Protein AF-A0A7M7NXS5-F1 (afdb_monomer_lite)

Foldseek 3Di:
DPAFQLFKKFFDDQAPPPCLLPDGQFIWTFQDAQPPDPDPLRRQKTWIQTLQARIDIDGQCRVHDFGIFGLWCLLSVAWQAPQAAPPPRRHTAGFKKKAWLVDPRHIHHSQCVFLCHDAQQTWIFIHGHQQAFTAIDHRNPPFDWDWHKHLAAQFKKDFHDQAPPPCQLVDPPWIWGWHHQDADPNRGSQWTWIATPVGDIDIDGRRNSNDDGMHTPGIDTDRIGRNVPTHGRNPDPGQDQFFKKAQQDAPVVQQSQCCPFQHDDPCVNVRHGFIFGFHDADSVNWTFTQALVRDTGIGRNNRMDTADDADAQFKKFFAQDPVVQQVQCVVWVHDDPVCNVRHRFIWGFHDQDSSGWTWTQTPNDTDTGRRVRIDGDGHGPPDDDDDDDPDPDDVCVVLVVLQCVLPPPPPDVVVVVVVVVVVDPDDDPPVPVVVVLLVVLLVCLLVLPLPSVLVSCVVPVVLLQDADQQDHSLLNNLLNLSQSSNVVSVVSPRDQCRAGPQRDTSLLSNLLNLSLVSNLVSLVSPRQQARATDVKRDGSLLSCLLVVSLSSNVSSLVSPRDQCRAIPQGDGSLLNNLLVLNLNSVVVSLPRSDRDQCRAGNVQDGSLLSNLLNLRLNSNLSCCVSPLVQQCDAGPQQDGSLLNNLLNLSQSSNLCCVPVSVYPQQRQGNQRDGSLLSNLLNQSVVSNVVSLVSPHDQCRATPQRQGSLLSLLVCVVVVHAHDADVQLVVQCVVCVVLPSPGSSLSVSLVSLLSPHDQCRATPVRDGSVNSHDDVSSVVSSVVSNVVVVCVVVVVVPPDDDDDDDDYDDDDDDDDDDDDDDDDDDDDDDDDDDDDDDDPVLQPPAAEDPDCPPQKAFDAWPDQDPQATWTFIAGNNATWIKGKGQPDPDCPVLVSFLSVLLVQLPDPQAWHWHHWYADVPPGIIITITHDAQFDQQCCCLAVVVLPDDPLLLLVQLLLVLVSLLSCVVQQKDQQAQASRQWTQHPPPRHIYGHDSSQMDHDDPVPPPFFDFAALDYDLLLFALQCSPDSVNTGRDDQLRSLSSSLQRSLCSQQSDHLDPPPDDSVNLNVCSVDDHNHRPSLVVGDPLSSVLSVQSSDSDSVSRDGSVVSSVSSVVVD

Structure (mmCIF, N/CA/C/O backbone):
data_AF-A0A7M7NXS5-F1
#
_entry.id   AF-A0A7M7NXS5-F1
#
loop_
_atom_site.group_PDB
_atom_site.id
_atom_site.type_symbol
_atom_site.label_atom_id
_atom_site.label_alt_id
_atom_site.label_comp_id
_atom_site.label_asym_id
_atom_site.label_entity_id
_atom_site.label_seq_id
_atom_site.pdbx_PDB_ins_code
_atom_site.Cartn_x
_atom_site.Cartn_y
_atom_site.Cartn_z
_atom_site.occupancy
_atom_site.B_iso_or_equiv
_atom_site.auth_seq_id
_atom_site.auth_comp_id
_atom_site.auth_asym_id
_atom_site.auth_atom_id
_atom_site.pdbx_PDB_model_num
ATOM 1 N N . MET A 1 1 ? -18.984 6.234 -14.187 1.00 30.48 1 MET A N 1
ATOM 2 C CA . MET A 1 1 ? -18.765 5.656 -15.537 1.00 30.48 1 MET A CA 1
ATOM 3 C C . MET A 1 1 ? -19.534 4.350 -15.805 1.00 30.48 1 MET A C 1
ATOM 5 O O . MET A 1 1 ? -19.430 3.853 -16.912 1.00 30.48 1 MET A O 1
ATOM 9 N N . ALA A 1 2 ? -20.313 3.780 -14.871 1.00 39.62 2 ALA A N 1
ATOM 10 C CA . ALA A 1 2 ? -20.881 2.433 -15.060 1.00 39.62 2 ALA A CA 1
ATOM 11 C C . ALA A 1 2 ? -22.093 2.322 -16.017 1.00 39.62 2 ALA A C 1
ATOM 13 O O . ALA A 1 2 ? -22.377 1.224 -16.483 1.00 39.62 2 ALA A O 1
ATOM 14 N N . MET A 1 3 ? -22.792 3.420 -16.338 1.00 53.69 3 MET A N 1
ATOM 15 C CA . MET A 1 3 ? -23.881 3.401 -17.325 1.00 53.69 3 MET A CA 1
ATOM 16 C C . MET A 1 3 ? -23.410 3.987 -18.658 1.00 53.69 3 MET A C 1
ATOM 18 O O . MET A 1 3 ? -23.292 5.202 -18.810 1.00 53.69 3 MET A O 1
ATOM 22 N N . GLY A 1 4 ? -23.103 3.100 -19.604 1.00 69.19 4 GLY A N 1
ATOM 23 C CA . GLY A 1 4 ? -22.563 3.454 -20.911 1.00 69.19 4 GLY A CA 1
ATOM 24 C C . GLY A 1 4 ? -23.650 3.824 -21.918 1.00 69.19 4 GLY A C 1
ATOM 25 O O . GLY A 1 4 ? -24.346 2.946 -22.438 1.00 69.19 4 GLY A O 1
ATOM 26 N N . VAL A 1 5 ? -23.752 5.114 -22.241 1.00 83.62 5 VAL A N 1
ATOM 27 C CA . VAL A 1 5 ? -24.379 5.572 -23.490 1.00 83.62 5 VAL A CA 1
ATOM 28 C C . VAL A 1 5 ? -23.697 4.839 -24.656 1.00 83.62 5 VAL A C 1
ATOM 30 O O . VAL A 1 5 ? -22.480 4.683 -24.660 1.00 83.62 5 VAL A O 1
ATOM 33 N N . GLY A 1 6 ? -24.487 4.315 -25.593 1.00 87.81 6 GLY A N 1
ATOM 34 C CA . GLY A 1 6 ? -24.021 3.435 -26.667 1.00 87.81 6 GLY A CA 1
ATOM 35 C C . GLY A 1 6 ? -24.232 1.937 -26.452 1.00 87.81 6 GLY A C 1
ATOM 36 O O . GLY A 1 6 ? -24.057 1.159 -27.389 1.00 87.81 6 GLY A O 1
ATOM 37 N N . THR A 1 7 ? -24.649 1.510 -25.256 1.00 93.56 7 THR A N 1
ATOM 38 C CA . THR A 1 7 ? -24.942 0.092 -24.977 1.00 93.56 7 THR A CA 1
ATOM 39 C C . THR A 1 7 ? -26.066 -0.428 -25.879 1.00 93.56 7 THR A C 1
ATOM 41 O O . THR A 1 7 ? -27.084 0.244 -26.064 1.00 93.56 7 THR A O 1
ATOM 44 N N . ARG A 1 8 ? -25.893 -1.644 -26.411 1.00 95.25 8 ARG A N 1
ATOM 45 C CA . ARG A 1 8 ? -26.870 -2.353 -27.244 1.00 95.25 8 ARG A CA 1
ATOM 46 C C . ARG A 1 8 ? -27.795 -3.182 -26.349 1.00 95.25 8 ARG A C 1
ATOM 48 O O . ARG A 1 8 ? -27.319 -3.934 -25.495 1.00 95.25 8 ARG A O 1
ATOM 55 N N . VAL A 1 9 ? -29.105 -3.035 -26.524 1.00 96.25 9 VAL A N 1
ATOM 56 C CA . VAL A 1 9 ? -30.145 -3.563 -25.621 1.00 96.25 9 VAL A CA 1
ATOM 57 C C . VAL A 1 9 ? -31.273 -4.284 -26.363 1.00 96.25 9 VAL A C 1
ATOM 59 O O . VAL A 1 9 ? -31.468 -4.067 -27.556 1.00 96.25 9 VAL A O 1
ATOM 62 N N . VAL A 1 10 ? -32.019 -5.117 -25.631 1.00 97.44 10 VAL A N 1
ATOM 63 C CA . VAL A 1 10 ? -33.283 -5.774 -26.034 1.00 97.44 10 VAL A CA 1
ATOM 64 C C . VAL A 1 10 ? -34.348 -5.565 -24.950 1.00 97.44 10 VAL A C 1
ATOM 66 O O . VAL A 1 10 ? -33.998 -5.197 -23.823 1.00 97.44 10 VAL A O 1
ATOM 69 N N . ARG A 1 11 ? -35.633 -5.830 -25.241 1.00 96.88 11 ARG A N 1
ATOM 70 C CA . ARG A 1 11 ? -36.703 -5.798 -24.223 1.00 96.88 11 ARG A CA 1
ATOM 71 C C . ARG A 1 11 ? -36.394 -6.682 -23.006 1.00 96.88 11 ARG A C 1
ATOM 73 O O . ARG A 1 11 ? -35.915 -7.812 -23.136 1.00 96.88 11 ARG A O 1
ATOM 80 N N . GLY A 1 12 ? -36.673 -6.148 -21.822 1.00 94.69 12 GLY A N 1
ATOM 81 C CA . GLY A 1 12 ? -36.413 -6.764 -20.524 1.00 94.69 12 GLY A CA 1
ATOM 82 C C . GLY A 1 12 ? -37.609 -7.482 -19.897 1.00 94.69 12 GLY A C 1
ATOM 83 O O . GLY A 1 12 ? -38.629 -7.675 -20.560 1.00 94.69 12 GLY A O 1
ATOM 84 N N . PRO A 1 13 ? -37.472 -7.934 -18.636 1.00 91.81 13 PRO A N 1
ATOM 85 C CA . PRO A 1 13 ? -38.505 -8.709 -17.948 1.00 91.81 13 PRO A CA 1
ATOM 86 C C . PRO A 1 13 ? -39.778 -7.903 -17.667 1.00 91.81 13 PRO A C 1
ATOM 88 O O . PRO A 1 13 ? -40.868 -8.438 -17.837 1.00 91.81 13 PRO A O 1
ATOM 91 N N . ASP A 1 14 ? -39.655 -6.621 -17.312 1.00 93.25 14 ASP A N 1
ATOM 92 C CA . ASP A 1 14 ? -40.793 -5.792 -16.878 1.00 93.25 14 ASP A CA 1
ATOM 93 C C . ASP A 1 14 ? -41.454 -5.026 -18.043 1.00 93.25 14 ASP A C 1
ATOM 95 O O . ASP A 1 14 ? -42.244 -4.097 -17.838 1.00 93.25 14 ASP A O 1
ATOM 99 N N . TRP A 1 15 ? -41.115 -5.412 -19.279 1.00 94.50 15 TRP A N 1
ATOM 100 C CA . TRP A 1 15 ? -41.547 -4.770 -20.516 1.00 94.50 15 TRP A CA 1
ATOM 101 C C . TRP A 1 15 ? -43.065 -4.836 -20.701 1.00 94.50 15 TRP A C 1
ATOM 103 O O . TRP A 1 15 ? -43.648 -5.904 -20.886 1.00 94.50 15 TRP A O 1
ATOM 113 N N . LYS A 1 16 ? -43.697 -3.660 -20.746 1.00 93.62 16 LYS A N 1
ATOM 114 C CA . LYS A 1 16 ? -45.151 -3.491 -20.920 1.00 93.62 16 LYS A CA 1
ATOM 115 C C . LYS A 1 16 ? -45.541 -2.678 -22.160 1.00 93.62 16 LYS A C 1
ATOM 117 O O . LYS A 1 16 ? -46.673 -2.220 -22.271 1.00 93.62 16 LYS A O 1
ATOM 122 N N . TRP A 1 17 ? -44.599 -2.460 -23.076 1.00 92.94 17 TRP A N 1
ATOM 123 C CA . TRP A 1 17 ? -44.695 -1.441 -24.130 1.00 92.94 17 TRP A CA 1
ATOM 124 C C . TRP A 1 17 ? -45.105 -1.998 -25.504 1.00 92.94 17 TRP A C 1
ATOM 126 O O . TRP A 1 17 ? -44.791 -1.404 -26.534 1.00 92.94 17 TRP A O 1
ATOM 136 N N . SER A 1 18 ? -45.809 -3.136 -25.535 1.00 93.44 18 SER A N 1
ATOM 137 C CA . SER A 1 18 ? -46.192 -3.848 -26.771 1.00 93.44 18 SER A CA 1
ATOM 138 C C . SER A 1 18 ? -44.976 -4.062 -27.695 1.00 93.44 18 SER A C 1
ATOM 140 O O . SER A 1 18 ? -43.892 -4.346 -27.193 1.00 93.44 18 SER A O 1
ATOM 142 N N . ASP A 1 19 ? -45.100 -3.910 -29.016 1.00 93.75 19 ASP A N 1
ATOM 143 C CA . ASP A 1 19 ? -43.971 -4.013 -29.958 1.00 93.75 19 ASP A CA 1
ATOM 144 C C . ASP A 1 19 ? -43.385 -2.629 -30.326 1.00 93.75 19 ASP A C 1
ATOM 146 O O . ASP A 1 19 ? -43.169 -2.283 -31.495 1.00 93.75 19 ASP A O 1
ATOM 150 N N . GLN A 1 20 ? -43.121 -1.790 -29.314 1.00 93.00 20 GLN A N 1
ATOM 151 C CA . GLN A 1 20 ? -42.381 -0.527 -29.493 1.00 93.00 20 GLN A CA 1
ATOM 152 C C . GLN A 1 20 ? -40.912 -0.723 -29.908 1.00 93.00 20 GLN A C 1
ATOM 154 O O . GLN A 1 20 ? -40.323 0.195 -30.471 1.00 93.00 20 GLN A O 1
ATOM 159 N N . ASP A 1 21 ? -40.352 -1.909 -29.682 1.00 94.31 21 ASP A N 1
ATOM 160 C CA . ASP A 1 21 ? -39.061 -2.393 -30.189 1.00 94.31 21 ASP A CA 1
ATOM 161 C C . ASP A 1 21 ? -39.188 -3.197 -31.502 1.00 94.31 21 ASP A C 1
ATOM 163 O O . ASP A 1 21 ? -38.188 -3.696 -31.997 1.00 94.31 21 ASP A O 1
ATOM 167 N N . ASP A 1 22 ? -40.398 -3.325 -32.067 1.00 94.25 22 ASP A N 1
ATOM 168 C CA . ASP A 1 22 ? -40.736 -4.149 -33.245 1.00 94.25 22 ASP A CA 1
ATOM 169 C C . ASP A 1 22 ? -40.712 -5.679 -33.027 1.00 94.25 22 ASP A C 1
ATOM 171 O O . ASP A 1 22 ? -40.786 -6.455 -33.981 1.00 94.25 22 ASP A O 1
ATOM 175 N N . GLY A 1 23 ? -40.705 -6.132 -31.769 1.00 92.56 23 GLY A N 1
ATOM 176 C CA . GLY A 1 23 ? -40.886 -7.540 -31.400 1.00 92.56 23 GLY A CA 1
ATOM 177 C C . GLY A 1 23 ? -39.686 -8.121 -30.656 1.00 92.56 23 GLY A C 1
ATOM 178 O O . GLY A 1 23 ? -38.559 -7.649 -30.801 1.00 92.56 23 GLY A O 1
ATOM 179 N N . GLU A 1 24 ? -39.906 -9.186 -29.883 1.00 94.19 24 GLU A N 1
ATOM 180 C CA . GLU A 1 24 ? -38.844 -9.798 -29.080 1.00 94.19 24 GLU A CA 1
ATOM 181 C C . GLU A 1 24 ? -37.621 -10.208 -29.925 1.00 94.19 24 GLU A C 1
ATOM 183 O O . GLU A 1 24 ? -37.743 -10.847 -30.972 1.00 94.19 24 GLU A O 1
ATOM 188 N N . GLY A 1 25 ? -36.433 -9.838 -29.437 1.00 93.38 25 GLY A N 1
ATOM 189 C CA . GLY A 1 25 ? -35.152 -10.072 -30.103 1.00 93.38 25 GLY A CA 1
ATOM 190 C C . GLY A 1 25 ? -34.601 -8.866 -30.866 1.00 93.38 25 GLY A C 1
ATOM 191 O O . GLY A 1 25 ? -33.411 -8.861 -31.185 1.00 93.38 25 GLY A O 1
ATOM 192 N N . HIS A 1 26 ? -35.404 -7.833 -31.136 1.00 97.44 26 HIS A N 1
ATOM 193 C CA . HIS A 1 26 ? -34.912 -6.636 -31.819 1.00 97.44 26 HIS A CA 1
ATOM 194 C C . HIS A 1 26 ? -33.961 -5.804 -30.949 1.00 97.44 26 HIS A C 1
ATOM 196 O O . HIS A 1 26 ? -34.187 -5.605 -29.754 1.00 97.44 26 HIS A O 1
ATOM 202 N N . LEU A 1 27 ? -32.880 -5.324 -31.568 1.00 97.25 27 LEU A N 1
ATOM 203 C CA . LEU A 1 27 ? -31.856 -4.510 -30.921 1.00 97.25 27 LEU A CA 1
ATOM 204 C C . LEU A 1 27 ? -32.183 -3.015 -30.940 1.00 97.25 27 LEU A C 1
ATOM 206 O O . LEU A 1 27 ? -32.737 -2.479 -31.903 1.00 97.25 27 LEU A O 1
ATOM 210 N N . GLY A 1 28 ? -31.739 -2.325 -29.893 1.00 96.56 28 GLY A N 1
ATOM 211 C CA . GLY A 1 28 ? -31.676 -0.869 -29.826 1.00 96.56 28 GLY A CA 1
ATOM 212 C C . GLY A 1 28 ? -30.396 -0.368 -29.168 1.00 96.56 28 GLY A C 1
ATOM 213 O O . GLY A 1 28 ? -29.630 -1.133 -28.585 1.00 96.56 28 GLY A O 1
ATOM 214 N N . THR A 1 29 ? -30.165 0.938 -29.260 1.00 96.06 29 THR A N 1
ATOM 215 C CA . THR A 1 29 ? -29.025 1.648 -28.667 1.00 96.06 29 THR A CA 1
ATOM 216 C C . THR A 1 29 ? -29.509 2.576 -27.563 1.00 96.06 29 THR A C 1
ATOM 218 O O . THR A 1 29 ? -30.419 3.373 -27.790 1.00 96.06 29 THR A O 1
ATOM 221 N N . VAL A 1 30 ? -28.874 2.547 -26.392 1.00 93.38 30 VAL A N 1
ATOM 222 C CA . VAL A 1 30 ? -29.086 3.564 -25.348 1.00 93.38 30 VAL A CA 1
ATOM 223 C C . VAL A 1 30 ? -28.431 4.873 -25.790 1.00 93.38 30 VAL A C 1
ATOM 225 O O . VAL A 1 30 ? -27.207 4.960 -25.862 1.00 93.38 30 VAL A O 1
ATOM 228 N N . VAL A 1 31 ? -29.235 5.894 -26.090 1.00 89.44 31 VAL A N 1
ATOM 229 C CA . VAL A 1 31 ? -28.762 7.163 -26.681 1.00 89.44 31 VAL A CA 1
ATOM 230 C C . VAL A 1 31 ? -28.615 8.291 -25.660 1.00 89.44 31 VAL A C 1
ATOM 232 O O . VAL A 1 31 ? -27.889 9.253 -25.895 1.00 89.44 31 VAL A O 1
ATOM 235 N N . THR A 1 32 ? -29.330 8.234 -24.533 1.00 81.25 32 THR A N 1
ATOM 236 C CA . THR A 1 32 ? -29.285 9.261 -23.476 1.00 81.25 32 THR A CA 1
ATOM 237 C C . THR A 1 32 ? -29.758 8.669 -22.148 1.00 81.25 32 THR A C 1
ATOM 239 O O . THR A 1 32 ? -30.588 7.764 -22.128 1.00 81.25 32 THR A O 1
ATOM 242 N N . ILE A 1 33 ? -29.251 9.195 -21.035 1.00 76.31 33 ILE A N 1
ATOM 243 C CA . ILE A 1 33 ? -29.597 8.795 -19.665 1.00 76.31 33 ILE A CA 1
ATOM 244 C C . ILE A 1 33 ? -29.964 10.071 -18.896 1.00 76.31 33 ILE A C 1
ATOM 246 O O . ILE A 1 33 ? -29.220 11.044 -18.987 1.00 76.31 33 ILE A O 1
ATOM 250 N N . GLY A 1 34 ? -31.078 10.086 -18.154 1.00 63.97 34 GLY A N 1
ATOM 251 C CA . GLY A 1 34 ? -31.406 11.178 -17.221 1.00 63.97 34 GLY A CA 1
ATOM 252 C C . GLY A 1 34 ? -31.537 12.572 -17.846 1.00 63.97 34 GLY A C 1
ATOM 253 O O . GLY A 1 34 ? -30.735 13.465 -17.589 1.00 63.97 34 GLY A O 1
ATOM 254 N N . LYS A 1 35 ? -32.572 12.784 -18.662 1.00 44.81 35 LYS A N 1
ATOM 255 C CA . LYS A 1 35 ? -32.832 14.054 -19.363 1.00 44.81 35 LYS A CA 1
ATOM 256 C C . LYS A 1 35 ? -33.150 15.199 -18.372 1.00 44.81 35 LYS A C 1
ATOM 258 O O . LYS A 1 35 ? -34.147 15.121 -17.664 1.00 44.81 35 LYS A O 1
ATOM 263 N N . GLY A 1 36 ? -32.347 16.274 -18.370 1.00 46.94 36 GLY A N 1
ATOM 264 C CA . GLY A 1 36 ? -32.627 17.531 -17.642 1.00 46.94 36 GLY A CA 1
ATOM 265 C C . GLY A 1 36 ? -32.380 17.484 -16.125 1.00 46.94 36 GLY A C 1
ATOM 266 O O . GLY A 1 36 ? -33.316 17.571 -15.337 1.00 46.94 36 GLY A O 1
ATOM 267 N N . VAL A 1 37 ? -31.123 17.319 -15.699 1.00 39.34 37 VAL A N 1
ATOM 268 C CA . VAL A 1 37 ? -30.799 16.912 -14.319 1.00 39.34 37 VAL A CA 1
ATOM 269 C C . VAL A 1 37 ? -30.870 18.046 -13.286 1.00 39.34 37 VAL A C 1
ATOM 271 O O . VAL A 1 37 ? -29.942 18.838 -13.148 1.00 39.34 37 VAL A O 1
ATOM 274 N N . SER A 1 38 ? -31.912 18.004 -12.455 1.00 37.38 38 SER A N 1
ATOM 275 C CA . SER A 1 38 ? -31.888 18.477 -11.058 1.00 37.38 38 SER A CA 1
ATOM 276 C C . SER A 1 38 ? -32.449 17.454 -10.051 1.00 37.38 38 SER A C 1
ATOM 278 O O . SER A 1 38 ? -32.286 17.636 -8.849 1.00 37.38 38 SER A O 1
ATOM 280 N N . ASN A 1 39 ? -33.063 16.356 -10.517 1.00 45.19 39 ASN A N 1
ATOM 281 C CA . ASN A 1 39 ? -33.709 15.334 -9.682 1.00 45.19 39 ASN A CA 1
ATOM 282 C C . ASN A 1 39 ? -33.078 13.932 -9.898 1.00 45.19 39 ASN A C 1
ATOM 284 O O . ASN A 1 39 ? -33.096 13.439 -11.032 1.00 45.19 39 ASN A O 1
ATOM 288 N N . PRO A 1 40 ? -32.574 13.250 -8.844 1.00 46.81 40 PRO A N 1
ATOM 289 C CA . PRO A 1 40 ? -32.006 11.899 -8.934 1.00 46.81 40 PRO A CA 1
ATOM 290 C C . PRO A 1 40 ? -32.939 10.833 -9.528 1.00 46.81 40 PRO A C 1
ATOM 292 O O . PRO A 1 40 ? -32.463 9.931 -10.218 1.00 46.81 40 PRO A O 1
ATOM 295 N N . ALA A 1 41 ? -34.259 10.942 -9.330 1.00 47.66 41 ALA A N 1
ATOM 296 C CA . ALA A 1 41 ? -35.226 9.954 -9.822 1.00 47.66 41 ALA A CA 1
ATOM 297 C C . ALA A 1 41 ? -35.192 9.788 -11.354 1.00 47.66 41 ALA A C 1
ATOM 299 O O . ALA A 1 41 ? -35.434 8.698 -11.873 1.00 47.66 41 ALA A O 1
ATOM 300 N N . HIS A 1 42 ? -34.816 10.842 -12.086 1.00 50.88 42 HIS A N 1
ATOM 301 C CA . HIS A 1 42 ? -34.774 10.834 -13.549 1.00 50.88 42 HIS A CA 1
ATOM 302 C C . HIS A 1 42 ? -33.584 10.041 -14.115 1.00 50.88 42 HIS A C 1
ATOM 304 O O . HIS A 1 42 ? -33.634 9.630 -15.271 1.00 50.88 42 HIS A O 1
ATOM 310 N N . GLN A 1 43 ? -32.538 9.754 -13.326 1.00 52.38 43 GLN A N 1
ATOM 311 C CA . GLN A 1 43 ? -31.408 8.921 -13.779 1.00 52.38 43 GLN A CA 1
ATOM 312 C C . GLN A 1 43 ? -31.799 7.450 -14.007 1.00 52.38 43 GLN A C 1
ATOM 314 O O . GLN A 1 43 ? -31.084 6.727 -14.697 1.00 52.38 43 GLN A O 1
ATOM 319 N N . LYS A 1 44 ? -32.951 7.025 -13.473 1.00 68.94 44 LYS A N 1
ATOM 320 C CA . LYS A 1 44 ? -33.544 5.690 -13.649 1.00 68.94 44 LYS A CA 1
ATOM 321 C C . LYS A 1 44 ? -34.410 5.561 -14.914 1.00 68.94 44 LYS A C 1
ATOM 323 O O . LYS A 1 44 ? -35.076 4.543 -15.100 1.00 68.94 44 LYS A O 1
ATOM 328 N N . ILE A 1 45 ? -34.414 6.581 -15.777 1.00 77.12 45 ILE A N 1
ATOM 329 C CA . ILE A 1 45 ? -35.089 6.584 -17.079 1.00 77.12 45 ILE A CA 1
ATOM 330 C C . ILE A 1 45 ? -34.042 6.813 -18.176 1.00 77.12 45 ILE A C 1
ATOM 332 O O . ILE A 1 45 ? -33.189 7.705 -18.082 1.00 77.12 45 ILE A O 1
ATOM 336 N N . VAL A 1 46 ? -34.105 5.991 -19.223 1.00 85.81 46 VAL A N 1
ATOM 337 C CA . VAL A 1 46 ? -33.144 5.984 -20.333 1.00 85.81 46 VAL A CA 1
ATOM 338 C C . VAL A 1 46 ? -33.849 6.096 -21.673 1.00 85.81 46 VAL A C 1
ATOM 340 O O . VAL A 1 46 ? -34.915 5.522 -21.873 1.00 85.81 46 VAL A O 1
ATOM 343 N N . VAL A 1 47 ? -33.233 6.810 -22.608 1.00 87.56 47 VAL A N 1
ATOM 344 C CA . VAL A 1 47 ? -33.726 6.931 -23.980 1.00 87.56 47 VAL A CA 1
ATOM 345 C C . VAL A 1 47 ? -33.072 5.835 -24.816 1.00 87.56 47 VAL A C 1
ATOM 347 O O . VAL A 1 47 ? -31.840 5.751 -24.867 1.00 87.56 47 VAL A O 1
ATOM 350 N N . VAL A 1 48 ? -33.876 5.024 -25.501 1.00 94.25 48 VAL A N 1
ATOM 351 C CA . VAL A 1 48 ? -33.406 4.012 -26.460 1.00 94.25 48 VAL A CA 1
ATOM 352 C C . VAL A 1 48 ? -33.870 4.387 -27.858 1.00 94.25 48 VAL A C 1
ATOM 354 O O . VAL A 1 48 ? -35.029 4.748 -28.054 1.00 94.25 48 VAL A O 1
ATOM 357 N N . CYS A 1 49 ? -32.966 4.279 -28.829 1.00 95.94 49 CYS A N 1
ATOM 358 C CA . CYS A 1 49 ? -33.276 4.298 -30.254 1.00 95.94 49 CYS A CA 1
ATOM 359 C C . CYS A 1 49 ? -33.139 2.867 -30.788 1.00 95.94 49 CYS A C 1
ATOM 361 O O . CYS A 1 49 ? -32.031 2.331 -30.846 1.00 95.94 49 CYS A O 1
ATOM 363 N N . TRP A 1 50 ? -34.265 2.235 -31.113 1.00 97.19 50 TRP A N 1
ATOM 364 C CA . TRP A 1 50 ? -34.322 0.899 -31.707 1.00 97.19 50 TRP A CA 1
ATOM 365 C C . TRP A 1 50 ? -33.771 0.919 -33.133 1.00 97.19 50 TRP A C 1
ATOM 367 O O . TRP A 1 50 ? -33.914 1.923 -33.831 1.00 97.19 50 TRP A O 1
ATOM 377 N N . ASP A 1 51 ? -33.189 -0.189 -33.598 1.00 96.19 51 ASP A N 1
ATOM 378 C CA . ASP A 1 51 ? -32.597 -0.278 -34.943 1.00 96.19 51 ASP A CA 1
ATOM 379 C C . ASP A 1 51 ? -33.622 0.044 -36.040 1.00 96.19 51 ASP A C 1
ATOM 381 O O . ASP A 1 51 ? -33.285 0.676 -37.037 1.00 96.19 51 ASP A O 1
ATOM 385 N N . MET A 1 52 ? -34.894 -0.308 -35.832 1.00 95.12 52 MET A N 1
ATOM 386 C CA . MET A 1 52 ? -36.020 0.020 -36.723 1.00 95.12 52 MET A CA 1
ATOM 387 C C . MET A 1 52 ? -36.414 1.517 -36.706 1.00 95.12 52 MET A C 1
ATOM 389 O O . MET A 1 52 ? -37.324 1.942 -37.418 1.00 95.12 52 MET A O 1
ATOM 393 N N . GLY A 1 53 ? -35.722 2.350 -35.922 1.00 90.31 53 GLY A N 1
ATOM 394 C CA . GLY A 1 53 ? -35.785 3.816 -35.923 1.00 90.31 53 GLY A CA 1
ATOM 395 C C . GLY A 1 53 ? -36.711 4.455 -34.884 1.00 90.31 53 GLY A C 1
ATOM 396 O O . GLY A 1 53 ? -36.670 5.676 -34.715 1.00 90.31 53 GLY A O 1
ATOM 397 N N . LYS A 1 54 ? -37.533 3.678 -34.168 1.00 92.94 54 LYS A N 1
ATOM 398 C CA . LYS A 1 54 ? -38.348 4.192 -33.052 1.00 92.94 54 LYS A CA 1
ATOM 399 C C . LYS A 1 54 ? -37.439 4.645 -31.906 1.00 92.94 54 LYS A C 1
ATOM 401 O O . LYS A 1 54 ? -36.483 3.957 -31.566 1.00 92.94 54 LYS A O 1
ATOM 406 N N . SER A 1 55 ? -37.738 5.793 -31.300 1.00 92.88 55 SER A N 1
ATOM 407 C CA . SER A 1 55 ? -37.034 6.285 -30.106 1.00 92.88 55 SER A CA 1
ATOM 408 C C . SER A 1 55 ? -38.030 6.574 -28.991 1.00 92.88 55 SER A C 1
ATOM 410 O O . SER A 1 55 ? -39.020 7.258 -29.244 1.00 92.88 55 SER A O 1
ATOM 412 N N . ALA A 1 56 ? -37.777 6.067 -27.786 1.00 90.81 56 ALA A N 1
ATOM 413 C CA . ALA A 1 56 ? -38.643 6.267 -26.623 1.00 90.81 56 ALA A CA 1
ATOM 414 C C . ALA A 1 56 ? -37.867 6.145 -25.299 1.00 90.81 56 ALA A C 1
ATOM 416 O O . ALA A 1 56 ? -36.707 5.720 -25.281 1.00 90.81 56 ALA A O 1
ATOM 417 N N . ASP A 1 57 ? -38.535 6.524 -24.212 1.00 88.94 57 ASP A N 1
ATOM 418 C CA . ASP A 1 57 ? -38.000 6.541 -22.853 1.00 88.94 57 ASP A CA 1
ATOM 419 C C . ASP A 1 57 ? -38.461 5.277 -22.098 1.00 88.94 57 ASP A C 1
ATOM 421 O O . ASP A 1 57 ? -39.640 4.928 -22.124 1.00 88.94 57 ASP A O 1
ATOM 425 N N . TYR A 1 58 ? -37.537 4.595 -21.415 1.00 89.38 58 TYR A N 1
ATOM 426 C CA . TYR A 1 58 ? -37.745 3.292 -20.770 1.00 89.38 58 TYR A CA 1
ATOM 427 C C . TYR A 1 58 ? -37.225 3.278 -19.328 1.00 89.38 58 TYR A C 1
ATOM 429 O O . TYR A 1 58 ? -36.285 4.003 -18.983 1.00 89.38 58 TYR A O 1
ATOM 437 N N . ARG A 1 59 ? -37.813 2.431 -18.475 1.00 88.25 59 ARG A N 1
ATOM 438 C CA . ARG A 1 59 ? -37.444 2.299 -17.057 1.00 88.25 59 ARG A CA 1
ATOM 439 C C . ARG A 1 59 ? -36.208 1.414 -16.906 1.00 88.25 59 ARG A C 1
ATOM 441 O O . ARG A 1 59 ? -36.167 0.286 -17.395 1.00 88.25 59 ARG A O 1
ATOM 448 N N . ALA A 1 60 ? -35.222 1.928 -16.183 1.00 80.81 60 ALA A N 1
ATOM 449 C CA . ALA A 1 60 ? -33.968 1.269 -15.835 1.00 80.81 60 ALA A CA 1
ATOM 450 C C . ALA A 1 60 ? -33.786 1.296 -14.304 1.00 80.81 60 ALA A C 1
ATOM 452 O O . ALA A 1 60 ? -32.849 1.899 -13.781 1.00 80.81 60 ALA A O 1
ATOM 453 N N . GLY A 1 61 ? -34.744 0.707 -13.578 1.00 75.06 61 GLY A N 1
ATOM 454 C CA . GLY A 1 61 ? -34.819 0.710 -12.111 1.00 75.06 61 GLY A CA 1
ATOM 455 C C . GLY A 1 61 ? -35.748 1.775 -11.509 1.00 75.06 61 GLY A C 1
ATOM 456 O O . GLY A 1 61 ? -35.722 1.987 -10.291 1.00 75.06 61 GLY A O 1
ATOM 457 N N . PHE A 1 62 ? -36.553 2.462 -12.330 1.00 73.00 62 PHE A N 1
ATOM 458 C CA . PHE A 1 62 ? -37.620 3.360 -11.867 1.00 73.00 62 PHE A CA 1
ATOM 459 C C . PHE A 1 62 ? -38.790 2.516 -11.350 1.00 73.00 62 PHE A C 1
ATOM 461 O O . PHE A 1 62 ? -39.220 1.593 -12.041 1.00 73.00 62 PHE A O 1
ATOM 468 N N . ASP A 1 63 ? -39.250 2.789 -10.126 1.00 74.12 63 ASP A N 1
ATOM 469 C CA . ASP A 1 63 ? -40.167 1.930 -9.357 1.00 74.12 63 ASP A CA 1
ATOM 470 C C . ASP A 1 63 ? -39.764 0.443 -9.383 1.00 74.12 63 ASP A C 1
ATOM 472 O O . ASP A 1 63 ? -40.597 -0.434 -9.571 1.00 74.12 63 ASP A O 1
ATOM 476 N N . GLU A 1 64 ? -38.458 0.162 -9.299 1.00 75.19 64 GLU A N 1
ATOM 477 C CA . GLU A 1 64 ? -37.865 -1.188 -9.376 1.00 75.19 64 GLU A CA 1
ATOM 478 C C . GLU A 1 64 ? -38.147 -1.973 -10.675 1.00 75.19 64 GLU A C 1
ATOM 480 O O . GLU A 1 64 ? -37.813 -3.151 -10.771 1.00 75.19 64 GLU A O 1
ATOM 485 N N . ASN A 1 65 ? -38.692 -1.322 -11.708 1.00 80.75 65 ASN A N 1
ATOM 486 C CA . ASN A 1 65 ? -38.962 -1.935 -13.006 1.00 80.75 65 ASN A CA 1
ATOM 487 C C . ASN A 1 65 ? -37.785 -1.750 -13.980 1.00 80.75 65 ASN A C 1
ATOM 489 O O . ASN A 1 65 ? -37.208 -0.662 -14.101 1.00 80.75 65 ASN A O 1
ATOM 493 N N . TYR A 1 66 ? -37.496 -2.796 -14.749 1.00 89.31 66 TYR A N 1
ATOM 494 C CA . TYR A 1 66 ? -36.417 -2.878 -15.726 1.00 89.31 66 TYR A CA 1
ATOM 495 C C . TYR A 1 66 ? -36.951 -3.329 -17.090 1.00 89.31 66 TYR A C 1
ATOM 497 O O . TYR A 1 66 ? -37.108 -4.515 -17.388 1.00 89.31 66 TYR A O 1
ATOM 505 N N . ASP A 1 67 ? -37.181 -2.354 -17.961 1.00 94.38 67 ASP A N 1
ATOM 506 C CA . ASP A 1 67 ? -37.725 -2.574 -19.301 1.00 94.38 67 ASP A CA 1
ATOM 507 C C . ASP A 1 67 ? -36.689 -3.118 -20.298 1.00 94.38 67 ASP A C 1
ATOM 509 O O . ASP A 1 67 ? -37.041 -3.435 -21.429 1.00 94.38 67 ASP A O 1
ATOM 513 N N . LEU A 1 68 ? -35.408 -3.218 -19.932 1.00 95.00 68 LEU A N 1
ATOM 514 C CA . LEU A 1 68 ? -34.312 -3.469 -20.874 1.00 95.00 68 LEU A CA 1
ATOM 515 C C . LEU A 1 68 ? -33.299 -4.487 -20.337 1.00 95.00 68 LEU A C 1
ATOM 517 O O . LEU A 1 68 ? -32.982 -4.496 -19.147 1.00 95.00 68 LEU A O 1
ATOM 521 N N . LEU A 1 69 ? -32.727 -5.288 -21.237 1.00 95.12 69 LEU A N 1
ATOM 522 C CA . LEU A 1 69 ? -31.574 -6.162 -20.992 1.00 95.12 69 LEU A CA 1
ATOM 523 C C . LEU A 1 69 ? -30.377 -5.716 -21.847 1.00 95.12 69 LEU A C 1
ATOM 525 O O . LEU A 1 69 ? -30.545 -5.323 -23.001 1.00 95.12 69 LEU A O 1
ATOM 529 N N . ILE A 1 70 ? -29.162 -5.813 -21.304 1.00 94.12 70 ILE A N 1
ATOM 530 C CA . ILE A 1 70 ? -27.902 -5.551 -22.015 1.00 94.12 70 ILE A CA 1
ATOM 531 C C . ILE A 1 70 ? -27.595 -6.735 -22.933 1.00 94.12 70 ILE A C 1
ATOM 533 O O . ILE A 1 70 ? -27.304 -7.828 -22.454 1.00 94.12 70 ILE A O 1
ATOM 537 N N . TYR A 1 71 ? -27.613 -6.506 -24.245 1.00 95.25 71 TYR A N 1
ATOM 538 C CA . TYR A 1 71 ? -27.188 -7.485 -25.247 1.00 95.25 71 TYR A CA 1
ATOM 539 C C . TYR A 1 71 ? -25.665 -7.447 -25.444 1.00 95.25 71 TYR A C 1
ATOM 541 O O . TYR A 1 71 ? -25.005 -8.482 -25.368 1.00 95.25 71 TYR A O 1
ATOM 549 N N . ASP A 1 72 ? -25.094 -6.251 -25.633 1.00 93.25 72 ASP A N 1
ATOM 550 C CA . ASP A 1 72 ? -23.643 -6.015 -25.677 1.00 93.25 72 ASP A CA 1
ATOM 551 C C . ASP A 1 72 ? -23.320 -4.570 -25.258 1.00 93.25 72 ASP A C 1
ATOM 553 O O . ASP A 1 72 ? -24.003 -3.623 -25.647 1.00 93.25 72 ASP A O 1
ATOM 557 N N . ASN A 1 73 ? -22.262 -4.387 -24.473 1.00 92.38 73 ASN A N 1
ATOM 558 C CA . ASN A 1 73 ? -21.773 -3.095 -23.986 1.00 92.38 73 ASN A CA 1
ATOM 559 C C . ASN A 1 73 ? -20.384 -2.711 -24.539 1.00 92.38 73 ASN A C 1
ATOM 561 O O . ASN A 1 73 ? -19.865 -1.655 -24.178 1.00 92.38 73 ASN A O 1
ATOM 565 N N . ALA A 1 74 ? -19.803 -3.492 -25.461 1.00 92.31 74 ALA A N 1
ATOM 566 C CA . ALA A 1 74 ? -18.557 -3.130 -26.152 1.00 92.31 74 ALA A CA 1
ATOM 567 C C . ALA A 1 74 ? -18.652 -1.788 -26.897 1.00 92.31 74 ALA A C 1
ATOM 569 O O . ALA A 1 74 ? -17.733 -0.974 -26.829 1.00 92.31 74 ALA A O 1
ATOM 570 N N . ALA A 1 75 ? -19.804 -1.514 -27.522 1.00 89.69 75 ALA A N 1
ATOM 571 C CA . ALA A 1 75 ? -20.067 -0.264 -28.234 1.00 89.69 75 ALA A CA 1
ATOM 572 C C . ALA A 1 75 ? -20.023 0.991 -27.335 1.00 89.69 75 ALA A C 1
ATOM 574 O O . ALA A 1 75 ? -19.800 2.091 -27.836 1.00 89.69 75 ALA A O 1
ATOM 575 N N . ALA A 1 76 ? -20.181 0.816 -26.017 1.00 86.50 76 ALA A N 1
ATOM 576 C CA . ALA A 1 76 ? -20.040 1.859 -25.000 1.00 86.50 76 ALA A CA 1
ATOM 577 C C . ALA A 1 76 ? -18.615 1.949 -24.404 1.00 86.50 76 ALA A C 1
ATOM 579 O O . ALA A 1 76 ? -18.415 2.584 -23.370 1.00 86.50 76 ALA A O 1
ATOM 580 N N . GLY A 1 77 ? -17.623 1.287 -25.014 1.00 84.25 77 GLY A N 1
ATOM 581 C CA . GLY A 1 77 ? -16.215 1.343 -24.606 1.00 84.25 77 GLY A CA 1
ATOM 582 C C . GLY A 1 77 ? -15.810 0.395 -23.473 1.00 84.25 77 GLY A C 1
ATOM 583 O O . GLY A 1 77 ? -14.699 0.511 -22.957 1.00 84.25 77 GLY A O 1
ATOM 584 N N . VAL A 1 78 ? -16.667 -0.550 -23.068 1.00 86.81 78 VAL A N 1
ATOM 585 C CA . VAL A 1 78 ? -16.318 -1.535 -22.029 1.00 86.81 78 VAL A CA 1
ATOM 586 C C . VAL A 1 78 ? -15.303 -2.546 -22.571 1.00 86.81 78 VAL A C 1
ATOM 588 O O . VAL A 1 78 ? -15.526 -3.149 -23.621 1.00 86.81 78 VAL A O 1
ATOM 591 N N . LYS A 1 79 ? -14.194 -2.742 -21.847 1.00 85.81 79 LYS A N 1
ATOM 592 C CA . LYS A 1 79 ? -13.065 -3.589 -22.258 1.00 85.81 79 LYS A CA 1
ATOM 593 C C . LYS A 1 79 ? -12.327 -4.173 -21.044 1.00 85.81 79 LYS A C 1
ATOM 595 O O . LYS A 1 79 ? -12.039 -3.444 -20.096 1.00 85.81 79 LYS A O 1
ATOM 600 N N . HIS A 1 80 ? -12.009 -5.467 -21.076 1.00 86.00 80 HIS A N 1
ATOM 601 C CA . HIS A 1 80 ? -11.284 -6.199 -20.031 1.00 86.00 80 HIS A CA 1
ATOM 602 C C . HIS A 1 80 ? -9.813 -6.398 -20.424 1.00 86.00 80 HIS A C 1
ATOM 604 O O . HIS A 1 80 ? -9.449 -7.422 -20.994 1.00 86.00 80 HIS A O 1
ATOM 610 N N . ASN A 1 81 ? -8.971 -5.408 -20.122 1.00 81.00 81 ASN A N 1
ATOM 611 C CA . ASN A 1 81 ? -7.542 -5.444 -20.457 1.00 81.00 81 ASN A CA 1
ATOM 612 C C . ASN A 1 81 ? -6.812 -6.612 -19.764 1.00 81.00 81 ASN A C 1
ATOM 614 O O . ASN A 1 81 ? -7.065 -6.884 -18.589 1.00 81.00 81 ASN A O 1
ATOM 618 N N . GLY A 1 82 ? -5.886 -7.258 -20.473 1.00 81.50 82 GLY A N 1
ATOM 619 C CA . GLY A 1 82 ? -5.095 -8.389 -19.980 1.00 81.50 82 GLY A CA 1
ATOM 620 C C . GLY A 1 82 ? -5.840 -9.727 -19.936 1.00 81.50 82 GLY A C 1
ATOM 621 O O . GLY A 1 82 ? -5.296 -10.692 -19.411 1.00 81.50 82 GLY A O 1
ATOM 622 N N . VAL A 1 83 ? -7.066 -9.804 -20.469 1.00 85.31 83 VAL A N 1
ATOM 623 C CA . VAL A 1 83 ? -7.862 -11.042 -20.533 1.00 85.31 83 VAL A CA 1
ATOM 624 C C . VAL A 1 83 ? -8.127 -11.409 -21.989 1.00 85.31 83 VAL A C 1
ATOM 626 O O . VAL A 1 83 ? -8.702 -10.614 -22.734 1.00 85.31 83 VAL A O 1
ATOM 629 N N . THR A 1 84 ? -7.757 -12.624 -22.385 1.00 91.00 84 THR A N 1
ATOM 630 C CA . THR A 1 84 ? -7.957 -13.149 -23.744 1.00 91.00 84 THR A CA 1
ATOM 631 C C . THR A 1 84 ? -9.117 -14.141 -23.769 1.00 91.00 84 THR A C 1
ATOM 633 O O . THR A 1 84 ? -9.281 -14.929 -22.845 1.00 91.00 84 THR A O 1
ATOM 636 N N . CYS A 1 85 ? -9.931 -14.126 -24.827 1.00 95.00 85 CYS A N 1
ATOM 637 C CA . CYS A 1 85 ? -10.944 -15.161 -25.032 1.00 95.00 85 CYS A CA 1
ATOM 638 C C . CYS A 1 85 ? -10.311 -16.462 -25.541 1.00 95.00 85 CYS A C 1
ATOM 640 O O . CYS A 1 85 ? -9.701 -16.481 -26.611 1.00 95.00 85 CYS A O 1
ATOM 642 N N . ASP A 1 86 ? -10.536 -17.573 -24.844 1.00 95.44 86 ASP A N 1
ATOM 643 C CA . ASP A 1 86 ? -9.926 -18.863 -25.176 1.00 95.44 86 ASP A CA 1
ATOM 644 C C . ASP A 1 86 ? -10.382 -19.469 -26.507 1.00 95.44 86 ASP A C 1
ATOM 646 O O . ASP A 1 86 ? -9.617 -20.203 -27.132 1.00 95.44 86 ASP A O 1
ATOM 650 N N . GLU A 1 87 ? -11.584 -19.137 -26.974 1.00 95.06 87 GLU A N 1
ATOM 651 C CA . GLU A 1 87 ? -12.172 -19.696 -28.199 1.00 95.06 87 GLU A CA 1
ATOM 652 C C . GLU A 1 87 ? -11.800 -18.903 -29.458 1.00 95.06 87 GLU A C 1
ATOM 654 O O . GLU A 1 87 ? -11.328 -19.480 -30.434 1.00 95.06 87 GLU A O 1
ATOM 659 N N . CYS A 1 88 ? -11.998 -17.578 -29.465 1.00 91.31 88 CYS A N 1
ATOM 660 C CA . CYS A 1 88 ? -11.721 -16.739 -30.642 1.00 91.31 88 CYS A CA 1
ATOM 661 C C . CYS A 1 88 ? -10.367 -16.016 -30.606 1.00 91.31 88 CYS A C 1
ATOM 663 O O . CYS A 1 88 ? -10.033 -15.334 -31.572 1.00 91.31 88 CYS A O 1
ATOM 665 N N . LYS A 1 89 ? -9.606 -16.137 -29.508 1.00 92.19 89 LYS A N 1
ATOM 666 C CA . LYS A 1 89 ? -8.332 -15.431 -29.268 1.00 92.19 89 LYS A CA 1
ATOM 667 C C . LYS A 1 89 ? -8.438 -13.899 -29.369 1.00 92.19 89 LYS A C 1
ATOM 669 O O . LYS A 1 89 ? -7.468 -13.213 -29.676 1.00 92.19 89 LYS A O 1
ATOM 674 N N . GLU A 1 90 ? -9.620 -13.354 -29.064 1.00 88.50 90 GLU A N 1
ATOM 675 C CA . GLU A 1 90 ? -9.840 -11.919 -28.841 1.00 88.50 90 GLU A CA 1
ATOM 676 C C . GLU A 1 90 ? -9.047 -11.485 -27.601 1.00 88.50 90 GLU A C 1
ATOM 678 O O . GLU A 1 90 ? -9.436 -11.792 -26.473 1.00 88.50 90 GLU A O 1
ATOM 683 N N . ASN A 1 91 ? -7.917 -10.810 -27.821 1.00 83.12 91 ASN A N 1
ATOM 684 C CA . ASN A 1 91 ? -7.131 -10.178 -26.765 1.00 83.12 91 ASN A CA 1
ATOM 685 C C . ASN A 1 91 ? -7.866 -8.948 -26.226 1.00 83.12 91 ASN A C 1
ATOM 687 O O . ASN A 1 91 ? -8.422 -8.165 -26.997 1.00 83.12 91 ASN A O 1
ATOM 691 N N . ASP A 1 92 ? -7.810 -8.777 -24.907 1.00 88.25 92 ASP A N 1
ATOM 692 C CA . ASP A 1 92 ? -8.561 -7.785 -24.146 1.00 88.25 92 ASP A CA 1
ATOM 693 C C . ASP A 1 92 ? -10.078 -7.786 -24.447 1.00 88.25 92 ASP A C 1
ATOM 695 O O . ASP A 1 92 ? -10.596 -6.859 -25.082 1.00 88.25 92 ASP A O 1
ATOM 699 N N . ILE A 1 93 ? -10.792 -8.815 -23.978 1.00 94.25 93 ILE A N 1
ATOM 700 C CA . ILE A 1 93 ? -12.234 -9.034 -24.225 1.00 94.25 93 ILE A CA 1
ATOM 701 C C . ILE A 1 93 ? -13.044 -7.725 -24.159 1.00 94.25 93 ILE A C 1
ATOM 703 O O . ILE A 1 93 ? -13.135 -7.084 -23.105 1.00 94.25 93 ILE A O 1
ATOM 707 N N . ALA A 1 94 ? -13.675 -7.345 -25.273 1.00 90.50 94 ALA A N 1
ATOM 708 C CA . ALA A 1 94 ? -14.551 -6.180 -25.329 1.00 90.50 94 ALA A CA 1
ATOM 709 C C . ALA A 1 94 ? -15.997 -6.552 -24.976 1.00 90.50 94 ALA A C 1
ATOM 711 O O . ALA A 1 94 ? -16.526 -7.588 -25.395 1.00 90.50 94 ALA A O 1
ATOM 712 N N . GLY A 1 95 ? -16.668 -5.663 -24.250 1.00 90.81 95 GLY A N 1
ATOM 713 C CA . GLY A 1 95 ? -17.987 -5.907 -23.676 1.00 90.81 95 GLY A CA 1
ATOM 714 C C . GLY A 1 95 ? -17.933 -6.876 -22.492 1.00 90.81 95 GLY A C 1
ATOM 715 O O . GLY A 1 95 ? -16.951 -6.907 -21.755 1.00 90.81 95 GLY A O 1
ATOM 716 N N . MET A 1 96 ? -18.994 -7.662 -22.295 1.00 91.56 96 MET A N 1
ATOM 717 C CA . MET A 1 96 ? -19.109 -8.582 -21.155 1.00 91.56 96 MET A CA 1
ATOM 718 C C . MET A 1 96 ? -18.124 -9.763 -21.243 1.00 91.56 96 MET A C 1
ATOM 720 O O . MET A 1 96 ? -18.064 -10.460 -22.263 1.00 91.56 96 MET A O 1
ATOM 724 N N . ARG A 1 97 ? -17.417 -10.023 -20.135 1.00 93.88 97 ARG A N 1
ATOM 725 C CA . ARG A 1 97 ? -16.538 -11.184 -19.910 1.00 93.88 97 ARG A CA 1
ATOM 726 C C . ARG A 1 97 ? -17.326 -12.330 -19.271 1.00 93.88 97 ARG A C 1
ATOM 728 O O . ARG A 1 97 ? -18.110 -12.115 -18.345 1.00 93.88 97 ARG A O 1
ATOM 735 N N . TRP A 1 98 ? -17.080 -13.555 -19.727 1.00 95.12 98 TRP A N 1
ATOM 736 C CA . TRP A 1 98 ? -17.743 -14.764 -19.240 1.00 95.12 98 TRP A CA 1
ATOM 737 C C . TRP A 1 98 ? -16.701 -15.790 -18.797 1.00 95.12 98 TRP A C 1
ATOM 739 O O . TRP A 1 98 ? -16.177 -16.540 -19.620 1.00 95.12 98 TRP A O 1
ATOM 749 N N . LYS A 1 99 ? -16.422 -15.850 -17.492 1.00 91.44 99 LYS A N 1
ATOM 750 C CA . LYS A 1 99 ? -15.441 -16.788 -16.928 1.00 91.44 99 LYS A CA 1
ATOM 751 C C . LYS A 1 99 ? -16.096 -18.128 -16.618 1.00 91.44 99 LYS A C 1
ATOM 753 O O . LYS A 1 99 ? -17.143 -18.156 -15.971 1.00 91.44 99 LYS A O 1
ATOM 758 N N . CYS A 1 100 ? -15.517 -19.239 -17.061 1.00 87.31 100 CYS A N 1
ATOM 759 C CA . CYS A 1 100 ? -16.032 -20.562 -16.711 1.00 87.31 100 CYS A CA 1
ATOM 760 C C . CYS A 1 100 ? -15.795 -20.831 -15.217 1.00 87.31 100 CYS A C 1
ATOM 762 O O . CYS A 1 100 ? -14.679 -20.660 -14.739 1.00 87.31 100 CYS A O 1
ATOM 764 N N . SER A 1 101 ? -16.816 -21.273 -14.474 1.00 78.81 101 SER A N 1
ATOM 765 C CA . SER A 1 101 ? -16.645 -21.630 -13.052 1.00 78.81 101 SER A CA 1
ATOM 766 C C . SER A 1 101 ? -16.134 -23.061 -12.842 1.00 78.81 101 SER A C 1
ATOM 768 O O . SER A 1 101 ? -15.809 -23.437 -11.722 1.00 78.81 101 SER A O 1
ATOM 770 N N . SER A 1 102 ? -16.115 -23.875 -13.902 1.00 78.50 102 SER A N 1
ATOM 771 C CA . SER A 1 102 ? -15.762 -25.304 -13.864 1.00 78.50 102 SER A CA 1
ATOM 772 C C . SER A 1 102 ? -14.350 -25.607 -14.381 1.00 78.50 102 SER A C 1
ATOM 774 O O . SER A 1 102 ? -13.890 -26.737 -14.251 1.00 78.50 102 SER A O 1
ATOM 776 N N . CYS A 1 103 ? -13.661 -24.629 -14.975 1.00 71.25 103 CYS A N 1
ATOM 777 C CA . CYS A 1 103 ? -12.329 -24.797 -15.559 1.00 71.25 103 CYS A CA 1
ATOM 778 C C . CYS A 1 103 ? -11.357 -23.765 -14.981 1.00 71.25 103 CYS A C 1
ATOM 780 O O . CYS A 1 103 ? -11.734 -22.612 -14.773 1.00 71.25 103 CYS A O 1
ATOM 782 N N . TYR A 1 104 ? -10.104 -24.168 -14.754 1.00 69.94 104 TYR A N 1
ATOM 783 C CA . TYR A 1 104 ? -9.064 -23.240 -14.315 1.00 69.94 104 TYR A CA 1
ATOM 784 C C . TYR A 1 104 ? -8.770 -22.212 -15.413 1.00 69.94 104 TYR A C 1
ATOM 786 O O . TYR A 1 104 ? -8.533 -22.574 -16.561 1.00 69.94 104 TYR A O 1
ATOM 794 N N . ASP A 1 105 ? -8.833 -20.944 -15.021 1.00 77.38 105 ASP A N 1
ATOM 795 C CA . ASP A 1 105 ? -8.532 -19.744 -15.803 1.00 77.38 105 ASP A CA 1
ATOM 796 C C . ASP A 1 105 ? -9.066 -19.668 -17.251 1.00 77.38 105 ASP A C 1
ATOM 798 O O . ASP A 1 105 ? -8.406 -19.131 -18.129 1.00 77.38 105 ASP A O 1
ATOM 802 N N . TYR A 1 106 ? -10.288 -20.159 -17.493 1.00 88.50 106 TYR A N 1
ATOM 803 C CA . TYR A 1 106 ? -10.896 -20.182 -18.834 1.00 88.50 106 TYR A CA 1
ATOM 804 C C . TYR A 1 106 ? -11.945 -19.072 -19.033 1.00 88.50 106 TYR A C 1
ATOM 806 O O . TYR A 1 106 ? -12.883 -18.948 -18.233 1.00 88.50 106 TYR A O 1
ATOM 814 N N . ASP A 1 107 ? -11.837 -18.293 -20.112 1.00 93.8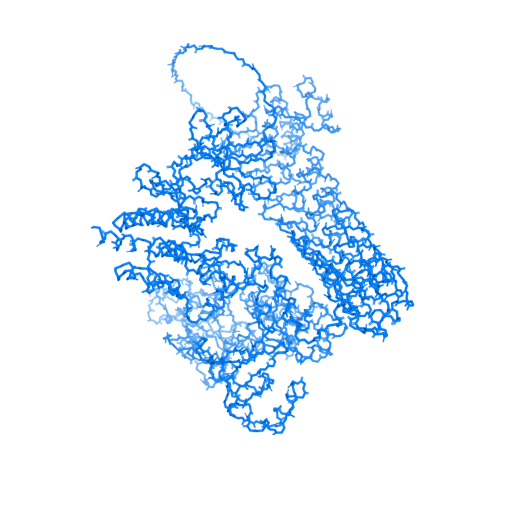8 107 ASP A N 1
ATOM 815 C CA . ASP A 1 107 ? -12.608 -17.065 -20.349 1.00 93.88 107 ASP A CA 1
ATOM 816 C C . ASP A 1 107 ? -13.174 -16.934 -21.778 1.00 93.88 107 ASP A C 1
ATOM 818 O O . ASP A 1 107 ? -12.509 -17.164 -22.789 1.00 93.88 107 ASP A O 1
ATOM 822 N N . LEU A 1 108 ? -14.434 -16.494 -21.879 1.00 96.56 108 LEU A N 1
ATOM 823 C CA . LEU A 1 108 ? -15.134 -16.245 -23.143 1.00 96.56 108 LEU A CA 1
ATOM 824 C C . LEU A 1 108 ? -15.549 -14.778 -23.304 1.00 96.56 108 LEU A C 1
ATOM 826 O O . LEU A 1 108 ? -16.058 -14.150 -22.372 1.00 96.56 108 LEU A O 1
ATOM 830 N N . CYS A 1 109 ? -15.425 -14.251 -24.525 1.00 96.69 109 CYS A N 1
ATOM 831 C CA . CYS A 1 109 ? -16.096 -13.013 -24.910 1.00 96.69 109 CYS A CA 1
ATOM 832 C C . CYS A 1 109 ? -17.600 -13.247 -25.123 1.00 96.69 109 CYS A C 1
ATOM 834 O O . CYS A 1 109 ? -18.055 -14.375 -25.354 1.00 96.69 109 CYS A O 1
ATOM 836 N N . ASN A 1 110 ? -18.383 -12.166 -25.092 1.00 95.19 110 ASN A N 1
ATOM 837 C CA . ASN A 1 110 ? -19.840 -12.217 -25.221 1.00 95.19 110 ASN A CA 1
ATOM 838 C C . ASN A 1 110 ? -20.322 -13.005 -26.455 1.00 95.19 110 ASN A C 1
ATOM 840 O O . ASN A 1 110 ? -21.217 -13.845 -26.351 1.00 95.19 110 ASN A O 1
ATOM 844 N N . LYS A 1 111 ? -19.676 -12.813 -27.614 1.00 94.31 111 LYS A N 1
ATOM 845 C CA . LYS A 1 111 ? -20.036 -13.504 -28.862 1.00 94.31 111 LYS A CA 1
ATOM 846 C C . LYS A 1 111 ? -19.801 -15.016 -28.772 1.00 94.31 111 LYS A C 1
ATOM 848 O O . LYS A 1 111 ? -20.684 -15.782 -29.152 1.00 94.31 111 LYS A O 1
ATOM 853 N N . CYS A 1 112 ? -18.668 -15.466 -28.229 1.00 96.75 112 CYS A N 1
ATOM 854 C CA . CYS A 1 112 ? -18.376 -16.893 -28.035 1.00 96.75 112 CYS A CA 1
ATOM 855 C C . CYS A 1 112 ? -19.321 -17.544 -27.016 1.00 96.75 112 CYS A C 1
ATOM 857 O O . CYS A 1 112 ? -19.846 -18.631 -27.265 1.00 96.75 112 CYS A O 1
ATOM 859 N N . TYR A 1 113 ? -19.612 -16.856 -25.909 1.00 97.19 113 TYR A N 1
ATOM 860 C CA . TYR A 1 113 ? -20.549 -17.357 -24.907 1.00 97.19 113 TYR A CA 1
ATOM 861 C C . TYR A 1 113 ? -21.957 -17.568 -25.490 1.00 97.19 113 TYR A C 1
ATOM 863 O O . TYR A 1 113 ? -22.531 -18.655 -25.351 1.00 97.19 113 TYR A O 1
ATOM 871 N N . MET A 1 114 ? -22.486 -16.564 -26.200 1.00 96.00 114 MET A N 1
ATOM 872 C CA . MET A 1 114 ? -23.815 -16.615 -26.820 1.00 96.00 114 MET A CA 1
ATOM 873 C C . MET A 1 114 ? -23.879 -17.577 -28.009 1.00 96.00 114 MET A C 1
ATOM 875 O O . MET A 1 114 ? -24.887 -18.251 -28.187 1.00 96.00 114 MET A O 1
ATOM 879 N N . THR A 1 115 ? -22.803 -17.730 -28.788 1.00 94.06 115 THR A N 1
ATOM 880 C CA . THR A 1 115 ? -22.710 -18.734 -29.872 1.00 94.06 115 THR A CA 1
ATOM 881 C C . THR A 1 115 ? -22.422 -20.156 -29.382 1.00 94.06 115 THR A C 1
ATOM 883 O O . THR A 1 115 ? -22.174 -21.039 -30.198 1.00 94.06 115 THR A O 1
ATOM 886 N N . SER A 1 116 ? -22.559 -20.409 -28.075 1.00 94.88 116 SER A N 1
ATOM 887 C CA . SER A 1 116 ? -22.573 -21.762 -27.503 1.00 94.88 116 SER A CA 1
ATOM 888 C C . SER A 1 116 ? -21.221 -22.490 -27.627 1.00 94.88 116 SER A C 1
ATOM 890 O O . SER A 1 116 ? -21.177 -23.704 -27.794 1.00 94.88 116 SER A O 1
ATOM 892 N N . LYS A 1 117 ? -20.119 -21.731 -27.536 1.00 95.50 117 LYS A N 1
ATOM 893 C CA . LYS A 1 117 ? -18.738 -22.232 -27.406 1.00 95.50 117 LYS A CA 1
ATOM 894 C C . LYS A 1 117 ? -18.420 -22.680 -25.974 1.00 95.50 117 LYS A C 1
ATOM 896 O O . LYS A 1 117 ? -19.095 -22.214 -25.053 1.00 95.50 117 LYS A O 1
ATOM 901 N N . HIS A 1 118 ? -17.401 -23.522 -25.770 1.00 95.06 118 HIS A N 1
ATOM 902 C CA . HIS A 1 118 ? -17.160 -24.316 -24.545 1.00 95.06 118 HIS A CA 1
ATOM 903 C C . HIS A 1 118 ? -18.326 -25.243 -24.149 1.00 95.06 118 HIS A C 1
ATOM 905 O O . HIS A 1 118 ? -19.428 -25.136 -24.688 1.00 95.06 118 HIS A O 1
ATOM 911 N N . ASP A 1 119 ? -18.118 -26.130 -23.168 1.00 91.38 119 ASP A N 1
ATOM 912 C CA . ASP A 1 119 ? -19.181 -27.011 -22.660 1.00 91.38 119 ASP A CA 1
ATOM 913 C C . ASP A 1 119 ? -20.405 -26.199 -22.175 1.00 91.38 119 ASP A C 1
ATOM 915 O O . ASP A 1 119 ? -20.304 -25.171 -21.491 1.00 91.38 119 ASP A O 1
ATOM 919 N N . LEU A 1 120 ? -21.593 -26.663 -22.562 1.00 93.06 120 LEU A N 1
ATOM 920 C CA . LEU A 1 120 ? -22.881 -26.072 -22.210 1.00 93.06 120 LEU A CA 1
ATOM 921 C C . LEU A 1 120 ? -23.368 -26.519 -20.825 1.00 93.06 120 LEU A C 1
ATOM 923 O O . LEU A 1 120 ? -24.223 -25.851 -20.245 1.00 93.06 120 LEU A O 1
ATOM 927 N N . LYS A 1 121 ? -22.832 -27.618 -20.284 1.00 88.38 121 LYS A N 1
ATOM 928 C CA . LYS A 1 121 ? -23.088 -28.098 -18.916 1.00 88.38 121 LYS A CA 1
ATOM 929 C C . LYS A 1 121 ? -22.319 -27.304 -17.860 1.00 88.38 121 LYS A C 1
ATOM 931 O O . LYS A 1 121 ? -22.688 -27.349 -16.691 1.00 88.38 121 LYS A O 1
ATOM 936 N N . HIS A 1 122 ? -21.279 -26.573 -18.254 1.00 86.44 122 HIS A N 1
ATOM 937 C CA . HIS A 1 122 ? -20.539 -25.707 -17.347 1.00 86.44 122 HIS A CA 1
ATOM 938 C C . HIS A 1 122 ? -21.297 -24.406 -17.060 1.00 86.44 122 HIS A C 1
ATOM 940 O O . HIS A 1 122 ? -21.842 -23.761 -17.963 1.00 86.44 122 HIS A O 1
ATOM 946 N N . SER A 1 123 ? -21.289 -24.013 -15.787 1.00 86.19 123 SER A N 1
ATOM 947 C CA . SER A 1 123 ? -21.748 -22.702 -15.328 1.00 86.19 123 SER A CA 1
ATOM 948 C C . SER A 1 123 ? -20.682 -21.633 -15.595 1.00 86.19 123 SER A C 1
ATOM 950 O O . SER A 1 123 ? -19.494 -21.924 -15.776 1.00 86.19 123 SER A O 1
ATOM 952 N N . PHE A 1 124 ? -21.114 -20.374 -15.655 1.00 90.19 124 PHE A N 1
ATOM 953 C CA . PHE A 1 124 ? -20.251 -19.240 -15.988 1.00 90.19 124 PHE A CA 1
ATOM 954 C C . PHE A 1 124 ? -20.542 -18.031 -15.104 1.00 90.19 124 PHE A C 1
ATOM 956 O O . PHE A 1 124 ? -21.700 -17.711 -14.839 1.00 90.19 124 PHE A O 1
ATOM 963 N N . LEU A 1 125 ? -19.485 -17.328 -14.705 1.00 83.75 125 LEU A N 1
ATOM 964 C CA . LEU A 1 125 ? -19.537 -16.012 -14.083 1.00 83.75 125 LEU A CA 1
ATOM 965 C C . LEU A 1 125 ? -19.650 -14.946 -15.178 1.00 83.75 125 LEU A C 1
ATOM 967 O O . LEU A 1 125 ? -18.722 -14.743 -15.962 1.00 83.75 125 LEU A O 1
ATOM 971 N N . ARG A 1 126 ? -20.782 -14.244 -15.213 1.00 91.19 126 ARG A N 1
ATOM 972 C CA . ARG A 1 126 ? -21.008 -13.079 -16.073 1.00 91.19 126 ARG A CA 1
ATOM 973 C C . ARG A 1 126 ? -20.459 -11.826 -15.403 1.00 91.19 126 ARG A C 1
ATOM 975 O O . ARG A 1 126 ? -21.022 -11.371 -14.406 1.00 91.19 126 ARG A O 1
ATOM 982 N N . ILE A 1 127 ? -19.410 -11.248 -15.972 1.00 86.00 127 ILE A N 1
ATOM 983 C CA . ILE A 1 127 ? -18.746 -10.031 -15.496 1.00 86.00 127 ILE A CA 1
ATOM 984 C C . ILE A 1 127 ? -19.059 -8.915 -16.503 1.00 86.00 127 ILE A C 1
ATOM 986 O O . ILE A 1 127 ? -18.715 -9.010 -17.679 1.00 86.00 127 ILE A O 1
ATOM 990 N N . ILE A 1 128 ? -19.768 -7.873 -16.060 1.00 81.44 128 ILE A N 1
ATOM 991 C CA . ILE A 1 128 ? -20.362 -6.872 -16.965 1.00 81.44 128 ILE A CA 1
ATOM 992 C C . ILE A 1 128 ? -19.374 -5.744 -17.282 1.00 81.44 128 ILE A C 1
ATOM 994 O O . ILE A 1 128 ? -19.375 -5.229 -18.397 1.00 81.44 128 ILE A O 1
ATOM 998 N N . ILE A 1 129 ? -18.548 -5.359 -16.305 1.00 77.25 129 ILE A N 1
ATOM 999 C CA . ILE A 1 129 ? -17.476 -4.361 -16.427 1.00 77.25 129 ILE A CA 1
ATOM 1000 C C . ILE A 1 129 ? -16.241 -4.826 -15.628 1.00 77.25 129 ILE A C 1
ATOM 1002 O O . ILE A 1 129 ? -16.395 -5.605 -14.687 1.00 77.25 129 ILE A O 1
ATOM 1006 N N . PRO A 1 130 ? -15.016 -4.331 -15.898 1.00 69.50 130 PRO A N 1
ATOM 1007 C CA . PRO A 1 130 ? -13.790 -4.811 -15.236 1.00 69.50 130 PRO A CA 1
ATOM 1008 C C . PRO A 1 130 ? -13.751 -4.731 -13.703 1.00 69.50 130 PRO A C 1
ATOM 1010 O O . PRO A 1 130 ? -12.923 -5.391 -13.087 1.00 69.50 130 PRO A O 1
ATOM 1013 N N . LYS A 1 131 ? -14.626 -3.923 -13.089 1.00 60.19 131 LYS A N 1
ATOM 1014 C CA . LYS A 1 131 ? -14.737 -3.749 -11.631 1.00 60.19 131 LYS A CA 1
ATOM 1015 C C . LYS A 1 131 ? -16.020 -4.339 -11.027 1.00 60.19 131 LYS A C 1
ATOM 1017 O O . LYS A 1 131 ? -16.273 -4.117 -9.851 1.00 60.19 131 LYS A O 1
ATOM 1022 N N . SER A 1 132 ? -16.860 -5.033 -11.801 1.00 61.00 132 SER A N 1
ATOM 1023 C CA . SER A 1 132 ? -18.075 -5.665 -11.264 1.00 61.00 132 SER A CA 1
ATOM 1024 C C . SER A 1 132 ? -17.786 -7.062 -10.734 1.00 61.00 132 SER A C 1
ATOM 1026 O O . SER A 1 132 ? -17.111 -7.839 -11.404 1.00 61.00 132 SER A O 1
ATOM 1028 N N . ALA A 1 133 ? -18.412 -7.410 -9.615 1.00 58.81 133 ALA A N 1
ATOM 1029 C CA . ALA A 1 133 ? -18.605 -8.794 -9.208 1.00 58.81 133 ALA A CA 1
ATOM 1030 C C . ALA A 1 133 ? -19.255 -9.620 -10.334 1.00 58.81 133 ALA A C 1
ATOM 1032 O O . ALA A 1 133 ? -20.266 -9.209 -10.910 1.00 58.81 133 ALA A O 1
ATOM 1033 N N . GLY A 1 134 ? -18.688 -10.787 -10.641 1.00 71.44 134 GLY A N 1
ATOM 1034 C CA . GLY A 1 134 ? -19.307 -11.758 -11.537 1.00 71.44 134 GLY A CA 1
ATOM 1035 C C . GLY A 1 134 ? -20.588 -12.348 -10.943 1.00 71.44 134 GLY A C 1
ATOM 1036 O O . GLY A 1 134 ? -20.623 -12.699 -9.767 1.00 71.44 134 GLY A O 1
ATOM 1037 N N . LYS A 1 135 ? -21.637 -12.496 -11.761 1.00 78.81 135 LYS A N 1
ATOM 1038 C CA . LYS A 1 135 ? -22.878 -13.203 -11.396 1.00 78.81 135 LYS A CA 1
ATOM 1039 C C . LYS A 1 135 ? -22.874 -14.597 -12.025 1.00 78.81 135 LYS A C 1
ATOM 1041 O O . LYS A 1 135 ? -22.771 -14.696 -13.246 1.00 78.81 135 LYS A O 1
ATOM 1046 N N . LEU A 1 136 ? -22.999 -15.663 -11.231 1.00 82.81 136 LEU A N 1
ATOM 1047 C CA . LEU A 1 136 ? -23.075 -17.028 -11.756 1.00 82.81 136 LEU A CA 1
ATOM 1048 C C . LEU A 1 136 ? -24.393 -17.222 -12.489 1.00 82.81 136 LEU A C 1
ATOM 1050 O O . LEU A 1 136 ? -25.461 -16.892 -11.975 1.00 82.81 136 LEU A O 1
ATOM 1054 N N . MET A 1 137 ? -24.290 -17.786 -13.680 1.00 86.81 137 MET A N 1
ATOM 1055 C CA . MET A 1 137 ? -25.409 -18.194 -14.509 1.00 86.81 137 MET A CA 1
ATOM 1056 C C . MET A 1 137 ? -25.553 -19.710 -14.465 1.00 86.81 137 MET A C 1
ATOM 1058 O O . MET A 1 137 ? -24.567 -20.437 -14.313 1.00 86.81 137 MET A O 1
ATOM 1062 N N . SER A 1 138 ? -26.783 -20.174 -14.656 1.00 84.94 138 SER A N 1
ATOM 1063 C CA . SER A 1 138 ? -27.093 -21.578 -14.906 1.00 84.94 138 SER A CA 1
ATOM 1064 C C . SER A 1 138 ? -26.296 -22.148 -16.093 1.00 84.94 138 SER A C 1
ATOM 1066 O O . SER A 1 138 ? -25.916 -21.405 -17.006 1.00 84.94 138 SER A O 1
ATOM 1068 N N . PRO A 1 139 ? -26.074 -23.473 -16.137 1.00 90.25 139 PRO A N 1
ATOM 1069 C CA . PRO A 1 139 ? -25.577 -24.150 -17.327 1.00 90.25 139 PRO A CA 1
ATOM 1070 C C . PRO A 1 139 ? -26.441 -23.862 -18.557 1.00 90.25 139 PRO A C 1
ATOM 1072 O O . PRO A 1 139 ? -27.659 -24.039 -18.537 1.00 90.25 139 PRO A O 1
ATOM 1075 N N . ARG A 1 140 ? -25.799 -23.485 -19.666 1.00 95.12 140 ARG A N 1
ATOM 1076 C CA . ARG A 1 140 ? -26.459 -23.160 -20.944 1.00 95.12 140 ARG A CA 1
ATOM 1077 C C . ARG A 1 140 ? -27.219 -24.334 -21.573 1.00 95.12 140 ARG A C 1
ATOM 1079 O O . ARG A 1 140 ? -28.064 -24.097 -22.430 1.00 95.12 140 ARG A O 1
ATOM 1086 N N . ALA A 1 141 ? -26.929 -25.575 -21.178 1.00 88.56 141 ALA A N 1
ATOM 1087 C CA . ALA A 1 141 ? -27.505 -26.793 -21.755 1.00 88.56 141 ALA A CA 1
ATOM 1088 C C . ALA A 1 141 ? -29.040 -26.885 -21.643 1.00 88.56 141 ALA A C 1
ATOM 1090 O O . ALA A 1 141 ? -29.664 -27.502 -22.501 1.00 88.56 141 ALA A O 1
ATOM 1091 N N . ALA A 1 142 ? -29.643 -26.271 -20.619 1.00 80.81 142 ALA A N 1
ATOM 1092 C CA . ALA A 1 142 ? -31.098 -26.232 -20.429 1.00 80.81 142 ALA A CA 1
ATOM 1093 C C . ALA A 1 142 ? -31.739 -24.897 -20.868 1.00 80.81 142 ALA A C 1
ATOM 1095 O O . ALA A 1 142 ? -32.961 -24.751 -20.837 1.00 80.81 142 ALA A O 1
ATOM 1096 N N . CYS A 1 143 ? -30.931 -23.911 -21.263 1.00 89.19 143 CYS A N 1
ATOM 1097 C CA . CYS A 1 143 ? -31.389 -22.553 -21.535 1.00 89.19 143 CYS A CA 1
ATOM 1098 C C . CYS A 1 143 ? -31.883 -22.400 -22.975 1.00 89.19 143 CYS A C 1
ATOM 1100 O O . CYS A 1 143 ? -31.244 -22.853 -23.928 1.00 89.19 143 CYS A O 1
ATOM 1102 N N . ARG A 1 144 ? -32.999 -21.687 -23.150 1.00 89.81 144 ARG A N 1
ATOM 1103 C CA . ARG A 1 144 ? -33.501 -21.319 -24.479 1.00 89.81 144 ARG A CA 1
ATOM 1104 C C . ARG A 1 144 ? -32.709 -20.137 -25.037 1.00 89.81 144 ARG A C 1
ATOM 1106 O O . ARG A 1 144 ? -32.199 -19.303 -24.288 1.00 89.81 144 ARG A O 1
ATOM 1113 N N . LYS A 1 145 ? -32.617 -20.070 -26.365 1.00 93.50 145 LYS A N 1
ATOM 1114 C CA . LYS A 1 145 ? -31.989 -18.957 -27.080 1.00 93.50 145 LYS A CA 1
ATOM 1115 C C . LYS A 1 145 ? -33.044 -18.147 -27.819 1.00 93.50 145 LYS A C 1
ATOM 1117 O O . LYS A 1 145 ? -33.904 -18.726 -28.479 1.00 93.50 145 LYS A O 1
ATOM 1122 N N . THR A 1 146 ? -32.926 -16.830 -27.746 1.00 94.94 146 THR A N 1
ATOM 1123 C CA . THR A 1 146 ? -33.715 -15.875 -28.527 1.00 94.94 146 THR A CA 1
ATOM 1124 C C . THR A 1 146 ? -32.874 -15.395 -29.706 1.00 94.94 146 THR A C 1
ATOM 1126 O O . THR A 1 146 ? -31.669 -15.183 -29.577 1.00 94.94 146 THR A O 1
ATOM 1129 N N . GLU A 1 147 ? -33.486 -15.255 -30.875 1.00 95.88 147 GLU A N 1
ATOM 1130 C CA . GLU A 1 147 ? -32.830 -14.735 -32.075 1.00 95.88 147 GLU A CA 1
ATOM 1131 C C . GLU A 1 147 ? -32.692 -13.207 -31.984 1.00 95.88 147 GLU A C 1
ATOM 1133 O O . GLU A 1 147 ? -33.694 -12.513 -31.833 1.00 95.88 147 GLU A O 1
ATOM 1138 N N . ALA A 1 148 ? -31.469 -12.672 -32.079 1.00 96.12 148 ALA A N 1
ATOM 1139 C CA . ALA A 1 148 ? -31.265 -11.227 -32.180 1.00 96.12 148 ALA A CA 1
ATOM 1140 C C . ALA A 1 148 ? -31.641 -10.732 -33.582 1.00 96.12 148 ALA A C 1
ATOM 1142 O O . ALA A 1 148 ? -31.283 -11.375 -34.567 1.00 96.12 148 ALA A O 1
ATOM 1143 N N . LYS A 1 149 ? -32.304 -9.580 -33.690 1.00 96.56 149 LYS A N 1
ATOM 1144 C CA . LYS A 1 149 ? -32.728 -8.964 -34.960 1.00 96.56 149 LYS A CA 1
ATOM 1145 C C . LYS A 1 149 ? -32.337 -7.492 -34.984 1.00 96.56 149 LYS A C 1
ATOM 1147 O O . LYS A 1 149 ? -32.422 -6.813 -33.967 1.00 96.56 149 LYS A O 1
ATOM 1152 N N . GLY A 1 150 ? -31.894 -6.984 -36.127 1.00 95.44 150 GLY A N 1
ATOM 1153 C CA . GLY A 1 150 ? -31.490 -5.581 -36.235 1.00 95.44 150 GLY A CA 1
ATOM 1154 C C . GLY A 1 150 ? -30.639 -5.294 -37.462 1.00 95.44 150 GLY A C 1
ATOM 1155 O O . GLY A 1 150 ? -30.766 -5.965 -38.490 1.00 95.44 150 GLY A O 1
ATOM 1156 N N . SER A 1 151 ? -29.747 -4.310 -37.346 1.00 93.81 151 SER A N 1
ATOM 1157 C CA . SER A 1 151 ? -28.817 -3.884 -38.400 1.00 93.81 151 SER A CA 1
ATOM 1158 C C . SER A 1 151 ? -27.603 -4.821 -38.553 1.00 93.81 151 SER A C 1
ATOM 1160 O O . SER A 1 151 ? -26.454 -4.377 -38.560 1.00 93.81 151 SER A O 1
ATOM 1162 N N . PHE A 1 152 ? -27.852 -6.127 -38.641 1.00 95.06 152 PHE A N 1
ATOM 1163 C CA . PHE A 1 152 ? -26.844 -7.162 -38.888 1.00 95.06 152 PHE A CA 1
ATOM 1164 C C . PHE A 1 152 ? -26.524 -7.292 -40.391 1.00 95.06 152 PHE A C 1
ATOM 1166 O O . PHE A 1 152 ? -27.248 -6.736 -41.219 1.00 95.06 152 PHE A O 1
ATOM 1173 N N . PRO A 1 153 ? -25.459 -8.016 -40.792 1.00 95.75 153 PRO A N 1
ATOM 1174 C CA . PRO A 1 153 ? -25.158 -8.264 -42.203 1.00 95.75 153 PRO A CA 1
ATOM 1175 C C . PRO A 1 153 ? -26.375 -8.759 -43.001 1.00 95.75 153 PRO A C 1
ATOM 1177 O O . PRO A 1 153 ? -27.157 -9.589 -42.533 1.00 95.75 153 PRO A O 1
ATOM 1180 N N . GLY A 1 154 ? -26.561 -8.213 -44.202 1.00 94.25 154 GLY A N 1
ATOM 1181 C CA . GLY A 1 154 ? -27.724 -8.453 -45.059 1.00 94.25 154 GLY A CA 1
ATOM 1182 C C . GLY A 1 154 ? -28.967 -7.607 -44.746 1.00 94.25 154 GLY A C 1
ATOM 1183 O O . GLY A 1 154 ? -29.893 -7.603 -45.560 1.00 94.25 154 GLY A O 1
ATOM 1184 N N . ALA A 1 155 ? -29.015 -6.873 -43.627 1.00 96.25 155 ALA A N 1
ATOM 1185 C CA . ALA A 1 155 ? -30.143 -5.996 -43.310 1.00 96.25 155 ALA A CA 1
ATOM 1186 C C . ALA A 1 155 ? -30.269 -4.861 -44.335 1.00 96.25 155 ALA A C 1
ATOM 1188 O O . ALA A 1 155 ? -29.267 -4.245 -44.710 1.00 96.25 155 ALA A O 1
ATOM 1189 N N . LYS A 1 156 ? -31.505 -4.553 -44.757 1.00 96.38 156 LYS A N 1
ATOM 1190 C CA . LYS A 1 156 ? -31.786 -3.361 -45.572 1.00 96.38 156 LYS A CA 1
ATOM 1191 C C . LYS A 1 156 ? -31.955 -2.153 -44.665 1.00 96.38 156 LYS A C 1
ATOM 1193 O O . LYS A 1 156 ? -32.707 -2.217 -43.691 1.00 96.38 156 LYS A O 1
ATOM 1198 N N . VAL A 1 157 ? -31.282 -1.060 -44.998 1.00 96.00 157 VAL A N 1
ATOM 1199 C CA . VAL A 1 157 ? -31.146 0.126 -44.145 1.00 96.00 157 VAL A CA 1
ATOM 1200 C C . VAL A 1 157 ? -31.287 1.428 -44.935 1.00 96.00 157 VAL A C 1
ATOM 1202 O O . VAL A 1 157 ? -31.103 1.442 -46.147 1.00 96.00 157 VAL A O 1
ATOM 1205 N N . CYS A 1 158 ? -31.572 2.525 -44.242 1.00 94.62 158 CYS A N 1
ATOM 1206 C CA . CYS A 1 158 ? -31.508 3.899 -44.743 1.00 94.62 158 CYS A CA 1
ATOM 1207 C C . CYS A 1 158 ? -30.791 4.804 -43.724 1.00 94.62 158 CYS A C 1
ATOM 1209 O O . CYS A 1 158 ? -30.451 4.365 -42.618 1.00 94.62 158 CYS A O 1
ATOM 1211 N N . ARG A 1 159 ? -30.604 6.088 -44.060 1.00 93.50 159 ARG A N 1
ATOM 1212 C CA . ARG A 1 159 ? -30.188 7.118 -43.091 1.00 93.50 159 ARG A CA 1
ATOM 1213 C C . ARG A 1 159 ? -31.053 7.086 -41.819 1.00 93.50 159 ARG A C 1
ATOM 1215 O O . ARG A 1 159 ? -32.277 6.952 -41.887 1.00 93.50 159 ARG A O 1
ATOM 1222 N N . GLY A 1 160 ? -30.395 7.163 -40.668 1.00 93.00 160 GLY A N 1
ATOM 1223 C CA . GLY A 1 160 ? -30.980 7.100 -39.329 1.00 93.00 160 GLY A CA 1
ATOM 1224 C C . GLY A 1 160 ? -31.091 8.459 -38.640 1.00 93.00 160 GLY A C 1
ATOM 1225 O O . GLY A 1 160 ? -31.002 9.511 -39.271 1.00 93.00 160 GLY A O 1
ATOM 1226 N N . ARG A 1 161 ? -31.307 8.426 -37.321 1.00 90.25 161 ARG A N 1
ATOM 1227 C CA . ARG A 1 161 ? -31.621 9.602 -36.494 1.00 90.25 161 ARG A CA 1
ATOM 1228 C C . ARG A 1 161 ? -30.467 10.599 -36.390 1.00 90.25 161 ARG A C 1
ATOM 1230 O O . ARG A 1 161 ? -30.712 11.799 -36.418 1.00 90.25 161 ARG A O 1
ATOM 1237 N N . ASP A 1 162 ? -29.238 10.110 -36.247 1.00 94.38 162 ASP A N 1
ATOM 1238 C CA . ASP A 1 162 ? -28.040 10.936 -36.036 1.00 94.38 162 ASP A CA 1
ATOM 1239 C C . ASP A 1 162 ? -27.235 11.182 -37.333 1.00 94.38 162 ASP A C 1
ATOM 1241 O O . ASP A 1 162 ? -26.073 11.590 -37.282 1.00 94.38 162 ASP A O 1
ATOM 1245 N N . TRP A 1 163 ? -27.842 10.944 -38.507 1.00 93.44 163 TRP A N 1
ATOM 1246 C CA . TRP A 1 163 ? -27.172 11.064 -39.806 1.00 93.44 163 TRP A CA 1
ATOM 1247 C C . TRP A 1 163 ? -26.593 12.465 -40.049 1.00 93.44 163 TRP A C 1
ATOM 1249 O O . TRP A 1 163 ? -27.317 13.450 -40.185 1.00 93.44 163 TRP A O 1
ATOM 1259 N N . GLN A 1 164 ? -25.271 12.520 -40.200 1.00 93.50 164 GLN A N 1
ATOM 1260 C CA . GLN A 1 164 ? -24.498 13.740 -40.469 1.00 93.50 164 GLN A CA 1
ATOM 1261 C C . GLN A 1 164 ? -23.662 13.641 -41.763 1.00 93.50 164 GLN A C 1
ATOM 1263 O O . GLN A 1 164 ? -22.844 14.508 -42.059 1.00 93.50 164 GLN A O 1
ATOM 1268 N N . TRP A 1 165 ? -23.863 12.582 -42.552 1.00 91.94 165 TRP A N 1
ATOM 1269 C CA . TRP A 1 165 ? -22.956 12.144 -43.623 1.00 91.94 165 TRP A CA 1
ATOM 1270 C C . TRP A 1 165 ? -23.370 12.632 -45.021 1.00 91.94 165 TRP A C 1
ATOM 1272 O O . TRP A 1 165 ? -23.188 11.948 -46.028 1.00 91.94 165 TRP A O 1
ATOM 1282 N N . GLN A 1 166 ? -23.942 13.839 -45.077 1.00 90.56 166 GLN A N 1
ATOM 1283 C CA . GLN A 1 166 ? -24.390 14.511 -46.302 1.00 90.56 166 GLN A CA 1
ATOM 1284 C C . GLN A 1 166 ? -25.275 13.598 -47.184 1.00 90.56 166 GLN A C 1
ATOM 1286 O O . GLN A 1 166 ? -26.363 13.199 -46.755 1.00 90.56 166 GLN A O 1
ATOM 1291 N N . GLN A 1 167 ? -24.825 13.283 -48.404 1.00 90.38 167 GLN A N 1
ATOM 1292 C CA . GLN A 1 167 ? -25.496 12.411 -49.375 1.00 90.38 167 GLN A CA 1
ATOM 1293 C C . GLN A 1 167 ? -24.643 11.177 -49.734 1.00 90.38 167 GLN A C 1
ATOM 1295 O O . GLN A 1 167 ? -24.704 10.693 -50.859 1.00 90.38 167 GLN A O 1
ATOM 1300 N N . GLN A 1 168 ? -23.833 10.653 -48.803 1.00 89.38 168 GLN A N 1
ATOM 1301 C CA . GLN A 1 168 ? -23.067 9.410 -49.033 1.00 89.38 168 GLN A CA 1
ATOM 1302 C C . GLN A 1 168 ? -23.943 8.178 -49.328 1.00 89.38 168 GLN A C 1
ATOM 1304 O O . GLN A 1 168 ? -23.445 7.190 -49.856 1.00 89.38 168 GLN A O 1
ATOM 1309 N N . ASP A 1 169 ? -25.229 8.241 -48.986 1.00 86.94 169 ASP A N 1
ATOM 1310 C CA . ASP A 1 169 ? -26.266 7.259 -49.311 1.00 86.94 169 ASP A CA 1
ATOM 1311 C C . ASP A 1 169 ? -26.932 7.483 -50.682 1.00 86.94 169 ASP A C 1
ATOM 1313 O O . ASP A 1 169 ? -27.772 6.686 -51.090 1.00 86.94 169 ASP A O 1
ATOM 1317 N N . GLY A 1 170 ? -26.579 8.559 -51.393 1.00 83.19 170 GLY A N 1
ATOM 1318 C CA . GLY A 1 170 ? -27.227 9.007 -52.630 1.00 83.19 170 GLY A CA 1
ATOM 1319 C C . GLY A 1 170 ? -28.388 9.985 -52.424 1.00 83.19 170 GLY A C 1
ATOM 1320 O O . GLY A 1 170 ? -28.922 10.498 -53.401 1.00 83.19 170 GLY A O 1
ATOM 1321 N N . GLY A 1 171 ? -28.780 10.280 -51.179 1.00 77.44 171 GLY A N 1
ATOM 1322 C CA . GLY A 1 171 ? -29.898 11.175 -50.866 1.00 77.44 171 GLY A CA 1
ATOM 1323 C C . GLY A 1 171 ? -31.036 10.510 -50.084 1.00 77.44 171 GLY A C 1
ATOM 1324 O O . GLY A 1 171 ? -31.060 9.304 -49.844 1.00 77.44 171 GLY A O 1
ATOM 1325 N N . SER A 1 172 ? -32.001 11.323 -49.646 1.00 71.69 172 SER A N 1
ATOM 1326 C CA . SER A 1 172 ? -33.089 10.858 -48.779 1.00 71.69 172 SER A CA 1
ATOM 1327 C C . SER A 1 172 ? -34.039 9.912 -49.516 1.00 71.69 172 SER A C 1
ATOM 1329 O O . SER A 1 172 ? -34.767 10.343 -50.404 1.00 71.69 172 SER A O 1
ATOM 1331 N N . GLY A 1 173 ? -34.077 8.647 -49.092 1.00 69.50 173 GLY A N 1
ATOM 1332 C CA . GLY A 1 173 ? -34.947 7.606 -49.656 1.00 69.50 173 GLY A CA 1
ATOM 1333 C C . GLY A 1 173 ? -34.200 6.464 -50.350 1.00 69.50 173 GLY A C 1
ATOM 1334 O O . GLY A 1 173 ? -34.822 5.456 -50.671 1.00 69.50 173 GLY A O 1
ATOM 1335 N N . HIS A 1 174 ? -32.882 6.580 -50.537 1.00 85.44 174 HIS A N 1
ATOM 1336 C CA . HIS A 1 174 ? -32.056 5.471 -51.008 1.00 85.44 174 HIS A CA 1
ATOM 1337 C C . HIS A 1 174 ? -31.784 4.453 -49.897 1.00 85.44 174 HIS A C 1
ATOM 1339 O O . HIS A 1 174 ? -31.620 4.810 -48.724 1.00 85.44 174 HIS A O 1
ATOM 1345 N N . ASN A 1 175 ? -31.730 3.174 -50.276 1.00 93.00 175 ASN A N 1
ATOM 1346 C CA . ASN A 1 175 ? -31.447 2.090 -49.347 1.00 93.00 175 ASN A CA 1
ATOM 1347 C C . ASN A 1 175 ? -30.001 1.618 -49.479 1.00 93.00 175 ASN A C 1
ATOM 1349 O O . ASN A 1 175 ? -29.342 1.771 -50.509 1.00 93.00 175 ASN A O 1
ATOM 1353 N N . GLY A 1 176 ? -29.521 0.989 -48.418 1.00 94.88 176 GLY A N 1
ATOM 1354 C CA . GLY A 1 176 ? -28.273 0.253 -48.392 1.00 94.88 176 GLY A CA 1
ATOM 1355 C C . GLY A 1 176 ? -28.465 -1.135 -47.803 1.00 94.88 176 GLY A C 1
ATOM 1356 O O . GLY A 1 176 ? -29.518 -1.470 -47.254 1.00 94.88 176 GLY A O 1
ATOM 1357 N N . VAL A 1 177 ? -27.418 -1.943 -47.910 1.00 96.50 177 VAL A N 1
ATOM 1358 C CA . VAL A 1 177 ? -27.323 -3.269 -47.303 1.00 96.50 177 VAL A CA 1
ATOM 1359 C C . VAL A 1 177 ? -26.112 -3.297 -46.382 1.00 96.50 177 VAL A C 1
ATOM 1361 O O . VAL A 1 177 ? -25.006 -2.920 -46.781 1.00 96.50 177 VAL A O 1
ATOM 1364 N N . VAL A 1 178 ? -26.311 -3.746 -45.145 1.00 96.50 178 VAL A N 1
ATOM 1365 C CA . VAL A 1 178 ? -25.218 -3.930 -44.182 1.00 96.50 178 VAL A CA 1
ATOM 1366 C C . VAL A 1 178 ? -24.298 -5.055 -44.662 1.00 96.50 178 VAL A C 1
ATOM 1368 O O . VAL A 1 178 ? -24.753 -6.163 -44.939 1.00 96.50 178 VAL A O 1
ATOM 1371 N N . ILE A 1 179 ? -22.999 -4.781 -44.751 1.00 95.44 179 ILE A N 1
ATOM 1372 C CA . ILE A 1 179 ? -21.973 -5.731 -45.200 1.00 95.44 179 ILE A CA 1
ATOM 1373 C C . ILE A 1 179 ? -21.393 -6.499 -44.008 1.00 95.44 179 ILE A C 1
ATOM 1375 O O . ILE A 1 179 ? -21.303 -7.724 -44.039 1.00 95.44 179 ILE A O 1
ATOM 1379 N N . ARG A 1 180 ? -20.964 -5.774 -42.967 1.00 94.00 180 ARG A N 1
ATOM 1380 C CA . ARG A 1 180 ? -20.300 -6.323 -41.776 1.00 94.00 180 ARG A CA 1
ATOM 1381 C C . ARG A 1 180 ? -20.426 -5.394 -40.570 1.00 94.00 180 ARG A C 1
ATOM 1383 O O . ARG A 1 180 ? -20.643 -4.193 -40.723 1.00 94.00 180 ARG A O 1
ATOM 1390 N N . GLU A 1 181 ? -20.210 -5.959 -39.386 1.00 92.56 181 GLU A N 1
ATOM 1391 C CA . GLU A 1 181 ? -19.905 -5.206 -38.165 1.00 92.56 181 GLU A CA 1
ATOM 1392 C C . GLU A 1 181 ? -18.578 -4.422 -38.349 1.00 92.56 181 GLU A C 1
ATOM 1394 O O . GLU A 1 181 ? -17.705 -4.814 -39.137 1.00 92.56 181 GLU A O 1
ATOM 1399 N N . ALA A 1 182 ? -18.437 -3.286 -37.663 1.00 92.44 182 ALA A N 1
ATOM 1400 C CA . ALA A 1 182 ? -17.288 -2.384 -37.755 1.00 92.44 182 ALA A CA 1
ATOM 1401 C C . ALA A 1 182 ? -16.963 -1.719 -36.400 1.00 92.44 182 ALA A C 1
ATOM 1403 O O . ALA A 1 182 ? -17.716 -1.824 -35.428 1.00 92.44 182 ALA A O 1
ATOM 1404 N N . ASN A 1 183 ? -15.829 -1.017 -36.344 1.00 92.56 183 ASN A N 1
ATOM 1405 C CA . ASN A 1 183 ? -15.318 -0.370 -35.136 1.00 92.56 183 ASN A CA 1
ATOM 1406 C C . ASN A 1 183 ? -15.131 1.128 -35.397 1.00 92.56 183 ASN A C 1
ATOM 1408 O O . ASN A 1 183 ? -14.326 1.502 -36.244 1.00 92.56 183 ASN A O 1
ATOM 1412 N N . TRP A 1 184 ? -15.816 1.989 -34.647 1.00 91.12 184 TRP A N 1
ATOM 1413 C CA . TRP A 1 184 ? -15.612 3.434 -34.722 1.00 91.12 184 TRP A CA 1
ATOM 1414 C C . TRP A 1 184 ? -14.568 3.891 -33.701 1.00 91.12 184 TRP A C 1
ATOM 1416 O O . TRP A 1 184 ? -14.671 3.544 -32.526 1.00 91.12 184 TRP A O 1
ATOM 1426 N N . ALA A 1 185 ? -13.575 4.677 -34.131 1.00 86.56 185 ALA A N 1
ATOM 1427 C CA . ALA A 1 185 ? -12.541 5.256 -33.259 1.00 86.56 185 ALA A CA 1
ATOM 1428 C C . ALA A 1 185 ? -11.903 4.241 -32.274 1.00 86.56 185 ALA A C 1
ATOM 1430 O O . ALA A 1 185 ? -11.755 4.514 -31.086 1.00 86.56 185 ALA A O 1
ATOM 1431 N N . ASN A 1 186 ? -11.555 3.045 -32.770 1.00 83.25 186 ASN A N 1
ATOM 1432 C CA . ASN A 1 186 ? -11.029 1.901 -32.002 1.00 83.25 186 ASN A CA 1
ATOM 1433 C C . ASN A 1 186 ? -11.970 1.301 -30.930 1.00 83.25 186 ASN A C 1
ATOM 1435 O O . ASN A 1 186 ? -11.582 0.351 -30.248 1.00 83.25 186 ASN A O 1
ATOM 1439 N N . ILE A 1 187 ? -13.218 1.766 -30.813 1.00 86.25 187 ILE A N 1
ATOM 1440 C CA . ILE A 1 187 ? -14.243 1.141 -29.969 1.00 86.25 187 ILE A CA 1
ATOM 1441 C C . ILE A 1 187 ? -14.869 -0.029 -30.728 1.00 86.25 187 ILE A C 1
ATOM 1443 O O . ILE A 1 187 ? -15.464 0.151 -31.796 1.00 86.25 187 ILE A O 1
ATOM 1447 N N . GLN A 1 188 ? -14.745 -1.239 -30.184 1.00 88.81 188 GLN A N 1
ATOM 1448 C CA . GLN A 1 188 ? -15.217 -2.444 -30.860 1.00 88.81 188 GLN A CA 1
ATOM 1449 C C . GLN A 1 188 ? -16.746 -2.487 -31.005 1.00 88.81 188 GLN A C 1
ATOM 1451 O O . GLN A 1 188 ? -17.475 -2.124 -30.082 1.00 88.81 188 GLN A O 1
ATOM 1456 N N . ARG A 1 189 ? -17.226 -2.996 -32.150 1.00 91.50 189 ARG A N 1
ATOM 1457 C CA . ARG A 1 189 ? -18.652 -3.290 -32.424 1.00 91.50 189 ARG A CA 1
ATOM 1458 C C . ARG A 1 189 ? -19.583 -2.076 -32.256 1.00 91.50 189 ARG A C 1
ATOM 1460 O O . ARG A 1 189 ? -20.749 -2.223 -31.907 1.00 91.50 189 ARG A O 1
ATOM 1467 N N . SER A 1 190 ? -19.053 -0.876 -32.500 1.00 93.19 190 SER A N 1
ATOM 1468 C CA . SER A 1 190 ? -19.729 0.421 -32.322 1.00 93.19 190 SER A CA 1
ATOM 1469 C C . SER A 1 190 ? -20.213 1.064 -33.633 1.00 93.19 190 SER A C 1
ATOM 1471 O O . SER A 1 190 ? -20.828 2.138 -33.621 1.00 93.19 190 SER A O 1
ATOM 1473 N N . ALA A 1 191 ? -19.938 0.409 -34.765 1.00 96.00 191 ALA A N 1
ATOM 1474 C CA . ALA A 1 191 ? -20.318 0.822 -36.109 1.00 96.00 191 ALA A CA 1
ATOM 1475 C C . ALA A 1 191 ? -20.688 -0.380 -36.992 1.00 96.00 191 ALA A C 1
ATOM 1477 O O . ALA A 1 191 ? -20.443 -1.539 -36.648 1.00 96.00 191 ALA A O 1
ATOM 1478 N N . ILE A 1 192 ? -21.244 -0.092 -38.167 1.00 96.00 192 ILE A N 1
ATOM 1479 C CA . ILE A 1 192 ? -21.503 -1.066 -39.233 1.00 96.00 192 ILE A CA 1
ATOM 1480 C C . ILE A 1 192 ? -21.046 -0.514 -40.584 1.00 96.00 192 ILE A C 1
ATOM 1482 O O . ILE A 1 192 ? -21.128 0.689 -40.824 1.00 96.00 192 ILE A O 1
ATOM 1486 N N . ALA A 1 193 ? -20.594 -1.393 -41.478 1.00 96.50 193 ALA A N 1
ATOM 1487 C CA . ALA A 1 193 ? -20.299 -1.049 -42.867 1.00 96.50 193 ALA A CA 1
ATOM 1488 C C . ALA A 1 193 ? -21.549 -1.259 -43.737 1.00 96.50 193 ALA A C 1
ATOM 1490 O O . ALA A 1 193 ? -22.113 -2.354 -43.736 1.00 96.50 193 ALA A O 1
ATOM 1491 N N . VAL A 1 194 ? -21.963 -0.249 -44.502 1.00 96.44 194 VAL A N 1
ATOM 1492 C CA . VAL A 1 194 ? -23.144 -0.277 -45.384 1.00 96.44 194 VAL A CA 1
ATOM 1493 C C . VAL A 1 194 ? -22.718 -0.022 -46.826 1.00 96.44 194 VAL A C 1
ATOM 1495 O O . VAL A 1 194 ? -21.930 0.885 -47.085 1.00 96.44 194 VAL A O 1
ATOM 1498 N N . ARG A 1 195 ? -23.251 -0.808 -47.769 1.00 95.81 195 ARG A N 1
ATOM 1499 C CA . ARG A 1 195 ? -23.163 -0.558 -49.217 1.00 95.81 195 ARG A CA 1
ATOM 1500 C C . ARG A 1 195 ? -24.474 0.040 -49.706 1.00 95.81 195 ARG A C 1
ATOM 1502 O O . ARG A 1 195 ? -25.515 -0.578 -49.497 1.00 95.81 195 ARG A O 1
ATOM 1509 N N . TRP A 1 196 ? -24.426 1.193 -50.360 1.00 94.50 196 TRP A N 1
ATOM 1510 C CA . TRP A 1 196 ? -25.622 1.895 -50.836 1.00 94.50 196 TRP A CA 1
ATOM 1511 C C . TRP A 1 196 ? -26.015 1.472 -52.254 1.00 94.50 196 TRP A C 1
ATOM 1513 O O . TRP A 1 196 ? -25.154 1.158 -53.076 1.00 94.50 196 TRP A O 1
ATOM 1523 N N . GLU A 1 197 ? -27.318 1.487 -52.554 1.00 90.12 197 GLU A N 1
ATOM 1524 C CA . GLU A 1 197 ? -27.855 1.233 -53.903 1.00 90.12 197 GLU A CA 1
ATOM 1525 C C . GLU A 1 197 ? -27.361 2.283 -54.918 1.00 90.12 197 GLU A C 1
ATOM 1527 O O . GLU A 1 197 ? -27.137 1.952 -56.079 1.00 90.12 197 GLU A O 1
ATOM 1532 N N . ALA A 1 198 ? -27.103 3.517 -54.468 1.00 81.12 198 ALA A N 1
ATOM 1533 C CA . ALA A 1 198 ? -26.500 4.592 -55.264 1.00 81.12 198 ALA A CA 1
ATOM 1534 C C . ALA A 1 198 ? -24.983 4.420 -55.525 1.00 81.12 198 ALA A C 1
ATOM 1536 O O . ALA A 1 198 ? -24.388 5.214 -56.253 1.00 81.12 198 ALA A O 1
ATOM 1537 N N . GLY A 1 199 ? -24.352 3.391 -54.947 1.00 79.56 199 GLY A N 1
ATOM 1538 C CA . GLY A 1 199 ? -22.911 3.152 -55.009 1.00 79.56 199 GLY A CA 1
ATOM 1539 C C . GLY A 1 199 ? -22.157 3.618 -53.759 1.00 79.56 199 GLY A C 1
ATOM 1540 O O . GLY A 1 199 ? -22.654 4.388 -52.943 1.00 79.56 199 GLY A O 1
ATOM 1541 N N . GLY A 1 200 ? -20.928 3.120 -53.601 1.00 83.50 200 GLY A N 1
ATOM 1542 C CA . GLY A 1 200 ? -20.100 3.367 -52.418 1.00 83.50 200 GLY A CA 1
ATOM 1543 C C . GLY A 1 200 ? -20.370 2.405 -51.253 1.00 83.50 200 GLY A C 1
ATOM 1544 O O . GLY A 1 200 ? -21.408 1.743 -51.166 1.00 83.50 200 GLY A O 1
ATOM 1545 N N . ALA A 1 201 ? -19.384 2.291 -50.364 1.00 92.06 201 ALA A N 1
ATOM 1546 C CA . ALA A 1 201 ? -19.489 1.534 -49.124 1.00 92.06 201 ALA A CA 1
ATOM 1547 C C . ALA A 1 201 ? -18.719 2.258 -48.017 1.00 92.06 201 ALA A C 1
ATOM 1549 O O . ALA A 1 201 ? -17.536 2.552 -48.180 1.00 92.06 201 ALA A O 1
ATOM 1550 N N . TYR A 1 202 ? -19.395 2.535 -46.906 1.00 94.56 202 TYR A N 1
ATOM 1551 C CA . TYR A 1 202 ? -18.887 3.376 -45.821 1.00 94.56 202 TYR A CA 1
ATOM 1552 C C . TYR A 1 202 ? -19.275 2.792 -44.462 1.00 94.56 202 TYR A C 1
ATOM 1554 O O . TYR A 1 202 ? -20.198 1.981 -44.363 1.00 94.56 202 TYR A O 1
ATOM 1562 N N . GLU A 1 203 ? -18.562 3.197 -43.415 1.00 95.88 203 GLU A N 1
ATOM 1563 C CA . GLU A 1 203 ? -18.873 2.818 -42.037 1.00 95.88 203 GLU A CA 1
ATOM 1564 C C . GLU A 1 203 ? -19.689 3.918 -41.350 1.00 95.88 203 GLU A C 1
ATOM 1566 O O . GLU A 1 203 ? -19.487 5.103 -41.613 1.00 95.88 203 GLU A O 1
ATOM 1571 N N . TYR A 1 204 ? -20.614 3.523 -40.475 1.00 96.25 204 TYR A N 1
ATOM 1572 C CA . TYR A 1 204 ? -21.564 4.415 -39.806 1.00 96.25 204 TYR A CA 1
ATOM 1573 C C . TYR A 1 204 ? -21.782 4.003 -38.349 1.00 96.25 204 TYR A C 1
ATOM 1575 O O . TYR A 1 204 ? -21.782 2.809 -38.037 1.00 96.25 204 TYR A O 1
ATOM 1583 N N . ARG A 1 205 ? -21.989 4.973 -37.449 1.00 96.38 205 ARG A N 1
ATOM 1584 C CA . ARG A 1 205 ? -22.107 4.722 -36.004 1.00 96.38 205 ARG A CA 1
ATOM 1585 C C . ARG A 1 205 ? -23.446 4.071 -35.671 1.00 96.38 205 ARG A C 1
ATOM 1587 O O . ARG A 1 205 ? -24.506 4.581 -36.036 1.00 96.38 205 ARG A O 1
ATOM 1594 N N . VAL A 1 206 ? -23.381 2.971 -34.928 1.00 93.50 206 VAL A N 1
ATOM 1595 C CA . VAL A 1 206 ? -24.534 2.287 -34.328 1.00 93.50 206 VAL A CA 1
ATOM 1596 C C . VAL A 1 206 ? -24.107 1.860 -32.925 1.00 93.50 206 VAL A C 1
ATOM 1598 O O . VAL A 1 206 ? -23.759 0.708 -32.674 1.00 93.50 206 VAL A O 1
ATOM 1601 N N . GLY A 1 207 ? -24.041 2.840 -32.024 1.00 87.88 207 GLY A N 1
ATOM 1602 C CA . GLY A 1 207 ? -23.574 2.654 -30.650 1.00 87.88 207 GLY A CA 1
ATOM 1603 C C . GLY A 1 207 ? -22.537 3.679 -30.200 1.00 87.88 207 GLY A C 1
ATOM 1604 O O . GLY A 1 207 ? -22.664 4.196 -29.098 1.00 87.88 207 GLY A O 1
ATOM 1605 N N . HIS A 1 208 ? -21.551 4.036 -31.028 1.00 90.06 208 HIS A N 1
ATOM 1606 C CA . HIS A 1 208 ? -20.510 4.996 -30.622 1.00 90.06 208 HIS A CA 1
ATOM 1607 C C . HIS A 1 208 ? -21.111 6.335 -30.144 1.00 90.06 208 HIS A C 1
ATOM 1609 O O . HIS A 1 208 ? -21.906 6.938 -30.865 1.00 90.06 208 HIS A O 1
ATOM 1615 N N . ASP A 1 209 ? -20.772 6.775 -28.927 1.00 85.75 209 ASP A N 1
ATOM 1616 C CA . ASP A 1 209 ? -21.362 7.937 -28.231 1.00 85.75 209 ASP A CA 1
ATOM 1617 C C . ASP A 1 209 ? -22.907 7.972 -28.219 1.00 85.75 209 ASP A C 1
ATOM 1619 O O . ASP A 1 209 ? -23.533 9.034 -28.192 1.00 85.75 209 ASP A O 1
ATOM 1623 N N . GLY A 1 210 ? -23.555 6.802 -28.260 1.00 87.38 210 GLY A N 1
ATOM 1624 C CA . GLY A 1 210 ? -25.016 6.688 -28.324 1.00 87.38 210 GLY A CA 1
ATOM 1625 C C . GLY A 1 210 ? -25.614 7.122 -29.659 1.00 87.38 210 GLY A C 1
ATOM 1626 O O . GLY A 1 210 ? -26.818 7.359 -29.730 1.00 87.38 210 GLY A O 1
ATOM 1627 N N . LYS A 1 211 ? -24.799 7.250 -30.712 1.00 93.88 211 LYS A N 1
ATOM 1628 C CA . LYS A 1 211 ? -25.236 7.683 -32.040 1.00 93.88 211 LYS A CA 1
ATOM 1629 C C . LYS A 1 211 ? -25.771 6.523 -32.865 1.00 93.88 211 LYS A C 1
ATOM 1631 O O . LYS A 1 211 ? -25.183 5.438 -32.897 1.00 93.88 211 LYS A O 1
ATOM 1636 N N . VAL A 1 212 ? -26.894 6.779 -33.536 1.00 95.56 212 VAL A N 1
ATOM 1637 C CA . VAL A 1 212 ? -27.567 5.841 -34.440 1.00 95.56 212 VAL A CA 1
ATOM 1638 C C . VAL A 1 212 ? -27.730 6.513 -35.800 1.00 95.56 212 VAL A C 1
ATOM 1640 O O . VAL A 1 212 ? -28.753 7.123 -36.124 1.00 95.56 212 VAL A O 1
ATOM 1643 N N . ASP A 1 213 ? -26.671 6.417 -36.601 1.00 96.19 213 ASP A N 1
ATOM 1644 C CA . ASP A 1 213 ? -26.592 7.013 -37.936 1.00 96.19 213 ASP A CA 1
ATOM 1645 C C . ASP A 1 213 ? -27.438 6.250 -38.962 1.00 96.19 213 ASP A C 1
ATOM 1647 O O . ASP A 1 213 ? -27.751 6.795 -40.015 1.00 96.19 213 ASP A O 1
ATOM 1651 N N . ILE A 1 214 ? -27.811 5.000 -38.673 1.00 95.56 214 ILE A N 1
ATOM 1652 C CA . ILE A 1 214 ? -28.481 4.076 -39.595 1.00 95.56 214 ILE A CA 1
ATOM 1653 C C . ILE A 1 214 ? -29.808 3.597 -39.004 1.00 95.56 214 ILE A C 1
ATOM 1655 O O . ILE A 1 214 ? -29.869 3.203 -37.843 1.00 95.56 214 ILE A O 1
ATOM 1659 N N . LYS A 1 215 ? -30.865 3.604 -39.823 1.00 95.44 215 LYS A N 1
ATOM 1660 C CA . LYS A 1 215 ? -32.171 3.007 -39.520 1.00 95.44 215 LYS A CA 1
ATOM 1661 C C . LYS A 1 215 ? -32.373 1.753 -40.366 1.00 95.44 215 LYS A C 1
ATOM 1663 O O . LYS A 1 215 ? -32.135 1.757 -41.570 1.00 95.44 215 LYS A O 1
ATOM 1668 N N . CYS A 1 216 ? -32.867 0.692 -39.750 1.00 94.38 216 CYS A N 1
ATOM 1669 C CA . CYS A 1 216 ? -33.227 -0.548 -40.410 1.00 94.38 216 CYS A CA 1
ATOM 1670 C C . CYS A 1 216 ? -34.646 -0.488 -41.001 1.00 94.38 216 CYS A C 1
ATOM 1672 O O . CYS A 1 216 ? -35.583 0.009 -40.379 1.00 94.38 216 CYS A O 1
ATOM 1674 N N . LEU A 1 217 ? -34.782 -0.992 -42.228 1.00 93.62 217 LEU A N 1
ATOM 1675 C CA . LEU A 1 217 ? -36.045 -1.147 -42.958 1.00 93.62 217 LEU A CA 1
ATOM 1676 C C . LEU A 1 217 ? -36.469 -2.616 -43.030 1.00 93.62 217 LEU A C 1
ATOM 1678 O O . LEU A 1 217 ? -37.653 -2.930 -42.957 1.00 93.62 217 LEU A O 1
ATOM 1682 N N . LYS A 1 218 ? -35.493 -3.522 -43.159 1.00 94.50 218 LYS A N 1
ATOM 1683 C CA . LYS A 1 218 ? -35.687 -4.967 -43.034 1.00 94.50 218 LYS A CA 1
ATOM 1684 C C . LYS A 1 218 ? -34.529 -5.545 -42.233 1.00 94.50 218 LYS A C 1
ATOM 1686 O O . LYS A 1 218 ? -33.427 -5.679 -42.770 1.00 94.50 218 LYS A O 1
ATOM 1691 N N . ALA A 1 219 ? -34.805 -5.882 -40.978 1.00 94.00 219 ALA A N 1
ATOM 1692 C CA . ALA A 1 219 ? -33.854 -6.534 -40.091 1.00 94.00 219 ALA A CA 1
ATOM 1693 C C . ALA A 1 219 ? -33.422 -7.901 -40.638 1.00 94.00 219 ALA A C 1
ATOM 1695 O O . ALA A 1 219 ? -34.214 -8.624 -41.253 1.00 94.00 219 ALA A O 1
ATOM 1696 N N . THR A 1 220 ? -32.169 -8.262 -40.377 1.00 96.38 220 THR A N 1
ATOM 1697 C CA . THR A 1 220 ? -31.687 -9.645 -40.457 1.00 96.38 220 THR A CA 1
ATOM 1698 C C . THR A 1 220 ? -31.347 -10.162 -39.069 1.00 96.38 220 THR A C 1
ATOM 1700 O O . THR A 1 220 ? -31.254 -9.400 -38.101 1.00 96.38 220 THR A O 1
ATOM 1703 N N . SER A 1 221 ? -31.201 -11.480 -38.974 1.00 93.19 221 SER A N 1
ATOM 1704 C CA . SER A 1 221 ? -30.842 -12.167 -37.742 1.00 93.19 221 SER A CA 1
ATOM 1705 C C . SER A 1 221 ? -29.348 -12.031 -37.444 1.00 93.19 221 SER A C 1
ATOM 1707 O O . SER A 1 221 ? -28.502 -12.258 -38.310 1.00 93.19 221 SER A O 1
ATOM 1709 N N . GLY A 1 222 ? -29.028 -11.685 -36.202 1.00 89.94 222 GLY A N 1
ATOM 1710 C CA . GLY A 1 222 ? -27.691 -11.782 -35.630 1.00 89.94 222 GLY A CA 1
ATOM 1711 C C . GLY A 1 222 ? -27.443 -13.147 -34.993 1.00 89.94 222 GLY A C 1
ATOM 1712 O O . GLY A 1 222 ? -28.144 -14.125 -35.257 1.00 89.94 222 GLY A O 1
ATOM 1713 N N . TYR A 1 223 ? -26.456 -13.222 -34.098 1.00 91.44 223 TYR A N 1
ATOM 1714 C CA . TYR A 1 223 ? -26.282 -14.424 -33.285 1.00 91.44 223 TYR A CA 1
ATOM 1715 C C . TYR A 1 223 ? -27.388 -14.522 -32.223 1.00 91.44 223 TYR A C 1
ATOM 1717 O O . TYR A 1 223 ? -27.728 -13.548 -31.555 1.00 91.44 223 TYR A O 1
ATOM 1725 N N . ALA A 1 224 ? -27.952 -15.717 -32.046 1.00 93.44 224 ALA A N 1
ATOM 1726 C CA . ALA A 1 224 ? -28.936 -15.963 -30.997 1.00 93.44 224 ALA A CA 1
ATOM 1727 C C . ALA A 1 224 ? -28.284 -15.940 -29.600 1.00 93.44 224 ALA A C 1
ATOM 1729 O O . ALA A 1 224 ? -27.170 -16.443 -29.426 1.00 93.44 224 ALA A O 1
ATOM 1730 N N . TYR A 1 225 ? -28.997 -15.410 -28.607 1.00 95.62 225 TYR A N 1
ATOM 1731 C CA . TYR A 1 225 ? -28.510 -15.128 -27.253 1.00 95.62 225 TYR A CA 1
ATOM 1732 C C . TYR A 1 225 ? -29.346 -15.825 -26.172 1.00 95.62 225 TYR A C 1
ATOM 1734 O O . TYR A 1 225 ? -30.514 -16.148 -26.378 1.00 95.62 225 TYR A O 1
ATOM 1742 N N . TYR A 1 226 ? -28.755 -16.044 -24.998 1.00 96.31 226 TYR A N 1
ATOM 1743 C CA . TYR A 1 226 ? -29.436 -16.614 -23.833 1.00 96.31 226 TYR A CA 1
ATOM 1744 C C . TYR A 1 226 ? -30.107 -15.492 -23.028 1.00 96.31 226 TYR A C 1
ATOM 1746 O O . TYR A 1 226 ? -29.441 -14.828 -22.233 1.00 96.31 226 TYR A O 1
ATOM 1754 N N . LYS A 1 227 ? -31.408 -15.250 -23.252 1.00 93.06 227 LYS A N 1
ATOM 1755 C CA . LYS A 1 227 ? -32.145 -14.105 -22.676 1.00 93.06 227 LYS A CA 1
ATOM 1756 C C . LYS A 1 227 ? -32.017 -14.020 -21.155 1.00 93.06 227 LYS A C 1
ATOM 1758 O O . LYS A 1 227 ? -31.642 -12.971 -20.639 1.00 93.06 227 LYS A O 1
ATOM 1763 N N . ASP A 1 228 ? -32.247 -15.132 -20.462 1.00 90.06 228 ASP A N 1
ATOM 1764 C CA . ASP A 1 228 ? -32.236 -15.200 -18.993 1.00 90.06 228 ASP A CA 1
ATOM 1765 C C . ASP A 1 228 ? -30.837 -14.968 -18.393 1.00 90.06 228 ASP A C 1
ATOM 1767 O O . ASP A 1 228 ? -30.694 -14.679 -17.205 1.00 90.06 228 ASP A O 1
ATOM 1771 N N . HIS A 1 229 ? -29.789 -15.067 -19.218 1.00 94.06 229 HIS A N 1
ATOM 1772 C CA . HIS A 1 229 ? -28.411 -14.791 -18.824 1.00 94.06 229 HIS A CA 1
ATOM 1773 C C . HIS A 1 229 ? -27.985 -13.344 -19.115 1.00 94.06 229 HIS A C 1
ATOM 1775 O O . HIS A 1 229 ? -26.886 -12.955 -18.718 1.00 94.06 229 HIS A O 1
ATOM 1781 N N . LEU A 1 230 ? -28.812 -12.507 -19.753 1.00 93.06 230 LEU A N 1
ATOM 1782 C CA . LEU A 1 230 ? -28.489 -11.089 -19.945 1.00 93.06 230 LEU A CA 1
ATOM 1783 C C . LEU A 1 230 ? -28.663 -10.279 -18.637 1.00 93.06 230 LEU A C 1
ATOM 1785 O O . LEU A 1 230 ? -29.469 -10.640 -17.775 1.00 93.06 230 LEU A O 1
ATOM 1789 N N . PRO A 1 231 ? -27.889 -9.201 -18.409 1.00 90.75 231 PRO A N 1
ATOM 1790 C CA . PRO A 1 231 ? -28.126 -8.278 -17.298 1.00 90.75 231 PRO A CA 1
ATOM 1791 C C . PRO A 1 231 ? -29.291 -7.336 -17.589 1.00 90.75 231 PRO A C 1
ATOM 1793 O O . PRO A 1 231 ? -29.399 -6.846 -18.710 1.00 90.75 231 PRO A O 1
ATOM 1796 N N . LYS A 1 232 ? -30.096 -6.988 -16.579 1.00 89.94 232 LYS A N 1
ATOM 1797 C CA . LYS A 1 232 ? -31.052 -5.878 -16.695 1.00 89.94 232 LYS A CA 1
ATOM 1798 C C . LYS A 1 232 ? -30.295 -4.548 -16.771 1.00 89.94 232 LYS A C 1
ATOM 1800 O O . LYS A 1 232 ? -29.339 -4.328 -16.025 1.00 89.94 232 LYS A O 1
ATOM 1805 N N . PHE A 1 233 ? -30.708 -3.649 -17.660 1.00 83.38 233 PHE A N 1
ATOM 1806 C CA . PHE A 1 233 ? -30.096 -2.326 -17.776 1.00 83.38 233 PHE A CA 1
ATOM 1807 C C . PHE A 1 233 ? -30.496 -1.462 -16.570 1.00 83.38 233 PHE A C 1
ATOM 1809 O O . PHE A 1 233 ? -31.682 -1.277 -16.310 1.00 83.38 233 PHE A O 1
ATOM 1816 N N . GLY A 1 234 ? -29.515 -0.936 -15.833 1.00 70.31 234 GLY A N 1
ATOM 1817 C CA . GLY A 1 234 ? -29.739 -0.160 -14.604 1.00 70.31 234 GLY A CA 1
ATOM 1818 C C . GLY A 1 234 ? -29.747 -0.989 -13.312 1.00 70.31 234 GLY A C 1
ATOM 1819 O O . GLY A 1 234 ? -29.593 -0.417 -12.237 1.00 70.31 234 GLY A O 1
ATOM 1820 N N . GLU A 1 235 ? -29.832 -2.325 -13.383 1.00 70.75 235 GLU A N 1
ATOM 1821 C CA . GLU A 1 235 ? -29.705 -3.225 -12.220 1.00 70.75 235 GLU A CA 1
ATOM 1822 C C . GLU A 1 235 ? -28.223 -3.409 -11.847 1.00 70.75 235 GLU A C 1
ATOM 1824 O O . GLU A 1 235 ? -27.632 -4.481 -11.991 1.00 70.75 235 GLU A O 1
ATOM 1829 N N . PHE A 1 236 ? -27.591 -2.329 -11.393 1.00 54.25 236 PHE A N 1
ATOM 1830 C CA . PHE A 1 236 ? -26.192 -2.333 -10.983 1.00 54.25 236 PHE A CA 1
ATOM 1831 C C . PHE A 1 236 ? -26.064 -2.370 -9.461 1.00 54.25 236 PHE A C 1
ATOM 1833 O O . PHE A 1 236 ? -25.680 -1.386 -8.831 1.00 54.25 236 PHE A O 1
ATOM 1840 N N . ASN A 1 237 ? -26.257 -3.560 -8.884 1.00 48.12 237 ASN A N 1
ATOM 1841 C CA . ASN A 1 237 ? -25.605 -3.918 -7.620 1.00 48.12 237 ASN A CA 1
ATOM 1842 C C . ASN A 1 237 ? -24.098 -4.111 -7.870 1.00 48.12 237 ASN A C 1
ATOM 1844 O O . ASN A 1 237 ? -23.557 -5.212 -7.768 1.00 48.12 237 ASN A O 1
ATOM 1848 N N . ALA A 1 238 ? -23.421 -3.024 -8.246 1.00 49.62 238 ALA A N 1
ATOM 1849 C CA . ALA A 1 238 ? -21.977 -2.950 -8.151 1.00 49.62 238 ALA A CA 1
ATOM 1850 C C . ALA A 1 238 ? -21.626 -3.013 -6.661 1.00 49.62 238 ALA A C 1
ATOM 1852 O O . ALA A 1 238 ? -22.065 -2.171 -5.877 1.00 49.62 238 ALA A O 1
ATOM 1853 N N . LEU A 1 239 ? -20.885 -4.055 -6.288 1.00 52.62 239 LEU A N 1
ATOM 1854 C CA . LEU A 1 239 ? -20.297 -4.181 -4.965 1.00 52.62 239 LEU A CA 1
ATOM 1855 C C . LEU A 1 239 ? -19.125 -3.194 -4.875 1.00 52.62 239 LEU A C 1
ATOM 1857 O O . LEU A 1 239 ? -18.089 -3.384 -5.514 1.00 52.62 239 LEU A O 1
ATOM 1861 N N . GLU A 1 240 ? -19.324 -2.119 -4.120 1.00 51.62 240 GLU A N 1
ATOM 1862 C CA . GLU A 1 240 ? -18.353 -1.056 -3.868 1.00 51.62 240 GLU A CA 1
ATOM 1863 C C . GLU A 1 240 ? -17.676 -1.260 -2.510 1.00 51.62 240 GLU A C 1
ATOM 1865 O O . GLU A 1 240 ? -18.289 -1.716 -1.543 1.00 51.62 240 GLU A O 1
ATOM 1870 N N . ILE A 1 241 ? -16.378 -0.952 -2.430 1.00 55.06 241 ILE A N 1
ATOM 1871 C CA . ILE A 1 241 ? -15.598 -1.135 -1.200 1.00 55.06 241 ILE A CA 1
ATOM 1872 C C . ILE A 1 241 ? -16.216 -0.273 -0.090 1.00 55.06 241 ILE A C 1
ATOM 1874 O O . ILE A 1 241 ? -16.297 0.944 -0.219 1.00 55.06 241 ILE A O 1
ATOM 1878 N N . GLY A 1 242 ? -16.645 -0.924 0.993 1.00 52.75 242 GLY A N 1
ATOM 1879 C CA . GLY A 1 242 ? -17.426 -0.340 2.086 1.00 52.75 242 GLY A CA 1
ATOM 1880 C C . GLY A 1 242 ? -18.852 -0.892 2.216 1.00 52.75 242 GLY A C 1
ATOM 1881 O O . GLY A 1 242 ? -19.410 -0.826 3.313 1.00 52.75 242 GLY A O 1
ATOM 1882 N N . ASP A 1 243 ? -19.419 -1.482 1.156 1.00 62.88 243 ASP A N 1
ATOM 1883 C CA . ASP A 1 243 ? -20.803 -1.978 1.121 1.00 62.88 243 ASP A CA 1
ATOM 1884 C C . ASP A 1 243 ? -21.124 -2.980 2.235 1.00 62.88 243 ASP A C 1
ATOM 1886 O O . ASP A 1 243 ? -20.356 -3.908 2.491 1.00 62.88 243 ASP A O 1
ATOM 1890 N N . ARG A 1 244 ? -22.310 -2.859 2.849 1.00 70.38 244 ARG A N 1
ATOM 1891 C CA . ARG A 1 244 ? -22.853 -3.913 3.722 1.00 70.38 244 ARG A CA 1
ATOM 1892 C C . ARG A 1 244 ? -23.369 -5.068 2.873 1.00 70.38 244 ARG A C 1
ATOM 1894 O O . ARG A 1 244 ? -24.088 -4.854 1.900 1.00 70.38 244 ARG A O 1
ATOM 1901 N N . VAL A 1 245 ? -23.013 -6.290 3.249 1.00 74.25 245 VAL A N 1
ATOM 1902 C CA . VAL A 1 245 ? -23.292 -7.503 2.479 1.00 74.25 245 VAL A CA 1
ATOM 1903 C C . VAL A 1 245 ? -23.597 -8.704 3.379 1.00 74.25 245 VAL A C 1
ATOM 1905 O O . VAL A 1 245 ? -23.152 -8.759 4.524 1.00 74.25 245 VAL A O 1
ATOM 1908 N N . VAL A 1 246 ? -24.331 -9.683 2.852 1.00 75.81 246 VAL A N 1
ATOM 1909 C CA . VAL A 1 246 ? -24.713 -10.930 3.536 1.00 75.81 246 VAL A CA 1
ATOM 1910 C C . VAL A 1 246 ? -24.661 -12.115 2.572 1.00 75.81 246 VAL A C 1
ATOM 1912 O O . VAL A 1 246 ? -24.953 -11.973 1.384 1.00 75.81 246 VAL A O 1
ATOM 1915 N N . VAL A 1 247 ? -24.316 -13.298 3.080 1.00 76.44 247 VAL A N 1
ATOM 1916 C CA . VAL A 1 247 ? -24.349 -14.554 2.317 1.00 76.44 247 VAL A CA 1
ATOM 1917 C C . VAL A 1 247 ? -25.622 -15.319 2.659 1.00 76.44 247 VAL A C 1
ATOM 1919 O O . VAL A 1 247 ? -25.751 -15.801 3.779 1.00 76.44 247 VAL A O 1
ATOM 1922 N N . LYS A 1 248 ? -26.570 -15.426 1.718 1.00 65.75 248 LYS A N 1
ATOM 1923 C CA . LYS A 1 248 ? -27.873 -16.103 1.928 1.00 65.75 248 LYS A CA 1
ATOM 1924 C C . LYS A 1 248 ? -27.966 -17.504 1.292 1.00 65.75 248 LYS A C 1
ATOM 1926 O O . LYS A 1 248 ? -29.045 -18.080 1.269 1.00 65.75 248 LYS A O 1
ATOM 1931 N N . LEU A 1 249 ? -26.867 -18.047 0.755 1.00 62.62 249 LEU A N 1
ATOM 1932 C CA . LEU A 1 249 ? -26.841 -19.394 0.167 1.00 62.62 249 LEU A CA 1
ATOM 1933 C C . LEU A 1 249 ? -26.594 -20.471 1.229 1.00 62.62 249 LEU A C 1
ATOM 1935 O O . LEU A 1 249 ? -25.669 -20.341 2.031 1.00 62.62 249 LEU A O 1
ATOM 1939 N N . ASP A 1 250 ? -27.365 -21.558 1.170 1.00 69.19 250 ASP A N 1
ATOM 1940 C CA . ASP A 1 250 ? -27.198 -22.725 2.038 1.00 69.19 250 ASP A CA 1
ATOM 1941 C C . ASP A 1 250 ? -25.833 -23.403 1.880 1.00 69.19 250 ASP A C 1
ATOM 1943 O O . ASP A 1 250 ? -25.228 -23.412 0.804 1.00 69.19 250 ASP A O 1
ATOM 1947 N N . LYS A 1 251 ? -25.377 -24.040 2.965 1.00 73.50 251 LYS A N 1
ATOM 1948 C CA . LYS A 1 251 ? -24.066 -24.700 3.087 1.00 73.50 251 LYS A CA 1
ATOM 1949 C C . LYS A 1 251 ? -23.737 -25.628 1.914 1.00 73.50 251 LYS A C 1
ATOM 1951 O O . LYS A 1 251 ? -22.621 -25.577 1.400 1.00 73.50 251 LYS A O 1
ATOM 1956 N N . ASP A 1 252 ? -24.694 -26.444 1.486 1.00 68.19 252 ASP A N 1
ATOM 1957 C CA . ASP A 1 252 ? -24.473 -27.472 0.462 1.00 68.19 252 ASP A CA 1
ATOM 1958 C C . ASP A 1 252 ? -24.388 -26.895 -0.962 1.00 68.19 252 ASP A C 1
ATOM 1960 O O . ASP A 1 252 ? -23.788 -27.509 -1.843 1.00 68.19 252 ASP A O 1
ATOM 1964 N N . VAL A 1 253 ? -24.904 -25.678 -1.174 1.00 63.41 253 VAL A N 1
ATOM 1965 C CA . VAL A 1 253 ? -24.748 -24.906 -2.420 1.00 63.41 253 VAL A CA 1
ATOM 1966 C C . VAL A 1 253 ? -23.487 -24.040 -2.361 1.00 63.41 253 VAL A C 1
ATOM 1968 O O . VAL A 1 253 ? -22.737 -23.946 -3.331 1.00 63.41 253 VAL A O 1
ATOM 1971 N N . LEU A 1 254 ? -23.221 -23.425 -1.209 1.00 68.56 254 LEU A N 1
ATOM 1972 C CA . LEU A 1 254 ? -22.101 -22.515 -0.997 1.00 68.56 254 LEU A CA 1
ATOM 1973 C C . LEU A 1 254 ? -20.744 -23.232 -0.984 1.00 68.56 254 LEU A C 1
ATOM 1975 O O . LEU A 1 254 ? -19.756 -22.682 -1.462 1.00 68.56 254 LEU A O 1
ATOM 1979 N N . LYS A 1 255 ? -20.675 -24.462 -0.465 1.00 74.06 255 LYS A N 1
ATOM 1980 C CA . LYS A 1 255 ? -19.417 -25.210 -0.349 1.00 74.06 255 LYS A CA 1
ATOM 1981 C C . LYS A 1 255 ? -18.773 -25.549 -1.706 1.00 74.06 255 LYS A C 1
ATOM 1983 O O . LYS A 1 255 ? -17.595 -25.224 -1.849 1.00 74.06 255 LYS A O 1
ATOM 1988 N N . PRO A 1 256 ? -19.486 -26.094 -2.713 1.00 60.94 256 PRO A N 1
ATOM 1989 C CA . PRO A 1 256 ? -18.937 -26.260 -4.064 1.00 60.94 256 PRO A CA 1
ATOM 1990 C C . PRO A 1 256 ? -18.555 -24.929 -4.732 1.00 60.94 256 PRO A C 1
ATOM 1992 O O . PRO A 1 256 ? -17.524 -24.840 -5.393 1.00 60.94 256 PRO A O 1
ATOM 1995 N N . LEU A 1 257 ? -19.338 -23.860 -4.519 1.00 57.56 257 LEU A N 1
ATOM 1996 C CA . LEU A 1 257 ? -19.055 -22.524 -5.075 1.00 57.56 257 LEU A CA 1
ATOM 1997 C C . LEU A 1 257 ? -17.745 -21.902 -4.565 1.00 57.56 257 LEU A C 1
ATOM 1999 O O . LEU A 1 257 ? -17.213 -20.988 -5.200 1.00 57.56 257 LEU A O 1
ATOM 2003 N N . GLN A 1 258 ? -17.241 -22.392 -3.431 1.00 71.81 258 GLN A N 1
ATOM 2004 C CA . GLN A 1 258 ? -16.044 -21.896 -2.763 1.00 71.81 258 GLN A CA 1
ATOM 2005 C C . GLN A 1 258 ? -14.745 -22.607 -3.163 1.00 71.81 258 GLN A C 1
ATOM 2007 O O . GLN A 1 258 ? -13.681 -22.060 -2.879 1.00 71.81 258 GLN A O 1
ATOM 2012 N N . GLU A 1 259 ? -14.776 -23.780 -3.810 1.00 60.06 259 GLU A N 1
ATOM 2013 C CA . GLU A 1 259 ? -13.575 -24.628 -3.981 1.00 60.06 259 GLU A CA 1
ATOM 2014 C C . GLU A 1 259 ? -12.412 -23.942 -4.720 1.00 60.06 259 GLU A C 1
ATOM 2016 O O . GLU A 1 259 ? -11.258 -24.236 -4.421 1.00 60.06 259 GLU A O 1
ATOM 2021 N N . ASN A 1 260 ? -12.698 -22.958 -5.584 1.00 51.59 260 ASN A N 1
ATOM 2022 C CA . ASN A 1 260 ? -11.696 -22.135 -6.281 1.00 51.59 260 ASN A CA 1
ATOM 2023 C C . ASN A 1 260 ? -11.762 -20.628 -5.935 1.00 51.59 260 ASN A C 1
ATOM 2025 O O . ASN A 1 260 ? -11.097 -19.823 -6.579 1.00 51.59 260 ASN A O 1
ATOM 2029 N N . HIS A 1 261 ? -12.548 -20.242 -4.923 1.00 57.62 261 HIS A N 1
ATOM 2030 C CA . HIS A 1 261 ? -12.881 -18.847 -4.583 1.00 57.62 261 HIS A CA 1
ATOM 2031 C C . HIS A 1 261 ? -12.606 -18.539 -3.099 1.00 57.62 261 HIS A C 1
ATOM 2033 O O . HIS A 1 261 ? -13.486 -18.151 -2.331 1.00 57.62 261 HIS A O 1
ATOM 2039 N N . GLY A 1 262 ? -11.368 -18.792 -2.663 1.00 62.56 262 GLY A N 1
ATOM 2040 C CA . GLY A 1 262 ? -10.940 -18.683 -1.259 1.00 62.56 262 GLY A CA 1
ATOM 2041 C C . GLY A 1 262 ? -11.101 -19.963 -0.425 1.00 62.56 262 GLY A C 1
ATOM 2042 O O . GLY A 1 262 ? -10.599 -20.020 0.697 1.00 62.56 262 GLY A O 1
ATOM 2043 N N . GLY A 1 263 ? -11.730 -21.006 -0.976 1.00 68.56 263 GLY A N 1
ATOM 2044 C CA . GLY A 1 263 ? -11.906 -22.309 -0.335 1.00 68.56 263 GLY A CA 1
ATOM 2045 C C . GLY A 1 263 ? -13.061 -22.357 0.671 1.00 68.56 263 GLY A C 1
ATOM 2046 O O . GLY A 1 263 ? -13.599 -21.332 1.096 1.00 68.56 263 GLY A O 1
ATOM 2047 N N . TRP A 1 264 ? -13.449 -23.573 1.067 1.00 78.19 264 TRP A N 1
ATOM 2048 C CA . TRP A 1 264 ? -14.369 -23.790 2.186 1.00 78.19 264 TRP A CA 1
ATOM 2049 C C . TRP A 1 264 ? -13.592 -24.049 3.480 1.00 78.19 264 TRP A C 1
ATOM 2051 O O . TRP A 1 264 ? -12.919 -25.072 3.626 1.00 78.19 264 TRP A O 1
ATOM 2061 N N . VAL A 1 265 ? -13.725 -23.150 4.452 1.00 72.81 265 VAL A N 1
ATOM 2062 C CA . VAL A 1 265 ? -13.129 -23.277 5.787 1.00 72.81 265 VAL A CA 1
ATOM 2063 C C . VAL A 1 265 ? -14.186 -23.775 6.775 1.00 72.81 265 VAL A C 1
ATOM 2065 O O . VAL A 1 265 ? -15.313 -23.289 6.798 1.00 72.81 265 VAL A O 1
ATOM 2068 N N . SER A 1 266 ? -13.826 -24.749 7.617 1.00 68.81 266 SER A N 1
ATOM 2069 C CA . SER A 1 266 ? -14.719 -25.265 8.664 1.00 68.81 266 SER A CA 1
ATOM 2070 C C . SER A 1 266 ? -15.159 -24.140 9.607 1.00 68.81 266 SER A C 1
ATOM 2072 O O . SER A 1 266 ? -14.314 -23.476 10.210 1.00 68.81 266 SER A O 1
ATOM 2074 N N . GLY A 1 267 ? -16.468 -23.911 9.723 1.00 72.12 267 GLY A N 1
ATOM 2075 C CA . GLY A 1 267 ? -17.048 -22.786 10.452 1.00 72.12 267 GLY A CA 1
ATOM 2076 C C . GLY A 1 267 ? -17.556 -21.643 9.567 1.00 72.12 267 GLY A C 1
ATOM 2077 O O . GLY A 1 267 ? -18.228 -20.767 10.105 1.00 72.12 267 GLY A O 1
ATOM 2078 N N . MET A 1 268 ? -17.318 -21.647 8.246 1.00 77.88 268 MET A N 1
ATOM 2079 C CA . MET A 1 268 ? -17.938 -20.679 7.319 1.00 77.88 268 MET A CA 1
ATOM 2080 C C . MET A 1 268 ? -19.468 -20.748 7.335 1.00 77.88 268 MET A C 1
ATOM 2082 O O . MET A 1 268 ? -20.122 -19.725 7.155 1.00 77.88 268 MET A O 1
ATOM 2086 N N . GLU A 1 269 ? -20.049 -21.909 7.651 1.00 81.00 269 GLU A N 1
ATOM 2087 C CA . GLU A 1 269 ? -21.494 -22.058 7.847 1.00 81.00 269 GLU A CA 1
ATOM 2088 C C . GLU A 1 269 ? -22.071 -21.129 8.930 1.00 81.00 269 GLU A C 1
ATOM 2090 O O . GLU A 1 269 ? -23.245 -20.787 8.866 1.00 81.00 269 GLU A O 1
ATOM 2095 N N . LYS A 1 270 ? -21.254 -20.664 9.886 1.00 78.62 270 LYS A N 1
ATOM 2096 C CA . LYS A 1 270 ? -21.668 -19.736 10.955 1.00 78.62 270 LYS A CA 1
ATOM 2097 C C . LYS A 1 270 ? -21.827 -18.287 10.475 1.00 78.62 270 LYS A C 1
ATOM 2099 O O . LYS A 1 270 ? -22.318 -17.451 11.228 1.00 78.62 270 LYS A O 1
ATOM 2104 N N . PHE A 1 271 ? -21.378 -17.993 9.254 1.00 74.56 271 PHE A N 1
ATOM 2105 C CA . PHE A 1 271 ? -21.424 -16.670 8.624 1.00 74.56 271 PHE A CA 1
ATOM 2106 C C . PHE A 1 271 ? -22.476 -16.581 7.510 1.00 74.56 271 PHE A C 1
ATOM 2108 O O . PHE A 1 271 ? -22.728 -15.491 6.992 1.00 74.56 271 PHE A O 1
ATOM 2115 N N . ILE A 1 272 ? -23.132 -17.699 7.180 1.00 77.31 272 ILE A N 1
ATOM 2116 C CA . ILE A 1 272 ? -24.366 -17.700 6.388 1.00 77.31 272 ILE A CA 1
ATOM 2117 C C . ILE A 1 272 ? -25.430 -16.936 7.192 1.00 77.31 272 ILE A C 1
ATOM 2119 O O . ILE A 1 272 ? -25.553 -17.107 8.403 1.00 77.31 272 ILE A O 1
ATOM 2123 N N . GLY A 1 273 ? -26.138 -16.020 6.536 1.00 57.84 273 GLY A N 1
ATOM 2124 C CA . GLY A 1 273 ? -27.101 -15.105 7.151 1.00 57.84 273 GLY A CA 1
ATOM 2125 C C . GLY A 1 273 ? -26.492 -13.937 7.937 1.00 57.84 273 GLY A C 1
ATOM 2126 O O . GLY A 1 273 ? -27.223 -13.014 8.284 1.00 57.84 273 GLY A O 1
ATOM 2127 N N . LYS A 1 274 ? -25.175 -13.908 8.196 1.00 73.81 274 LYS A N 1
ATOM 2128 C CA . LYS A 1 274 ? -24.535 -12.818 8.955 1.00 73.81 274 LYS A CA 1
ATOM 2129 C C . LYS A 1 274 ? -24.086 -11.668 8.055 1.00 73.81 274 LYS A C 1
ATOM 2131 O O . LYS A 1 274 ? -23.632 -11.874 6.928 1.00 73.81 274 LYS A O 1
ATOM 2136 N N . VAL A 1 275 ? -24.188 -10.450 8.584 1.00 71.56 275 VAL A N 1
ATOM 2137 C CA . VAL A 1 275 ? -23.801 -9.213 7.896 1.00 71.56 275 VAL A CA 1
ATOM 2138 C C . VAL A 1 275 ? -22.303 -8.960 8.053 1.00 71.56 275 VAL A C 1
ATOM 2140 O O . VAL A 1 275 ? -21.753 -9.068 9.148 1.00 71.56 275 VAL A O 1
ATOM 2143 N N . GLY A 1 276 ? -21.646 -8.571 6.965 1.00 74.31 276 GLY A N 1
ATOM 2144 C CA . GLY A 1 276 ? -20.292 -8.026 6.971 1.00 74.31 276 GLY A CA 1
ATOM 2145 C C . GLY A 1 276 ? -20.158 -6.847 6.008 1.00 74.31 276 GLY A C 1
ATOM 2146 O O . GLY A 1 276 ? -21.122 -6.441 5.359 1.00 74.31 276 GLY A O 1
ATOM 2147 N N . ARG A 1 277 ? -18.959 -6.268 5.920 1.00 77.56 277 ARG A N 1
ATOM 2148 C CA . ARG A 1 277 ? -18.631 -5.176 4.994 1.00 77.56 277 ARG A CA 1
ATOM 2149 C C . ARG A 1 277 ? -17.655 -5.629 3.920 1.00 77.56 277 ARG A C 1
ATOM 2151 O O . ARG A 1 277 ? -16.681 -6.322 4.205 1.00 77.56 277 ARG A O 1
ATOM 2158 N N . LEU A 1 278 ? -17.883 -5.193 2.691 1.00 72.81 278 LEU A N 1
ATOM 2159 C CA . LEU A 1 278 ? -17.018 -5.463 1.558 1.00 72.81 278 LEU A CA 1
ATOM 2160 C C . LEU A 1 278 ? -15.686 -4.709 1.695 1.00 72.81 278 LEU A C 1
ATOM 2162 O O . LEU A 1 278 ? -15.642 -3.487 1.601 1.00 72.81 278 LEU A O 1
ATOM 2166 N N . ALA A 1 279 ? -14.590 -5.435 1.892 1.00 70.44 279 ALA A N 1
ATOM 2167 C CA . ALA A 1 279 ? -13.254 -4.872 2.079 1.00 70.44 279 ALA A CA 1
ATOM 2168 C C . ALA A 1 279 ? -12.447 -4.760 0.771 1.00 70.44 279 ALA A C 1
ATOM 2170 O O . ALA A 1 279 ? -11.604 -3.878 0.649 1.00 70.44 279 ALA A O 1
ATOM 2171 N N . SER A 1 280 ? -12.660 -5.655 -0.201 1.00 60.31 280 SER A N 1
ATOM 2172 C CA . SER A 1 280 ? -12.053 -5.573 -1.545 1.00 60.31 280 SER A CA 1
ATOM 2173 C C . SER A 1 280 ? -12.752 -6.494 -2.551 1.00 60.31 280 SER A C 1
ATOM 2175 O O . SER A 1 280 ? -13.320 -7.517 -2.159 1.00 60.31 280 SER A O 1
ATOM 2177 N N . LEU A 1 281 ? -12.652 -6.145 -3.840 1.00 57.31 281 LEU A N 1
ATOM 2178 C CA . LEU A 1 281 ? -12.876 -7.047 -4.979 1.00 57.31 281 LEU A CA 1
ATOM 2179 C C . LEU A 1 281 ? -11.532 -7.490 -5.565 1.00 57.31 281 LEU A C 1
ATOM 2181 O O . LEU A 1 281 ? -10.619 -6.672 -5.688 1.00 57.31 281 LEU A O 1
ATOM 2185 N N . THR A 1 282 ? -11.435 -8.749 -5.990 1.00 52.50 282 THR A N 1
ATOM 2186 C CA . THR A 1 282 ? -10.334 -9.244 -6.835 1.00 52.50 282 THR A CA 1
ATOM 2187 C C . THR A 1 282 ? -10.721 -9.206 -8.318 1.00 52.50 282 THR A C 1
ATOM 2189 O O . THR A 1 282 ? -11.902 -9.221 -8.672 1.00 52.50 282 THR A O 1
ATOM 2192 N N . ALA A 1 283 ? -9.728 -9.223 -9.214 1.00 40.03 283 ALA A N 1
ATOM 2193 C CA . ALA A 1 283 ? -9.950 -9.334 -10.664 1.00 40.03 283 ALA A CA 1
ATOM 2194 C C . ALA A 1 283 ? -10.623 -10.663 -11.093 1.00 40.03 283 ALA A C 1
ATOM 2196 O O . ALA A 1 283 ? -11.107 -10.781 -12.223 1.00 40.03 283 ALA A O 1
ATOM 2197 N N . ASN A 1 284 ? -10.692 -11.638 -10.177 1.00 46.88 284 ASN A N 1
ATOM 2198 C CA . ASN A 1 284 ? -11.272 -12.966 -10.375 1.00 46.88 284 ASN A CA 1
ATOM 2199 C C . ASN A 1 284 ? -12.718 -13.081 -9.857 1.00 46.88 284 ASN A C 1
ATOM 2201 O O . ASN A 1 284 ? -13.290 -14.166 -9.887 1.00 46.88 284 ASN A O 1
ATOM 2205 N N . SER A 1 285 ? -13.340 -11.964 -9.450 1.00 50.97 285 SER A N 1
ATOM 2206 C CA . SER A 1 285 ? -14.677 -11.920 -8.827 1.00 50.97 285 SER A CA 1
ATOM 2207 C C . SER A 1 285 ? -14.772 -12.590 -7.450 1.00 50.97 285 SER A C 1
ATOM 2209 O O . SER A 1 285 ? -15.847 -13.049 -7.061 1.00 50.97 285 SER A O 1
ATOM 2211 N N . ASP A 1 286 ? -13.686 -12.586 -6.678 1.00 67.19 286 ASP A N 1
ATOM 2212 C CA . ASP A 1 286 ? -13.768 -12.844 -5.240 1.00 67.19 286 ASP A CA 1
ATOM 2213 C C . ASP A 1 286 ? -14.043 -11.546 -4.492 1.00 67.19 286 ASP A C 1
ATOM 2215 O O . ASP A 1 286 ? -13.555 -10.469 -4.857 1.00 67.19 286 ASP A O 1
ATOM 2219 N N . VAL A 1 287 ? -14.779 -11.663 -3.395 1.00 70.00 287 VAL A N 1
ATOM 2220 C CA . VAL A 1 287 ? -15.058 -10.562 -2.481 1.00 70.00 287 VAL A CA 1
ATOM 2221 C C . VAL A 1 287 ? -14.578 -10.904 -1.084 1.00 70.00 287 VAL A C 1
ATOM 2223 O O . VAL A 1 287 ? -14.935 -11.930 -0.504 1.00 70.00 287 VAL A O 1
ATOM 2226 N N . ARG A 1 288 ? -13.764 -10.014 -0.516 1.00 80.50 288 ARG A N 1
ATOM 2227 C CA . ARG A 1 288 ? -13.401 -10.081 0.900 1.00 80.50 288 ARG A CA 1
ATOM 2228 C C . ARG A 1 288 ? -14.495 -9.406 1.711 1.00 80.50 288 ARG A C 1
ATOM 2230 O O . ARG A 1 288 ? -14.655 -8.192 1.616 1.00 80.50 288 ARG A O 1
ATOM 2237 N N . ILE A 1 289 ? -15.216 -10.177 2.516 1.00 82.38 289 ILE A N 1
ATOM 2238 C CA . ILE A 1 289 ? -16.194 -9.675 3.481 1.00 82.38 289 ILE A CA 1
ATOM 2239 C C . ILE A 1 289 ? -15.536 -9.650 4.860 1.00 82.38 289 ILE A C 1
ATOM 2241 O O . ILE A 1 289 ? -15.180 -10.697 5.401 1.00 82.38 289 ILE A O 1
ATOM 2245 N N . LYS A 1 290 ? -15.382 -8.458 5.436 1.00 80.19 290 LYS A N 1
ATOM 2246 C CA . LYS A 1 290 ? -14.943 -8.245 6.817 1.00 80.19 290 LYS A CA 1
ATOM 2247 C C . LYS A 1 290 ? -16.161 -8.214 7.736 1.00 80.19 290 LYS A C 1
ATOM 2249 O O . LYS A 1 290 ? -17.002 -7.325 7.620 1.00 80.19 290 LYS A O 1
ATOM 2254 N N . TYR A 1 291 ? -16.250 -9.170 8.647 1.00 78.69 291 TYR A N 1
ATOM 2255 C CA . TYR A 1 291 ? -17.330 -9.269 9.623 1.00 78.69 291 TYR A CA 1
ATOM 2256 C C . TYR A 1 291 ? -17.037 -8.434 10.884 1.00 78.69 291 TYR A C 1
ATOM 2258 O O . TYR A 1 291 ? -15.877 -8.090 11.140 1.00 78.69 291 TYR A O 1
ATOM 2266 N N . PRO A 1 292 ? -18.067 -8.102 11.689 1.00 59.00 292 PRO A N 1
ATOM 2267 C CA . PRO A 1 292 ? -17.930 -7.289 12.904 1.00 59.00 292 PRO A CA 1
ATOM 2268 C C . PRO A 1 292 ? -16.950 -7.856 13.937 1.00 59.00 292 PRO A C 1
ATOM 2270 O O . PRO A 1 292 ? -16.264 -7.104 14.620 1.00 59.00 292 PRO A O 1
ATOM 2273 N N . ASN A 1 293 ? -16.810 -9.183 13.993 1.00 64.69 293 ASN A N 1
ATOM 2274 C CA . ASN A 1 293 ? -15.835 -9.893 14.828 1.00 64.69 293 ASN A CA 1
ATOM 2275 C C . ASN A 1 293 ? -14.376 -9.789 14.317 1.00 64.69 293 ASN A C 1
ATOM 2277 O O . ASN A 1 293 ? -13.522 -10.567 14.733 1.00 64.69 293 ASN A O 1
ATOM 2281 N N . GLY A 1 294 ? -14.095 -8.900 13.359 1.00 59.44 294 GLY A N 1
ATOM 2282 C CA . GLY A 1 294 ? -12.785 -8.709 12.731 1.00 59.44 294 GLY A CA 1
ATOM 2283 C C . GLY A 1 294 ? -12.418 -9.757 11.675 1.00 59.44 294 GLY A C 1
ATOM 2284 O O . GLY A 1 294 ? -11.542 -9.500 10.844 1.00 59.44 294 GLY A O 1
ATOM 2285 N N . GLN A 1 295 ? -13.097 -10.908 11.647 1.00 72.75 295 GLN A N 1
ATOM 2286 C CA . GLN A 1 295 ? -12.796 -11.988 10.716 1.00 72.75 295 GLN A CA 1
ATOM 2287 C C . GLN A 1 295 ? -13.122 -11.561 9.284 1.00 72.75 295 GLN A C 1
ATOM 2289 O O . GLN A 1 295 ? -14.236 -11.143 8.978 1.00 72.75 295 GLN A O 1
ATOM 2294 N N . THR A 1 296 ? -12.145 -11.677 8.386 1.00 81.19 296 THR A N 1
ATOM 2295 C CA . THR A 1 296 ? -12.359 -11.443 6.954 1.00 81.19 296 THR A CA 1
ATOM 2296 C C . THR A 1 296 ? -12.406 -12.782 6.239 1.00 81.19 296 THR A C 1
ATOM 2298 O O . THR A 1 296 ? -11.428 -13.527 6.257 1.00 81.19 296 THR A O 1
ATOM 2301 N N . LEU A 1 297 ? -13.543 -13.089 5.622 1.00 82.75 297 LEU A N 1
ATOM 2302 C CA . LEU A 1 297 ? -13.732 -14.276 4.796 1.00 82.75 297 LEU A CA 1
ATOM 2303 C C . LEU A 1 297 ? -13.747 -13.872 3.324 1.00 82.75 297 LEU A C 1
ATOM 2305 O O . LEU A 1 297 ? -14.262 -12.814 2.960 1.00 82.75 297 LEU A O 1
ATOM 2309 N N . ILE A 1 298 ? -13.168 -14.721 2.483 1.00 80.94 298 ILE A N 1
ATOM 2310 C CA . ILE A 1 298 ? -13.294 -14.609 1.034 1.00 80.94 298 ILE A CA 1
ATOM 2311 C C . ILE A 1 298 ? -14.513 -15.430 0.638 1.00 80.94 298 ILE A C 1
ATOM 2313 O O . ILE A 1 298 ? -14.598 -16.607 0.985 1.00 80.94 298 ILE A O 1
ATOM 2317 N N . PHE A 1 299 ? -15.429 -14.807 -0.090 1.00 74.31 299 PHE A N 1
ATOM 2318 C CA . PHE A 1 299 ? -16.508 -15.500 -0.772 1.00 74.31 299 PHE A CA 1
ATOM 2319 C C . PHE A 1 299 ? -16.402 -15.255 -2.273 1.00 74.31 299 PHE A C 1
ATOM 2321 O O . PHE A 1 299 ? -15.969 -14.191 -2.719 1.00 74.31 299 PHE A O 1
ATOM 2328 N N . ASN A 1 300 ? -16.875 -16.217 -3.053 1.00 66.12 300 ASN A N 1
ATOM 2329 C CA . ASN A 1 300 ? -17.289 -15.988 -4.425 1.00 66.12 300 ASN A CA 1
ATOM 2330 C C . ASN A 1 300 ? -18.342 -14.863 -4.435 1.00 66.12 300 ASN A C 1
ATOM 2332 O O . ASN A 1 300 ? -19.332 -14.960 -3.707 1.00 66.12 300 ASN A O 1
ATOM 2336 N N . ALA A 1 301 ? -18.170 -13.809 -5.242 1.00 61.44 301 ALA A N 1
ATOM 2337 C CA . ALA A 1 301 ? -19.069 -12.646 -5.223 1.00 61.44 301 ALA A CA 1
ATOM 2338 C C . ALA A 1 301 ? -20.543 -12.975 -5.513 1.00 61.44 301 ALA A C 1
ATOM 2340 O O . ALA A 1 301 ? -21.443 -12.233 -5.133 1.00 61.44 301 ALA A O 1
ATOM 2341 N N . VAL A 1 302 ? -20.789 -14.124 -6.133 1.00 51.31 302 VAL A N 1
ATOM 2342 C CA . VAL A 1 302 ? -22.110 -14.694 -6.414 1.00 51.31 302 VAL A CA 1
ATOM 2343 C C . VAL A 1 302 ? -22.883 -15.045 -5.149 1.00 51.31 302 VAL A C 1
ATOM 2345 O O . VAL A 1 302 ? -24.106 -14.935 -5.126 1.00 51.31 302 VAL A O 1
ATOM 2348 N N . ALA A 1 303 ? -22.186 -15.468 -4.095 1.00 61.62 303 ALA A N 1
ATOM 2349 C CA . ALA A 1 303 ? -22.803 -15.835 -2.827 1.00 61.62 303 ALA A CA 1
ATOM 2350 C C . ALA A 1 303 ? -23.324 -14.623 -2.037 1.00 61.62 303 ALA A C 1
ATOM 2352 O O . ALA A 1 303 ? -23.961 -14.795 -0.999 1.00 61.62 303 ALA A O 1
ATOM 2353 N N . VAL A 1 304 ? -23.026 -13.406 -2.499 1.00 64.75 304 VAL A N 1
ATOM 2354 C CA . VAL A 1 304 ? -22.994 -12.197 -1.680 1.00 64.75 304 VAL A CA 1
ATOM 2355 C C . VAL A 1 304 ? -24.061 -11.208 -2.133 1.00 64.75 304 VAL A C 1
ATOM 2357 O O . VAL A 1 304 ? -24.054 -10.702 -3.251 1.00 64.75 304 VAL A O 1
ATOM 2360 N N . THR A 1 305 ? -24.991 -10.919 -1.229 1.00 60.16 305 THR A N 1
ATOM 2361 C CA . THR A 1 305 ? -26.109 -9.993 -1.434 1.00 60.16 305 THR A CA 1
ATOM 2362 C C . THR A 1 305 ? -25.796 -8.664 -0.754 1.00 60.16 305 THR A C 1
ATOM 2364 O O . THR A 1 305 ? -25.486 -8.652 0.435 1.00 60.16 305 THR A O 1
ATOM 2367 N N . LYS A 1 306 ? -25.886 -7.544 -1.481 1.00 65.31 306 LYS A N 1
ATOM 2368 C CA . LYS A 1 306 ? -25.771 -6.188 -0.916 1.00 65.31 306 LYS A CA 1
ATOM 2369 C C . LYS A 1 306 ? -27.002 -5.861 -0.063 1.00 65.31 306 LYS A C 1
ATOM 2371 O O . LYS A 1 306 ? -28.123 -6.123 -0.489 1.00 65.31 306 LYS A O 1
ATOM 2376 N N . LEU A 1 307 ? -26.785 -5.291 1.120 1.00 58.38 307 LEU A N 1
ATOM 2377 C CA . LEU A 1 307 ? -27.833 -4.828 2.035 1.00 58.38 307 LEU A CA 1
ATOM 2378 C C . LEU A 1 307 ? -27.990 -3.301 1.981 1.00 58.38 307 LEU A C 1
ATOM 2380 O O . LEU A 1 307 ? -27.019 -2.604 1.673 1.00 58.38 307 LEU A O 1
ATOM 2384 N N . PRO A 1 308 ? -29.170 -2.758 2.340 1.00 54.88 308 PRO A N 1
ATOM 2385 C CA . PRO A 1 308 ? -29.365 -1.318 2.475 1.00 54.88 308 PRO A CA 1
ATOM 2386 C C . PRO A 1 308 ? -28.366 -0.689 3.458 1.00 54.88 308 PRO A C 1
ATOM 2388 O O . PRO A 1 308 ? -28.121 -1.203 4.556 1.00 54.88 308 PRO A O 1
ATOM 2391 N N . SER A 1 309 ? -27.789 0.447 3.077 1.00 59.41 309 SER A N 1
ATOM 2392 C CA . SER A 1 309 ? -26.944 1.283 3.932 1.00 59.41 309 SER A CA 1
ATOM 2393 C C . SER A 1 309 ? -27.744 2.480 4.438 1.00 59.41 309 SER A C 1
ATOM 2395 O O . SER A 1 309 ? -28.286 3.226 3.625 1.00 59.41 309 SER A O 1
ATOM 2397 N N . PHE A 1 310 ? -27.761 2.674 5.754 1.00 69.69 310 PHE A N 1
ATOM 2398 C CA . PHE A 1 310 ? -28.277 3.880 6.403 1.00 69.69 310 PHE A CA 1
ATOM 2399 C C . PHE A 1 310 ? -27.106 4.690 6.984 1.00 69.69 310 PHE A C 1
ATOM 2401 O O . PHE A 1 310 ? -26.016 4.145 7.176 1.00 69.69 310 PHE A O 1
ATOM 2408 N N . ASN A 1 311 ? -27.349 5.955 7.307 1.00 66.62 311 ASN A N 1
ATOM 2409 C CA . ASN A 1 311 ? -26.447 6.874 8.001 1.00 66.62 311 ASN A CA 1
ATOM 2410 C C . ASN A 1 311 ? -27.120 7.449 9.257 1.00 66.62 311 ASN A C 1
ATOM 2412 O O . ASN A 1 311 ? -28.345 7.506 9.353 1.00 66.62 311 ASN A O 1
ATOM 2416 N N . THR A 1 312 ? -26.336 7.947 10.214 1.00 64.31 312 THR A N 1
ATOM 2417 C CA . THR A 1 312 ? -26.884 8.748 11.321 1.00 64.31 312 THR A CA 1
ATOM 2418 C C . THR A 1 312 ? -27.542 10.023 10.783 1.00 64.31 312 THR A C 1
ATOM 2420 O O . THR A 1 312 ? -26.943 10.758 10.003 1.00 64.31 312 THR A O 1
ATOM 2423 N N . GLY A 1 313 ? -28.776 10.288 11.216 1.00 57.41 313 GLY A N 1
ATOM 2424 C CA . GLY A 1 313 ? -29.624 11.387 10.744 1.00 57.41 313 GLY A CA 1
ATOM 2425 C C . GLY A 1 313 ? -30.663 10.984 9.691 1.00 57.41 313 GLY A C 1
ATOM 2426 O O . GLY A 1 313 ? -31.603 11.750 9.468 1.00 57.41 313 GLY A O 1
ATOM 2427 N N . ASP A 1 314 ? -30.545 9.796 9.090 1.00 74.62 314 ASP A N 1
ATOM 2428 C CA . ASP A 1 314 ? -31.496 9.279 8.098 1.00 74.62 314 ASP A CA 1
ATOM 2429 C C . ASP A 1 314 ? -32.915 9.145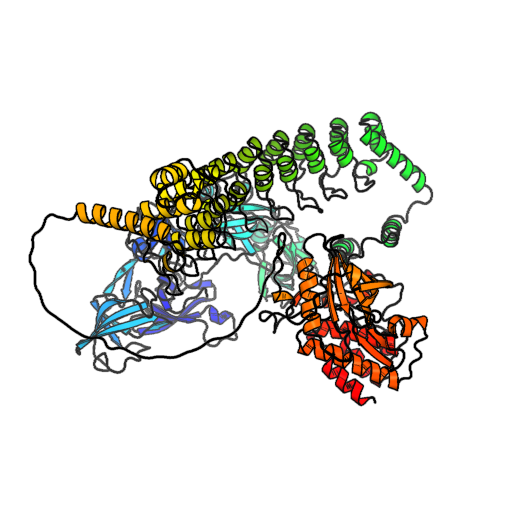 8.664 1.00 74.62 314 ASP A C 1
ATOM 2431 O O . ASP A 1 314 ? -33.112 8.698 9.799 1.00 74.62 314 ASP A O 1
ATOM 2435 N N . LYS A 1 315 ? -33.920 9.484 7.851 1.00 77.19 315 LYS A N 1
ATOM 2436 C CA . LYS A 1 315 ? -35.332 9.252 8.162 1.00 77.19 315 LYS A CA 1
ATOM 2437 C C . LYS A 1 315 ? -35.756 7.902 7.594 1.00 77.19 315 LYS A C 1
ATOM 2439 O O . LYS A 1 315 ? -35.700 7.674 6.383 1.00 77.19 315 LYS A O 1
ATOM 2444 N N . VAL A 1 316 ? -36.195 7.007 8.466 1.00 83.62 316 VAL A N 1
ATOM 2445 C CA . VAL A 1 316 ? -36.569 5.627 8.133 1.00 83.62 316 VAL A CA 1
ATOM 2446 C C . VAL A 1 316 ? -37.988 5.330 8.596 1.00 83.62 316 VAL A C 1
ATOM 2448 O O . VAL A 1 316 ? -38.452 5.890 9.586 1.00 83.62 316 VAL A O 1
ATOM 2451 N N . ARG A 1 317 ? -38.677 4.429 7.898 1.00 85.44 317 ARG A N 1
ATOM 2452 C CA . ARG A 1 317 ? -39.993 3.915 8.287 1.00 85.44 317 ARG A CA 1
ATOM 2453 C C . ARG A 1 317 ? -39.877 2.456 8.686 1.00 85.44 317 ARG A C 1
ATOM 2455 O O . ARG A 1 317 ? -39.332 1.647 7.931 1.00 85.44 317 ARG A O 1
ATOM 2462 N N . VAL A 1 318 ? -40.402 2.131 9.861 1.00 87.31 318 VAL A N 1
ATOM 2463 C CA . VAL A 1 318 ? -40.447 0.763 10.380 1.00 87.31 318 VAL A CA 1
ATOM 2464 C C . VAL A 1 318 ? -41.511 -0.026 9.622 1.00 87.31 318 VAL A C 1
ATOM 2466 O O . VAL A 1 318 ? -42.608 0.471 9.367 1.00 87.31 318 VAL A O 1
ATOM 2469 N N . MET A 1 319 ? -41.206 -1.270 9.273 1.00 83.81 319 MET A N 1
ATOM 2470 C CA . MET A 1 319 ? -42.149 -2.195 8.648 1.00 83.81 319 MET A CA 1
ATOM 2471 C C . MET A 1 319 ? -43.411 -2.373 9.516 1.00 83.81 319 MET A C 1
ATOM 2473 O O . MET A 1 319 ? -43.338 -2.452 10.742 1.00 83.81 319 MET A O 1
ATOM 2477 N N . SER A 1 320 ? -44.585 -2.411 8.884 1.00 81.38 320 SER A N 1
ATOM 2478 C CA . SER A 1 320 ? -45.884 -2.515 9.567 1.00 81.38 320 SER A CA 1
ATOM 2479 C C . SER A 1 320 ? -46.284 -3.951 9.933 1.00 81.38 320 SER A C 1
ATOM 2481 O O . SER A 1 320 ? -47.093 -4.149 10.839 1.00 81.38 320 SER A O 1
ATOM 2483 N N . ASP A 1 321 ? -45.715 -4.960 9.266 1.00 82.44 321 ASP A N 1
ATOM 2484 C CA . ASP A 1 321 ? -45.969 -6.370 9.568 1.00 82.44 321 ASP A CA 1
ATOM 2485 C C . ASP A 1 321 ? -45.250 -6.802 10.858 1.00 82.44 321 ASP A C 1
ATOM 2487 O O . ASP A 1 321 ? -44.048 -7.077 10.891 1.00 82.44 321 ASP A O 1
ATOM 2491 N N . GLN A 1 322 ? -46.024 -6.908 11.939 1.00 83.44 322 GLN A N 1
ATOM 2492 C CA . GLN A 1 322 ? -45.532 -7.361 13.236 1.00 83.44 322 GLN A CA 1
ATOM 2493 C C . GLN A 1 322 ? -44.938 -8.780 13.204 1.00 83.44 322 GLN A C 1
ATOM 2495 O O . GLN A 1 322 ? -44.046 -9.064 14.003 1.00 83.44 322 GLN A O 1
ATOM 2500 N N . ALA A 1 323 ? -45.444 -9.693 12.370 1.00 76.50 323 ALA A N 1
ATOM 2501 C CA . ALA A 1 323 ? -44.940 -11.064 12.312 1.00 76.50 323 ALA A CA 1
ATOM 2502 C C . ALA A 1 323 ? -43.551 -11.096 11.663 1.00 76.50 323 ALA A C 1
ATOM 2504 O O . ALA A 1 323 ? -42.631 -11.683 12.233 1.00 76.50 323 ALA A O 1
ATOM 2505 N N . ALA A 1 324 ? -43.378 -10.379 10.550 1.00 69.56 324 ALA A N 1
ATOM 2506 C CA . ALA A 1 324 ? -42.086 -10.225 9.888 1.00 69.56 324 ALA A CA 1
ATOM 2507 C C . ALA A 1 324 ? -41.049 -9.537 10.796 1.00 69.56 324 ALA A C 1
ATOM 2509 O O . ALA A 1 324 ? -39.952 -10.064 10.985 1.00 69.56 324 ALA A O 1
ATOM 2510 N N . VAL A 1 325 ? -41.401 -8.416 11.444 1.00 75.06 325 VAL A N 1
ATOM 2511 C CA . VAL A 1 325 ? -40.475 -7.720 12.362 1.00 75.06 325 VAL A CA 1
ATOM 2512 C C . VAL A 1 325 ? -40.134 -8.582 13.582 1.00 75.06 325 VAL A C 1
ATOM 2514 O O . VAL A 1 325 ? -38.979 -8.615 13.996 1.00 75.06 325 VAL A O 1
ATOM 2517 N N . LYS A 1 326 ? -41.088 -9.340 14.142 1.00 78.69 326 LYS A N 1
ATOM 2518 C CA . LYS A 1 326 ? -40.804 -10.294 15.232 1.00 78.69 326 LYS A CA 1
ATOM 2519 C C . LYS A 1 326 ? -39.782 -11.352 14.838 1.00 78.69 326 LYS A C 1
ATOM 2521 O O . LYS A 1 326 ? -38.954 -11.703 15.674 1.00 78.69 326 LYS A O 1
ATOM 2526 N N . GLU A 1 327 ? -39.848 -11.858 13.610 1.00 74.75 327 GLU A N 1
ATOM 2527 C CA . GLU A 1 327 ? -38.902 -12.854 13.104 1.00 74.75 327 GLU A CA 1
ATOM 2528 C C . GLU A 1 327 ? -37.507 -12.240 12.918 1.00 74.75 327 GLU A C 1
ATOM 2530 O O . GLU A 1 327 ? -36.532 -12.752 13.469 1.00 74.75 327 GLU A O 1
ATOM 2535 N N . LEU A 1 328 ? -37.428 -11.080 12.253 1.00 75.19 328 LEU A N 1
ATOM 2536 C CA . LEU A 1 328 ? -36.182 -10.337 12.011 1.00 75.19 328 LEU A CA 1
ATOM 2537 C C . LEU A 1 328 ? -35.459 -9.910 13.303 1.00 75.19 328 LEU A C 1
ATOM 2539 O O . LEU A 1 328 ? -34.231 -9.817 13.315 1.00 75.19 328 LEU A O 1
ATOM 2543 N N . GLN A 1 329 ? -36.199 -9.681 14.392 1.00 80.88 329 GLN A N 1
ATOM 2544 C CA . GLN A 1 329 ? -35.650 -9.288 15.695 1.00 80.88 329 GLN A CA 1
ATOM 2545 C C . GLN A 1 329 ? -35.105 -10.451 16.545 1.00 80.88 329 GLN A C 1
ATOM 2547 O O . GLN A 1 329 ? -34.459 -10.184 17.559 1.00 80.88 329 GLN A O 1
ATOM 2552 N N . LYS A 1 330 ? -35.336 -11.730 16.200 1.00 71.25 330 LYS A N 1
ATOM 2553 C CA . LYS A 1 330 ? -34.967 -12.866 17.082 1.00 71.25 330 LYS A CA 1
ATOM 2554 C C . LYS A 1 330 ? -33.474 -12.955 17.406 1.00 71.25 330 LYS A C 1
ATOM 2556 O O . LYS A 1 330 ? -33.133 -13.349 18.517 1.00 71.25 330 LYS A O 1
ATOM 2561 N N . GLU A 1 331 ? -32.607 -12.579 16.467 1.00 58.44 331 GLU A N 1
ATOM 2562 C CA . GLU A 1 331 ? -31.145 -12.564 16.655 1.00 58.44 331 GLU A CA 1
ATOM 2563 C C . GLU A 1 331 ? -30.559 -11.145 16.815 1.00 58.44 331 GLU A C 1
ATOM 2565 O O . GLU A 1 331 ? -29.345 -10.994 16.912 1.00 58.44 331 GLU A O 1
ATOM 2570 N N . HIS A 1 332 ? -31.415 -10.117 16.855 1.00 58.09 332 HIS A N 1
ATOM 2571 C CA . HIS A 1 332 ? -31.062 -8.701 16.694 1.00 58.09 332 HIS A CA 1
ATOM 2572 C C . HIS A 1 332 ? -31.734 -7.856 17.788 1.00 58.09 332 HIS A C 1
ATOM 2574 O O . HIS A 1 332 ? -32.807 -7.287 17.600 1.00 58.09 332 HIS A O 1
ATOM 2580 N N . GLY A 1 333 ? -31.185 -7.891 19.007 1.00 55.69 333 GLY A N 1
ATOM 2581 C CA . GLY A 1 333 ? -31.723 -7.186 20.185 1.00 55.69 333 GLY A CA 1
ATOM 2582 C C . GLY A 1 333 ? -33.026 -7.747 20.789 1.00 55.69 333 GLY A C 1
ATOM 2583 O O . GLY A 1 333 ? -33.366 -7.403 21.922 1.00 55.69 333 GLY A O 1
ATOM 2584 N N . GLY A 1 334 ? -33.728 -8.646 20.092 1.00 70.06 334 GLY A N 1
ATOM 2585 C CA . GLY A 1 334 ? -34.971 -9.272 20.546 1.00 70.06 334 GLY A CA 1
ATOM 2586 C C . GLY A 1 334 ? -36.226 -8.433 20.275 1.00 70.06 334 GLY A C 1
ATOM 2587 O O . GLY A 1 334 ? -36.172 -7.230 20.017 1.00 70.06 334 GLY A O 1
ATOM 2588 N N . TRP A 1 335 ? -37.397 -9.076 20.337 1.00 77.44 335 TRP A N 1
ATOM 2589 C CA . TRP A 1 335 ? -38.689 -8.388 20.253 1.00 77.44 335 TRP A CA 1
ATOM 2590 C C . TRP A 1 335 ? -39.246 -8.059 21.643 1.00 77.44 335 TRP A C 1
ATOM 2592 O O . TRP A 1 335 ? -39.481 -8.951 22.460 1.00 77.44 335 TRP A O 1
ATOM 2602 N N . ASN A 1 336 ? -39.572 -6.788 21.875 1.00 79.12 336 ASN A N 1
ATOM 2603 C CA . ASN A 1 336 ? -40.316 -6.328 23.048 1.00 79.12 336 ASN A CA 1
ATOM 2604 C C . ASN A 1 336 ? -41.763 -5.988 22.654 1.00 79.12 336 ASN A C 1
ATOM 2606 O O . ASN A 1 336 ? -41.996 -5.306 21.661 1.00 79.12 336 ASN A O 1
ATOM 2610 N N . SER A 1 337 ? -42.752 -6.390 23.461 1.00 75.38 337 SER A N 1
ATOM 2611 C CA . SER A 1 337 ? -44.174 -6.071 23.239 1.00 75.38 337 SER A CA 1
ATOM 2612 C C . SER A 1 337 ? -44.449 -4.577 23.017 1.00 75.38 337 SER A C 1
ATOM 2614 O O . SER A 1 337 ? -45.350 -4.235 22.250 1.00 75.38 337 SER A O 1
ATOM 2616 N N . LYS A 1 338 ? -43.648 -3.684 23.615 1.00 77.12 338 LYS A N 1
ATOM 2617 C CA . LYS A 1 338 ? -43.760 -2.227 23.439 1.00 77.12 338 LYS A CA 1
ATOM 2618 C C . LYS A 1 338 ? -43.346 -1.728 22.042 1.00 77.12 338 LYS A C 1
ATOM 2620 O O . LYS A 1 338 ? -43.815 -0.663 21.652 1.00 77.12 338 LYS A O 1
ATOM 2625 N N . MET A 1 339 ? -42.562 -2.497 21.275 1.00 80.12 339 MET A N 1
ATOM 2626 C CA . MET A 1 339 ? -42.151 -2.160 19.896 1.00 80.12 339 MET A CA 1
ATOM 2627 C C . MET A 1 339 ? -43.318 -2.172 18.902 1.00 80.12 339 MET A C 1
ATOM 2629 O O . MET A 1 339 ? -43.225 -1.550 17.851 1.00 80.12 339 MET A O 1
ATOM 2633 N N . SER A 1 340 ? -44.443 -2.809 19.249 1.00 82.94 340 SER A N 1
ATOM 2634 C CA . SER A 1 340 ? -45.688 -2.749 18.466 1.00 82.94 340 SER A CA 1
ATOM 2635 C C . SER A 1 340 ? -46.148 -1.314 18.175 1.00 82.94 340 SER A C 1
ATOM 2637 O O . SER A 1 340 ? -46.729 -1.066 17.125 1.00 82.94 340 SER A O 1
ATOM 2639 N N . LYS A 1 341 ? -45.830 -0.362 19.064 1.00 78.56 341 LYS A N 1
ATOM 2640 C CA . LYS A 1 341 ? -46.132 1.071 18.910 1.00 78.56 341 LYS A CA 1
ATOM 2641 C C . LYS A 1 341 ? -45.260 1.806 17.887 1.00 78.56 341 LYS A C 1
ATOM 2643 O O . LYS A 1 341 ? -45.539 2.962 17.606 1.00 78.56 341 LYS A O 1
ATOM 2648 N N . ALA A 1 342 ? -44.193 1.176 17.403 1.00 81.25 342 ALA A N 1
ATOM 2649 C CA . ALA A 1 342 ? -43.271 1.757 16.434 1.00 81.25 342 ALA A CA 1
ATOM 2650 C C . ALA A 1 342 ? -43.441 1.164 15.024 1.00 81.25 342 ALA A C 1
ATOM 2652 O O . ALA A 1 342 ? -42.794 1.638 14.101 1.00 81.25 342 ALA A O 1
ATOM 2653 N N . LEU A 1 343 ? -44.283 0.140 14.840 1.00 84.75 343 LEU A N 1
ATOM 2654 C CA . LEU A 1 343 ? -44.518 -0.493 13.537 1.00 84.75 343 LEU A CA 1
ATOM 2655 C C . LEU A 1 343 ? -45.282 0.445 12.597 1.00 84.75 343 LEU A C 1
ATOM 2657 O O . LEU A 1 343 ? -46.295 1.018 12.985 1.00 84.75 343 LEU A O 1
ATOM 2661 N N . GLY A 1 344 ? -44.826 0.573 11.351 1.00 78.62 344 GLY A N 1
ATOM 2662 C CA . GLY A 1 344 ? -45.411 1.475 10.352 1.00 78.62 344 GLY A CA 1
ATOM 2663 C C . GLY A 1 344 ? -45.037 2.954 10.518 1.00 78.62 344 GLY A C 1
ATOM 2664 O O . GLY A 1 344 ? -45.186 3.716 9.560 1.00 78.62 344 GLY A O 1
ATOM 2665 N N . GLU A 1 345 ? -44.527 3.353 11.685 1.00 84.94 345 GLU A N 1
ATOM 2666 C CA . GLU A 1 345 ? -44.161 4.732 12.017 1.00 84.94 345 GLU A CA 1
ATOM 2667 C C . GLU A 1 345 ? -42.820 5.161 11.405 1.00 84.94 345 GLU A C 1
ATOM 2669 O O . GLU A 1 345 ? -41.957 4.342 11.067 1.00 84.94 345 GLU A O 1
ATOM 2674 N N . GLU A 1 346 ? -42.639 6.476 11.272 1.00 85.25 346 GLU A N 1
ATOM 2675 C CA . GLU A 1 346 ? -41.367 7.077 10.866 1.00 85.25 346 GLU A CA 1
ATOM 2676 C C . GLU A 1 346 ? -40.507 7.435 12.082 1.00 85.25 346 GLU A C 1
ATOM 2678 O O . GLU A 1 346 ? -40.993 7.907 13.111 1.00 85.25 346 GLU A O 1
ATOM 2683 N N . GLY A 1 347 ? -39.199 7.256 11.942 1.00 74.94 347 GLY A N 1
ATOM 2684 C CA . GLY A 1 347 ? -38.211 7.605 12.950 1.00 74.94 347 GLY A CA 1
ATOM 2685 C C . GLY A 1 347 ? -36.895 8.062 12.337 1.00 74.94 347 GLY A C 1
ATOM 2686 O O . GLY A 1 347 ? -36.718 8.064 11.117 1.00 74.94 347 GLY A O 1
ATOM 2687 N N . ARG A 1 348 ? -35.957 8.466 13.197 1.00 77.12 348 ARG A N 1
ATOM 2688 C CA . ARG A 1 348 ? -34.639 8.962 12.781 1.00 77.12 348 ARG A CA 1
ATOM 2689 C C . ARG A 1 348 ? -33.520 8.066 13.292 1.00 77.12 348 ARG A C 1
ATOM 2691 O O . ARG A 1 348 ? -33.480 7.754 14.482 1.00 77.12 348 ARG A O 1
ATOM 2698 N N . VAL A 1 349 ? -32.618 7.661 12.403 1.00 75.31 349 VAL A N 1
ATOM 2699 C CA . VAL A 1 349 ? -31.437 6.857 12.739 1.00 75.31 349 VAL A CA 1
ATOM 2700 C C . VAL A 1 349 ? -30.488 7.691 13.599 1.00 75.31 349 VAL A C 1
ATOM 2702 O O . VAL A 1 349 ? -30.079 8.781 13.207 1.00 75.31 349 VAL A O 1
ATOM 2705 N N . LEU A 1 350 ? -30.137 7.178 14.774 1.00 62.19 350 LEU A N 1
ATOM 2706 C CA . LEU A 1 350 ? -29.218 7.812 15.723 1.00 62.19 350 LEU A CA 1
ATOM 2707 C C . LEU A 1 350 ? -27.815 7.218 15.639 1.00 62.19 350 LEU A C 1
ATOM 2709 O O . LEU A 1 350 ? -26.821 7.937 15.634 1.00 62.19 350 LEU A O 1
ATOM 2713 N N . ASN A 1 351 ? -27.745 5.891 15.587 1.00 65.38 351 ASN A N 1
ATOM 2714 C CA . ASN A 1 351 ? -26.504 5.143 15.492 1.00 65.38 351 ASN A CA 1
ATOM 2715 C C . ASN A 1 351 ? -26.747 3.838 14.740 1.00 65.38 351 ASN A C 1
ATOM 2717 O O . ASN A 1 351 ? -27.871 3.330 14.701 1.00 65.38 351 ASN A O 1
ATOM 2721 N N . ILE A 1 352 ? -25.672 3.282 14.195 1.00 65.75 352 ILE A N 1
ATOM 2722 C CA . ILE A 1 352 ? -25.655 1.944 13.617 1.00 65.75 352 ILE A CA 1
ATOM 2723 C C . ILE A 1 352 ? -24.592 1.165 14.378 1.00 65.75 352 ILE A C 1
ATOM 2725 O O . ILE A 1 352 ? -23.421 1.547 14.392 1.00 65.75 352 ILE A O 1
ATOM 2729 N N . ASP A 1 353 ? -25.021 0.114 15.061 1.00 56.91 353 ASP A N 1
ATOM 2730 C CA . ASP A 1 353 ? -24.163 -0.701 15.907 1.00 56.91 353 ASP A CA 1
ATOM 2731 C C . ASP A 1 353 ? -23.254 -1.608 15.051 1.00 56.91 353 ASP A C 1
ATOM 2733 O O . ASP A 1 353 ? -23.417 -1.744 13.833 1.00 56.91 353 ASP A O 1
ATOM 2737 N N . ALA A 1 354 ? -22.218 -2.182 15.670 1.00 47.19 354 ALA A N 1
ATOM 2738 C CA . ALA A 1 354 ? -21.142 -2.861 14.943 1.00 47.19 354 ALA A CA 1
ATOM 2739 C C . ALA A 1 354 ? -21.604 -4.128 14.196 1.00 47.19 354 ALA A C 1
ATOM 2741 O O . ALA A 1 354 ? -21.052 -4.448 13.145 1.00 47.19 354 ALA A O 1
ATOM 2742 N N . ASP A 1 355 ? -22.619 -4.815 14.720 1.00 53.31 355 ASP A N 1
ATOM 2743 C CA . ASP A 1 355 ? -23.329 -5.950 14.111 1.00 53.31 355 ASP A CA 1
ATOM 2744 C C . ASP A 1 355 ? -24.230 -5.554 12.925 1.00 53.31 355 ASP A C 1
ATOM 2746 O O . ASP A 1 355 ? -24.604 -6.404 12.115 1.00 53.31 355 ASP A O 1
ATOM 2750 N N . GLY A 1 356 ? -24.500 -4.257 12.769 1.00 58.00 356 GLY A N 1
ATOM 2751 C CA . GLY A 1 356 ? -25.294 -3.671 11.700 1.00 58.00 356 GLY A CA 1
ATOM 2752 C C . GLY A 1 356 ? -26.669 -3.176 12.141 1.00 58.00 356 GLY A C 1
ATOM 2753 O O . GLY A 1 356 ? -27.326 -2.526 11.321 1.00 58.00 356 GLY A O 1
ATOM 2754 N N . ASP A 1 357 ? -27.080 -3.432 13.386 1.00 77.25 357 ASP A N 1
ATOM 2755 C CA . ASP A 1 357 ? -28.379 -3.013 13.911 1.00 77.25 357 ASP A CA 1
ATOM 2756 C C . ASP A 1 357 ? -28.515 -1.492 13.970 1.00 77.25 357 ASP A C 1
ATOM 2758 O O . ASP A 1 357 ? -27.557 -0.749 14.185 1.00 77.25 357 ASP A O 1
ATOM 2762 N N . VAL A 1 358 ? -29.734 -1.009 13.746 1.00 74.75 358 VAL A N 1
ATOM 2763 C CA . VAL A 1 358 ? -30.019 0.414 13.565 1.00 74.75 358 VAL A CA 1
ATOM 2764 C C . VAL A 1 358 ? -30.795 0.919 14.771 1.00 74.75 358 VAL A C 1
ATOM 2766 O O . VAL A 1 358 ? -31.936 0.518 15.006 1.00 74.75 358 VAL A O 1
ATOM 2769 N N . LYS A 1 359 ? -30.195 1.834 15.535 1.00 80.00 359 LYS A N 1
ATOM 2770 C CA . LYS A 1 359 ? -30.881 2.542 16.618 1.00 80.00 359 LYS A CA 1
ATOM 2771 C C . LYS A 1 359 ? -31.679 3.695 16.032 1.00 80.00 359 LYS A C 1
ATOM 2773 O O . LYS A 1 359 ? -31.104 4.655 15.520 1.00 80.00 359 LYS A O 1
ATOM 2778 N N . VAL A 1 360 ? -32.999 3.606 16.129 1.00 82.06 360 VAL A N 1
ATOM 2779 C CA . VAL A 1 360 ? -33.955 4.580 15.599 1.00 82.06 360 VAL A CA 1
ATOM 2780 C C . VAL A 1 360 ? -34.707 5.236 16.755 1.00 82.06 360 VAL A C 1
ATOM 2782 O O . VAL A 1 360 ? -35.230 4.558 17.639 1.00 82.06 360 VAL A O 1
ATOM 2785 N N . ASN A 1 361 ? -34.790 6.565 16.739 1.00 76.81 361 ASN A N 1
ATOM 2786 C CA . ASN A 1 361 ? -35.743 7.307 17.558 1.00 76.81 361 ASN A CA 1
ATOM 2787 C C . ASN A 1 361 ? -37.103 7.317 16.851 1.00 76.81 361 ASN A C 1
ATOM 2789 O O . ASN A 1 361 ? -37.224 7.922 15.785 1.00 76.81 361 ASN A O 1
ATOM 2793 N N . VAL A 1 362 ? -38.109 6.671 17.443 1.00 75.50 362 VAL A N 1
ATOM 2794 C CA . VAL A 1 362 ? -39.504 6.695 16.980 1.00 75.50 362 VAL A CA 1
ATOM 2795 C C . VAL A 1 362 ? -40.350 7.313 18.091 1.00 75.50 362 VAL A C 1
ATOM 2797 O O . VAL A 1 362 ? -40.466 6.748 19.180 1.00 75.50 362 VAL A O 1
ATOM 2800 N N . GLY A 1 363 ? -40.914 8.497 17.839 1.00 58.41 363 GLY A N 1
ATOM 2801 C CA . GLY A 1 363 ? -41.800 9.188 18.786 1.00 58.41 363 GLY A CA 1
ATOM 2802 C C . GLY A 1 363 ? -41.162 9.584 20.128 1.00 58.41 363 GLY A C 1
ATOM 2803 O O . GLY A 1 363 ? -41.869 9.664 21.128 1.00 58.41 363 GLY A O 1
ATOM 2804 N N . GLY A 1 364 ? -39.841 9.793 20.183 1.00 50.81 364 GLY A N 1
ATOM 2805 C CA . GLY A 1 364 ? -39.107 10.099 21.419 1.00 50.81 364 GLY A CA 1
ATOM 2806 C C . GLY A 1 364 ? -38.639 8.867 22.202 1.00 50.81 364 GLY A C 1
ATOM 2807 O O . GLY A 1 364 ? -37.997 9.017 23.239 1.00 50.81 364 GLY A O 1
ATOM 2808 N N . ALA A 1 365 ? -38.934 7.656 21.719 1.00 56.78 365 ALA A N 1
ATOM 2809 C CA . ALA A 1 365 ? -38.451 6.403 22.285 1.00 56.78 365 ALA A CA 1
ATOM 2810 C C . ALA A 1 365 ? -37.383 5.765 21.384 1.00 56.78 365 ALA A C 1
ATOM 2812 O O . ALA A 1 365 ? -37.484 5.780 20.156 1.00 56.78 365 ALA A O 1
ATOM 2813 N N . PHE A 1 366 ? -36.359 5.188 22.012 1.00 73.88 366 PHE A N 1
ATOM 2814 C CA . PHE A 1 366 ? -35.222 4.580 21.327 1.00 73.88 366 PHE A CA 1
ATOM 2815 C C . PHE A 1 366 ? -35.443 3.082 21.126 1.00 73.88 366 PHE A C 1
ATOM 2817 O O . PHE A 1 366 ? -35.675 2.350 22.089 1.00 73.88 366 PHE A O 1
ATOM 2824 N N . TRP A 1 367 ? -35.329 2.628 19.880 1.00 79.75 367 TRP A N 1
ATOM 2825 C CA . TRP A 1 367 ? -35.520 1.233 19.498 1.00 79.75 367 TRP A CA 1
ATOM 2826 C C . TRP A 1 367 ? -34.364 0.762 18.622 1.00 79.75 367 TRP A C 1
ATOM 2828 O O . TRP A 1 367 ? -33.940 1.476 17.716 1.00 79.75 367 TRP A O 1
ATOM 2838 N N . THR A 1 368 ? -33.874 -0.446 18.878 1.00 85.00 368 THR A N 1
ATOM 2839 C CA . THR A 1 368 ? -32.925 -1.129 17.995 1.00 85.00 368 THR A CA 1
ATOM 2840 C C . THR A 1 368 ? -33.715 -1.995 17.021 1.00 85.00 368 THR A C 1
ATOM 2842 O O . THR A 1 368 ? -34.533 -2.805 17.459 1.00 85.00 368 THR A O 1
ATOM 2845 N N . PHE A 1 369 ? -33.479 -1.826 15.721 1.00 81.81 369 PHE A N 1
ATOM 2846 C CA . PHE A 1 369 ? -34.103 -2.614 14.661 1.00 81.81 369 PHE A CA 1
ATOM 2847 C C . PHE A 1 369 ? -33.056 -3.266 13.757 1.00 81.81 369 PHE A C 1
ATOM 2849 O O . PHE A 1 369 ? -32.074 -2.632 13.363 1.00 81.81 369 PHE A O 1
ATOM 2856 N N . ASN A 1 370 ? -33.340 -4.496 13.339 1.00 80.94 370 ASN A N 1
ATOM 2857 C CA . ASN A 1 370 ? -32.710 -5.135 12.192 1.00 80.94 370 ASN A CA 1
ATOM 2858 C C . ASN A 1 370 ? -32.855 -4.223 10.946 1.00 80.94 370 ASN A C 1
ATOM 2860 O O . ASN A 1 370 ? -33.962 -3.742 10.682 1.00 80.94 370 ASN A O 1
ATOM 2864 N N . PRO A 1 371 ? -31.794 -3.998 10.144 1.00 77.56 371 PRO A N 1
ATOM 2865 C CA . PRO A 1 371 ? -31.861 -3.196 8.920 1.00 77.56 371 PRO A CA 1
ATOM 2866 C C . PRO A 1 371 ? -32.976 -3.576 7.938 1.00 77.56 371 PRO A C 1
ATOM 2868 O O . PRO A 1 371 ? -33.513 -2.688 7.286 1.00 77.56 371 PRO A O 1
ATOM 2871 N N . GLU A 1 372 ? -33.332 -4.861 7.819 1.00 73.88 372 GLU A N 1
ATOM 2872 C CA . GLU A 1 372 ? -34.398 -5.325 6.911 1.00 73.88 372 GLU A CA 1
ATOM 2873 C C . GLU A 1 372 ? -35.811 -4.985 7.432 1.00 73.88 372 GLU A C 1
ATOM 2875 O O . GLU A 1 372 ? -36.764 -4.988 6.658 1.00 73.88 372 GLU A O 1
ATOM 2880 N N . ALA A 1 373 ? -35.958 -4.621 8.713 1.00 79.06 373 ALA A N 1
ATOM 2881 C CA . ALA A 1 373 ? -37.209 -4.112 9.285 1.00 79.06 373 ALA A CA 1
ATOM 2882 C C . ALA A 1 373 ? -37.430 -2.606 9.022 1.00 79.06 373 ALA A C 1
ATOM 2884 O O . ALA A 1 373 ? -38.449 -2.053 9.445 1.00 79.06 373 ALA A O 1
ATOM 2885 N N . LEU A 1 374 ? -36.491 -1.935 8.343 1.00 79.56 374 LEU A N 1
ATOM 2886 C CA . LEU A 1 374 ? -36.509 -0.501 8.067 1.00 79.56 374 LEU A CA 1
ATOM 2887 C C . LEU A 1 374 ? -36.491 -0.217 6.564 1.00 79.56 374 LEU A C 1
ATOM 2889 O O . LEU A 1 374 ? -35.749 -0.823 5.795 1.00 79.56 374 LEU A O 1
ATOM 2893 N N . SER A 1 375 ? -37.265 0.783 6.156 1.00 75.44 375 SER A N 1
ATOM 2894 C CA . SER A 1 375 ? -37.276 1.324 4.796 1.00 75.44 375 SER A CA 1
ATOM 2895 C C . SER A 1 375 ? -36.782 2.771 4.794 1.00 75.44 375 SER A C 1
ATOM 2897 O O . SER A 1 375 ? -37.083 3.546 5.702 1.00 75.44 375 SER A O 1
ATOM 2899 N N . MET A 1 376 ? -35.985 3.133 3.789 1.00 77.62 376 MET A N 1
ATOM 2900 C CA . MET A 1 376 ? -35.453 4.487 3.619 1.00 77.62 376 MET A CA 1
ATOM 2901 C C . MET A 1 376 ? -36.580 5.434 3.182 1.00 77.62 376 MET A C 1
ATOM 2903 O O . MET A 1 376 ? -37.188 5.201 2.140 1.00 77.62 376 MET A O 1
ATOM 2907 N N . VAL A 1 377 ? -36.845 6.498 3.948 1.00 76.12 377 VAL A N 1
ATOM 2908 C CA . VAL A 1 377 ? -37.814 7.548 3.574 1.00 76.12 377 VAL A CA 1
ATOM 2909 C C . VAL A 1 377 ? -37.087 8.761 3.005 1.00 76.12 377 VAL A C 1
ATOM 2911 O O . VAL A 1 377 ? -37.411 9.226 1.918 1.00 76.12 377 VAL A O 1
ATOM 2914 N N . GLU A 1 378 ? -36.084 9.259 3.727 1.00 65.12 378 GLU A N 1
ATOM 2915 C CA . GLU A 1 378 ? -35.340 10.467 3.369 1.00 65.12 378 GLU A CA 1
ATOM 2916 C C . GLU A 1 378 ? -33.901 10.352 3.885 1.00 65.12 378 GLU A C 1
ATOM 2918 O O . GLU A 1 378 ? -33.682 10.013 5.051 1.00 65.12 378 GLU A O 1
ATOM 2923 N N . GLN A 1 379 ? -32.915 10.614 3.024 1.00 49.06 379 GLN A N 1
ATOM 2924 C CA . GLN A 1 379 ? -31.509 10.629 3.436 1.00 49.06 379 GLN A CA 1
ATOM 2925 C C . GLN A 1 379 ? -31.233 11.855 4.306 1.00 49.06 379 GLN A C 1
ATOM 2927 O O . GLN A 1 379 ? -31.605 12.975 3.955 1.00 49.06 379 GLN A O 1
ATOM 2932 N N . GLY A 1 380 ? -30.562 11.649 5.435 1.00 48.28 380 GLY A N 1
ATOM 2933 C CA . GLY A 1 380 ? -30.219 12.716 6.359 1.00 48.28 380 GLY A CA 1
ATOM 2934 C C . GLY A 1 380 ? -29.225 13.681 5.724 1.00 4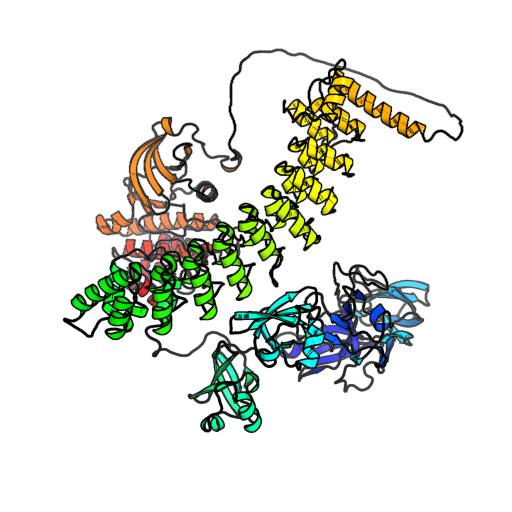8.28 380 GLY A C 1
ATOM 2935 O O . GLY A 1 380 ? -28.074 13.323 5.472 1.00 48.28 380 GLY A O 1
ATOM 2936 N N . THR A 1 381 ? -29.634 14.933 5.515 1.00 37.59 381 THR A N 1
ATOM 2937 C CA . THR A 1 381 ? -28.692 16.024 5.247 1.00 37.59 381 THR A CA 1
ATOM 2938 C C . THR A 1 381 ? -27.841 16.226 6.498 1.00 37.59 381 THR A C 1
ATOM 2940 O O . THR A 1 381 ? -28.307 16.787 7.491 1.00 37.59 381 THR A O 1
ATOM 2943 N N . GLY A 1 382 ? -26.620 15.687 6.476 1.00 41.47 382 GLY A N 1
ATOM 2944 C CA . GLY A 1 382 ? -25.713 15.707 7.619 1.00 41.47 382 GLY A CA 1
ATOM 2945 C C . GLY A 1 382 ? -25.489 17.120 8.162 1.00 41.47 382 GLY A C 1
ATOM 2946 O O . GLY A 1 382 ? -25.331 18.062 7.390 1.00 41.47 382 GLY A O 1
ATOM 2947 N N . ALA A 1 383 ? -25.431 17.214 9.494 1.00 33.75 383 ALA A N 1
ATOM 2948 C CA . ALA A 1 383 ? -25.348 18.440 10.291 1.00 33.75 383 ALA A CA 1
ATOM 2949 C C . ALA A 1 383 ? -26.609 19.331 10.296 1.00 33.75 383 ALA A C 1
ATOM 2951 O O . ALA A 1 383 ? -26.615 20.403 9.706 1.00 33.75 383 ALA A O 1
ATOM 2952 N N . GLU A 1 384 ? -27.613 18.947 11.098 1.00 27.34 384 GLU A N 1
ATOM 2953 C CA . GLU A 1 384 ? -28.344 19.895 11.960 1.00 27.34 384 GLU A CA 1
ATOM 2954 C C . GLU A 1 384 ? -29.116 19.167 13.087 1.00 27.34 384 GLU A C 1
ATOM 2956 O O . GLU A 1 384 ? -29.892 18.246 12.828 1.00 27.34 384 GLU A O 1
ATOM 2961 N N . GLY A 1 385 ? -28.886 19.600 14.337 1.00 30.91 385 GLY A N 1
ATOM 2962 C CA . GLY A 1 385 ? -29.712 19.330 15.527 1.00 30.91 385 GLY A CA 1
ATOM 2963 C C . GLY A 1 385 ? -29.721 17.911 16.130 1.00 30.91 385 GLY A C 1
ATOM 2964 O O . GLY A 1 385 ? -30.403 17.023 15.626 1.00 30.91 385 GLY A O 1
ATOM 2965 N N . ILE A 1 386 ? -29.108 17.743 17.313 1.00 26.58 386 ILE A N 1
ATOM 2966 C CA . ILE A 1 386 ? -29.807 17.615 18.621 1.00 26.58 386 ILE A CA 1
ATOM 2967 C C . ILE A 1 386 ? -28.775 17.560 19.777 1.00 26.58 386 ILE A C 1
ATOM 2969 O O . ILE A 1 386 ? -27.685 17.012 19.635 1.00 26.58 386 ILE A O 1
ATOM 2973 N N . PHE A 1 387 ? -29.139 18.195 20.896 1.00 28.58 387 PHE A N 1
ATOM 2974 C CA . PHE A 1 387 ? -28.344 18.515 22.097 1.00 28.58 387 PHE A CA 1
ATOM 2975 C C . PHE A 1 387 ? -28.053 17.274 22.981 1.00 28.58 387 PHE A C 1
ATOM 2977 O O . PHE A 1 387 ? -28.822 16.319 22.978 1.00 28.58 387 PHE A O 1
ATOM 2984 N N . GLU A 1 388 ? -26.876 17.122 23.603 1.00 31.58 388 GLU A N 1
ATOM 2985 C CA . GLU A 1 388 ? -26.366 17.797 24.823 1.00 31.58 388 GLU A CA 1
ATOM 2986 C C . GLU A 1 388 ? -27.126 17.409 26.117 1.00 31.58 388 GLU A C 1
ATOM 2988 O O . GLU A 1 388 ? -28.139 18.021 26.432 1.00 31.58 388 GLU A O 1
ATOM 2993 N N . GLN A 1 389 ? -26.611 16.411 26.872 1.00 27.69 389 GLN A N 1
ATOM 2994 C CA . GLN A 1 389 ? -26.333 16.508 28.332 1.00 27.69 389 GLN A CA 1
ATOM 2995 C C . GLN A 1 389 ? -25.718 15.239 28.989 1.00 27.69 389 GLN A C 1
ATOM 2997 O O . GLN A 1 389 ? -24.913 15.393 29.906 1.00 27.69 389 GLN A O 1
ATOM 3002 N N . ASP A 1 390 ? -25.976 14.014 28.502 1.00 27.88 390 ASP A N 1
ATOM 3003 C CA . ASP A 1 390 ? -25.783 12.775 29.307 1.00 27.88 390 ASP A CA 1
ATOM 3004 C C . ASP A 1 390 ? -24.576 11.849 28.984 1.00 27.88 390 ASP A C 1
ATOM 3006 O O . ASP A 1 390 ? -24.597 10.662 29.310 1.00 27.88 390 ASP A O 1
ATOM 3010 N N . ILE A 1 391 ? -23.479 12.334 28.379 1.00 34.94 391 ILE A N 1
ATOM 3011 C CA . ILE A 1 391 ? -22.279 11.492 28.119 1.00 34.94 391 ILE A CA 1
ATOM 3012 C C . ILE A 1 391 ? -20.993 12.128 28.673 1.00 34.94 391 ILE A C 1
ATOM 3014 O O . ILE A 1 391 ? -20.128 12.606 27.938 1.00 34.94 391 ILE A O 1
ATOM 3018 N N . ARG A 1 392 ? -20.836 12.110 30.004 1.00 35.12 392 ARG A N 1
ATOM 3019 C CA . ARG A 1 392 ? -19.610 12.542 30.704 1.00 35.12 392 ARG A CA 1
ATOM 3020 C C . ARG A 1 392 ? -18.879 11.363 31.351 1.00 35.12 392 ARG A C 1
ATOM 3022 O O . ARG A 1 392 ? -19.347 10.844 32.354 1.00 35.12 392 ARG A O 1
ATOM 3029 N N . ALA A 1 393 ? -17.734 10.986 30.764 1.00 30.03 393 ALA A N 1
ATOM 3030 C CA . ALA A 1 393 ? -16.521 10.406 31.383 1.00 30.03 393 ALA A CA 1
ATOM 3031 C C . ALA A 1 393 ? -15.753 9.533 30.369 1.00 30.03 393 ALA A C 1
ATOM 3033 O O . ALA A 1 393 ? -14.696 9.928 29.883 1.00 30.03 393 ALA A O 1
ATOM 3034 N N . GLY A 1 394 ? -16.305 8.368 30.005 1.00 32.28 394 GLY A N 1
ATOM 3035 C CA . GLY A 1 394 ? -15.589 7.346 29.223 1.00 32.28 394 GLY A CA 1
ATOM 3036 C C . GLY A 1 394 ? -15.267 7.742 27.777 1.00 32.28 394 GLY A C 1
ATOM 3037 O O . GLY A 1 394 ? -14.160 7.499 27.305 1.00 32.28 394 GLY A O 1
ATOM 3038 N N . VAL A 1 395 ? -16.203 8.406 27.088 1.00 33.31 395 VAL A N 1
ATOM 3039 C CA . VAL A 1 395 ? -16.006 8.868 25.699 1.00 33.31 395 VAL A CA 1
ATOM 3040 C C . VAL A 1 395 ? -14.940 9.966 25.621 1.00 33.31 395 VAL A C 1
ATOM 3042 O O . VAL A 1 395 ? -14.109 9.949 24.717 1.00 33.31 395 VAL A O 1
ATOM 3045 N N . MET A 1 396 ? -14.899 10.860 26.617 1.00 32.41 396 MET A N 1
ATOM 3046 C CA . MET A 1 396 ? -13.859 11.886 26.711 1.00 32.41 396 MET A CA 1
ATOM 3047 C C . MET A 1 396 ? -12.466 11.260 26.808 1.00 32.41 396 MET A C 1
ATOM 3049 O O . MET A 1 396 ? -11.607 11.620 26.016 1.00 32.41 396 MET A O 1
ATOM 3053 N N . ALA A 1 397 ? -12.241 10.285 27.695 1.00 33.97 397 ALA A N 1
ATOM 3054 C CA . ALA A 1 397 ? -10.920 9.669 27.872 1.00 33.97 397 ALA A CA 1
ATOM 3055 C C . ALA A 1 397 ? -10.346 9.028 26.587 1.00 33.97 397 ALA A C 1
ATOM 3057 O O . ALA A 1 397 ? -9.135 9.061 26.371 1.00 33.97 397 ALA A O 1
ATOM 3058 N N . HIS A 1 398 ? -11.202 8.476 25.719 1.00 34.16 398 HIS A N 1
ATOM 3059 C CA . HIS A 1 398 ? -10.774 7.877 24.450 1.00 34.16 398 HIS A CA 1
ATOM 3060 C C . HIS A 1 398 ? -10.389 8.940 23.404 1.00 34.16 398 HIS A C 1
ATOM 3062 O O . HIS A 1 398 ? -9.312 8.860 22.815 1.00 34.16 398 HIS A O 1
ATOM 3068 N N . LEU A 1 399 ? -11.218 9.981 23.251 1.00 32.53 399 LEU A N 1
ATOM 3069 C CA . LEU A 1 399 ? -10.933 11.140 22.392 1.00 32.53 399 LEU A CA 1
ATOM 3070 C C . LEU A 1 399 ? -9.699 11.924 22.870 1.00 32.53 399 LEU A C 1
ATOM 3072 O O . LEU A 1 399 ? -8.860 12.296 22.056 1.00 32.53 399 LEU A O 1
ATOM 3076 N N . LEU A 1 400 ? -9.540 12.111 24.186 1.00 34.91 400 LEU A N 1
ATOM 3077 C CA . LEU A 1 400 ? -8.381 12.759 24.814 1.00 34.91 400 LEU A CA 1
ATOM 3078 C C . LEU A 1 400 ? -7.052 12.154 24.346 1.00 34.91 400 LEU A C 1
ATOM 3080 O O . LEU A 1 400 ? -6.122 12.890 24.024 1.00 34.91 400 LEU A O 1
ATOM 3084 N N . LYS A 1 401 ? -6.963 10.819 24.297 1.00 37.59 401 LYS A N 1
ATOM 3085 C CA . LYS A 1 401 ? -5.724 10.128 23.924 1.00 37.59 401 LYS A CA 1
ATOM 3086 C C . LYS A 1 401 ? -5.414 10.273 22.431 1.00 37.59 401 LYS A C 1
ATOM 3088 O O . LYS A 1 401 ? -4.278 10.562 22.076 1.00 37.59 401 LYS A O 1
ATOM 3093 N N . GLN A 1 402 ? -6.430 10.171 21.571 1.00 36.59 402 GLN A N 1
ATOM 3094 C CA . GLN A 1 402 ? -6.275 10.370 20.123 1.00 36.59 402 GLN A CA 1
ATOM 3095 C C . GLN A 1 402 ? -5.935 11.821 19.739 1.00 36.59 402 GLN A C 1
ATOM 3097 O O . GLN A 1 402 ? -5.304 12.048 18.709 1.00 36.59 402 GLN A O 1
ATOM 3102 N N . LEU A 1 403 ? -6.330 12.800 20.558 1.00 35.41 403 LEU A N 1
ATOM 3103 C CA . LEU A 1 403 ? -6.151 14.224 20.266 1.00 35.41 403 LEU A CA 1
ATOM 3104 C C . LEU A 1 403 ? -4.858 14.836 20.831 1.00 35.41 403 LEU A C 1
ATOM 3106 O O . LEU A 1 403 ? -4.426 15.868 20.323 1.00 35.41 403 LEU A O 1
ATOM 3110 N N . LEU A 1 404 ? -4.236 14.234 21.854 1.00 36.62 404 LEU A N 1
ATOM 3111 C CA . LEU A 1 404 ? -3.016 14.757 22.496 1.00 36.62 404 LEU A CA 1
ATOM 3112 C C . LEU A 1 404 ? -1.709 14.090 22.032 1.00 36.62 404 LEU A C 1
ATOM 3114 O O . LEU A 1 404 ? -0.671 14.756 22.043 1.00 36.62 404 LEU A O 1
ATOM 3118 N N . ASP A 1 405 ? -1.744 12.827 21.592 1.00 38.94 405 ASP A N 1
ATOM 3119 C CA . ASP A 1 405 ? -0.565 12.116 21.058 1.00 38.94 405 ASP A CA 1
ATOM 3120 C C . ASP A 1 405 ? 0.153 12.880 19.919 1.00 38.94 405 ASP A C 1
ATOM 3122 O O . ASP A 1 405 ? 1.383 12.972 19.961 1.00 38.94 405 ASP A O 1
ATOM 3126 N N . PRO A 1 406 ? -0.541 13.517 18.945 1.00 33.25 406 PRO A N 1
ATOM 3127 C CA . PRO A 1 406 ? 0.118 14.265 17.866 1.00 33.25 406 PRO A CA 1
ATOM 3128 C C . PRO A 1 406 ? 0.883 15.521 18.319 1.00 33.25 406 PRO A C 1
ATOM 3130 O O . PRO A 1 406 ? 1.483 16.199 17.490 1.00 33.25 406 PRO A O 1
ATOM 3133 N N . LEU A 1 407 ? 0.823 15.875 19.607 1.00 35.72 407 LEU A N 1
ATOM 3134 C CA . LEU A 1 407 ? 1.261 17.167 20.139 1.00 35.72 407 LEU A CA 1
ATOM 3135 C C . LEU A 1 407 ? 2.393 17.063 21.166 1.00 35.72 407 LEU A C 1
ATOM 3137 O O . LEU A 1 407 ? 2.899 18.094 21.604 1.00 35.72 407 LEU A O 1
ATOM 3141 N N . GLY A 1 408 ? 2.802 15.847 21.545 1.00 37.19 408 GLY A N 1
ATOM 3142 C CA . GLY A 1 408 ? 3.945 15.616 22.440 1.00 37.19 408 GLY A CA 1
ATOM 3143 C C . GLY A 1 408 ? 3.746 16.094 23.884 1.00 37.19 408 GLY A C 1
ATOM 3144 O O . GLY A 1 408 ? 4.721 16.327 24.588 1.00 37.19 408 GLY A O 1
ATOM 3145 N N . LEU A 1 409 ? 2.497 16.264 24.333 1.00 36.09 409 LEU A N 1
ATOM 3146 C CA . LEU A 1 409 ? 2.146 16.833 25.647 1.00 36.09 409 LEU A CA 1
ATOM 3147 C C . LEU A 1 409 ? 1.839 15.768 26.721 1.00 36.09 409 LEU A C 1
ATOM 3149 O O . LEU A 1 409 ? 1.186 16.068 27.719 1.00 36.09 409 LEU A O 1
ATOM 3153 N N . VAL A 1 410 ? 2.276 14.525 26.506 1.00 42.31 410 VAL A N 1
ATOM 3154 C CA . VAL A 1 410 ? 1.975 13.378 27.385 1.00 42.31 410 VAL A CA 1
ATOM 3155 C C . VAL A 1 410 ? 2.923 13.312 28.600 1.00 42.31 410 VAL A C 1
ATOM 3157 O O . VAL A 1 410 ? 2.515 12.855 29.665 1.00 42.31 410 VAL A O 1
ATOM 3160 N N . ASP A 1 411 ? 4.138 13.860 28.486 1.00 37.72 411 ASP A N 1
ATOM 3161 C CA . ASP A 1 411 ? 5.184 13.828 29.524 1.00 37.72 411 ASP A CA 1
ATOM 3162 C C . ASP A 1 411 ? 5.099 15.003 30.526 1.00 37.72 411 ASP A C 1
ATOM 3164 O O . ASP A 1 411 ? 6.033 15.791 30.680 1.00 37.72 411 ASP A O 1
ATOM 3168 N N . SER A 1 412 ? 3.971 15.132 31.236 1.00 37.41 412 SER A N 1
ATOM 3169 C CA . SER A 1 412 ? 3.884 15.964 32.451 1.00 37.41 412 SER A CA 1
ATOM 3170 C C . SER A 1 412 ? 3.383 15.154 33.648 1.00 37.41 412 SER A C 1
ATOM 3172 O O . SER A 1 412 ? 2.250 14.659 33.662 1.00 37.41 412 SER A O 1
ATOM 3174 N N . ASP A 1 413 ? 4.208 15.095 34.699 1.00 36.53 413 ASP A N 1
ATOM 3175 C CA . ASP A 1 413 ? 3.882 14.482 35.996 1.00 36.53 413 ASP A CA 1
ATOM 3176 C C . ASP A 1 413 ? 2.606 15.064 36.639 1.00 36.53 413 ASP A C 1
ATOM 3178 O O . ASP A 1 413 ? 1.936 14.398 37.434 1.00 36.53 413 ASP A O 1
ATOM 3182 N N . GLU A 1 414 ? 2.215 16.284 36.270 1.00 35.97 414 GLU A N 1
ATOM 3183 C CA . GLU A 1 414 ? 1.027 16.966 36.792 1.00 35.97 414 GLU A CA 1
ATOM 3184 C C . GLU A 1 414 ? -0.269 16.316 36.270 1.00 35.97 414 GLU A C 1
ATOM 3186 O O . GLU A 1 414 ? -1.230 16.138 37.023 1.00 35.97 414 GLU A O 1
ATOM 3191 N N . ILE A 1 415 ? -0.288 15.857 35.011 1.00 39.44 415 ILE A N 1
ATOM 3192 C CA . ILE A 1 415 ? -1.440 15.141 34.429 1.00 39.44 415 ILE A CA 1
ATOM 3193 C C . ILE A 1 415 ? -1.573 13.743 35.057 1.00 39.44 415 ILE A C 1
ATOM 3195 O O . ILE A 1 415 ? -2.685 13.280 35.330 1.00 39.44 415 ILE A O 1
ATOM 3199 N N . ARG A 1 416 ? -0.441 13.101 35.378 1.00 40.12 416 ARG A N 1
ATOM 3200 C CA . ARG A 1 416 ? -0.381 11.825 36.109 1.00 40.12 416 ARG A CA 1
ATOM 3201 C C . ARG A 1 416 ? -0.938 11.950 37.536 1.00 40.12 416 ARG A C 1
ATOM 3203 O O . ARG A 1 416 ? -1.693 11.077 37.973 1.00 40.12 416 ARG A O 1
ATOM 3210 N N . GLN A 1 417 ? -0.648 13.046 38.243 1.00 36.72 417 GLN A N 1
ATOM 3211 C CA . GLN A 1 417 ? -1.268 13.331 39.545 1.00 36.72 417 GLN A CA 1
ATOM 3212 C C . GLN A 1 417 ? -2.780 13.592 39.426 1.00 36.72 417 GLN A C 1
ATOM 3214 O O . GLN A 1 417 ? -3.560 13.024 40.193 1.00 36.72 417 GLN A O 1
ATOM 3219 N N . MET A 1 418 ? -3.221 14.377 38.436 1.00 31.22 418 MET A N 1
ATOM 3220 C CA . MET A 1 418 ? -4.644 14.698 38.249 1.00 31.22 418 MET A CA 1
ATOM 3221 C C . MET A 1 418 ? -5.513 13.482 37.890 1.00 31.22 418 MET A C 1
ATOM 3223 O O . MET A 1 418 ? -6.611 13.350 38.431 1.00 31.22 418 MET A O 1
ATOM 3227 N N . MET A 1 419 ? -5.039 12.568 37.032 1.00 31.30 419 MET A N 1
ATOM 3228 C CA . MET A 1 419 ? -5.784 11.334 36.722 1.00 31.30 419 MET A CA 1
ATOM 3229 C C . MET A 1 419 ? -5.912 10.394 37.928 1.00 31.30 419 MET A C 1
ATOM 3231 O O . MET A 1 419 ? -6.881 9.644 38.014 1.00 31.30 419 MET A O 1
ATOM 3235 N N . THR A 1 420 ? -4.976 10.463 38.879 1.00 35.56 420 THR A N 1
ATOM 3236 C CA . THR A 1 420 ? -5.044 9.683 40.122 1.00 35.56 420 THR A CA 1
ATOM 3237 C C . THR A 1 420 ? -6.078 10.275 41.089 1.00 35.56 420 THR A C 1
ATOM 3239 O O . THR A 1 420 ? -6.889 9.539 41.645 1.00 35.56 420 THR A O 1
ATOM 3242 N N . ALA A 1 421 ? -6.110 11.604 41.240 1.00 31.59 421 ALA A N 1
ATOM 3243 C CA . ALA A 1 421 ? -7.011 12.292 42.171 1.00 31.59 421 ALA A CA 1
ATOM 3244 C C . ALA A 1 421 ? -8.506 12.083 41.855 1.00 31.59 421 ALA A C 1
ATOM 3246 O O . ALA A 1 421 ? -9.310 11.904 42.767 1.00 31.59 421 ALA A O 1
ATOM 3247 N N . ALA A 1 422 ? -8.883 12.042 40.572 1.00 29.25 422 ALA A N 1
ATOM 3248 C CA . ALA A 1 422 ? -10.275 11.853 40.151 1.00 29.25 422 ALA A CA 1
ATOM 3249 C C . ALA A 1 422 ? -10.820 10.422 40.363 1.00 29.25 422 ALA A C 1
ATOM 3251 O O . ALA A 1 422 ? -12.022 10.202 40.222 1.00 29.25 422 ALA A O 1
ATOM 3252 N N . ALA A 1 423 ? -9.961 9.448 40.686 1.00 29.95 423 ALA A N 1
ATOM 3253 C CA . ALA A 1 423 ? -10.356 8.056 40.909 1.00 29.95 423 ALA A CA 1
ATOM 3254 C C . ALA A 1 423 ? -10.585 7.710 42.395 1.00 29.95 423 ALA A C 1
ATOM 3256 O O . ALA A 1 423 ? -11.053 6.612 42.699 1.00 29.95 423 ALA A O 1
ATOM 3257 N N . THR A 1 424 ? -10.251 8.615 43.325 1.00 32.78 424 THR A N 1
ATOM 3258 C CA . THR A 1 424 ? -10.222 8.333 44.771 1.00 32.78 424 THR A CA 1
ATOM 3259 C C . THR A 1 424 ? -10.856 9.436 45.623 1.00 32.78 424 THR A C 1
ATOM 3261 O O . THR A 1 424 ? -10.181 10.071 46.430 1.00 32.78 424 THR A O 1
ATOM 3264 N N . GLU A 1 425 ? -12.179 9.593 45.534 1.00 30.53 425 GLU A N 1
ATOM 3265 C CA . GLU A 1 425 ? -12.986 10.280 46.562 1.00 30.53 425 GLU A CA 1
ATOM 3266 C C . GLU A 1 425 ? -13.886 9.302 47.341 1.00 30.53 425 GLU A C 1
ATOM 3268 O O . GLU A 1 425 ? -15.086 9.506 47.495 1.00 30.53 425 GLU A O 1
ATOM 3273 N N . ALA A 1 426 ? -13.286 8.224 47.860 1.00 29.33 426 ALA A N 1
ATOM 3274 C CA . ALA A 1 426 ? -13.817 7.442 48.983 1.00 29.33 426 ALA A CA 1
ATOM 3275 C C . ALA A 1 426 ? -12.743 6.494 49.558 1.00 29.33 426 ALA A C 1
ATOM 3277 O O . ALA A 1 426 ? -12.657 5.355 49.112 1.00 29.33 426 ALA A O 1
ATOM 3278 N N . ALA A 1 427 ? -11.928 6.968 50.518 1.00 28.50 427 ALA A N 1
ATOM 3279 C CA . ALA A 1 427 ? -11.273 6.195 51.602 1.00 28.50 427 ALA A CA 1
ATOM 3280 C C . ALA A 1 427 ? -10.034 6.928 52.158 1.00 28.50 427 ALA A C 1
ATOM 3282 O O . ALA A 1 427 ? -8.889 6.641 51.801 1.00 28.50 427 ALA A O 1
ATOM 3283 N N . THR A 1 428 ? -10.232 7.846 53.104 1.00 36.84 428 THR A N 1
ATOM 3284 C CA . THR A 1 428 ? -9.131 8.278 53.973 1.00 36.84 428 THR A CA 1
ATOM 3285 C C . THR A 1 428 ? -8.778 7.148 54.954 1.00 36.84 428 THR A C 1
ATOM 3287 O O . THR A 1 428 ? -9.649 6.672 55.675 1.00 36.84 428 THR A O 1
ATOM 3290 N N . LYS A 1 429 ? -7.484 6.781 55.008 1.00 32.50 429 LYS A N 1
ATOM 3291 C CA . LYS A 1 429 ? -6.798 5.780 55.873 1.00 32.50 429 LYS A CA 1
ATOM 3292 C C . LYS A 1 429 ? -6.494 4.368 55.323 1.00 32.50 429 LYS A C 1
ATOM 3294 O O . LYS A 1 429 ? -5.590 3.753 55.876 1.00 32.50 429 LYS A O 1
ATOM 3299 N N . ASP A 1 430 ? -7.083 3.893 54.222 1.00 33.06 430 ASP A N 1
ATOM 3300 C CA . ASP A 1 430 ? -6.743 2.556 53.658 1.00 33.06 430 ASP A CA 1
ATOM 3301 C C . ASP A 1 430 ? -5.634 2.563 52.572 1.00 33.06 430 ASP A C 1
ATOM 3303 O O . ASP A 1 430 ? -5.097 1.514 52.196 1.00 33.06 430 ASP A O 1
ATOM 3307 N N . GLY A 1 431 ? -5.261 3.740 52.054 1.00 39.66 431 GLY A N 1
ATOM 3308 C CA . GLY A 1 431 ? -4.368 3.879 50.889 1.00 39.66 431 GLY A CA 1
ATOM 3309 C C . GLY A 1 431 ? -2.909 3.429 51.086 1.00 39.66 431 GLY A C 1
ATOM 3310 O O . GLY A 1 431 ? -2.253 3.013 50.134 1.00 39.66 431 GLY A O 1
ATOM 3311 N N . GLU A 1 432 ? -2.383 3.475 52.311 1.00 33.34 432 GLU A N 1
ATOM 3312 C CA . GLU A 1 432 ? -0.965 3.175 52.574 1.00 33.34 432 GLU A CA 1
ATOM 3313 C C . GLU A 1 432 ? -0.715 1.659 52.720 1.00 33.34 432 GLU A C 1
ATOM 3315 O O . GLU A 1 432 ? 0.241 1.106 52.170 1.00 33.34 432 GLU A O 1
ATOM 3320 N N . VAL A 1 433 ? -1.654 0.952 53.362 1.00 38.41 433 VAL A N 1
ATOM 3321 C CA . VAL A 1 433 ? -1.641 -0.514 53.530 1.00 38.41 433 VAL A CA 1
ATOM 3322 C C . VAL A 1 433 ? -1.881 -1.239 52.197 1.00 38.41 433 VAL A C 1
ATOM 3324 O O . VAL A 1 433 ? -1.294 -2.294 51.927 1.00 38.41 433 VAL A O 1
ATOM 3327 N N . THR A 1 434 ? -2.713 -0.667 51.322 1.00 51.53 434 THR A N 1
ATOM 3328 C CA . THR A 1 434 ? -3.012 -1.226 49.992 1.00 51.53 434 THR A CA 1
ATOM 3329 C C . THR A 1 434 ? -1.831 -1.110 49.021 1.00 51.53 434 THR A C 1
ATOM 3331 O O . THR A 1 434 ? -1.568 -2.052 48.272 1.00 51.53 434 THR A O 1
ATOM 3334 N N . ALA A 1 435 ? -1.045 -0.029 49.083 1.00 54.81 435 ALA A N 1
ATOM 3335 C CA . ALA A 1 435 ? 0.159 0.129 48.261 1.00 54.81 435 ALA A CA 1
ATOM 3336 C C . ALA A 1 435 ? 1.280 -0.863 48.635 1.00 54.81 435 ALA A C 1
ATOM 3338 O O . ALA A 1 435 ? 1.934 -1.423 47.752 1.00 54.81 435 ALA A O 1
ATOM 3339 N N . GLN A 1 436 ? 1.496 -1.117 49.931 1.00 60.03 436 GLN A N 1
ATOM 3340 C CA . GLN A 1 436 ? 2.504 -2.081 50.391 1.00 60.03 436 GLN A CA 1
ATOM 3341 C C . GLN A 1 436 ? 2.114 -3.528 50.048 1.00 60.03 436 GLN A C 1
ATOM 3343 O O . GLN A 1 436 ? 2.929 -4.283 49.514 1.00 60.03 436 GLN A O 1
ATOM 3348 N N . SER A 1 437 ? 0.850 -3.903 50.266 1.00 65.25 437 SER A N 1
ATOM 3349 C CA . SER A 1 437 ? 0.356 -5.246 49.929 1.00 65.25 437 SER A CA 1
ATOM 3350 C C . SER A 1 437 ? 0.341 -5.524 48.416 1.00 65.25 437 SER A C 1
ATOM 3352 O O . SER A 1 437 ? 0.632 -6.649 48.008 1.00 65.25 437 SER A O 1
ATOM 3354 N N . ALA A 1 438 ? 0.121 -4.509 47.570 1.00 67.19 438 ALA A N 1
ATOM 3355 C CA . ALA A 1 438 ? 0.293 -4.632 46.119 1.00 67.19 438 ALA A CA 1
ATOM 3356 C C . ALA A 1 438 ? 1.759 -4.900 45.712 1.00 67.19 438 ALA A C 1
ATOM 3358 O O . ALA A 1 438 ? 2.013 -5.745 44.851 1.00 67.19 438 ALA A O 1
ATOM 3359 N N . LYS A 1 439 ? 2.741 -4.245 46.353 1.00 69.31 439 LYS A N 1
ATOM 3360 C CA . LYS A 1 439 ? 4.177 -4.503 46.111 1.00 69.31 439 LYS A CA 1
ATOM 3361 C C . LYS A 1 439 ? 4.585 -5.918 46.524 1.00 69.31 439 LYS A C 1
ATOM 3363 O O . LYS A 1 439 ? 5.300 -6.593 45.786 1.00 69.31 439 LYS A O 1
ATOM 3368 N N . GLU A 1 440 ? 4.120 -6.386 47.680 1.00 73.62 440 GLU A N 1
ATOM 3369 C CA . GLU A 1 440 ? 4.391 -7.747 48.167 1.00 73.62 440 GLU A CA 1
ATOM 3370 C C . GLU A 1 440 ? 3.762 -8.826 47.280 1.00 73.62 440 GLU A C 1
ATOM 3372 O O . GLU A 1 440 ? 4.369 -9.882 47.076 1.00 73.62 440 GLU A O 1
ATOM 3377 N N . PHE A 1 441 ? 2.586 -8.543 46.714 1.00 81.06 441 PHE A N 1
ATOM 3378 C CA . PHE A 1 441 ? 1.946 -9.386 45.712 1.00 81.06 441 PHE A CA 1
ATOM 3379 C C . PHE A 1 441 ? 2.764 -9.471 44.418 1.00 81.06 441 PHE A C 1
ATOM 3381 O O . PHE A 1 441 ? 3.085 -10.575 43.984 1.00 81.06 441 PHE A O 1
ATOM 3388 N N . ILE A 1 442 ? 3.168 -8.335 43.834 1.00 82.44 442 ILE A N 1
ATOM 3389 C CA . ILE A 1 442 ? 4.012 -8.319 42.625 1.00 82.44 442 ILE A CA 1
ATOM 3390 C C . ILE A 1 442 ? 5.339 -9.045 42.860 1.00 82.44 442 ILE A C 1
ATOM 3392 O O . ILE A 1 442 ? 5.756 -9.843 42.022 1.00 82.44 442 ILE A O 1
ATOM 3396 N N . LYS A 1 443 ? 5.961 -8.863 44.030 1.00 77.81 443 LYS A N 1
ATOM 3397 C CA . LYS A 1 443 ? 7.160 -9.618 44.409 1.00 77.81 443 LYS A CA 1
ATOM 3398 C C . LYS A 1 443 ? 6.906 -11.133 44.406 1.00 77.81 443 LYS A C 1
ATOM 3400 O O . LYS A 1 443 ? 7.681 -11.861 43.798 1.00 77.81 443 LYS A O 1
ATOM 3405 N N . ALA A 1 444 ? 5.805 -11.605 45.000 1.00 79.75 444 ALA A N 1
ATOM 3406 C CA . ALA A 1 444 ? 5.445 -13.027 44.980 1.00 79.75 444 ALA A CA 1
ATOM 3407 C C . ALA A 1 444 ? 5.188 -13.567 43.557 1.00 79.75 444 ALA A C 1
ATOM 3409 O O . ALA A 1 444 ? 5.548 -14.705 43.263 1.00 79.75 444 ALA A O 1
ATOM 3410 N N . VAL A 1 445 ? 4.613 -12.752 42.663 1.00 82.50 445 VAL A N 1
ATOM 3411 C CA . VAL A 1 445 ? 4.422 -13.093 41.241 1.00 82.50 445 VAL A CA 1
ATOM 3412 C C . VAL A 1 445 ? 5.766 -13.253 40.521 1.00 82.50 445 VAL A C 1
ATOM 3414 O O . VAL A 1 445 ? 5.953 -14.235 39.808 1.00 82.50 445 VAL A O 1
ATOM 3417 N N . MET A 1 446 ? 6.714 -12.333 40.731 1.00 80.62 446 MET A N 1
ATOM 3418 C CA . MET A 1 446 ? 8.063 -12.406 40.146 1.00 80.62 446 MET A CA 1
ATOM 3419 C C . MET A 1 446 ? 8.896 -13.568 40.710 1.00 80.62 446 MET A C 1
ATOM 3421 O O . MET A 1 446 ? 9.686 -14.166 39.985 1.00 80.62 446 MET A O 1
ATOM 3425 N N . GLU A 1 447 ? 8.705 -13.906 41.988 1.00 83.62 447 GLU A N 1
ATOM 3426 C CA . GLU A 1 447 ? 9.337 -15.049 42.665 1.00 83.62 447 GLU A CA 1
ATOM 3427 C C . GLU A 1 447 ? 8.719 -16.405 42.269 1.00 83.62 447 GLU A C 1
ATOM 3429 O O . GLU A 1 447 ? 9.286 -17.447 42.591 1.00 83.62 447 GLU A O 1
ATOM 3434 N N . GLY A 1 448 ? 7.569 -16.416 41.583 1.00 85.88 448 GLY A N 1
ATOM 3435 C CA . GLY A 1 448 ? 6.855 -17.644 41.222 1.00 85.88 448 GLY A CA 1
ATOM 3436 C C . GLY A 1 448 ? 6.102 -18.306 42.387 1.00 85.88 448 GLY A C 1
ATOM 3437 O O . GLY A 1 448 ? 5.681 -19.457 42.270 1.00 85.88 448 GLY A O 1
ATOM 3438 N N . ASP A 1 449 ? 5.912 -17.615 43.519 1.00 91.06 449 ASP A N 1
ATOM 3439 C CA . ASP A 1 449 ? 5.294 -18.186 44.724 1.00 91.06 449 ASP A CA 1
ATOM 3440 C C . ASP A 1 449 ? 3.767 -18.280 44.587 1.00 91.06 449 ASP A C 1
ATOM 3442 O O . ASP A 1 449 ? 2.997 -17.419 45.025 1.00 91.06 449 ASP A O 1
ATOM 3446 N N . VAL A 1 450 ? 3.324 -19.390 43.997 1.00 91.69 450 VAL A N 1
ATOM 3447 C CA . VAL A 1 450 ? 1.912 -19.732 43.777 1.00 91.69 450 VAL A CA 1
ATOM 3448 C C . VAL A 1 450 ? 1.076 -19.641 45.062 1.00 91.69 450 VAL A C 1
ATOM 3450 O O . VAL A 1 450 ? -0.091 -19.254 44.995 1.00 91.69 450 VAL A O 1
ATOM 3453 N N . LYS A 1 451 ? 1.640 -19.959 46.240 1.00 91.50 451 LYS A N 1
ATOM 3454 C CA . LYS A 1 451 ? 0.897 -19.924 47.512 1.00 91.50 451 LYS A CA 1
ATOM 3455 C C . LYS A 1 451 ? 0.639 -18.487 47.947 1.00 91.50 451 LYS A C 1
ATOM 3457 O O . LYS A 1 451 ? -0.515 -18.127 48.180 1.00 91.50 451 LYS A O 1
ATOM 3462 N N . ARG A 1 452 ? 1.679 -17.648 47.988 1.00 86.69 452 ARG A N 1
ATOM 3463 C CA . ARG A 1 452 ? 1.549 -16.223 48.345 1.00 86.69 452 ARG A CA 1
ATOM 3464 C C . ARG A 1 452 ? 0.679 -15.465 47.343 1.00 86.69 452 ARG A C 1
ATOM 3466 O O . ARG A 1 452 ? -0.148 -14.657 47.763 1.00 86.69 452 ARG A O 1
ATOM 3473 N N . VAL A 1 453 ? 0.781 -15.774 46.047 1.00 83.56 453 VAL A N 1
ATOM 3474 C CA . VAL A 1 453 ? -0.114 -15.229 45.009 1.00 83.56 453 VAL A CA 1
ATOM 3475 C C . VAL A 1 453 ? -1.570 -15.650 45.260 1.00 83.56 453 VAL A C 1
ATOM 3477 O O . VAL A 1 453 ? -2.455 -14.794 45.254 1.00 83.56 453 VAL A O 1
ATOM 3480 N N . ALA A 1 454 ? -1.843 -16.929 45.542 1.00 88.00 454 ALA A N 1
ATOM 3481 C CA . ALA A 1 454 ? -3.204 -17.414 45.805 1.00 88.00 454 ALA A CA 1
ATOM 3482 C C . ALA A 1 454 ? -3.821 -16.798 47.073 1.00 88.00 454 ALA A C 1
ATOM 3484 O O . ALA A 1 454 ? -4.986 -16.395 47.067 1.00 88.00 454 ALA A O 1
ATOM 3485 N N . GLU A 1 455 ? -3.049 -16.686 48.155 1.00 86.88 455 GLU A N 1
ATOM 3486 C CA . GLU A 1 455 ? -3.491 -16.052 49.400 1.00 86.88 455 GLU A CA 1
ATOM 3487 C C . GLU A 1 455 ? -3.779 -14.557 49.222 1.00 86.88 455 GLU A C 1
ATOM 3489 O O . GLU A 1 455 ? -4.787 -14.060 49.730 1.00 86.88 455 GLU A O 1
ATOM 3494 N N . ALA A 1 456 ? -2.934 -13.842 48.477 1.00 79.56 456 ALA A N 1
ATOM 3495 C CA . ALA A 1 456 ? -3.131 -12.430 48.174 1.00 79.56 456 ALA A CA 1
ATOM 3496 C C . ALA A 1 456 ? -4.374 -12.194 47.301 1.00 79.56 456 ALA A C 1
ATOM 3498 O O . ALA A 1 456 ? -5.189 -11.340 47.643 1.00 79.56 456 ALA A O 1
ATOM 3499 N N . LEU A 1 457 ? -4.589 -12.995 46.248 1.00 80.31 457 LEU A N 1
ATOM 3500 C CA . LEU A 1 457 ? -5.797 -12.923 45.409 1.00 80.31 457 LEU A CA 1
ATOM 3501 C C . LEU A 1 457 ? -7.076 -13.278 46.181 1.00 80.31 457 LEU A C 1
ATOM 3503 O O . LEU A 1 457 ? -8.135 -12.705 45.922 1.00 80.31 457 LEU A O 1
ATOM 3507 N N . LYS A 1 458 ? -6.990 -14.189 47.161 1.00 85.88 458 LYS A N 1
ATOM 3508 C CA . LYS A 1 458 ? -8.106 -14.515 48.061 1.00 85.88 458 LYS A CA 1
ATOM 3509 C C . LYS A 1 458 ? -8.449 -13.355 49.004 1.00 85.88 458 LYS A C 1
ATOM 3511 O O . LYS A 1 458 ? -9.623 -13.177 49.316 1.00 85.88 458 LYS A O 1
ATOM 3516 N N . LYS A 1 459 ? -7.452 -12.579 49.448 1.00 80.12 459 LYS A N 1
ATOM 3517 C CA . LYS A 1 459 ? -7.639 -11.369 50.274 1.00 80.12 459 LYS A CA 1
ATOM 3518 C C . LYS A 1 459 ? -8.147 -10.182 49.450 1.00 80.12 459 LYS A C 1
ATOM 3520 O O . LYS A 1 459 ? -9.046 -9.483 49.900 1.00 80.12 459 LYS A O 1
ATOM 3525 N N . ASN A 1 460 ? -7.600 -9.963 48.254 1.00 74.75 460 ASN A N 1
ATOM 3526 C CA . ASN A 1 460 ? -8.006 -8.892 47.348 1.00 74.75 460 ASN A CA 1
ATOM 3527 C C . ASN A 1 460 ? -7.904 -9.335 45.877 1.00 74.75 460 ASN A C 1
ATOM 3529 O O . ASN A 1 460 ? -6.822 -9.368 45.288 1.00 74.75 460 ASN A O 1
ATOM 3533 N N . LYS A 1 461 ? -9.057 -9.600 45.249 1.00 74.44 461 LYS A N 1
ATOM 3534 C CA . LYS A 1 461 ? -9.131 -9.962 43.823 1.00 74.44 461 LYS A CA 1
ATOM 3535 C C . LYS A 1 461 ? -8.683 -8.840 42.879 1.00 74.44 461 LYS A C 1
ATOM 3537 O O . LYS A 1 461 ? -8.275 -9.134 41.760 1.00 74.44 461 LYS A O 1
ATOM 3542 N N . GLY A 1 462 ? -8.721 -7.577 43.315 1.00 71.25 462 GLY A N 1
ATOM 3543 C CA . GLY A 1 462 ? -8.292 -6.427 42.512 1.00 71.25 462 GLY A CA 1
ATOM 3544 C C . GLY A 1 462 ? -6.820 -6.489 42.094 1.00 71.25 462 GLY A C 1
ATOM 3545 O O . GLY A 1 462 ? -6.453 -5.934 41.062 1.00 71.25 462 GLY A O 1
ATOM 3546 N N . PHE A 1 463 ? -5.990 -7.237 42.829 1.00 76.31 463 PHE A N 1
ATOM 3547 C CA . PHE A 1 463 ? -4.583 -7.432 42.489 1.00 76.31 463 PHE A CA 1
ATOM 3548 C C . PHE A 1 463 ? -4.356 -8.187 41.169 1.00 76.31 463 PHE A C 1
ATOM 3550 O O . PHE A 1 463 ? -3.321 -7.984 40.546 1.00 76.31 463 PHE A O 1
ATOM 3557 N N . VAL A 1 464 ? -5.305 -9.004 40.688 1.00 79.62 464 VAL A N 1
ATOM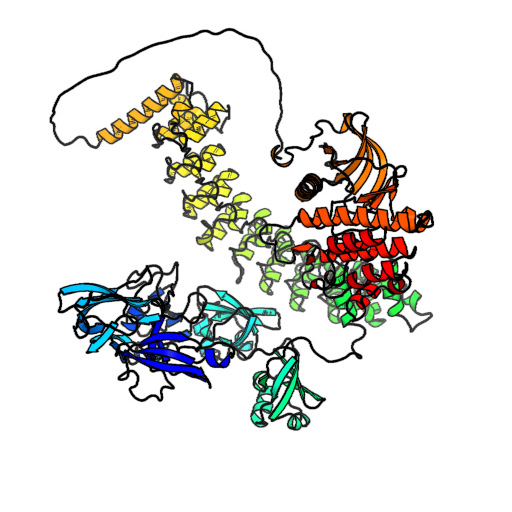 3558 C CA . VAL A 1 464 ? -5.108 -9.848 39.488 1.00 79.62 464 VAL A CA 1
ATOM 3559 C C . VAL A 1 464 ? -4.780 -9.046 38.216 1.00 79.62 464 VAL A C 1
ATOM 3561 O O . VAL A 1 464 ? -4.077 -9.542 37.340 1.00 79.62 464 VAL A O 1
ATOM 3564 N N . ASN A 1 465 ? -5.256 -7.799 38.146 1.00 82.31 465 ASN A N 1
ATOM 3565 C CA . ASN A 1 465 ? -5.057 -6.858 37.041 1.00 82.31 465 ASN A CA 1
ATOM 3566 C C . ASN A 1 465 ? -4.388 -5.550 37.508 1.00 82.31 465 ASN A C 1
ATOM 3568 O O . ASN A 1 465 ? -4.572 -4.513 36.871 1.00 82.31 465 ASN A O 1
ATOM 3572 N N . VAL A 1 466 ? -3.660 -5.564 38.634 1.00 76.94 466 VAL A N 1
ATOM 3573 C CA . VAL A 1 466 ? -2.891 -4.384 39.060 1.00 76.94 466 VAL A CA 1
ATOM 3574 C C . VAL A 1 466 ? -1.822 -4.067 38.014 1.00 76.94 466 VAL A C 1
ATOM 3576 O O . VAL A 1 466 ? -1.261 -4.976 37.409 1.00 76.94 466 VAL A O 1
ATOM 3579 N N . VAL A 1 467 ? -1.546 -2.786 37.794 1.00 74.06 467 VAL A N 1
ATOM 3580 C CA . VAL A 1 467 ? -0.515 -2.326 36.860 1.00 74.06 467 VAL A CA 1
ATOM 3581 C C . VAL A 1 467 ? 0.588 -1.654 37.671 1.00 74.06 467 VAL A C 1
ATOM 3583 O O . VAL A 1 467 ? 0.311 -0.757 38.469 1.00 74.06 467 VAL A O 1
ATOM 3586 N N . VAL A 1 468 ? 1.828 -2.114 37.515 1.00 64.88 468 VAL A N 1
ATOM 3587 C CA . VAL A 1 468 ? 3.009 -1.600 38.222 1.00 64.88 468 VAL A CA 1
ATOM 3588 C C . VAL A 1 468 ? 4.139 -1.450 37.214 1.00 64.88 468 VAL A C 1
ATOM 3590 O O . VAL A 1 468 ? 4.577 -2.447 36.652 1.00 64.88 468 VAL A O 1
ATOM 3593 N N . GLN A 1 469 ? 4.598 -0.208 36.998 1.00 63.31 469 GLN A N 1
ATOM 3594 C CA . GLN A 1 469 ? 5.519 0.133 35.896 1.00 63.31 469 GLN A CA 1
ATOM 3595 C C . GLN A 1 469 ? 4.989 -0.439 34.573 1.00 63.31 469 GLN A C 1
ATOM 3597 O O . GLN A 1 469 ? 5.640 -1.256 33.927 1.00 63.31 469 GLN A O 1
ATOM 3602 N N . ASP A 1 470 ? 3.712 -0.133 34.323 1.00 66.88 470 ASP A N 1
ATOM 3603 C CA . ASP A 1 470 ? 2.916 -0.497 33.147 1.00 66.88 470 ASP A CA 1
ATOM 3604 C C . ASP A 1 470 ? 2.812 -2.006 32.836 1.00 66.88 470 ASP A C 1
ATOM 3606 O O . ASP A 1 470 ? 2.099 -2.436 31.934 1.00 66.88 470 ASP A O 1
ATOM 3610 N N . ASN A 1 471 ? 3.384 -2.840 33.704 1.00 71.31 471 ASN A N 1
ATOM 3611 C CA . ASN A 1 471 ? 3.322 -4.287 33.662 1.00 71.31 471 ASN A CA 1
ATOM 3612 C C . ASN A 1 471 ? 2.224 -4.829 34.585 1.00 71.31 471 ASN A C 1
ATOM 3614 O O . ASN A 1 471 ? 2.049 -4.407 35.732 1.00 71.31 471 ASN A O 1
ATOM 3618 N N . THR A 1 472 ? 1.511 -5.836 34.093 1.00 84.50 472 THR A N 1
ATOM 3619 C CA . THR A 1 472 ? 0.577 -6.652 34.873 1.00 84.50 472 THR A CA 1
ATOM 3620 C C . THR A 1 472 ? 1.298 -7.836 35.527 1.00 84.50 472 THR A C 1
ATOM 3622 O O . THR A 1 472 ? 2.324 -8.302 35.022 1.00 84.50 472 THR A O 1
ATOM 3625 N N . PRO A 1 473 ? 0.720 -8.436 36.585 1.00 81.62 473 PRO A N 1
ATOM 3626 C CA . PRO A 1 473 ? 1.128 -9.744 37.092 1.00 81.62 473 PRO A CA 1
ATOM 3627 C C . PRO A 1 473 ? 1.289 -10.800 35.995 1.00 81.62 473 PRO A C 1
ATOM 3629 O O . PRO A 1 473 ? 2.188 -11.635 36.059 1.00 81.62 473 PRO A O 1
ATOM 3632 N N . LEU A 1 474 ? 0.419 -10.758 34.980 1.00 92.38 474 LEU A N 1
ATOM 3633 C CA . LEU A 1 474 ? 0.431 -11.710 33.881 1.00 92.38 474 LEU A CA 1
ATOM 3634 C C . LEU A 1 474 ? 1.621 -11.483 32.940 1.00 92.38 474 LEU A C 1
ATOM 3636 O O . LEU A 1 474 ? 2.218 -12.464 32.506 1.00 92.38 474 LEU A O 1
ATOM 3640 N N . HIS A 1 475 ? 2.011 -10.229 32.672 1.00 87.38 475 HIS A N 1
ATOM 3641 C CA . HIS A 1 475 ? 3.238 -9.907 31.926 1.00 87.38 475 HIS A CA 1
ATOM 3642 C C . HIS A 1 475 ? 4.471 -10.460 32.640 1.00 87.38 475 HIS A C 1
ATOM 3644 O O . HIS A 1 475 ? 5.241 -11.212 32.045 1.00 87.38 475 HIS A O 1
ATOM 3650 N N . LEU A 1 476 ? 4.604 -10.166 33.937 1.00 85.62 476 LEU A N 1
ATOM 3651 C CA . LEU A 1 476 ? 5.743 -10.590 34.754 1.00 85.62 476 LEU A CA 1
ATOM 3652 C C . LEU A 1 476 ? 5.834 -12.120 34.860 1.00 85.62 476 LEU A C 1
ATOM 3654 O O . LEU A 1 476 ? 6.902 -12.689 34.646 1.00 85.62 476 LEU A O 1
ATOM 3658 N N . ALA A 1 477 ? 4.716 -12.803 35.124 1.00 86.62 477 ALA A N 1
ATOM 3659 C CA . ALA A 1 477 ? 4.683 -14.264 35.195 1.00 86.62 477 ALA A CA 1
ATOM 3660 C C . ALA A 1 477 ? 4.955 -14.932 33.833 1.00 86.62 477 ALA A C 1
ATOM 3662 O O . ALA A 1 477 ? 5.625 -15.962 33.783 1.00 86.62 477 ALA A O 1
ATOM 3663 N N . ALA A 1 478 ? 4.470 -14.350 32.730 1.00 89.81 478 ALA A N 1
ATOM 3664 C CA . ALA A 1 478 ? 4.696 -14.866 31.380 1.00 89.81 478 ALA A CA 1
ATOM 3665 C C . ALA A 1 478 ? 6.146 -14.680 30.902 1.00 89.81 478 ALA A C 1
ATOM 3667 O O . ALA A 1 478 ? 6.683 -15.559 30.226 1.00 89.81 478 ALA A O 1
ATOM 3668 N N . TYR A 1 479 ? 6.785 -13.567 31.276 1.00 88.31 479 TYR A N 1
ATOM 3669 C CA . TYR A 1 479 ? 8.189 -13.275 30.980 1.00 88.31 479 TYR A CA 1
ATOM 3670 C C . TYR A 1 479 ? 9.153 -14.160 31.795 1.00 88.31 479 TYR A C 1
ATOM 3672 O O . TYR A 1 479 ? 10.183 -14.574 31.277 1.00 88.31 479 TYR A O 1
ATOM 3680 N N . GLN A 1 480 ? 8.818 -14.499 33.045 1.00 84.19 480 GLN A N 1
ATOM 3681 C CA . GLN A 1 480 ? 9.671 -15.305 33.943 1.00 84.19 480 GLN A CA 1
ATOM 3682 C C . GLN A 1 480 ? 9.429 -16.836 33.864 1.00 84.19 480 GLN A C 1
ATOM 3684 O O . GLN A 1 480 ? 9.918 -17.575 34.711 1.00 84.19 480 GLN A O 1
ATOM 3689 N N . ASP A 1 481 ? 8.659 -17.317 32.879 1.00 89.69 481 ASP A N 1
ATOM 3690 C CA . ASP A 1 481 ? 8.206 -18.720 32.710 1.00 89.69 481 ASP A CA 1
ATOM 3691 C C . ASP A 1 481 ? 7.442 -19.337 33.911 1.00 89.69 481 ASP A C 1
ATOM 3693 O O . ASP A 1 481 ? 7.367 -20.557 34.089 1.00 89.69 481 ASP A O 1
ATOM 3697 N N . HIS A 1 482 ? 6.783 -18.512 34.732 1.00 90.56 482 HIS A N 1
ATOM 3698 C CA . HIS A 1 482 ? 6.037 -18.970 35.915 1.00 90.56 482 HIS A CA 1
ATOM 3699 C C . HIS A 1 482 ? 4.652 -19.524 35.552 1.00 90.56 482 HIS A C 1
ATOM 3701 O O . HIS A 1 482 ? 3.616 -18.989 35.953 1.00 90.56 482 HIS A O 1
ATOM 3707 N N . PHE A 1 483 ? 4.615 -20.632 34.805 1.00 93.38 483 PHE A N 1
ATOM 3708 C CA . PHE A 1 483 ? 3.393 -21.247 34.262 1.00 93.38 483 PHE A CA 1
ATOM 3709 C C . PHE A 1 483 ? 2.264 -21.432 35.293 1.00 93.38 483 PHE A C 1
ATOM 3711 O O . PHE A 1 483 ? 1.104 -21.153 34.999 1.00 93.38 483 PHE A O 1
ATOM 3718 N N . GLN A 1 484 ? 2.582 -21.879 36.513 1.00 94.12 484 GLN A N 1
ATOM 3719 C CA . GLN A 1 484 ? 1.580 -22.101 37.568 1.00 94.12 484 GLN A CA 1
ATOM 3720 C C . GLN A 1 484 ? 0.967 -20.786 38.081 1.00 94.12 484 GLN A C 1
ATOM 3722 O O . GLN A 1 484 ? -0.215 -20.744 38.421 1.00 94.12 484 GLN A O 1
ATOM 3727 N N . VAL A 1 485 ? 1.747 -19.700 38.093 1.00 90.00 485 VAL A N 1
ATOM 3728 C CA . VAL A 1 485 ? 1.262 -18.354 38.427 1.00 90.00 485 VAL A CA 1
ATOM 3729 C C . VAL A 1 485 ? 0.420 -17.794 37.278 1.00 90.00 485 VAL A C 1
ATOM 3731 O O . VAL A 1 485 ? -0.655 -17.261 37.536 1.00 90.00 485 VAL A O 1
ATOM 3734 N N . VAL A 1 486 ? 0.830 -17.990 36.018 1.00 94.25 486 VAL A N 1
ATOM 3735 C CA . VAL A 1 486 ? 0.020 -17.648 34.830 1.00 94.25 486 VAL A CA 1
ATOM 3736 C C . VAL A 1 486 ? -1.343 -18.348 34.864 1.00 94.25 486 VAL A C 1
ATOM 3738 O O . VAL A 1 486 ? -2.375 -17.692 34.722 1.00 94.25 486 VAL A O 1
ATOM 3741 N N . GLU A 1 487 ? -1.368 -19.660 35.110 1.00 96.50 487 GLU A N 1
ATOM 3742 C CA . GLU A 1 487 ? -2.608 -20.430 35.243 1.00 96.50 487 GLU A CA 1
ATOM 3743 C C . GLU A 1 487 ? -3.509 -19.860 36.355 1.00 96.50 487 GLU A C 1
ATOM 3745 O O . GLU A 1 487 ? -4.706 -19.644 36.143 1.00 96.50 487 GLU A O 1
ATOM 3750 N N . LEU A 1 488 ? -2.939 -19.596 37.534 1.00 92.12 488 LEU A N 1
ATOM 3751 C CA . LEU A 1 488 ? -3.663 -19.067 38.689 1.00 92.12 488 LEU A CA 1
ATOM 3752 C C . LEU A 1 488 ? -4.239 -17.665 38.430 1.00 92.12 488 LEU A C 1
ATOM 3754 O O . LEU A 1 488 ? -5.383 -17.399 38.803 1.00 92.12 488 LEU A O 1
ATOM 3758 N N . LEU A 1 489 ? -3.475 -16.782 37.783 1.00 88.25 489 LEU A N 1
ATOM 3759 C CA . LEU A 1 489 ? -3.903 -15.431 37.415 1.00 88.25 489 LEU A CA 1
ATOM 3760 C C . LEU A 1 489 ? -5.073 -15.475 36.421 1.00 88.25 489 LEU A C 1
ATOM 3762 O O . LEU A 1 489 ? -6.100 -14.836 36.650 1.00 88.25 489 LEU A O 1
ATOM 3766 N N . ILE A 1 490 ? -4.973 -16.291 35.368 1.00 93.69 490 ILE A N 1
ATOM 3767 C CA . ILE A 1 490 ? -6.032 -16.440 34.354 1.00 93.69 490 ILE A CA 1
ATOM 3768 C C . ILE A 1 490 ? -7.311 -17.013 34.980 1.00 93.69 490 ILE A C 1
ATOM 3770 O O . ILE A 1 490 ? -8.390 -16.458 34.777 1.00 93.69 490 ILE A O 1
ATOM 3774 N N . LYS A 1 491 ? -7.202 -18.036 35.842 1.00 93.94 491 LYS A N 1
ATOM 3775 C CA . LYS A 1 491 ? -8.343 -18.587 36.606 1.00 93.94 491 LYS A CA 1
ATOM 3776 C C . LYS A 1 491 ? -9.014 -17.565 37.539 1.00 93.94 491 LYS A C 1
ATOM 3778 O O . LYS A 1 491 ? -10.168 -17.763 37.911 1.00 93.94 491 LYS A O 1
ATOM 3783 N N . ASN A 1 492 ? -8.329 -16.479 37.906 1.00 86.00 492 ASN A N 1
ATOM 3784 C CA . ASN A 1 492 ? -8.868 -15.385 38.724 1.00 86.00 492 ASN A CA 1
ATOM 3785 C C . ASN A 1 492 ? -9.293 -14.143 37.912 1.00 86.00 492 ASN A C 1
ATOM 3787 O O . ASN A 1 492 ? -9.655 -13.132 38.512 1.00 86.00 492 ASN A O 1
ATOM 3791 N N . GLY A 1 493 ? -9.305 -14.211 36.575 1.00 85.62 493 GLY A N 1
ATOM 3792 C CA . GLY A 1 493 ? -9.772 -13.118 35.714 1.00 85.62 493 GLY A CA 1
ATOM 3793 C C . GLY A 1 493 ? -8.692 -12.114 35.303 1.00 85.62 493 GLY A C 1
ATOM 3794 O O . GLY A 1 493 ? -8.997 -10.933 35.112 1.00 85.62 493 GLY A O 1
ATOM 3795 N N . ALA A 1 494 ? -7.437 -12.555 35.168 1.00 86.38 494 ALA A N 1
ATOM 3796 C CA . ALA A 1 494 ? -6.405 -11.760 34.507 1.00 86.38 494 ALA A CA 1
ATOM 3797 C C . ALA A 1 494 ? -6.786 -11.462 33.047 1.00 86.38 494 ALA A C 1
ATOM 3799 O O . ALA A 1 494 ? -7.181 -12.356 32.295 1.00 86.38 494 ALA A O 1
ATOM 3800 N N . LYS A 1 495 ? -6.649 -10.200 32.646 1.00 87.19 495 LYS A N 1
ATOM 3801 C CA . LYS A 1 495 ? -6.875 -9.727 31.280 1.00 87.19 495 LYS A CA 1
ATOM 3802 C C . LYS A 1 495 ? -5.694 -10.103 30.383 1.00 87.19 495 LYS A C 1
ATOM 3804 O O . LYS A 1 495 ? -4.543 -9.875 30.746 1.00 87.19 495 LYS A O 1
ATOM 3809 N N . LEU A 1 496 ? -5.982 -10.665 29.208 1.00 91.19 496 LEU A N 1
ATOM 3810 C CA . LEU A 1 496 ? -4.968 -11.153 28.258 1.00 91.19 496 LEU A CA 1
ATOM 3811 C C . LEU A 1 496 ? -4.517 -10.083 27.244 1.00 91.19 496 LEU A C 1
ATOM 3813 O O . LEU A 1 496 ? -3.495 -10.250 26.582 1.00 91.19 496 LEU A O 1
ATOM 3817 N N . ASP A 1 497 ? -5.298 -9.011 27.112 1.00 90.12 497 ASP A N 1
ATOM 3818 C CA . ASP A 1 497 ? -5.206 -7.947 26.107 1.00 90.12 497 ASP A CA 1
ATOM 3819 C C . ASP A 1 497 ? -4.502 -6.673 26.606 1.00 90.12 497 ASP A C 1
ATOM 3821 O O . ASP A 1 497 ? -4.291 -5.738 25.831 1.00 90.12 497 ASP A O 1
ATOM 3825 N N . VAL A 1 498 ? -4.114 -6.630 27.885 1.00 84.44 498 VAL A N 1
ATOM 3826 C CA . VAL A 1 498 ? -3.354 -5.508 28.452 1.00 84.44 498 VAL A CA 1
ATOM 3827 C C . VAL A 1 498 ? -1.971 -5.449 27.809 1.00 84.44 498 VAL A C 1
ATOM 3829 O O . VAL A 1 498 ? -1.306 -6.475 27.626 1.00 84.44 498 VAL A O 1
ATOM 3832 N N . LYS A 1 499 ? -1.543 -4.228 27.496 1.00 87.62 499 LYS A N 1
ATOM 3833 C CA . LYS A 1 499 ? -0.241 -3.909 26.916 1.00 87.62 499 LYS A CA 1
ATOM 3834 C C . LYS A 1 499 ? 0.669 -3.265 27.957 1.00 87.62 499 LYS A C 1
ATOM 3836 O O . LYS A 1 499 ? 0.163 -2.521 28.793 1.00 87.62 499 LYS A O 1
ATOM 3841 N N . ASP A 1 500 ? 1.958 -3.566 27.886 1.00 80.25 500 ASP A N 1
ATOM 3842 C CA . ASP A 1 500 ? 3.018 -2.912 28.661 1.00 80.25 500 ASP A CA 1
ATOM 3843 C C . ASP A 1 500 ? 3.550 -1.630 27.977 1.00 80.25 500 ASP A C 1
ATOM 3845 O O . ASP A 1 500 ? 3.006 -1.187 26.958 1.00 80.25 500 ASP A O 1
ATOM 3849 N N . ASP A 1 501 ? 4.617 -1.040 28.534 1.00 80.44 501 ASP A N 1
ATOM 3850 C CA . ASP A 1 501 ? 5.324 0.147 28.012 1.00 80.44 501 ASP A CA 1
ATOM 3851 C C . ASP A 1 501 ? 5.814 0.004 26.558 1.00 80.44 501 ASP A C 1
ATOM 3853 O O . ASP A 1 501 ? 5.888 0.986 25.814 1.00 80.44 501 ASP A O 1
ATOM 3857 N N . ASP A 1 502 ? 6.164 -1.211 26.125 1.00 76.50 502 ASP A N 1
ATOM 3858 C CA . ASP A 1 502 ? 6.585 -1.488 24.747 1.00 76.50 502 ASP A CA 1
ATOM 3859 C C . ASP A 1 502 ? 5.378 -1.668 23.807 1.00 76.50 502 ASP A C 1
ATOM 3861 O O . ASP A 1 502 ? 5.502 -1.609 22.574 1.00 76.50 502 ASP A O 1
ATOM 3865 N N . GLY A 1 503 ? 4.180 -1.800 24.383 1.00 82.12 503 GLY A N 1
ATOM 3866 C CA . GLY A 1 503 ? 2.923 -2.121 23.722 1.00 82.12 503 GLY A CA 1
ATOM 3867 C C . GLY A 1 503 ? 2.689 -3.625 23.578 1.00 82.12 503 GLY A C 1
ATOM 3868 O O . GLY A 1 503 ? 1.766 -4.024 22.860 1.00 82.12 503 GLY A O 1
ATOM 3869 N N . ASP A 1 504 ? 3.528 -4.447 24.203 1.00 87.06 504 ASP A N 1
ATOM 3870 C CA . ASP A 1 504 ? 3.515 -5.898 24.113 1.00 87.06 504 ASP A CA 1
ATOM 3871 C C . ASP A 1 504 ? 2.544 -6.512 25.137 1.00 87.06 504 ASP A C 1
ATOM 3873 O O . ASP A 1 504 ? 2.233 -5.952 26.188 1.00 87.06 504 ASP A O 1
ATOM 3877 N N . THR A 1 505 ? 1.971 -7.664 24.788 1.00 93.31 505 THR A N 1
ATOM 3878 C CA . THR A 1 505 ? 1.030 -8.400 25.649 1.00 93.31 505 THR A CA 1
ATOM 3879 C C . THR A 1 505 ? 1.731 -9.546 26.370 1.00 93.31 505 THR A C 1
ATOM 3881 O O . THR A 1 505 ? 2.853 -9.926 26.035 1.00 93.31 505 THR A O 1
ATOM 3884 N N . ALA A 1 506 ? 1.050 -10.191 27.325 1.00 91.88 506 ALA A N 1
ATOM 3885 C CA . ALA A 1 506 ? 1.598 -11.371 28.005 1.00 91.88 506 ALA A CA 1
ATOM 3886 C C . ALA A 1 506 ? 1.970 -12.495 27.019 1.00 91.88 506 ALA A C 1
ATOM 3888 O O . ALA A 1 506 ? 2.932 -13.228 27.244 1.00 91.88 506 ALA A O 1
ATOM 3889 N N . LEU A 1 507 ? 1.251 -12.588 25.894 1.00 97.25 507 LEU A N 1
ATOM 3890 C CA . LEU A 1 507 ? 1.578 -13.502 24.805 1.00 97.25 507 LEU A CA 1
ATOM 3891 C C . LEU A 1 507 ? 2.892 -13.114 24.121 1.00 97.25 507 LEU A C 1
ATOM 3893 O O . LEU A 1 507 ? 3.746 -13.975 23.927 1.00 97.25 507 LEU A O 1
ATOM 3897 N N . ALA A 1 508 ? 3.075 -11.840 23.776 1.00 94.62 508 ALA A N 1
ATOM 3898 C CA . ALA A 1 508 ? 4.302 -11.369 23.144 1.00 94.62 508 ALA A CA 1
ATOM 3899 C C . ALA A 1 508 ? 5.525 -11.533 24.063 1.00 94.62 508 ALA A C 1
ATOM 3901 O O . ALA A 1 508 ? 6.557 -12.025 23.608 1.00 94.62 508 ALA A O 1
ATOM 3902 N N . ASN A 1 509 ? 5.380 -11.257 25.364 1.00 92.19 509 ASN A N 1
ATOM 3903 C CA . ASN A 1 509 ? 6.427 -11.476 26.366 1.00 92.19 509 ASN A CA 1
ATOM 3904 C C . ASN A 1 509 ? 6.778 -12.962 26.555 1.00 92.19 509 ASN A C 1
ATOM 3906 O O . ASN A 1 509 ? 7.959 -13.307 26.605 1.00 92.19 509 ASN A O 1
ATOM 3910 N N . ALA A 1 510 ? 5.792 -13.866 26.548 1.00 94.75 510 ALA A N 1
ATOM 3911 C CA . ALA A 1 510 ? 6.056 -15.308 26.531 1.00 94.75 510 ALA A CA 1
ATOM 3912 C C . ALA A 1 510 ? 6.793 -15.751 25.251 1.00 94.75 510 ALA A C 1
ATOM 3914 O O . ALA A 1 510 ? 7.724 -16.554 25.314 1.00 94.75 510 ALA A O 1
ATOM 3915 N N . VAL A 1 511 ? 6.427 -15.207 24.083 1.00 96.38 511 VAL A N 1
ATOM 3916 C CA . VAL A 1 511 ? 7.119 -15.497 22.812 1.00 96.38 511 VAL A CA 1
ATOM 3917 C C . VAL A 1 511 ? 8.526 -14.901 22.785 1.00 96.38 511 VAL A C 1
ATOM 3919 O O . VAL A 1 511 ? 9.431 -15.529 22.241 1.00 96.38 511 VAL A O 1
ATOM 3922 N N . HIS A 1 512 ? 8.754 -13.737 23.396 1.00 93.50 512 HIS A N 1
ATOM 3923 C CA . HIS A 1 512 ? 10.071 -13.101 23.493 1.00 93.50 512 HIS A CA 1
ATOM 3924 C C . HIS A 1 512 ? 11.103 -13.973 24.226 1.00 93.50 512 HIS A C 1
ATOM 3926 O O . HIS A 1 512 ? 12.295 -13.852 23.924 1.00 93.50 512 HIS A O 1
ATOM 3932 N N . GLN A 1 513 ? 10.645 -14.856 25.120 1.00 91.31 513 GLN A N 1
ATOM 3933 C CA . GLN A 1 513 ? 11.461 -15.767 25.935 1.00 91.31 513 GLN A CA 1
ATOM 3934 C C . GLN A 1 513 ? 11.404 -17.245 25.498 1.00 91.31 513 GLN A C 1
ATOM 3936 O O . GLN A 1 513 ? 11.990 -18.094 26.154 1.00 91.31 513 GLN A O 1
ATOM 3941 N N . ASP A 1 514 ? 10.722 -17.557 24.388 1.00 94.88 514 ASP A N 1
ATOM 3942 C CA . ASP A 1 514 ? 10.459 -18.930 23.903 1.00 94.88 514 ASP A CA 1
ATOM 3943 C C . ASP A 1 514 ? 9.677 -19.828 24.889 1.00 94.88 514 ASP A C 1
ATOM 3945 O O . ASP A 1 514 ? 9.768 -21.058 24.860 1.00 94.88 514 ASP A O 1
ATOM 3949 N N . ASN A 1 515 ? 8.832 -19.227 25.735 1.00 94.06 515 ASN A N 1
ATOM 3950 C CA . ASN A 1 515 ? 8.022 -19.924 26.741 1.00 94.06 515 ASN A CA 1
ATOM 3951 C C . ASN A 1 515 ? 6.815 -20.633 26.092 1.00 94.06 515 ASN A C 1
ATOM 3953 O O . ASN A 1 515 ? 5.651 -20.350 26.390 1.00 94.06 515 ASN A O 1
ATOM 3957 N N . ALA A 1 516 ? 7.070 -21.576 25.179 1.00 95.94 516 ALA A N 1
ATOM 3958 C CA . ALA A 1 516 ? 6.077 -22.212 24.309 1.00 95.94 516 ALA A CA 1
ATOM 3959 C C . ALA A 1 516 ? 4.896 -22.859 25.066 1.00 95.94 516 ALA A C 1
ATOM 3961 O O . ALA A 1 516 ? 3.782 -22.931 24.540 1.00 95.94 516 ALA A O 1
ATOM 3962 N N . ARG A 1 517 ? 5.101 -23.296 26.319 1.00 97.06 517 ARG A N 1
ATOM 3963 C CA . ARG A 1 517 ? 4.027 -23.795 27.200 1.00 97.06 517 ARG A CA 1
ATOM 3964 C C . ARG A 1 517 ? 3.043 -22.690 27.590 1.00 97.06 517 ARG A C 1
ATOM 3966 O O . ARG A 1 517 ? 1.835 -22.897 27.489 1.00 97.06 517 ARG A O 1
ATOM 3973 N N . ILE A 1 518 ? 3.555 -21.528 27.990 1.00 96.38 518 ILE A N 1
ATOM 3974 C CA . ILE A 1 518 ? 2.759 -20.344 28.332 1.00 96.38 518 ILE A CA 1
ATOM 3975 C C . ILE A 1 518 ? 2.100 -19.771 27.075 1.00 96.38 518 ILE A C 1
ATOM 3977 O O . ILE A 1 518 ? 0.904 -19.501 27.099 1.00 96.38 518 ILE A O 1
ATOM 3981 N N . VAL A 1 519 ? 2.826 -19.688 25.954 1.00 97.81 519 VAL A N 1
ATOM 3982 C CA . VAL A 1 519 ? 2.279 -19.281 24.644 1.00 97.81 519 VAL A CA 1
ATOM 3983 C C . VAL A 1 519 ? 1.076 -20.141 24.263 1.00 97.81 519 VAL A C 1
ATOM 3985 O O . VAL A 1 519 ? 0.012 -19.606 23.956 1.00 97.81 519 VAL A O 1
ATOM 3988 N N . LYS A 1 520 ? 1.201 -21.473 24.346 1.00 97.56 520 LYS A N 1
ATOM 3989 C CA . LYS A 1 520 ? 0.077 -22.385 24.101 1.00 97.56 520 LYS A CA 1
ATOM 3990 C C . LYS A 1 520 ? -1.089 -22.112 25.056 1.00 97.56 520 LYS A C 1
ATOM 3992 O O . LYS A 1 520 ? -2.218 -22.000 24.593 1.00 97.56 520 LYS A O 1
ATOM 3997 N N . TYR A 1 521 ? -0.824 -21.996 26.357 1.00 97.12 521 TYR A N 1
ATOM 3998 C CA . TYR A 1 521 ? -1.867 -21.807 27.368 1.00 97.12 521 TYR A CA 1
ATOM 3999 C C . TYR A 1 521 ? -2.631 -20.488 27.183 1.00 97.12 521 TYR A C 1
ATOM 4001 O O . TYR A 1 521 ? -3.858 -20.487 27.237 1.00 97.12 521 TYR A O 1
ATOM 4009 N N . LEU A 1 522 ? -1.930 -19.387 26.895 1.00 96.94 522 LEU A N 1
ATOM 4010 C CA . LEU A 1 522 ? -2.526 -18.081 26.598 1.00 96.94 522 LEU A CA 1
ATOM 4011 C C . LEU A 1 522 ? -3.413 -18.134 25.344 1.00 96.94 522 LEU A C 1
ATOM 4013 O O . LEU A 1 522 ? -4.548 -17.663 25.378 1.00 96.94 522 LEU A O 1
ATOM 4017 N N . LEU A 1 523 ? -2.936 -18.760 24.262 1.00 97.06 523 LEU A N 1
ATOM 4018 C CA . LEU A 1 523 ? -3.711 -18.945 23.027 1.00 97.06 523 LEU A CA 1
ATOM 4019 C C . LEU A 1 523 ? -4.922 -19.876 23.225 1.00 97.06 523 LEU A C 1
ATOM 4021 O O . LEU A 1 523 ? -5.982 -19.641 22.649 1.00 97.06 523 LEU A O 1
ATOM 4025 N N . ASP A 1 524 ? -4.792 -20.924 24.044 1.00 96.75 524 ASP A N 1
ATOM 4026 C CA . ASP A 1 524 ? -5.899 -21.819 24.416 1.00 96.75 524 ASP A CA 1
ATOM 4027 C C . ASP A 1 524 ? -6.976 -21.097 25.258 1.00 96.75 524 ASP A C 1
ATOM 4029 O O . ASP A 1 524 ? -8.135 -21.505 25.223 1.00 96.75 524 ASP A O 1
ATOM 4033 N N . HIS A 1 525 ? -6.625 -20.000 25.945 1.00 94.38 525 HIS A N 1
ATOM 4034 C CA . HIS A 1 525 ? -7.537 -19.157 26.736 1.00 94.38 525 HIS A CA 1
ATOM 4035 C C . HIS A 1 525 ? -7.981 -17.864 26.024 1.00 94.38 525 HIS A C 1
ATOM 4037 O O . HIS A 1 525 ? -8.637 -17.024 26.637 1.00 94.38 525 HIS A O 1
ATOM 4043 N N . GLY A 1 526 ? -7.681 -17.711 24.728 1.00 91.62 526 GLY A N 1
ATOM 4044 C CA . GLY A 1 526 ? -8.209 -16.620 23.902 1.00 91.62 526 GLY A CA 1
ATOM 4045 C C . GLY A 1 526 ? -7.352 -15.352 23.826 1.00 91.62 526 GLY A C 1
ATOM 4046 O O . GLY A 1 526 ? -7.874 -14.311 23.435 1.00 91.62 526 GLY A O 1
ATOM 4047 N N . ALA A 1 527 ? -6.058 -15.409 24.157 1.00 93.50 527 ALA A N 1
ATOM 4048 C CA . ALA A 1 527 ? -5.135 -14.324 23.811 1.00 93.50 527 ALA A CA 1
ATOM 4049 C C . ALA A 1 527 ? -5.053 -14.164 22.279 1.00 93.50 527 ALA A C 1
ATOM 4051 O O . ALA A 1 527 ? -4.883 -15.156 21.568 1.00 93.50 527 ALA A O 1
ATOM 4052 N N . ASP A 1 528 ? -5.151 -12.933 21.767 1.00 94.31 528 ASP A N 1
ATOM 4053 C CA . ASP A 1 528 ? -5.094 -12.674 20.323 1.00 94.31 528 ASP A CA 1
ATOM 4054 C C . ASP A 1 528 ? -3.660 -12.868 19.780 1.00 94.31 528 ASP A C 1
ATOM 4056 O O . ASP A 1 528 ? -2.747 -12.147 20.189 1.00 94.31 528 ASP A O 1
ATOM 4060 N N . PRO A 1 529 ? -3.426 -13.795 18.828 1.00 94.81 529 PRO A N 1
ATOM 4061 C CA . PRO A 1 529 ? -2.112 -13.992 18.214 1.00 94.81 529 PRO A CA 1
ATOM 4062 C C . PRO A 1 529 ? -1.628 -12.819 17.342 1.00 94.81 529 PRO A C 1
ATOM 4064 O O . PRO A 1 529 ? -0.478 -12.834 16.894 1.00 94.81 529 PRO A O 1
ATOM 4067 N N . ASN A 1 530 ? -2.484 -11.830 17.065 1.00 94.44 530 ASN A N 1
ATOM 4068 C CA . ASN A 1 530 ? -2.235 -10.736 16.124 1.00 94.44 530 ASN A CA 1
ATOM 4069 C C . ASN A 1 530 ? -1.934 -9.385 16.787 1.00 94.44 530 ASN A C 1
ATOM 4071 O O . ASN A 1 530 ? -1.783 -8.392 16.074 1.00 94.44 530 ASN A O 1
ATOM 4075 N N . THR A 1 531 ? -1.815 -9.333 18.117 1.00 91.94 531 THR A N 1
ATOM 4076 C CA . THR A 1 531 ? -1.478 -8.102 18.848 1.00 91.94 531 THR A CA 1
ATOM 4077 C C . THR A 1 531 ? -0.180 -7.490 18.326 1.00 91.94 531 THR A C 1
ATOM 4079 O O . THR A 1 531 ? 0.781 -8.220 18.097 1.00 91.94 531 THR A O 1
ATOM 4082 N N . THR A 1 532 ? -0.123 -6.165 18.186 1.00 90.75 532 THR A N 1
ATOM 4083 C CA . THR A 1 532 ? 1.090 -5.438 17.781 1.00 90.75 532 THR A CA 1
ATOM 4084 C C . THR A 1 532 ? 1.566 -4.461 18.852 1.00 90.75 532 THR A C 1
ATOM 4086 O O . THR A 1 532 ? 0.750 -3.796 19.502 1.00 90.75 532 THR A O 1
ATOM 4089 N N . ASN A 1 533 ? 2.884 -4.363 19.016 1.00 82.25 533 ASN A N 1
ATOM 4090 C CA . ASN A 1 533 ? 3.528 -3.447 19.954 1.00 82.25 533 ASN A CA 1
ATOM 4091 C C . ASN A 1 533 ? 3.645 -2.016 19.400 1.00 82.25 533 ASN A C 1
ATOM 4093 O O . ASN A 1 533 ? 3.526 -1.809 18.190 1.00 82.25 533 ASN A O 1
ATOM 4097 N N . VAL A 1 534 ? 3.831 -1.009 20.263 1.00 76.56 534 VAL A N 1
ATOM 4098 C CA . VAL A 1 534 ? 3.775 0.403 19.830 1.00 76.56 534 VAL A CA 1
ATOM 4099 C C . VAL A 1 534 ? 5.097 0.882 19.237 1.00 76.56 534 VAL A C 1
ATOM 4101 O O . VAL A 1 534 ? 5.087 1.579 18.222 1.00 76.56 534 VAL A O 1
ATOM 4104 N N . LYS A 1 535 ? 6.240 0.452 19.790 1.00 73.75 535 LYS A N 1
ATOM 4105 C CA . LYS A 1 535 ? 7.567 0.870 19.298 1.00 73.75 535 LYS A CA 1
ATOM 4106 C C . LYS A 1 535 ? 7.830 0.417 17.862 1.00 73.75 535 LYS A C 1
ATOM 4108 O O . LYS A 1 535 ? 8.363 1.178 17.056 1.00 73.75 535 LYS A O 1
ATOM 4113 N N . GLY A 1 536 ? 7.476 -0.827 17.540 1.00 76.06 536 GLY A N 1
ATOM 4114 C CA . GLY A 1 536 ? 7.824 -1.457 16.268 1.00 76.06 536 GLY A CA 1
ATOM 4115 C C . GLY A 1 536 ? 6.644 -1.855 15.390 1.00 76.06 536 GLY A C 1
ATOM 4116 O O . GLY A 1 536 ? 6.886 -2.234 14.251 1.00 76.06 536 GLY A O 1
ATOM 4117 N N . GLY A 1 537 ? 5.399 -1.832 15.875 1.00 89.50 537 GLY A N 1
ATOM 4118 C CA . GLY A 1 537 ? 4.279 -2.478 15.178 1.00 89.50 537 GLY A CA 1
ATOM 4119 C C . GLY A 1 537 ? 4.436 -4.003 15.113 1.00 89.50 537 GLY A C 1
ATOM 4120 O O . GLY A 1 537 ? 3.779 -4.668 14.313 1.00 89.50 537 GLY A O 1
ATOM 4121 N N . ARG A 1 538 ? 5.341 -4.576 15.917 1.00 91.81 538 ARG A N 1
ATOM 4122 C CA . ARG A 1 538 ? 5.736 -5.983 15.824 1.00 91.81 538 ARG A CA 1
ATOM 4123 C C . ARG A 1 538 ? 4.707 -6.867 16.505 1.00 91.81 538 ARG A C 1
ATOM 4125 O O . ARG A 1 538 ? 4.218 -6.544 17.580 1.00 91.81 538 ARG A O 1
ATOM 4132 N N . SER A 1 539 ? 4.394 -7.988 15.863 1.00 96.00 539 SER A N 1
ATOM 4133 C CA . SER A 1 539 ? 3.496 -9.015 16.402 1.00 96.00 539 SER A CA 1
ATOM 4134 C C . SER A 1 539 ? 4.270 -10.192 17.009 1.00 96.00 539 SER A C 1
ATOM 4136 O O . SER A 1 539 ? 5.448 -10.371 16.680 1.00 96.00 539 SER A O 1
ATOM 4138 N N . PRO A 1 540 ? 3.628 -11.066 17.810 1.00 96.38 540 PRO A N 1
ATOM 4139 C CA . PRO A 1 540 ? 4.226 -12.314 18.284 1.00 96.38 540 PRO A CA 1
ATOM 4140 C C . PRO A 1 540 ? 4.916 -13.139 17.182 1.00 96.38 540 PRO A C 1
ATOM 4142 O O . PRO A 1 540 ? 5.986 -13.700 17.410 1.00 96.38 540 PRO A O 1
ATOM 4145 N N . LEU A 1 541 ? 4.376 -13.155 15.954 1.00 97.38 541 LEU A N 1
ATOM 4146 C CA . LEU A 1 541 ? 5.033 -13.809 14.814 1.00 97.38 541 LEU A CA 1
ATOM 4147 C C . LEU A 1 541 ? 6.338 -13.122 14.387 1.00 97.38 541 LEU A C 1
ATOM 4149 O O . LEU A 1 541 ? 7.289 -13.829 14.073 1.00 97.38 541 LEU A O 1
ATOM 4153 N N . HIS A 1 542 ? 6.423 -11.787 14.411 1.00 97.12 542 HIS A N 1
ATOM 4154 C CA . HIS A 1 542 ? 7.682 -11.071 14.151 1.00 97.12 542 HIS A CA 1
ATOM 4155 C C . HIS A 1 542 ? 8.729 -11.379 15.221 1.00 97.12 542 HIS A C 1
ATOM 4157 O O . HIS A 1 542 ? 9.891 -11.602 14.899 1.00 97.12 542 HIS A O 1
ATOM 4163 N N . ILE A 1 543 ? 8.330 -11.427 16.496 1.00 95.56 543 ILE A N 1
ATOM 4164 C CA . ILE A 1 543 ? 9.243 -11.746 17.601 1.00 95.56 543 ILE A CA 1
ATOM 4165 C C . ILE A 1 543 ? 9.791 -13.167 17.420 1.00 95.56 543 ILE A C 1
ATOM 4167 O O . ILE A 1 543 ? 11.009 -13.356 17.394 1.00 95.56 543 ILE A O 1
ATOM 4171 N N . GLY A 1 544 ? 8.912 -14.150 17.196 1.00 96.44 544 GLY A N 1
ATOM 4172 C CA . GLY A 1 544 ? 9.315 -15.537 16.964 1.00 96.44 544 GLY A CA 1
ATOM 4173 C C . GLY A 1 544 ? 10.193 -15.718 15.719 1.00 96.44 544 GLY A C 1
ATOM 4174 O O . GLY A 1 544 ? 11.217 -16.395 15.792 1.00 96.44 544 GLY A O 1
ATOM 4175 N N . ALA A 1 545 ? 9.850 -15.050 14.612 1.00 96.69 545 ALA A N 1
ATOM 4176 C CA . ALA A 1 545 ? 10.603 -15.066 13.352 1.00 96.69 545 ALA A CA 1
ATOM 4177 C C . ALA A 1 545 ? 11.868 -14.189 13.346 1.00 96.69 545 ALA A C 1
ATOM 4179 O O . ALA A 1 545 ? 12.729 -14.338 12.484 1.00 96.69 545 ALA A O 1
ATOM 4180 N N . SER A 1 546 ? 12.037 -13.287 14.313 1.00 94.88 546 SER A N 1
ATOM 4181 C CA . SER A 1 546 ? 13.286 -12.544 14.505 1.00 94.88 546 SER A CA 1
ATOM 4182 C C . SER A 1 546 ? 14.248 -13.264 15.454 1.00 94.88 546 SER A C 1
ATOM 4184 O O . SER A 1 546 ? 15.444 -12.968 15.403 1.00 94.88 546 SER A O 1
ATOM 4186 N N . LYS A 1 547 ? 13.755 -14.177 16.305 1.00 92.75 547 LYS A N 1
ATOM 4187 C CA . LYS A 1 547 ? 14.538 -14.887 17.334 1.00 92.75 547 LYS A CA 1
ATOM 4188 C C . LYS A 1 547 ? 14.735 -16.395 17.106 1.00 92.75 547 LYS A C 1
ATOM 4190 O O . LYS A 1 547 ? 15.456 -17.020 17.871 1.00 92.75 547 LYS A O 1
ATOM 4195 N N . ASN A 1 548 ? 14.157 -16.970 16.052 1.00 95.38 548 ASN A N 1
ATOM 4196 C CA . ASN A 1 548 ? 14.204 -18.404 15.741 1.00 95.38 548 ASN A CA 1
ATOM 4197 C C . ASN A 1 548 ? 13.434 -19.305 16.732 1.00 95.38 548 ASN A C 1
ATOM 4199 O O . ASN A 1 548 ? 13.818 -20.441 17.000 1.00 95.38 548 ASN A O 1
ATOM 4203 N N . HIS A 1 549 ? 12.317 -18.808 17.270 1.00 96.94 549 HIS A N 1
ATOM 4204 C CA . HIS A 1 549 ? 11.476 -19.529 18.236 1.00 96.94 549 HIS A CA 1
ATOM 4205 C C . HIS A 1 549 ? 10.439 -20.411 17.507 1.00 96.94 549 HIS A C 1
ATOM 4207 O O . HIS A 1 549 ? 9.235 -20.124 17.492 1.00 96.94 549 HIS A O 1
ATOM 4213 N N . THR A 1 550 ? 10.910 -21.473 16.837 1.00 97.25 550 THR A N 1
ATOM 4214 C CA . THR A 1 550 ? 10.122 -22.291 15.887 1.00 97.25 550 THR A CA 1
ATOM 4215 C C . THR A 1 550 ? 8.826 -22.847 16.490 1.00 97.25 550 THR A C 1
ATOM 4217 O O . THR A 1 550 ? 7.793 -22.874 15.814 1.00 97.25 550 THR A O 1
ATOM 4220 N N . GLN A 1 551 ? 8.834 -23.280 17.757 1.00 97.44 551 GLN A N 1
ATOM 4221 C CA . GLN A 1 551 ? 7.633 -23.843 18.392 1.00 97.44 551 GLN A CA 1
ATOM 4222 C C . GLN A 1 551 ? 6.595 -22.771 18.728 1.00 97.44 551 GLN A C 1
ATOM 4224 O O . GLN A 1 551 ? 5.407 -22.986 18.485 1.00 97.44 551 GLN A O 1
ATOM 4229 N N . CYS A 1 552 ? 7.029 -21.595 19.192 1.00 97.44 552 CYS A N 1
ATOM 4230 C CA . CYS A 1 552 ? 6.146 -20.446 19.366 1.00 97.44 552 CYS A CA 1
ATOM 4231 C C . CYS A 1 552 ? 5.482 -20.058 18.035 1.00 97.44 552 CYS A C 1
ATOM 4233 O O . CYS A 1 552 ? 4.257 -19.994 17.966 1.00 97.44 552 CYS A O 1
ATOM 4235 N N . VAL A 1 553 ? 6.253 -19.914 16.947 1.00 98.00 553 VAL A N 1
ATOM 4236 C CA . VAL A 1 553 ? 5.709 -19.621 15.603 1.00 98.00 553 VAL A CA 1
ATOM 4237 C C . VAL A 1 553 ? 4.679 -20.672 15.167 1.00 98.00 553 VAL A C 1
ATOM 4239 O O . VAL A 1 553 ? 3.588 -20.315 14.722 1.00 98.00 553 VAL A O 1
ATOM 4242 N N . ARG A 1 554 ? 4.977 -21.966 15.344 1.00 97.75 554 ARG A N 1
ATOM 4243 C CA . ARG A 1 554 ? 4.061 -23.070 15.004 1.00 97.75 554 ARG A CA 1
ATOM 4244 C C . ARG A 1 554 ? 2.742 -22.999 15.780 1.00 97.75 554 ARG A C 1
ATOM 4246 O O . ARG A 1 554 ? 1.683 -23.200 15.186 1.00 97.75 554 ARG A O 1
ATOM 4253 N N . LEU A 1 555 ? 2.796 -22.712 17.082 1.00 97.62 555 LEU A N 1
ATOM 4254 C CA . LEU A 1 555 ? 1.611 -22.561 17.935 1.00 97.62 555 LEU A CA 1
ATOM 4255 C C . LEU A 1 555 ? 0.758 -21.362 17.510 1.00 97.62 555 LEU A C 1
ATOM 4257 O O . LEU A 1 555 ? -0.454 -21.501 17.367 1.00 97.62 555 LEU A O 1
ATOM 4261 N N . ILE A 1 556 ? 1.392 -20.216 17.257 1.00 97.31 556 ILE A N 1
ATOM 4262 C CA . ILE A 1 556 ? 0.719 -18.971 16.868 1.00 97.31 556 ILE A CA 1
ATOM 4263 C C . ILE A 1 556 ? 0.025 -19.135 15.505 1.00 97.31 556 ILE A C 1
ATOM 4265 O O . ILE A 1 556 ? -1.168 -18.854 15.390 1.00 97.31 556 ILE A O 1
ATOM 4269 N N . LEU A 1 557 ? 0.716 -19.676 14.491 1.00 95.81 557 LEU A N 1
ATOM 4270 C CA . LEU A 1 557 ? 0.115 -19.987 13.183 1.00 95.81 557 LEU A CA 1
ATOM 4271 C C . LEU A 1 557 ? -1.028 -21.009 13.308 1.00 95.81 557 LEU A C 1
ATOM 4273 O O . LEU A 1 557 ? -2.088 -20.837 12.707 1.00 95.81 557 LEU A O 1
ATOM 4277 N N . GLY A 1 558 ? -0.854 -22.044 14.138 1.00 94.31 558 GLY A N 1
ATOM 4278 C CA . GLY A 1 558 ? -1.887 -23.046 14.424 1.00 94.31 558 GLY A CA 1
ATOM 4279 C C . GLY A 1 558 ? -3.124 -22.500 15.151 1.00 94.31 558 GLY A C 1
ATOM 4280 O O . GLY A 1 558 ? -4.159 -23.167 15.173 1.00 94.31 558 GLY A O 1
ATOM 4281 N N . LYS A 1 559 ? -3.037 -21.292 15.722 1.00 93.94 559 LYS A N 1
ATOM 4282 C CA . LYS A 1 559 ? -4.100 -20.607 16.472 1.00 93.94 559 LYS A CA 1
ATOM 4283 C C . LYS A 1 559 ? -4.646 -19.358 15.773 1.00 93.94 559 LYS A C 1
ATOM 4285 O O . LYS A 1 559 ? -5.385 -18.598 16.385 1.00 93.94 559 LYS A O 1
ATOM 4290 N N . GLY A 1 560 ? -4.351 -19.178 14.484 1.00 90.31 560 GLY A N 1
ATOM 4291 C CA . GLY A 1 560 ? -4.908 -18.088 13.674 1.00 90.31 560 GLY A CA 1
ATOM 4292 C C . GLY A 1 560 ? -4.065 -16.811 13.647 1.00 90.31 560 GLY A C 1
ATOM 4293 O O . GLY A 1 560 ? -4.574 -15.758 13.269 1.00 90.31 560 GLY A O 1
ATOM 4294 N N . GLY A 1 561 ? -2.786 -16.889 14.021 1.00 92.56 561 GLY A N 1
ATOM 4295 C CA . GLY A 1 561 ? -1.838 -15.802 13.805 1.00 92.56 561 GLY A CA 1
ATOM 4296 C C . GLY A 1 561 ? -1.626 -15.520 12.321 1.00 92.56 561 GLY A C 1
ATOM 4297 O O . GLY A 1 561 ? -1.376 -16.426 11.526 1.00 92.56 561 GLY A O 1
ATOM 4298 N N . ASN A 1 562 ? -1.725 -14.249 11.952 1.00 94.19 562 ASN A N 1
ATOM 4299 C CA . ASN A 1 562 ? -1.660 -13.771 10.583 1.00 94.19 562 ASN A CA 1
ATOM 4300 C C . ASN A 1 562 ? -0.193 -13.589 10.125 1.00 94.19 562 ASN A C 1
ATOM 4302 O O . ASN A 1 562 ? 0.487 -12.681 10.611 1.00 94.19 562 ASN A O 1
ATOM 4306 N N . PRO A 1 563 ? 0.304 -14.378 9.152 1.00 95.75 563 PRO A N 1
ATOM 4307 C CA . PRO A 1 563 ? 1.677 -14.273 8.650 1.00 95.75 563 PRO A CA 1
ATOM 4308 C C . PRO A 1 563 ? 1.925 -13.010 7.802 1.00 95.75 563 PRO A C 1
ATOM 4310 O O . PRO A 1 563 ? 3.063 -12.758 7.415 1.00 95.75 563 PRO A O 1
ATOM 4313 N N . ASN A 1 564 ? 0.882 -12.216 7.527 1.00 96.50 564 ASN A N 1
ATOM 4314 C CA . ASN A 1 564 ? 0.921 -11.016 6.686 1.00 96.50 564 ASN A CA 1
ATOM 4315 C C . ASN A 1 564 ? 0.856 -9.700 7.477 1.00 96.50 564 ASN A C 1
ATOM 4317 O O . ASN A 1 564 ? 0.732 -8.637 6.865 1.00 96.50 564 ASN A O 1
ATOM 4321 N N . VAL A 1 565 ? 0.871 -9.737 8.817 1.00 94.50 565 VAL A N 1
ATOM 4322 C CA . VAL A 1 565 ? 0.961 -8.501 9.619 1.00 94.50 565 VAL A CA 1
ATOM 4323 C C . VAL A 1 565 ? 2.211 -7.741 9.185 1.00 94.50 565 VAL A C 1
ATOM 4325 O O . VAL A 1 565 ? 3.257 -8.358 9.009 1.00 94.50 565 VAL A O 1
ATOM 4328 N N . LYS A 1 566 ? 2.091 -6.424 9.013 1.00 95.50 566 LYS A N 1
ATOM 4329 C CA . LYS A 1 566 ? 3.210 -5.540 8.689 1.00 95.50 566 LYS A CA 1
ATOM 4330 C C . LYS A 1 566 ? 3.627 -4.743 9.917 1.00 95.50 566 LYS A C 1
ATOM 4332 O O . LYS A 1 566 ? 2.761 -4.197 10.598 1.00 95.50 566 LYS A O 1
ATOM 4337 N N . ASP A 1 567 ? 4.926 -4.670 10.168 1.00 93.75 567 ASP A N 1
ATOM 4338 C CA . ASP A 1 567 ? 5.515 -3.830 11.208 1.00 93.75 567 ASP A CA 1
ATOM 4339 C C . ASP A 1 567 ? 5.586 -2.343 10.784 1.00 93.75 567 ASP A C 1
ATOM 4341 O O . ASP A 1 567 ? 5.146 -1.950 9.696 1.00 93.75 567 ASP A O 1
ATOM 4345 N N . ASN A 1 568 ? 6.161 -1.484 11.630 1.00 93.12 568 ASN A N 1
ATOM 4346 C CA . ASN A 1 568 ? 6.295 -0.046 11.366 1.00 93.12 568 ASN A CA 1
ATOM 4347 C C . ASN A 1 568 ? 7.214 0.282 10.167 1.00 93.12 568 ASN A C 1
ATOM 4349 O O . ASN A 1 568 ? 7.143 1.399 9.646 1.00 93.12 568 ASN A O 1
ATOM 4353 N N . VAL A 1 569 ? 8.031 -0.658 9.681 1.00 91.81 569 VAL A N 1
ATOM 4354 C CA . VAL A 1 569 ? 8.846 -0.556 8.450 1.00 91.81 569 VAL A CA 1
ATOM 4355 C C . VAL A 1 569 ? 8.130 -1.215 7.252 1.00 91.81 569 VAL A C 1
ATOM 4357 O O . VAL A 1 569 ? 8.542 -1.080 6.098 1.00 91.81 569 VAL A O 1
ATOM 4360 N N . GLY A 1 570 ? 6.981 -1.847 7.488 1.00 93.81 570 GLY A N 1
ATOM 4361 C CA . GLY A 1 570 ? 6.183 -2.559 6.497 1.00 93.81 570 GLY A CA 1
ATOM 4362 C C . GLY A 1 570 ? 6.638 -3.999 6.264 1.00 93.81 570 GLY A C 1
ATOM 4363 O O . GLY A 1 570 ? 6.070 -4.668 5.402 1.00 93.81 570 GLY A O 1
ATOM 4364 N N . ASP A 1 571 ? 7.659 -4.467 6.982 1.00 96.25 571 ASP A N 1
ATOM 4365 C CA . ASP A 1 571 ? 8.127 -5.845 6.892 1.00 96.25 571 ASP A CA 1
ATOM 4366 C C . ASP A 1 571 ? 7.096 -6.792 7.510 1.00 96.25 571 ASP A C 1
ATOM 4368 O O . ASP A 1 571 ? 6.348 -6.413 8.404 1.00 96.25 571 ASP A O 1
ATOM 4372 N N . THR A 1 572 ? 7.050 -8.028 7.016 1.00 97.69 572 THR A N 1
ATOM 4373 C CA . THR A 1 572 ? 6.218 -9.104 7.581 1.00 97.69 572 THR A CA 1
ATOM 4374 C C . THR A 1 572 ? 7.098 -10.096 8.353 1.00 97.69 572 THR A C 1
ATOM 4376 O O . THR A 1 572 ? 8.318 -10.102 8.148 1.00 97.69 572 THR A O 1
ATOM 4379 N N . PRO A 1 573 ? 6.538 -11.021 9.161 1.00 97.75 573 PRO A N 1
ATOM 4380 C CA . PRO A 1 573 ? 7.318 -12.076 9.810 1.00 97.75 573 PRO A CA 1
ATOM 4381 C C . PRO A 1 573 ? 8.184 -12.879 8.829 1.00 97.75 573 PRO A C 1
ATOM 4383 O O . PRO A 1 573 ? 9.275 -13.319 9.184 1.00 97.75 573 PRO A O 1
ATOM 4386 N N . LEU A 1 574 ? 7.735 -13.032 7.576 1.00 98.06 574 LEU A N 1
ATOM 4387 C CA . LEU A 1 574 ? 8.503 -13.702 6.526 1.00 98.06 574 LEU A CA 1
ATOM 4388 C C . LEU A 1 574 ? 9.722 -12.876 6.080 1.00 98.06 574 LEU A C 1
ATOM 4390 O O . LEU A 1 574 ? 10.789 -13.444 5.872 1.00 98.06 574 LEU A O 1
ATOM 4394 N N . HIS A 1 575 ? 9.610 -11.548 5.997 1.00 97.69 575 HIS A N 1
ATOM 4395 C CA . HIS A 1 575 ? 10.755 -10.675 5.713 1.00 97.69 575 HIS A CA 1
ATOM 4396 C C . HIS A 1 575 ? 11.815 -10.741 6.827 1.00 97.69 575 HIS A C 1
ATOM 4398 O O . HIS A 1 575 ? 13.012 -10.776 6.532 1.00 97.69 575 HIS A O 1
ATOM 4404 N N . ASP A 1 576 ? 11.397 -10.799 8.097 1.00 96.12 576 ASP A N 1
ATOM 4405 C CA . ASP A 1 576 ? 12.311 -10.991 9.232 1.00 96.12 576 ASP A CA 1
ATOM 4406 C C . ASP A 1 576 ? 12.972 -12.383 9.214 1.00 96.12 576 ASP A C 1
ATOM 4408 O O . ASP A 1 576 ? 14.196 -12.472 9.338 1.00 96.12 576 ASP A O 1
ATOM 4412 N N . ALA A 1 577 ? 12.208 -13.454 8.960 1.00 97.25 577 ALA A N 1
ATOM 4413 C CA . ALA A 1 577 ? 12.738 -14.818 8.847 1.00 97.25 577 ALA A CA 1
ATOM 4414 C C . ALA A 1 577 ? 13.778 -14.959 7.720 1.00 97.25 577 ALA A C 1
ATOM 4416 O O . ALA A 1 577 ? 14.845 -15.542 7.925 1.00 97.25 577 ALA A O 1
ATOM 4417 N N . ILE A 1 578 ? 13.497 -14.379 6.545 1.00 96.88 578 ILE A N 1
ATOM 4418 C CA . ILE A 1 578 ? 14.387 -14.391 5.374 1.00 96.88 578 ILE A CA 1
ATOM 4419 C C . ILE A 1 578 ? 15.693 -13.649 5.675 1.00 96.88 578 ILE A C 1
ATOM 4421 O O . ILE A 1 578 ? 16.772 -14.189 5.423 1.00 96.88 578 ILE A O 1
ATOM 4425 N N . ARG A 1 579 ? 15.601 -12.449 6.260 1.00 94.44 579 ARG A N 1
ATOM 4426 C CA . ARG A 1 579 ? 16.742 -11.604 6.656 1.00 94.44 579 ARG A CA 1
ATOM 4427 C C . ARG A 1 579 ? 17.618 -12.243 7.729 1.00 94.44 579 ARG A C 1
ATOM 4429 O O . ARG A 1 579 ? 18.823 -12.017 7.754 1.00 94.44 579 ARG A O 1
ATOM 4436 N N . LYS A 1 580 ? 17.015 -13.014 8.636 1.00 92.75 580 LYS A N 1
ATOM 4437 C CA . LYS A 1 580 ? 17.708 -13.771 9.690 1.00 92.75 580 LYS A CA 1
ATOM 4438 C C . LYS A 1 580 ? 18.058 -15.207 9.273 1.00 92.75 580 LYS A C 1
ATOM 4440 O O . LYS A 1 580 ? 18.464 -15.980 10.132 1.00 92.75 580 LYS A O 1
ATOM 4445 N N . THR A 1 581 ? 17.872 -15.549 7.993 1.00 94.06 581 THR A N 1
ATOM 4446 C CA . THR A 1 581 ? 18.158 -16.859 7.373 1.00 94.06 581 THR A CA 1
ATOM 4447 C C . THR A 1 581 ? 17.561 -18.077 8.103 1.00 94.06 581 THR A C 1
ATOM 4449 O O . THR A 1 581 ? 18.067 -19.198 8.005 1.00 94.06 581 THR A O 1
ATOM 4452 N N . GLN A 1 582 ? 16.424 -17.887 8.782 1.00 95.00 582 GLN A N 1
ATOM 4453 C CA . GLN A 1 582 ? 15.743 -18.909 9.585 1.00 95.00 582 GLN A CA 1
ATOM 4454 C C . GLN A 1 582 ? 14.938 -19.865 8.698 1.00 95.00 582 GLN A C 1
ATOM 4456 O O . GLN A 1 582 ? 13.773 -19.615 8.384 1.00 95.00 582 GLN A O 1
ATOM 4461 N N . LYS A 1 583 ? 15.571 -20.965 8.280 1.00 95.75 583 LYS A N 1
ATOM 4462 C CA . LYS A 1 583 ? 15.025 -21.934 7.311 1.00 95.75 583 LYS A CA 1
ATOM 4463 C C . LYS A 1 583 ? 13.667 -22.508 7.727 1.00 95.75 583 LYS A C 1
ATOM 4465 O O . LYS A 1 583 ? 12.682 -22.316 7.024 1.00 95.75 583 LYS A O 1
ATOM 4470 N N . GLU A 1 584 ? 13.588 -23.117 8.909 1.00 96.94 584 GLU A N 1
ATOM 4471 C CA . GLU A 1 584 ? 12.366 -23.771 9.407 1.00 96.94 584 GLU A CA 1
ATOM 4472 C C . GLU A 1 584 ? 11.178 -22.806 9.524 1.00 96.94 584 GLU A C 1
ATOM 4474 O O . GLU A 1 584 ? 10.053 -23.139 9.159 1.00 96.94 584 GLU A O 1
ATOM 4479 N N . ILE A 1 585 ? 11.415 -21.585 10.010 1.00 97.50 585 ILE A N 1
ATOM 4480 C CA . ILE A 1 585 ? 10.361 -20.573 10.146 1.00 97.50 585 ILE A CA 1
ATOM 4481 C C . ILE A 1 585 ? 9.973 -19.990 8.784 1.00 97.50 585 ILE A C 1
ATOM 4483 O O . ILE A 1 585 ? 8.790 -19.752 8.547 1.00 97.50 585 ILE A O 1
ATOM 4487 N N . THR A 1 586 ? 10.926 -19.840 7.860 1.00 97.75 586 THR A N 1
ATOM 4488 C CA . THR A 1 586 ? 10.644 -19.485 6.460 1.00 97.75 586 THR A CA 1
ATOM 4489 C C . THR A 1 586 ? 9.721 -20.529 5.820 1.00 97.75 586 THR A C 1
ATOM 4491 O O . THR A 1 586 ? 8.702 -20.165 5.235 1.00 97.75 586 THR A O 1
ATOM 4494 N N . GLU A 1 587 ? 9.998 -21.824 6.004 1.00 97.06 587 GLU A N 1
ATOM 4495 C CA . GLU A 1 587 ? 9.126 -22.915 5.546 1.00 97.06 587 GLU A CA 1
ATOM 4496 C C . GLU A 1 587 ? 7.742 -22.893 6.213 1.00 97.06 587 GLU A C 1
ATOM 4498 O O . GLU A 1 587 ? 6.735 -23.067 5.525 1.00 97.06 587 GLU A O 1
ATOM 4503 N N . LEU A 1 588 ? 7.657 -22.657 7.528 1.00 97.12 588 LEU A N 1
ATOM 4504 C CA . LEU A 1 588 ? 6.375 -22.562 8.241 1.00 97.12 588 LEU A CA 1
ATOM 4505 C C . LEU A 1 588 ? 5.517 -21.389 7.749 1.00 97.12 588 LEU A C 1
ATOM 4507 O O . LEU A 1 588 ? 4.310 -21.550 7.576 1.00 97.12 588 LEU A O 1
ATOM 4511 N N . LEU A 1 589 ? 6.127 -20.228 7.501 1.00 97.44 589 LEU A N 1
ATOM 4512 C CA . LEU A 1 589 ? 5.433 -19.022 7.046 1.00 97.44 589 LEU A CA 1
ATOM 4513 C C . LEU A 1 589 ? 5.002 -19.127 5.575 1.00 97.44 589 LEU A C 1
ATOM 4515 O O . LEU A 1 589 ? 3.851 -18.830 5.267 1.00 97.44 589 LEU A O 1
ATOM 4519 N N . ILE A 1 590 ? 5.857 -19.633 4.677 1.00 96.62 590 ILE A N 1
ATOM 4520 C CA . ILE A 1 590 ? 5.510 -19.874 3.256 1.00 96.62 590 ILE A CA 1
ATOM 4521 C C . ILE A 1 590 ? 4.409 -20.945 3.107 1.00 96.62 590 ILE A C 1
ATOM 4523 O O . ILE A 1 590 ? 3.651 -20.950 2.132 1.00 96.62 590 ILE A O 1
ATOM 4527 N N . ASN A 1 591 ? 4.279 -21.854 4.077 1.00 93.19 591 ASN A N 1
ATOM 4528 C CA . ASN A 1 591 ? 3.220 -22.866 4.105 1.00 93.19 591 ASN A CA 1
ATOM 4529 C C . ASN A 1 591 ? 2.002 -22.490 4.966 1.00 93.19 591 ASN A C 1
ATOM 4531 O O . ASN A 1 591 ? 1.069 -23.290 5.073 1.00 93.19 591 ASN A O 1
ATOM 4535 N N . ALA A 1 592 ? 1.952 -21.279 5.527 1.00 90.50 592 ALA A N 1
ATOM 4536 C CA . ALA A 1 592 ? 0.762 -20.781 6.208 1.00 90.50 592 ALA A CA 1
ATOM 4537 C C . ALA A 1 592 ? -0.409 -20.606 5.219 1.00 90.50 592 ALA A C 1
ATOM 4539 O O . ALA A 1 592 ? -0.227 -20.209 4.069 1.00 90.50 592 ALA A O 1
ATOM 4540 N N . ARG A 1 593 ? -1.637 -20.913 5.663 1.00 78.00 593 ARG A N 1
ATOM 4541 C CA . ARG A 1 593 ? -2.821 -21.034 4.782 1.00 78.00 593 ARG A CA 1
ATOM 4542 C C . ARG A 1 593 ? -3.235 -19.744 4.069 1.00 78.00 593 ARG A C 1
ATOM 4544 O O . ARG A 1 593 ? -3.921 -19.820 3.059 1.00 78.00 593 ARG A O 1
ATOM 4551 N N . ASN A 1 594 ? -2.868 -18.593 4.616 1.00 83.50 594 ASN A N 1
ATOM 4552 C CA . ASN A 1 594 ? -3.273 -17.268 4.156 1.00 83.50 594 ASN A CA 1
ATOM 4553 C C . ASN A 1 594 ? -2.077 -16.353 3.845 1.00 83.50 594 ASN A C 1
ATOM 4555 O O . ASN A 1 594 ? -2.255 -15.138 3.838 1.00 83.50 594 ASN A O 1
ATOM 4559 N N . ILE A 1 595 ? -0.875 -16.905 3.632 1.00 92.12 595 ILE A N 1
ATOM 4560 C CA . ILE A 1 595 ? 0.311 -16.115 3.270 1.00 92.12 595 ILE A CA 1
ATOM 4561 C C . ILE A 1 595 ? 0.076 -15.342 1.962 1.00 92.12 595 ILE A C 1
ATOM 4563 O O . ILE A 1 595 ? -0.445 -15.890 0.993 1.00 92.12 595 ILE A O 1
ATOM 4567 N N . ASP A 1 596 ? 0.468 -14.072 1.947 1.00 91.31 596 ASP A N 1
ATOM 4568 C CA . ASP A 1 596 ? 0.477 -13.207 0.767 1.00 91.31 596 ASP A CA 1
ATOM 4569 C C . ASP A 1 596 ? 1.934 -12.831 0.462 1.00 91.31 596 ASP A C 1
ATOM 4571 O O . ASP A 1 596 ? 2.607 -12.162 1.253 1.00 91.31 596 ASP A O 1
ATOM 4575 N N . LEU A 1 597 ? 2.437 -13.339 -0.665 1.00 94.44 597 LEU A N 1
ATOM 4576 C CA . LEU A 1 597 ? 3.831 -13.199 -1.083 1.00 94.44 597 LEU A CA 1
ATOM 4577 C C . LEU A 1 597 ? 4.071 -11.987 -1.994 1.00 94.44 597 LEU A C 1
ATOM 4579 O O . LEU A 1 597 ? 5.211 -11.748 -2.385 1.00 94.44 597 LEU A O 1
ATOM 4583 N N . GLU A 1 598 ? 3.039 -11.207 -2.317 1.00 92.94 598 GLU A N 1
ATOM 4584 C CA . GLU A 1 598 ? 3.176 -9.982 -3.116 1.00 92.94 598 GLU A CA 1
ATOM 4585 C C . GLU A 1 598 ? 3.327 -8.734 -2.234 1.00 92.94 598 GLU A C 1
ATOM 4587 O O . GLU A 1 598 ? 3.743 -7.683 -2.715 1.00 92.94 598 GLU A O 1
ATOM 4592 N N . LEU A 1 599 ? 3.071 -8.843 -0.925 1.00 93.38 599 LEU A N 1
ATOM 4593 C CA . LEU A 1 599 ? 3.141 -7.725 0.018 1.00 93.38 599 LEU A CA 1
ATOM 4594 C C . LEU A 1 599 ? 4.528 -7.075 0.103 1.00 93.38 599 LEU A C 1
ATOM 4596 O O . LEU A 1 599 ? 5.443 -7.605 0.730 1.00 93.38 599 LEU A O 1
ATOM 4600 N N . ASN A 1 600 ? 4.632 -5.845 -0.402 1.00 93.44 600 ASN A N 1
ATOM 4601 C CA . ASN A 1 600 ? 5.830 -5.017 -0.270 1.00 93.44 600 ASN A CA 1
ATOM 4602 C C . ASN A 1 600 ? 5.958 -4.377 1.126 1.00 93.44 600 ASN A C 1
ATOM 4604 O O . ASN A 1 600 ? 4.964 -3.904 1.692 1.00 93.44 600 ASN A O 1
ATOM 4608 N N . ASN A 1 601 ? 7.178 -4.266 1.650 1.00 93.62 601 ASN A N 1
ATOM 4609 C CA . ASN A 1 601 ? 7.496 -3.369 2.768 1.00 93.62 601 ASN A CA 1
ATOM 4610 C C . ASN A 1 601 ? 7.554 -1.889 2.327 1.00 93.62 601 ASN A C 1
ATOM 4612 O O . ASN A 1 601 ? 7.425 -1.584 1.141 1.00 93.62 601 ASN A O 1
ATOM 4616 N N . LYS A 1 602 ? 7.786 -0.939 3.251 1.00 93.19 602 LYS A N 1
ATOM 4617 C CA . LYS A 1 602 ? 7.851 0.506 2.918 1.00 93.19 602 LYS A CA 1
ATOM 4618 C C . LYS A 1 602 ? 9.023 0.889 1.997 1.00 93.19 602 LYS A C 1
ATOM 4620 O O . LYS A 1 602 ? 9.103 2.034 1.569 1.00 93.19 602 LYS A O 1
ATOM 4625 N N . ARG A 1 603 ? 9.933 -0.044 1.695 1.00 90.06 603 ARG A N 1
ATOM 4626 C CA . ARG A 1 603 ? 11.035 0.120 0.731 1.00 90.06 603 ARG A CA 1
ATOM 4627 C C . ARG A 1 603 ? 10.711 -0.480 -0.651 1.00 90.06 603 ARG A C 1
ATOM 4629 O O . ARG A 1 603 ? 11.600 -0.541 -1.500 1.00 90.06 603 ARG A O 1
ATOM 4636 N N . GLY A 1 604 ? 9.487 -0.975 -0.855 1.00 92.94 604 GLY A N 1
ATOM 4637 C CA . GLY A 1 604 ? 9.028 -1.603 -2.097 1.00 92.94 604 GLY A CA 1
ATOM 4638 C C . GLY A 1 604 ? 9.414 -3.081 -2.255 1.00 92.94 604 GLY A C 1
ATOM 4639 O O . GLY A 1 604 ? 9.054 -3.692 -3.256 1.00 92.94 604 GLY A O 1
ATOM 4640 N N . PHE A 1 605 ? 10.112 -3.698 -1.296 1.00 95.56 605 PHE A N 1
ATOM 4641 C CA . PHE A 1 605 ? 10.557 -5.093 -1.416 1.00 95.56 605 PHE A CA 1
ATOM 4642 C C . PHE A 1 605 ? 9.436 -6.047 -1.012 1.00 95.56 605 PHE A C 1
ATOM 4644 O O . PHE A 1 605 ? 8.942 -5.948 0.110 1.00 95.56 605 PHE A O 1
ATOM 4651 N N . ASN A 1 606 ? 9.077 -6.980 -1.897 1.00 96.56 606 ASN A N 1
ATOM 4652 C CA . ASN A 1 606 ? 8.335 -8.190 -1.529 1.00 96.56 606 ASN A CA 1
ATOM 4653 C C . ASN A 1 606 ? 9.303 -9.262 -0.947 1.00 96.56 606 ASN A C 1
ATOM 4655 O O . ASN A 1 606 ? 10.528 -9.075 -0.995 1.00 96.56 606 ASN A O 1
ATOM 4659 N N . PRO A 1 607 ? 8.812 -10.403 -0.422 1.00 97.38 607 PRO A N 1
ATOM 4660 C CA . PRO A 1 607 ? 9.660 -11.456 0.137 1.00 97.38 607 PRO A CA 1
ATOM 4661 C C . PRO A 1 607 ? 10.736 -11.992 -0.818 1.00 97.38 607 PRO A C 1
ATOM 4663 O O . PRO A 1 607 ? 11.840 -12.289 -0.364 1.00 97.38 607 PRO A O 1
ATOM 4666 N N . LEU A 1 608 ? 10.465 -12.084 -2.128 1.00 97.94 608 LEU A N 1
ATOM 4667 C CA . LEU A 1 608 ? 11.444 -12.566 -3.112 1.00 97.94 608 LEU A CA 1
ATOM 4668 C C . LEU A 1 608 ? 12.515 -11.510 -3.411 1.00 97.94 608 LEU A C 1
ATOM 4670 O O . LEU A 1 608 ? 13.698 -11.836 -3.476 1.00 97.94 608 LEU A O 1
ATOM 4674 N N . HIS A 1 609 ? 12.132 -10.235 -3.506 1.00 97.56 609 HIS A N 1
ATOM 4675 C CA . HIS A 1 609 ? 13.072 -9.114 -3.580 1.00 97.56 609 HIS A CA 1
ATOM 4676 C C . HIS A 1 609 ? 13.973 -9.055 -2.342 1.00 97.56 609 HIS A C 1
ATOM 4678 O O . HIS A 1 609 ? 15.168 -8.796 -2.471 1.00 97.56 609 HIS A O 1
ATOM 4684 N N . HIS A 1 610 ? 13.434 -9.312 -1.143 1.00 96.12 610 HIS A N 1
ATOM 4685 C CA . HIS A 1 610 ? 14.224 -9.340 0.097 1.00 96.12 610 HIS A CA 1
ATOM 4686 C C . HIS A 1 610 ? 15.134 -10.580 0.173 1.00 96.12 610 HIS A C 1
ATOM 4688 O O . HIS A 1 610 ? 16.301 -10.457 0.545 1.00 96.12 610 HIS A O 1
ATOM 4694 N N . ALA A 1 611 ? 14.669 -11.752 -0.274 1.00 97.12 611 ALA A N 1
ATOM 4695 C CA . ALA A 1 611 ? 15.505 -12.952 -0.397 1.00 97.12 611 ALA A CA 1
ATOM 4696 C C . ALA A 1 611 ? 16.665 -12.758 -1.389 1.00 97.12 611 ALA A C 1
ATOM 4698 O O . ALA A 1 611 ? 17.791 -13.172 -1.106 1.00 97.12 611 ALA A O 1
ATOM 4699 N N . ALA A 1 612 ? 16.412 -12.068 -2.506 1.00 96.50 612 ALA A N 1
ATOM 4700 C CA . ALA A 1 612 ? 17.433 -11.732 -3.491 1.00 96.50 612 ALA A CA 1
ATOM 4701 C C . ALA A 1 612 ? 18.424 -10.666 -2.998 1.00 96.50 612 ALA A C 1
ATOM 4703 O O . ALA A 1 612 ? 19.611 -10.752 -3.305 1.00 96.50 612 ALA A O 1
ATOM 4704 N N . LEU A 1 613 ? 17.961 -9.694 -2.202 1.00 94.06 613 LEU A N 1
ATOM 4705 C CA . LEU A 1 613 ? 18.805 -8.696 -1.536 1.00 94.06 613 LEU A CA 1
ATOM 4706 C C . LEU A 1 613 ? 19.707 -9.325 -0.459 1.00 94.06 613 LEU A C 1
ATOM 4708 O O . LEU A 1 613 ? 20.869 -8.947 -0.346 1.00 94.06 613 LEU A O 1
ATOM 4712 N N . SER A 1 614 ? 19.174 -10.268 0.321 1.00 90.50 614 SER A N 1
ATOM 4713 C CA . SER A 1 614 ? 19.825 -10.841 1.513 1.00 90.50 614 SER A CA 1
ATOM 4714 C C . SER A 1 614 ? 20.650 -12.109 1.247 1.00 90.50 614 SER A C 1
ATOM 4716 O O . SER A 1 614 ? 21.014 -12.786 2.204 1.00 90.50 614 SER A O 1
ATOM 4718 N N . ASP A 1 615 ? 20.900 -12.453 -0.021 1.00 94.00 615 ASP A N 1
ATOM 4719 C CA . ASP A 1 615 ? 21.585 -13.684 -0.457 1.00 94.00 615 ASP A CA 1
ATOM 4720 C C . ASP A 1 615 ? 21.065 -14.952 0.254 1.00 94.00 615 ASP A C 1
ATOM 4722 O O . ASP A 1 615 ? 21.795 -15.676 0.933 1.00 94.00 615 ASP A O 1
ATOM 4726 N N . ASN A 1 616 ? 19.756 -15.216 0.136 1.00 95.94 616 ASN A N 1
ATOM 4727 C CA . ASN A 1 616 ? 19.113 -16.381 0.752 1.00 95.94 616 ASN A CA 1
ATOM 4728 C C . ASN A 1 616 ? 18.588 -17.383 -0.304 1.00 95.94 616 ASN A C 1
ATOM 4730 O O . ASN A 1 616 ? 17.392 -17.383 -0.610 1.00 95.94 616 ASN A O 1
ATOM 4734 N N . PRO A 1 617 ? 19.442 -18.291 -0.833 1.00 96.06 617 PRO A N 1
ATOM 4735 C CA . PRO A 1 617 ? 19.055 -19.278 -1.848 1.00 96.06 617 PRO A CA 1
ATOM 4736 C C . PRO A 1 617 ? 17.891 -20.181 -1.435 1.00 96.06 617 PRO A C 1
ATOM 4738 O O . PRO A 1 617 ? 17.079 -20.581 -2.266 1.00 96.06 617 PRO A O 1
ATOM 4741 N N . HIS A 1 618 ? 17.804 -20.522 -0.148 1.00 96.00 618 HIS A N 1
ATOM 4742 C CA . HIS A 1 618 ? 16.775 -21.418 0.369 1.00 96.00 618 HIS A CA 1
ATOM 4743 C C . HIS A 1 618 ? 15.390 -20.756 0.339 1.00 96.00 618 HIS A C 1
ATOM 4745 O O . HIS A 1 618 ? 14.450 -21.342 -0.198 1.00 96.00 618 HIS A O 1
ATOM 4751 N N . ALA A 1 619 ? 15.281 -19.514 0.822 1.00 97.25 619 ALA A N 1
ATOM 4752 C CA . ALA A 1 619 ? 14.054 -18.732 0.703 1.00 97.25 619 ALA A CA 1
ATOM 4753 C C . ALA A 1 619 ? 13.672 -18.497 -0.766 1.00 97.25 619 ALA A C 1
ATOM 4755 O O . ALA A 1 619 ? 12.521 -18.719 -1.131 1.00 97.25 619 ALA A O 1
ATOM 4756 N N . THR A 1 620 ? 14.635 -18.127 -1.617 1.00 97.81 620 THR A N 1
ATOM 4757 C CA . THR A 1 620 ? 14.417 -17.905 -3.057 1.00 97.81 620 THR A CA 1
ATOM 4758 C C . THR A 1 620 ? 13.789 -19.128 -3.731 1.00 97.81 620 THR A C 1
ATOM 4760 O O . THR A 1 620 ? 12.738 -18.998 -4.356 1.00 97.81 620 THR A O 1
ATOM 4763 N N . ARG A 1 621 ? 14.345 -20.333 -3.533 1.00 97.25 621 ARG A N 1
ATOM 4764 C CA . ARG A 1 621 ? 13.768 -21.577 -4.080 1.00 97.25 621 ARG A CA 1
ATOM 4765 C C . ARG A 1 621 ? 12.368 -21.875 -3.557 1.00 97.25 621 ARG A C 1
ATOM 4767 O O . ARG A 1 621 ? 11.496 -22.254 -4.334 1.00 97.25 621 ARG A O 1
ATOM 4774 N N . LEU A 1 622 ? 12.135 -21.711 -2.252 1.00 96.81 622 LEU A N 1
ATOM 4775 C CA . LEU A 1 622 ? 10.816 -21.946 -1.655 1.00 96.81 622 LEU A CA 1
ATOM 4776 C C . LEU A 1 622 ? 9.761 -20.986 -2.214 1.00 96.81 622 LEU A C 1
ATOM 4778 O O . LEU A 1 622 ? 8.654 -21.421 -2.523 1.00 96.81 622 LEU A O 1
ATOM 4782 N N . LEU A 1 623 ? 10.107 -19.708 -2.381 1.00 97.19 623 LEU A N 1
ATOM 4783 C CA . LEU A 1 623 ? 9.225 -18.683 -2.939 1.00 97.19 623 LEU A CA 1
ATOM 4784 C C . LEU A 1 623 ? 8.908 -18.950 -4.415 1.00 97.19 623 LEU A C 1
ATOM 4786 O O . LEU A 1 623 ? 7.735 -18.969 -4.774 1.00 97.19 623 LEU A O 1
ATOM 4790 N N . ILE A 1 624 ? 9.915 -19.252 -5.243 1.00 94.69 624 ILE A N 1
ATOM 4791 C CA . ILE A 1 624 ? 9.729 -19.623 -6.659 1.00 94.69 624 ILE A CA 1
ATOM 4792 C C . ILE A 1 624 ? 8.839 -20.866 -6.784 1.00 94.69 624 ILE A C 1
ATOM 4794 O O . ILE A 1 624 ? 7.866 -20.862 -7.538 1.00 94.69 624 ILE A O 1
ATOM 4798 N N . LYS A 1 625 ? 9.125 -21.915 -6.000 1.00 94.00 625 LYS A N 1
ATOM 4799 C CA . LYS A 1 625 ? 8.346 -23.162 -5.983 1.00 94.00 625 LYS A CA 1
ATOM 4800 C C . LYS A 1 625 ? 6.904 -22.952 -5.511 1.00 94.00 625 LYS A C 1
ATOM 4802 O O . LYS A 1 625 ? 6.015 -23.681 -5.943 1.00 94.00 625 LYS A O 1
ATOM 4807 N N . LYS A 1 626 ? 6.668 -21.990 -4.614 1.00 92.38 626 LYS A N 1
ATOM 4808 C CA . LYS A 1 626 ? 5.332 -21.644 -4.112 1.00 92.38 626 LYS A CA 1
ATOM 4809 C C . LYS A 1 626 ? 4.547 -20.792 -5.110 1.00 92.38 626 LYS A C 1
ATOM 4811 O O . LYS A 1 626 ? 3.355 -21.028 -5.279 1.00 92.38 626 LYS A O 1
ATOM 4816 N N . GLN A 1 627 ? 5.199 -19.814 -5.741 1.00 87.50 627 GLN A N 1
ATOM 4817 C CA . GLN A 1 627 ? 4.580 -18.848 -6.645 1.00 87.50 627 GLN A CA 1
ATOM 4818 C C . GLN A 1 627 ? 5.615 -18.279 -7.639 1.00 87.50 627 GLN A C 1
ATOM 4820 O O . GLN A 1 627 ? 6.251 -17.255 -7.387 1.00 87.50 627 GLN A O 1
ATOM 4825 N N . ARG A 1 628 ? 5.751 -18.908 -8.819 1.00 89.50 628 ARG A N 1
ATOM 4826 C CA . ARG A 1 628 ? 6.705 -18.466 -9.862 1.00 89.50 628 ARG A CA 1
ATOM 4827 C C . ARG A 1 628 ? 6.433 -17.043 -10.373 1.00 89.50 628 ARG A C 1
ATOM 4829 O O . ARG A 1 628 ? 7.371 -16.359 -10.764 1.00 89.50 628 ARG A O 1
ATOM 4836 N N . SER A 1 629 ? 5.183 -16.567 -10.337 1.00 87.31 629 SER A N 1
ATOM 4837 C CA . SER A 1 629 ? 4.825 -15.231 -10.847 1.00 87.31 629 SER A CA 1
ATOM 4838 C C . SER A 1 629 ? 5.504 -14.069 -10.112 1.00 87.31 629 SER A C 1
ATOM 4840 O O . SER A 1 629 ? 5.561 -12.974 -10.658 1.00 87.31 629 SER A O 1
ATOM 4842 N N . LEU A 1 630 ? 6.069 -14.300 -8.919 1.00 91.25 630 LEU A N 1
ATOM 4843 C CA . LEU A 1 630 ? 6.816 -13.294 -8.154 1.00 91.25 630 LEU A CA 1
ATOM 4844 C C . LEU A 1 630 ? 8.122 -12.843 -8.827 1.00 91.25 630 LEU A C 1
ATOM 4846 O O . LEU A 1 630 ? 8.620 -11.762 -8.517 1.00 91.25 630 LEU A O 1
ATOM 4850 N N . VAL A 1 631 ? 8.699 -13.682 -9.694 1.00 94.00 631 VAL A N 1
ATOM 4851 C CA . VAL A 1 631 ? 10.070 -13.541 -10.219 1.00 94.00 631 VAL A CA 1
ATOM 4852 C C . VAL A 1 631 ? 10.268 -12.241 -11.004 1.00 94.00 631 VAL A C 1
ATOM 4854 O O . VAL A 1 631 ? 11.253 -11.533 -10.777 1.00 94.00 631 VAL A O 1
ATOM 4857 N N . ASP A 1 632 ? 9.301 -11.901 -11.857 1.00 93.12 632 ASP A N 1
ATOM 4858 C CA . ASP A 1 632 ? 9.357 -10.750 -12.769 1.00 93.12 632 ASP A CA 1
ATOM 4859 C C . ASP A 1 632 ? 8.579 -9.524 -12.248 1.00 93.12 632 ASP A C 1
ATOM 4861 O O . ASP A 1 632 ? 8.472 -8.505 -12.936 1.00 93.12 632 ASP A O 1
ATOM 4865 N N . ILE A 1 633 ? 8.047 -9.583 -11.017 1.00 92.50 633 ILE A N 1
ATOM 4866 C CA . ILE A 1 633 ? 7.429 -8.416 -10.373 1.00 92.50 633 ILE A CA 1
ATOM 4867 C C . ILE A 1 633 ? 8.506 -7.351 -10.163 1.00 92.50 633 ILE A C 1
ATOM 4869 O O . ILE A 1 633 ? 9.548 -7.607 -9.554 1.00 92.50 633 ILE A O 1
ATOM 4873 N N . ARG A 1 634 ? 8.226 -6.133 -10.629 1.00 92.81 634 ARG A N 1
ATOM 4874 C CA . ARG A 1 634 ? 9.080 -4.955 -10.444 1.00 92.81 634 ARG A CA 1
ATOM 4875 C C . ARG A 1 634 ? 8.589 -4.139 -9.250 1.00 92.81 634 ARG A C 1
ATOM 4877 O O . ARG A 1 634 ? 7.383 -3.962 -9.091 1.00 92.81 634 ARG A O 1
ATOM 4884 N N . LYS A 1 635 ? 9.510 -3.648 -8.418 1.00 91.25 635 LYS A N 1
ATOM 4885 C CA . LYS A 1 635 ? 9.205 -2.640 -7.386 1.00 91.25 635 LYS A CA 1
ATOM 4886 C C . LYS A 1 635 ? 9.238 -1.219 -7.972 1.00 91.25 635 LYS A C 1
ATOM 4888 O O . LYS A 1 635 ? 9.489 -1.055 -9.161 1.00 91.25 635 LYS A O 1
ATOM 4893 N N . ASP A 1 636 ? 9.019 -0.201 -7.142 1.00 86.75 636 ASP A N 1
ATOM 4894 C CA . ASP A 1 636 ? 8.757 1.191 -7.566 1.00 86.75 636 ASP A CA 1
ATOM 4895 C C . ASP A 1 636 ? 9.869 1.886 -8.393 1.00 86.75 636 ASP A C 1
ATOM 4897 O O . ASP A 1 636 ? 9.604 2.897 -9.033 1.00 86.75 636 ASP A O 1
ATOM 4901 N N . ASP A 1 637 ? 11.104 1.367 -8.405 1.00 86.25 637 ASP A N 1
ATOM 4902 C CA . ASP A 1 637 ? 12.221 1.829 -9.261 1.00 86.25 637 ASP A CA 1
ATOM 4903 C C . ASP A 1 637 ? 12.488 0.903 -10.468 1.00 86.25 637 ASP A C 1
ATOM 4905 O O . ASP A 1 637 ? 13.531 0.979 -11.125 1.00 86.25 637 ASP A O 1
ATOM 4909 N N . GLY A 1 638 ? 11.557 -0.008 -10.753 1.00 91.44 638 GLY A N 1
ATOM 4910 C CA . GLY A 1 638 ? 11.609 -0.958 -11.861 1.00 91.44 638 GLY A CA 1
ATOM 4911 C C . GLY A 1 638 ? 12.464 -2.199 -11.606 1.00 91.44 638 GLY A C 1
ATOM 4912 O O . GLY A 1 638 ? 12.514 -3.071 -12.469 1.00 91.44 638 GLY A O 1
ATOM 4913 N N . TYR A 1 639 ? 13.133 -2.324 -10.455 1.00 96.12 639 TYR A N 1
ATOM 4914 C CA . TYR A 1 639 ? 13.954 -3.502 -10.163 1.00 96.12 639 TYR A CA 1
ATOM 4915 C C . TYR A 1 639 ? 13.084 -4.742 -9.908 1.00 96.12 639 TYR A C 1
ATOM 4917 O O . TYR A 1 639 ? 12.230 -4.738 -9.017 1.00 96.12 639 TYR A O 1
ATOM 4925 N N . ALA A 1 640 ? 13.351 -5.821 -10.646 1.00 96.94 640 ALA A N 1
ATOM 4926 C CA . ALA A 1 640 ? 12.874 -7.169 -10.335 1.00 96.94 640 ALA A CA 1
ATOM 4927 C C . ALA A 1 640 ? 13.896 -7.945 -9.479 1.00 96.94 640 ALA A C 1
ATOM 4929 O O . ALA A 1 640 ? 14.987 -7.451 -9.171 1.00 96.94 640 ALA A O 1
ATOM 4930 N N . ALA A 1 641 ? 13.564 -9.184 -9.097 1.00 97.50 641 ALA A N 1
ATOM 4931 C CA . ALA A 1 641 ? 14.432 -10.017 -8.260 1.00 97.50 641 ALA A CA 1
ATOM 4932 C C . ALA A 1 641 ? 15.825 -10.241 -8.885 1.00 97.50 641 ALA A C 1
ATOM 4934 O O . ALA A 1 641 ? 16.832 -10.161 -8.177 1.00 97.50 641 ALA A O 1
ATOM 4935 N N . LEU A 1 642 ? 15.898 -10.442 -10.209 1.00 97.94 642 LEU A N 1
ATOM 4936 C CA . LEU A 1 642 ? 17.169 -10.636 -10.914 1.00 97.94 642 LEU A CA 1
ATOM 4937 C C . LEU A 1 642 ? 18.040 -9.370 -10.880 1.00 97.94 642 LEU A C 1
ATOM 4939 O O . LEU A 1 642 ? 19.224 -9.462 -10.556 1.00 97.94 642 LEU A O 1
ATOM 4943 N N . HIS A 1 643 ? 17.471 -8.178 -11.108 1.00 97.62 643 HIS A N 1
ATOM 4944 C CA . HIS A 1 643 ? 18.218 -6.916 -10.987 1.00 97.62 643 HIS A CA 1
ATOM 4945 C C . HIS A 1 643 ? 18.813 -6.730 -9.589 1.00 97.62 643 HIS A C 1
ATOM 4947 O O . HIS A 1 643 ? 19.937 -6.248 -9.463 1.00 97.62 643 HIS A O 1
ATOM 4953 N N . LEU A 1 644 ? 18.090 -7.121 -8.535 1.00 97.06 644 LEU A N 1
ATOM 4954 C CA . LEU A 1 644 ? 18.575 -7.037 -7.153 1.00 97.06 644 LEU A CA 1
ATOM 4955 C C . LEU A 1 644 ? 19.715 -8.027 -6.879 1.00 97.06 644 LEU A C 1
ATOM 4957 O O . LEU A 1 644 ? 20.710 -7.639 -6.262 1.00 97.06 644 LEU A O 1
ATOM 4961 N N . ALA A 1 645 ? 19.615 -9.265 -7.373 1.00 97.62 645 ALA A N 1
ATOM 4962 C CA . ALA A 1 645 ? 20.695 -10.248 -7.283 1.00 97.62 645 ALA A CA 1
ATOM 4963 C C . ALA A 1 645 ? 21.966 -9.745 -7.994 1.00 97.62 645 ALA A C 1
ATOM 4965 O O . ALA A 1 645 ? 23.044 -9.707 -7.394 1.00 97.62 645 ALA A O 1
ATOM 4966 N N . VAL A 1 646 ? 21.826 -9.248 -9.229 1.00 97.31 646 VAL A N 1
ATOM 4967 C CA . VAL A 1 646 ? 22.913 -8.640 -10.014 1.00 97.31 646 VAL A CA 1
ATOM 4968 C C . VAL A 1 646 ? 23.527 -7.436 -9.294 1.00 97.31 646 VAL A C 1
ATOM 4970 O O . VAL A 1 646 ? 24.748 -7.350 -9.158 1.00 97.31 646 VAL A O 1
ATOM 4973 N N . HIS A 1 647 ? 22.709 -6.499 -8.800 1.00 95.38 647 HIS A N 1
ATOM 4974 C CA . HIS A 1 647 ? 23.204 -5.270 -8.172 1.00 95.38 647 HIS A CA 1
ATOM 4975 C C . HIS A 1 647 ? 24.122 -5.578 -6.981 1.00 95.38 647 HIS A C 1
ATOM 4977 O O . HIS A 1 647 ? 25.193 -4.974 -6.852 1.00 95.38 647 HIS A O 1
ATOM 4983 N N . ASN A 1 648 ? 23.738 -6.548 -6.146 1.00 93.94 648 ASN A N 1
ATOM 4984 C CA . ASN A 1 648 ? 24.494 -6.958 -4.961 1.00 93.94 648 ASN A CA 1
ATOM 4985 C C . ASN A 1 648 ? 25.644 -7.931 -5.278 1.00 93.94 648 ASN A C 1
ATOM 4987 O O . ASN A 1 648 ? 26.645 -7.929 -4.563 1.00 93.94 648 ASN A O 1
ATOM 4991 N N . GLY A 1 649 ? 25.585 -8.636 -6.412 1.00 94.94 649 GLY A N 1
ATOM 4992 C CA . GLY A 1 649 ? 26.587 -9.626 -6.821 1.00 94.94 649 GLY A CA 1
ATOM 4993 C C . GLY A 1 649 ? 26.287 -11.040 -6.321 1.00 94.94 649 GLY A C 1
ATOM 4994 O O . GLY A 1 649 ? 27.198 -11.857 -6.231 1.00 94.94 649 GLY A O 1
ATOM 4995 N N . ASN A 1 650 ? 25.022 -11.326 -6.011 1.00 95.94 650 ASN A N 1
ATOM 4996 C CA . ASN A 1 650 ? 24.566 -12.581 -5.421 1.00 95.94 650 ASN A CA 1
ATOM 4997 C C . ASN A 1 650 ? 24.400 -13.637 -6.531 1.00 95.94 650 ASN A C 1
ATOM 4999 O O . ASN A 1 650 ? 23.284 -13.914 -6.974 1.00 95.94 650 ASN A O 1
ATOM 5003 N N . GLN A 1 651 ? 25.519 -14.181 -7.028 1.00 95.25 651 GLN A N 1
ATOM 5004 C CA . GLN A 1 651 ? 25.551 -15.073 -8.199 1.00 95.25 651 GLN A CA 1
ATOM 5005 C C . GLN A 1 651 ? 24.620 -16.281 -8.043 1.00 95.25 651 GLN A C 1
ATOM 5007 O O . GLN A 1 651 ? 23.793 -16.516 -8.916 1.00 95.25 651 GLN A O 1
ATOM 5012 N N . ASN A 1 652 ? 24.673 -16.973 -6.900 1.00 95.81 652 ASN A N 1
ATOM 5013 C CA . ASN A 1 652 ? 23.818 -18.131 -6.619 1.00 95.81 652 ASN A CA 1
ATOM 5014 C C . ASN A 1 652 ? 22.317 -17.802 -6.745 1.00 95.81 652 ASN A C 1
ATOM 5016 O O . ASN A 1 652 ? 21.526 -18.641 -7.163 1.00 95.81 652 ASN A O 1
ATOM 5020 N N . ILE A 1 653 ? 21.905 -16.582 -6.384 1.00 97.94 653 ILE A N 1
ATOM 5021 C CA . ILE A 1 653 ? 20.516 -16.129 -6.535 1.00 97.94 653 ILE A CA 1
ATOM 5022 C C . ILE A 1 653 ? 20.192 -15.860 -8.004 1.00 97.94 653 ILE A C 1
ATOM 5024 O O . ILE A 1 653 ? 19.117 -16.245 -8.458 1.00 97.94 653 ILE A O 1
ATOM 5028 N N . ALA A 1 654 ? 21.096 -15.207 -8.739 1.00 97.50 654 ALA A N 1
ATOM 5029 C CA . ALA A 1 654 ? 20.916 -14.951 -10.166 1.00 97.50 654 ALA A CA 1
ATOM 5030 C C . ALA A 1 654 ? 20.781 -16.270 -10.946 1.00 97.50 654 ALA A C 1
ATOM 5032 O O . ALA A 1 654 ? 19.816 -16.431 -11.688 1.00 97.50 654 ALA A O 1
ATO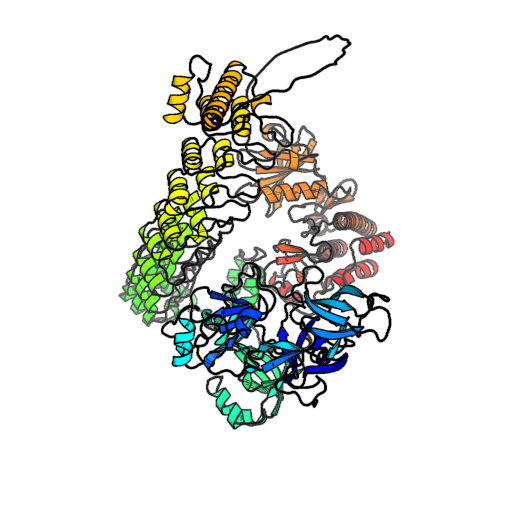M 5033 N N . GLU A 1 655 ? 21.659 -17.245 -10.688 1.00 95.81 655 GLU A N 1
ATOM 5034 C CA . GLU A 1 655 ? 21.584 -18.593 -11.264 1.00 95.81 655 GLU A CA 1
ATOM 5035 C C . GLU A 1 655 ? 20.233 -19.259 -10.960 1.00 95.81 655 GLU A C 1
ATOM 5037 O O . GLU A 1 655 ? 19.573 -19.733 -11.882 1.00 95.81 655 GLU A O 1
ATOM 5042 N N . ILE A 1 656 ? 19.762 -19.238 -9.706 1.00 97.50 656 ILE A N 1
ATOM 5043 C CA . ILE A 1 656 ? 18.454 -19.809 -9.325 1.00 97.50 656 ILE A CA 1
ATOM 5044 C C . ILE A 1 656 ? 17.295 -19.100 -10.041 1.00 97.50 656 ILE A C 1
ATOM 5046 O O . ILE A 1 656 ? 16.381 -19.763 -10.525 1.00 97.50 656 ILE A O 1
ATOM 5050 N N . LEU A 1 657 ? 17.305 -17.767 -10.136 1.00 97.75 657 LEU A N 1
ATOM 5051 C CA . LEU A 1 657 ? 16.239 -17.002 -10.801 1.00 97.75 657 LEU A CA 1
ATOM 5052 C C . LEU A 1 657 ? 16.177 -17.268 -12.314 1.00 97.75 657 LEU A C 1
ATOM 5054 O O . LEU A 1 657 ? 15.084 -17.303 -12.878 1.00 97.75 657 LEU A O 1
ATOM 5058 N N . ILE A 1 658 ? 17.325 -17.504 -12.949 1.00 95.12 658 ILE A N 1
ATOM 5059 C CA . ILE A 1 658 ? 17.426 -17.844 -14.373 1.00 95.12 658 ILE A CA 1
ATOM 5060 C C . ILE A 1 658 ? 17.018 -19.310 -14.607 1.00 95.12 658 ILE A C 1
ATOM 5062 O O . ILE A 1 658 ? 16.134 -19.593 -15.417 1.00 95.12 658 ILE A O 1
ATOM 5066 N N . THR A 1 659 ? 17.626 -20.247 -13.874 1.00 92.69 659 THR A N 1
ATOM 5067 C CA . THR A 1 659 ? 17.511 -21.697 -14.124 1.00 92.69 659 THR A CA 1
ATOM 5068 C C . THR A 1 659 ? 16.254 -22.337 -13.535 1.00 92.69 659 THR A C 1
ATOM 5070 O O . THR A 1 659 ? 15.599 -23.110 -14.226 1.00 92.69 659 THR A O 1
ATOM 5073 N N . GLU A 1 660 ? 15.895 -22.014 -12.289 1.00 92.44 660 GLU A N 1
ATOM 5074 C CA . GLU A 1 660 ? 14.709 -22.542 -11.593 1.00 92.44 660 GLU A CA 1
ATOM 5075 C C . GLU A 1 660 ? 13.523 -21.562 -11.678 1.00 92.44 660 GLU A C 1
ATOM 5077 O O . GLU A 1 660 ? 12.362 -21.969 -11.718 1.00 92.44 660 GLU A O 1
ATOM 5082 N N . GLY A 1 661 ? 13.808 -20.256 -11.694 1.00 87.31 661 GLY A N 1
ATOM 5083 C CA . GLY A 1 661 ? 12.805 -19.193 -11.748 1.00 87.31 661 GLY A CA 1
ATOM 5084 C C . GLY A 1 661 ? 12.246 -18.919 -13.142 1.00 87.31 661 GLY A C 1
ATOM 5085 O O . GLY A 1 661 ? 11.097 -18.486 -13.232 1.00 87.31 661 GLY A O 1
ATOM 5086 N N . HIS A 1 662 ? 13.014 -19.189 -14.207 1.00 90.62 662 HIS A N 1
ATOM 5087 C CA . HIS A 1 662 ? 12.712 -18.831 -15.602 1.00 90.62 662 HIS A CA 1
ATOM 5088 C C . HIS A 1 662 ? 12.258 -17.364 -15.757 1.00 90.62 662 HIS A C 1
ATOM 5090 O O . HIS A 1 662 ? 11.186 -17.086 -16.306 1.00 90.62 662 HIS A O 1
ATOM 5096 N N . CYS A 1 663 ? 13.041 -16.438 -15.197 1.00 91.62 663 CYS A N 1
ATOM 5097 C CA . CYS A 1 663 ? 12.805 -14.995 -15.276 1.00 91.62 663 CYS A CA 1
ATOM 5098 C C . CYS A 1 663 ? 12.895 -14.437 -16.707 1.00 91.62 663 CYS A C 1
ATOM 5100 O O . CYS A 1 663 ? 13.603 -14.977 -17.559 1.00 91.62 663 CYS A O 1
ATOM 5102 N N . ALA A 1 664 ? 12.277 -13.280 -16.934 1.00 92.25 664 ALA A N 1
ATOM 5103 C CA . ALA A 1 664 ? 12.510 -12.449 -18.110 1.00 92.25 664 ALA A CA 1
ATOM 5104 C C . ALA A 1 664 ? 13.924 -11.832 -18.051 1.00 92.25 664 ALA A C 1
ATOM 5106 O O . ALA A 1 664 ? 14.150 -10.804 -17.410 1.00 92.25 664 ALA A O 1
ATOM 5107 N N . ILE A 1 665 ? 14.887 -12.486 -18.709 1.00 94.12 665 ILE A N 1
ATOM 5108 C CA . ILE A 1 665 ? 16.324 -12.186 -18.586 1.00 94.12 665 ILE A CA 1
ATOM 5109 C C . ILE A 1 665 ? 16.714 -10.770 -19.056 1.00 94.12 665 ILE A C 1
ATOM 5111 O O . ILE A 1 665 ? 17.615 -10.174 -18.472 1.00 94.12 665 ILE A O 1
ATOM 5115 N N . ASP A 1 666 ? 15.973 -10.198 -20.012 1.00 94.69 666 ASP A N 1
ATOM 5116 C CA . ASP A 1 666 ? 16.190 -8.852 -20.576 1.00 94.69 666 ASP A CA 1
ATOM 5117 C C . ASP A 1 666 ? 15.171 -7.805 -20.082 1.00 94.69 666 ASP A C 1
ATOM 5119 O O . ASP A 1 666 ? 14.905 -6.797 -20.737 1.00 94.69 666 ASP A O 1
ATOM 5123 N N . LEU A 1 667 ? 14.556 -8.028 -18.915 1.00 93.75 667 LEU A N 1
ATOM 5124 C CA . LEU A 1 667 ? 13.581 -7.096 -18.344 1.00 93.75 667 LEU A CA 1
ATOM 5125 C C . LEU A 1 667 ? 14.216 -5.732 -18.008 1.00 93.75 667 LEU A C 1
ATOM 5127 O O . LEU A 1 667 ? 15.243 -5.655 -17.338 1.00 93.75 667 LEU A O 1
ATOM 5131 N N . TYR A 1 668 ? 13.563 -4.637 -18.396 1.00 94.12 668 TYR A N 1
ATOM 5132 C CA . TYR A 1 668 ? 14.035 -3.274 -18.127 1.00 94.12 668 TYR A CA 1
ATOM 5133 C C . TYR A 1 668 ? 13.559 -2.717 -16.768 1.00 94.12 668 TYR A C 1
ATOM 5135 O O . TYR A 1 668 ? 12.372 -2.798 -16.420 1.00 94.12 668 TYR A O 1
ATOM 5143 N N . ASN A 1 669 ? 14.484 -2.091 -16.026 1.00 92.69 669 ASN A N 1
ATOM 5144 C CA . ASN A 1 669 ? 14.169 -1.212 -14.889 1.00 92.69 669 ASN A CA 1
ATOM 5145 C C . ASN A 1 669 ? 13.829 0.228 -15.350 1.00 92.69 669 ASN A C 1
ATOM 5147 O O . ASN A 1 669 ? 13.912 0.537 -16.538 1.00 92.69 669 ASN A O 1
ATOM 5151 N N . GLU A 1 670 ? 13.489 1.136 -14.423 1.00 90.31 670 GLU A N 1
ATOM 5152 C CA . GLU A 1 670 ? 13.128 2.533 -14.758 1.00 90.31 670 GLU A CA 1
ATOM 5153 C C . GLU A 1 670 ? 14.314 3.380 -15.271 1.00 90.31 670 GLU A C 1
ATOM 5155 O O . GLU A 1 670 ? 14.123 4.494 -15.746 1.00 90.31 670 GLU A O 1
ATOM 5160 N N . GLN A 1 671 ? 15.552 2.877 -15.195 1.00 86.38 671 GLN A N 1
ATOM 5161 C CA . GLN A 1 671 ? 16.730 3.498 -15.818 1.00 86.38 671 GLN A CA 1
ATOM 5162 C C . GLN A 1 671 ? 17.024 2.910 -17.210 1.00 86.38 671 GLN A C 1
ATOM 5164 O O . GLN A 1 671 ? 18.099 3.142 -17.760 1.00 86.38 671 GLN A O 1
ATOM 5169 N N . HIS A 1 672 ? 16.090 2.132 -17.772 1.00 90.81 672 HIS A N 1
ATOM 5170 C CA . HIS A 1 672 ? 16.265 1.384 -19.016 1.00 90.81 672 HIS A CA 1
ATOM 5171 C C . HIS A 1 672 ? 17.484 0.444 -18.996 1.00 90.81 672 HIS A C 1
ATOM 5173 O O . HIS A 1 672 ? 18.094 0.188 -20.024 1.00 90.81 672 HIS A O 1
ATOM 5179 N N . GLN A 1 673 ? 17.818 -0.146 -17.847 1.00 93.06 673 GLN A N 1
ATOM 5180 C CA . GLN A 1 673 ? 18.887 -1.143 -17.742 1.00 93.06 673 GLN A CA 1
ATOM 5181 C C . GLN A 1 673 ? 18.313 -2.564 -17.691 1.00 93.06 673 GLN A C 1
ATOM 5183 O O . GLN A 1 673 ? 17.459 -2.873 -16.851 1.00 93.06 673 GLN A O 1
ATOM 5188 N N . THR A 1 674 ? 18.831 -3.444 -18.550 1.00 97.00 674 THR A N 1
ATOM 5189 C CA . THR A 1 674 ? 18.679 -4.900 -18.414 1.00 97.00 674 THR A CA 1
ATOM 5190 C C . THR A 1 674 ? 19.595 -5.426 -17.294 1.00 97.00 674 THR A C 1
ATOM 5192 O O . THR A 1 674 ? 20.564 -4.755 -16.908 1.00 97.00 674 THR A O 1
ATOM 5195 N N . PRO A 1 675 ? 19.349 -6.640 -16.768 1.00 97.69 675 PRO A N 1
ATOM 5196 C CA . PRO A 1 675 ? 20.266 -7.332 -15.866 1.00 97.69 675 PRO A CA 1
ATOM 5197 C C . PRO A 1 675 ? 21.708 -7.404 -16.388 1.00 97.69 675 PRO A C 1
ATOM 5199 O O . PRO A 1 675 ? 22.636 -7.203 -15.606 1.00 97.69 675 PRO A O 1
ATOM 5202 N N . LEU A 1 676 ? 21.915 -7.610 -17.694 1.00 97.75 676 LEU A N 1
ATOM 5203 C CA . LEU A 1 676 ? 23.250 -7.687 -18.299 1.00 97.75 676 LEU A CA 1
ATOM 5204 C C . LEU A 1 676 ? 23.977 -6.331 -18.295 1.00 97.75 676 LEU A C 1
ATOM 5206 O O . LEU A 1 676 ? 25.120 -6.246 -17.835 1.00 97.75 676 LEU A O 1
ATOM 5210 N N . LEU A 1 677 ? 23.298 -5.255 -18.709 1.00 96.81 677 LEU A N 1
ATOM 5211 C CA . LEU A 1 677 ? 23.835 -3.887 -18.654 1.00 96.81 677 LEU A CA 1
ATOM 5212 C C . LEU A 1 677 ? 24.214 -3.500 -17.215 1.00 96.81 677 LEU A C 1
ATOM 5214 O O . LEU A 1 677 ? 25.308 -2.986 -16.962 1.00 96.81 677 LEU A O 1
ATOM 5218 N N . LEU A 1 678 ? 23.350 -3.826 -16.246 1.00 96.50 678 LEU A N 1
ATOM 5219 C CA . LEU A 1 678 ? 23.604 -3.601 -14.822 1.00 96.50 678 LEU A CA 1
ATOM 5220 C C . LEU A 1 678 ? 24.785 -4.440 -14.298 1.00 96.50 678 LEU A C 1
ATOM 5222 O O . LEU A 1 678 ? 25.592 -3.934 -13.512 1.00 96.50 678 LEU A O 1
ATOM 5226 N N . ALA A 1 679 ? 24.928 -5.693 -14.740 1.00 97.25 679 ALA A N 1
ATOM 5227 C CA . ALA A 1 679 ? 26.034 -6.571 -14.357 1.00 97.25 679 ALA A CA 1
ATOM 5228 C C . ALA A 1 679 ? 27.385 -6.015 -14.834 1.00 97.25 679 ALA A C 1
ATOM 5230 O O . ALA A 1 679 ? 28.335 -5.963 -14.047 1.00 97.25 679 ALA A O 1
ATOM 5231 N N . ILE A 1 680 ? 27.458 -5.515 -16.073 1.00 95.81 680 ILE A N 1
ATOM 5232 C CA . ILE A 1 680 ? 28.651 -4.855 -16.630 1.00 95.81 680 ILE A CA 1
ATOM 5233 C C . ILE A 1 680 ? 28.938 -3.548 -15.885 1.00 95.81 680 ILE A C 1
ATOM 5235 O O . ILE A 1 680 ? 30.063 -3.343 -15.417 1.00 95.81 680 ILE A O 1
ATOM 5239 N N . ALA A 1 681 ? 27.926 -2.698 -15.676 1.00 94.31 681 ALA A N 1
ATOM 5240 C CA . ALA A 1 681 ? 28.059 -1.450 -14.922 1.00 94.31 681 ALA A CA 1
ATOM 5241 C C . ALA A 1 681 ? 28.621 -1.681 -13.504 1.00 94.31 681 ALA A C 1
ATOM 5243 O O . ALA A 1 681 ? 29.502 -0.943 -13.048 1.00 94.31 681 ALA A O 1
ATOM 5244 N N . LYS A 1 682 ? 28.183 -2.752 -12.828 1.00 94.38 682 LYS A N 1
ATOM 5245 C CA . LYS A 1 682 ? 28.631 -3.155 -11.481 1.00 94.38 682 LYS A CA 1
ATOM 5246 C C . LYS A 1 682 ? 29.879 -4.054 -11.467 1.00 94.38 682 LYS A C 1
ATOM 5248 O O . LYS A 1 682 ? 30.402 -4.313 -10.388 1.00 94.38 682 LYS A O 1
ATOM 5253 N N . GLY A 1 683 ? 30.384 -4.498 -12.622 1.00 94.19 683 GLY A N 1
ATOM 5254 C CA . GLY A 1 683 ? 31.577 -5.351 -12.733 1.00 94.19 683 GLY A CA 1
ATOM 5255 C C . GLY A 1 683 ? 31.388 -6.785 -12.216 1.00 94.19 683 GLY A C 1
ATOM 5256 O O . GLY A 1 683 ? 32.314 -7.353 -11.646 1.00 94.19 683 GLY A O 1
ATOM 5257 N N . ARG A 1 684 ? 30.195 -7.372 -12.363 1.00 95.62 684 ARG A N 1
ATOM 5258 C CA . ARG A 1 684 ? 29.840 -8.703 -11.832 1.00 95.62 684 ARG A CA 1
ATOM 5259 C C . ARG A 1 684 ? 30.201 -9.829 -12.805 1.00 95.62 684 ARG A C 1
ATOM 5261 O O . ARG A 1 684 ? 29.316 -10.494 -13.326 1.00 95.62 684 ARG A O 1
ATOM 5268 N N . THR A 1 685 ? 31.490 -10.031 -13.066 1.00 94.94 685 THR A N 1
ATOM 5269 C CA . THR A 1 685 ? 31.994 -10.881 -14.167 1.00 94.94 685 THR A CA 1
ATOM 5270 C C . THR A 1 685 ? 31.395 -12.280 -14.257 1.00 94.94 685 THR A C 1
ATOM 5272 O O . THR A 1 685 ? 30.936 -12.641 -15.332 1.00 94.94 685 THR A O 1
ATOM 5275 N N . ALA A 1 686 ? 31.296 -13.019 -13.153 1.00 94.69 686 ALA A N 1
ATOM 5276 C CA . ALA A 1 686 ? 30.679 -14.347 -13.176 1.00 94.69 686 ALA A CA 1
ATOM 5277 C C . ALA A 1 686 ? 29.181 -14.307 -13.565 1.00 94.69 686 ALA A C 1
ATOM 5279 O O . ALA A 1 686 ? 28.726 -15.113 -14.365 1.00 94.69 686 ALA A O 1
ATOM 5280 N N . ILE A 1 687 ? 28.433 -13.297 -13.099 1.00 97.06 687 ILE A N 1
ATOM 5281 C CA . ILE A 1 687 ? 27.015 -13.114 -13.460 1.00 97.06 687 ILE A CA 1
ATOM 5282 C C . ILE A 1 687 ? 26.859 -12.648 -14.919 1.00 97.06 687 ILE A C 1
ATOM 5284 O O . ILE A 1 687 ? 25.869 -12.979 -15.560 1.00 97.06 687 ILE A O 1
ATOM 5288 N N . ILE A 1 688 ? 27.826 -11.902 -15.468 1.00 97.38 688 ILE A N 1
ATOM 5289 C CA . ILE A 1 688 ? 27.848 -11.538 -16.898 1.00 97.38 688 ILE A CA 1
ATOM 5290 C C . ILE A 1 688 ? 27.982 -12.803 -17.758 1.00 97.38 688 ILE A C 1
ATOM 5292 O O . ILE A 1 688 ? 27.242 -12.960 -18.725 1.00 97.38 688 ILE A O 1
ATOM 5296 N N . GLU A 1 689 ? 28.891 -13.707 -17.383 1.00 95.19 689 GLU A N 1
ATOM 5297 C CA . GLU A 1 689 ? 29.092 -14.996 -18.058 1.00 95.19 689 GLU A CA 1
ATOM 5298 C C . GLU A 1 689 ? 27.837 -15.880 -17.962 1.00 95.19 689 GLU A C 1
ATOM 5300 O O . GLU A 1 689 ? 27.393 -16.413 -18.977 1.00 95.19 689 GLU A O 1
ATOM 5305 N N . ASP A 1 690 ? 27.206 -15.966 -16.785 1.00 95.56 690 ASP A N 1
ATOM 5306 C CA . ASP A 1 690 ? 25.956 -16.716 -16.599 1.00 95.56 690 ASP A CA 1
ATOM 5307 C C . ASP A 1 690 ? 24.786 -16.133 -17.417 1.00 95.56 690 ASP A C 1
ATOM 5309 O O . ASP A 1 690 ? 24.056 -16.884 -18.063 1.00 95.56 690 ASP A O 1
ATOM 5313 N N . LEU A 1 691 ? 24.609 -14.806 -17.443 1.00 97.44 691 LEU A N 1
ATOM 5314 C CA . LEU A 1 691 ? 23.537 -14.155 -18.211 1.00 97.44 691 LEU A CA 1
ATOM 5315 C C . LEU A 1 691 ? 23.682 -14.391 -19.722 1.00 97.44 691 LEU A C 1
ATOM 5317 O O . LEU A 1 691 ? 22.703 -14.743 -20.378 1.00 97.44 691 LEU A O 1
ATOM 5321 N N . ILE A 1 692 ? 24.893 -14.246 -20.270 1.00 96.44 692 ILE A N 1
ATOM 5322 C CA . ILE A 1 692 ? 25.158 -14.468 -21.703 1.00 96.44 692 ILE A CA 1
ATOM 5323 C C . ILE A 1 692 ? 24.964 -15.946 -22.062 1.00 96.44 692 ILE A C 1
ATOM 5325 O O . ILE A 1 692 ? 24.250 -16.262 -23.011 1.00 96.44 692 ILE A O 1
ATOM 5329 N N . LYS A 1 693 ? 25.496 -16.866 -21.247 1.00 95.31 693 LYS A N 1
ATOM 5330 C CA . LYS A 1 693 ? 25.295 -18.320 -21.386 1.00 95.31 693 LYS A CA 1
ATOM 5331 C C . LYS A 1 693 ? 23.815 -18.726 -21.396 1.00 95.31 693 LYS A C 1
ATOM 5333 O O . LYS A 1 693 ? 23.464 -19.730 -22.013 1.00 95.31 693 LYS A O 1
ATOM 5338 N N . HIS A 1 694 ? 22.956 -17.969 -20.713 1.00 94.25 694 HIS A N 1
ATOM 5339 C CA . HIS A 1 694 ? 21.509 -18.182 -20.673 1.00 94.25 694 HIS A CA 1
ATOM 5340 C C . HIS A 1 694 ? 20.708 -17.318 -21.668 1.00 94.25 694 HIS A C 1
ATOM 5342 O O . HIS A 1 694 ? 19.479 -17.319 -21.612 1.00 94.25 694 HIS A O 1
ATOM 5348 N N . GLY A 1 695 ? 21.378 -16.662 -22.623 1.00 92.94 695 GLY A N 1
ATOM 5349 C CA . GLY A 1 695 ? 20.746 -16.031 -23.784 1.00 92.94 695 GLY A CA 1
ATOM 5350 C C . GLY A 1 695 ? 20.278 -14.589 -23.586 1.00 92.94 695 GLY A C 1
ATOM 5351 O O . GLY A 1 695 ? 19.374 -14.168 -24.301 1.00 92.94 695 GLY A O 1
ATOM 5352 N N . ALA A 1 696 ? 20.860 -13.843 -22.641 1.00 96.19 696 ALA A N 1
ATOM 5353 C CA . ALA A 1 696 ? 20.613 -12.404 -22.509 1.00 96.19 696 ALA A CA 1
ATOM 5354 C C . ALA A 1 696 ? 21.057 -11.632 -23.767 1.00 96.19 696 ALA A C 1
ATOM 5356 O O . ALA A 1 696 ? 22.130 -11.901 -24.316 1.00 96.19 696 ALA A O 1
ATOM 5357 N N . ASP A 1 697 ? 20.279 -10.634 -24.191 1.00 94.38 697 ASP A N 1
ATOM 5358 C CA . ASP A 1 697 ? 20.599 -9.815 -25.362 1.00 94.38 697 ASP A CA 1
ATOM 5359 C C . ASP A 1 697 ? 21.814 -8.911 -25.099 1.00 94.38 697 ASP A C 1
ATOM 5361 O O . ASP A 1 697 ? 21.752 -7.871 -24.436 1.00 94.38 697 ASP A O 1
ATOM 5365 N N . ILE A 1 698 ? 22.942 -9.303 -25.685 1.00 95.62 698 ILE A N 1
ATOM 5366 C CA . ILE A 1 698 ? 24.222 -8.608 -25.565 1.00 95.62 698 ILE A CA 1
ATOM 5367 C C . ILE A 1 698 ? 24.247 -7.233 -26.256 1.00 95.62 698 ILE A C 1
ATOM 5369 O O . ILE A 1 698 ? 25.086 -6.395 -25.914 1.00 95.62 698 ILE A O 1
ATOM 5373 N N . ASN A 1 699 ? 23.330 -6.979 -27.195 1.00 93.50 699 ASN A N 1
ATOM 5374 C CA . ASN A 1 699 ? 23.245 -5.740 -27.972 1.00 93.50 699 ASN A CA 1
ATOM 5375 C C . ASN A 1 699 ? 22.149 -4.780 -27.476 1.00 93.50 699 ASN A C 1
ATOM 5377 O O . ASN A 1 699 ? 22.022 -3.674 -28.013 1.00 93.50 699 ASN A O 1
ATOM 5381 N N . SER A 1 700 ? 21.419 -5.138 -26.416 1.00 92.38 700 SER A N 1
ATOM 5382 C CA . SER A 1 700 ? 20.537 -4.214 -25.699 1.00 92.38 700 SER A CA 1
ATOM 5383 C C . SER A 1 700 ? 21.301 -2.981 -25.195 1.00 92.38 700 SER A C 1
ATOM 5385 O O . SER A 1 700 ? 22.502 -3.028 -24.906 1.00 92.38 700 SER A O 1
ATOM 5387 N N . SER A 1 701 ? 20.593 -1.856 -25.100 1.00 91.81 701 SER A N 1
ATOM 5388 C CA . SER A 1 701 ? 21.153 -0.534 -24.793 1.00 91.81 701 SER A CA 1
ATOM 5389 C C . SER A 1 701 ? 20.414 0.142 -23.646 1.00 91.81 701 SER A C 1
ATOM 5391 O O . SER A 1 701 ? 19.198 -0.013 -23.529 1.00 91.81 701 SER A O 1
ATOM 5393 N N . ASP A 1 702 ? 21.125 0.932 -22.844 1.00 90.88 702 ASP A N 1
ATOM 5394 C CA . ASP A 1 702 ? 20.511 1.707 -21.765 1.00 90.88 702 ASP A CA 1
ATOM 5395 C C . ASP A 1 702 ? 19.806 2.996 -22.244 1.00 90.88 702 ASP A C 1
ATOM 5397 O O . ASP A 1 702 ? 19.660 3.249 -23.443 1.00 90.88 702 ASP A O 1
ATOM 5401 N N . GLY A 1 703 ? 19.348 3.828 -21.300 1.00 87.94 703 GLY A N 1
ATOM 5402 C CA . GLY A 1 703 ? 18.668 5.096 -21.594 1.00 87.94 703 GLY A CA 1
ATOM 5403 C C . GLY A 1 703 ? 19.519 6.155 -22.317 1.00 87.94 703 GLY A C 1
ATOM 5404 O O . GLY A 1 703 ? 18.952 7.066 -22.918 1.00 87.94 703 GLY A O 1
ATOM 5405 N N . ASP A 1 704 ? 20.853 6.042 -22.304 1.00 88.75 704 ASP A N 1
ATOM 5406 C CA . ASP A 1 704 ? 21.779 6.864 -23.102 1.00 88.75 704 ASP A CA 1
ATOM 5407 C C . ASP A 1 704 ? 22.055 6.239 -24.494 1.00 88.75 704 ASP A C 1
ATOM 5409 O O . ASP A 1 704 ? 22.753 6.822 -25.336 1.00 88.75 704 ASP A O 1
ATOM 5413 N N . GLY A 1 705 ? 21.489 5.056 -24.762 1.00 90.62 705 GLY A N 1
ATOM 5414 C CA . GLY A 1 705 ? 21.781 4.221 -25.923 1.00 90.62 705 GLY A CA 1
ATOM 5415 C C . GLY A 1 705 ? 23.110 3.471 -25.808 1.00 90.62 705 GLY A C 1
ATOM 5416 O O . GLY A 1 705 ? 23.576 2.919 -26.804 1.00 90.62 705 GLY A O 1
ATOM 5417 N N . ASP A 1 706 ? 23.750 3.458 -24.636 1.00 93.88 706 ASP A N 1
ATOM 5418 C CA . ASP A 1 706 ? 25.024 2.773 -24.441 1.00 93.88 706 ASP A CA 1
ATOM 5419 C C . ASP A 1 706 ? 24.780 1.259 -24.288 1.00 93.88 706 ASP A C 1
ATOM 5421 O O . ASP A 1 706 ? 24.069 0.796 -23.395 1.00 93.88 706 ASP A O 1
ATOM 5425 N N . SER A 1 707 ? 25.359 0.470 -25.196 1.00 94.88 707 SER A N 1
ATOM 5426 C CA . SER A 1 707 ? 25.301 -0.998 -25.151 1.00 94.88 707 SER A CA 1
ATOM 5427 C C . SER A 1 707 ? 26.322 -1.606 -24.185 1.00 94.88 707 SER A C 1
ATOM 5429 O O . SER A 1 707 ? 27.237 -0.931 -23.701 1.00 94.88 707 SER A O 1
ATOM 5431 N N . CYS A 1 708 ? 26.227 -2.916 -23.948 1.00 94.94 708 CYS A N 1
ATOM 5432 C CA . CYS A 1 708 ? 27.152 -3.693 -23.116 1.00 94.94 708 CYS A CA 1
ATOM 5433 C C . CYS A 1 708 ? 28.638 -3.352 -23.355 1.00 94.94 708 CYS A C 1
ATOM 5435 O O . CYS A 1 708 ? 29.405 -3.150 -22.406 1.00 94.94 708 CYS A O 1
ATOM 5437 N N . LEU A 1 709 ? 29.045 -3.223 -24.624 1.00 96.06 709 LEU A N 1
ATOM 5438 C CA . LEU A 1 709 ? 30.424 -2.903 -24.992 1.00 96.06 709 LEU A CA 1
ATOM 5439 C C . LEU A 1 709 ? 30.784 -1.424 -24.753 1.00 96.06 709 LEU A C 1
ATOM 5441 O O . LEU A 1 709 ? 31.916 -1.142 -24.355 1.00 96.06 709 LEU A O 1
ATOM 5445 N N . HIS A 1 710 ? 29.840 -0.488 -24.915 1.00 95.75 710 HIS A N 1
ATOM 5446 C CA . HIS A 1 710 ? 30.042 0.921 -24.548 1.00 95.75 710 HIS A CA 1
ATOM 5447 C C . HIS A 1 710 ? 30.376 1.044 -23.056 1.00 95.75 710 HIS A C 1
ATOM 5449 O O . HIS A 1 710 ? 31.414 1.606 -22.697 1.00 95.75 710 HIS A O 1
ATOM 5455 N N . ILE A 1 711 ? 29.550 0.449 -22.186 1.00 94.75 711 ILE A N 1
ATOM 5456 C CA . ILE A 1 711 ? 29.727 0.501 -20.726 1.00 94.75 711 ILE A CA 1
ATOM 5457 C C . ILE A 1 711 ? 31.079 -0.112 -20.321 1.00 94.75 711 ILE A C 1
ATOM 5459 O O . ILE A 1 711 ? 31.809 0.473 -19.513 1.00 94.75 711 ILE A O 1
ATOM 5463 N N . ALA A 1 712 ? 31.467 -1.245 -20.918 1.00 95.50 712 ALA A N 1
ATOM 5464 C CA . ALA A 1 712 ? 32.764 -1.877 -20.667 1.00 95.50 712 ALA A CA 1
ATOM 5465 C C . ALA A 1 712 ? 33.952 -0.962 -21.038 1.00 95.50 712 ALA A C 1
ATOM 5467 O O . ALA A 1 712 ? 34.875 -0.791 -20.232 1.00 95.50 712 ALA A O 1
ATOM 5468 N N . VAL A 1 713 ? 33.923 -0.323 -22.216 1.00 94.31 713 VAL A N 1
ATOM 5469 C CA . VAL A 1 713 ? 34.969 0.626 -22.648 1.00 94.31 713 VAL A CA 1
ATOM 5470 C C . VAL A 1 713 ? 35.000 1.871 -21.757 1.00 94.31 713 VAL A C 1
ATOM 5472 O O . VAL A 1 713 ? 36.081 2.320 -21.367 1.00 94.31 713 VAL A O 1
ATOM 5475 N N . MET A 1 714 ? 33.845 2.416 -21.362 1.00 93.19 714 MET A N 1
ATOM 5476 C CA . MET A 1 714 ? 33.795 3.580 -20.470 1.00 93.19 714 MET A CA 1
ATOM 5477 C C . MET A 1 714 ? 34.380 3.281 -19.084 1.00 93.19 714 MET A C 1
ATOM 5479 O O . MET A 1 714 ? 35.185 4.076 -18.591 1.00 93.19 714 MET A O 1
ATOM 5483 N N . LYS A 1 715 ? 34.074 2.122 -18.483 1.00 93.12 715 LYS A N 1
ATOM 5484 C CA . LYS A 1 715 ? 34.688 1.686 -17.210 1.00 93.12 715 LYS A CA 1
ATOM 5485 C C . LYS A 1 715 ? 36.208 1.556 -17.319 1.00 93.12 715 LYS A C 1
ATOM 5487 O O . LYS A 1 715 ? 36.925 1.970 -16.408 1.00 93.12 715 LYS A O 1
ATOM 5492 N N . TYR A 1 716 ? 36.706 1.047 -18.446 1.00 92.31 716 TYR A N 1
ATOM 5493 C CA . TYR A 1 716 ? 38.142 0.895 -18.689 1.00 92.31 716 TYR A CA 1
ATOM 5494 C C . TYR A 1 716 ? 38.860 2.245 -18.770 1.00 92.31 716 TYR A C 1
ATOM 5496 O O . TYR A 1 716 ? 39.879 2.433 -18.105 1.00 92.31 716 TYR A O 1
ATOM 5504 N N . ARG A 1 717 ? 38.287 3.225 -19.485 1.00 90.69 717 ARG A N 1
ATOM 5505 C CA . ARG A 1 717 ? 38.806 4.608 -19.509 1.00 90.69 717 ARG A CA 1
ATOM 5506 C C . ARG A 1 717 ? 38.848 5.259 -18.129 1.00 90.69 717 ARG A C 1
ATOM 5508 O O . ARG A 1 717 ? 39.715 6.087 -17.878 1.00 90.69 717 ARG A O 1
ATOM 5515 N N . GLN A 1 718 ? 37.888 4.927 -17.267 1.00 90.19 718 GLN A N 1
ATOM 5516 C CA . GLN A 1 718 ? 37.816 5.414 -15.887 1.00 90.19 718 GLN A CA 1
ATOM 5517 C C . GLN A 1 718 ? 38.817 4.705 -14.955 1.00 90.19 718 GLN A C 1
ATOM 5519 O O . GLN A 1 718 ? 38.843 4.996 -13.763 1.00 90.19 718 GLN A O 1
ATOM 5524 N N . GLY A 1 719 ? 39.631 3.775 -15.470 1.00 87.12 719 GLY A N 1
ATOM 5525 C CA . GLY A 1 719 ? 40.627 3.040 -14.692 1.00 87.12 719 GLY A CA 1
ATOM 5526 C C . GLY A 1 719 ? 40.033 2.013 -13.726 1.00 87.12 719 GLY A C 1
ATOM 5527 O O . GLY A 1 719 ? 40.743 1.555 -12.835 1.00 87.12 719 GLY A O 1
ATOM 5528 N N . GLN A 1 720 ? 38.754 1.654 -13.877 1.00 86.25 720 GLN A N 1
ATOM 5529 C CA . GLN A 1 720 ? 38.099 0.682 -13.004 1.00 86.25 720 GLN A CA 1
ATOM 5530 C C . GLN A 1 720 ? 38.574 -0.742 -13.314 1.00 86.25 720 GLN A C 1
ATOM 5532 O O . GLN A 1 720 ? 38.719 -1.117 -14.479 1.00 86.25 720 GLN A O 1
ATOM 5537 N N . ASP A 1 721 ? 38.773 -1.539 -12.266 1.00 86.06 721 ASP A N 1
ATOM 5538 C CA . ASP A 1 721 ? 39.080 -2.966 -12.376 1.00 86.06 721 ASP A CA 1
ATOM 5539 C C . ASP A 1 721 ? 37.828 -3.826 -12.134 1.00 86.06 721 ASP A C 1
ATOM 5541 O O . ASP A 1 721 ? 36.817 -3.339 -11.618 1.00 86.06 721 ASP A O 1
ATOM 5545 N N . ILE A 1 722 ? 37.883 -5.101 -12.525 1.00 92.50 722 ILE A N 1
ATOM 5546 C CA . ILE A 1 722 ? 36.801 -6.081 -12.329 1.00 92.50 722 ILE A CA 1
ATOM 5547 C C . ILE A 1 722 ? 37.371 -7.448 -11.901 1.00 92.50 722 ILE A C 1
ATOM 5549 O O . ILE A 1 722 ? 38.515 -7.755 -12.241 1.00 92.50 722 ILE A O 1
ATOM 5553 N N . PRO A 1 723 ? 36.599 -8.304 -11.202 1.00 92.69 723 PRO A N 1
ATOM 5554 C CA . PRO A 1 723 ? 37.071 -9.620 -10.775 1.00 92.69 723 PRO A CA 1
ATOM 5555 C C . PRO A 1 723 ? 37.436 -10.538 -11.953 1.00 92.69 723 PRO A C 1
ATOM 5557 O O . PRO A 1 723 ? 36.721 -10.614 -12.951 1.00 92.69 723 PRO A O 1
ATOM 5560 N N . ASP A 1 724 ? 38.541 -11.264 -11.814 1.00 93.00 724 ASP A N 1
ATOM 5561 C CA . ASP A 1 724 ? 39.133 -12.117 -12.850 1.00 93.00 724 ASP A CA 1
ATOM 5562 C C . ASP A 1 724 ? 38.587 -13.558 -12.786 1.00 93.00 724 ASP A C 1
ATOM 5564 O O . ASP A 1 724 ? 38.908 -14.294 -11.850 1.00 93.00 724 ASP A O 1
ATOM 5568 N N . THR A 1 725 ? 37.787 -13.967 -13.777 1.00 94.19 725 THR A N 1
ATOM 5569 C CA . THR A 1 725 ? 37.264 -15.343 -13.929 1.00 94.19 725 THR A CA 1
ATOM 5570 C C . THR A 1 725 ? 38.226 -16.211 -14.748 1.00 94.19 725 THR A C 1
ATOM 5572 O O . THR A 1 725 ? 39.095 -15.700 -15.457 1.00 94.19 725 THR A O 1
ATOM 5575 N N . ASP A 1 726 ? 38.088 -17.538 -14.702 1.00 93.31 726 ASP A N 1
ATOM 5576 C CA . ASP A 1 726 ? 38.967 -18.436 -15.471 1.00 93.31 726 ASP A CA 1
ATOM 5577 C C . ASP A 1 726 ? 38.762 -18.341 -16.994 1.00 93.31 726 ASP A C 1
ATOM 5579 O O . ASP A 1 726 ? 39.716 -18.493 -17.769 1.00 93.31 726 ASP A O 1
ATOM 5583 N N . ASN A 1 727 ? 37.551 -17.988 -17.428 1.00 93.12 727 ASN A N 1
ATOM 5584 C CA . ASN A 1 727 ? 37.256 -17.637 -18.812 1.00 93.12 727 ASN A CA 1
ATOM 5585 C C . ASN A 1 727 ? 37.998 -16.348 -19.221 1.00 93.12 727 ASN A C 1
ATOM 5587 O O . ASN A 1 727 ? 38.820 -16.377 -20.143 1.00 93.12 727 ASN A O 1
ATOM 5591 N N . LEU A 1 728 ? 37.860 -15.248 -18.467 1.00 94.88 728 LEU A N 1
ATOM 5592 C CA . LEU A 1 728 ? 38.612 -14.011 -18.731 1.00 94.88 728 LEU A CA 1
ATOM 5593 C C . LEU A 1 728 ? 40.136 -14.222 -18.676 1.00 94.88 728 LEU A C 1
ATOM 5595 O O . LEU A 1 728 ? 40.865 -13.706 -19.531 1.00 94.88 728 LEU A O 1
ATOM 5599 N N . ARG A 1 729 ? 40.641 -15.057 -17.755 1.00 94.94 729 ARG A N 1
ATOM 5600 C CA . ARG A 1 729 ? 42.056 -15.476 -17.726 1.00 94.94 729 ARG A CA 1
ATOM 5601 C C . ARG A 1 729 ? 42.496 -16.154 -19.018 1.00 94.94 729 ARG A C 1
ATOM 5603 O O . ARG A 1 729 ? 43.644 -15.966 -19.425 1.00 94.94 729 ARG A O 1
ATOM 5610 N N . THR A 1 730 ? 41.620 -16.920 -19.659 1.00 94.31 730 THR A N 1
ATOM 5611 C CA . THR A 1 730 ? 41.899 -17.594 -20.933 1.00 94.31 730 THR A CA 1
ATOM 5612 C C . THR A 1 730 ? 42.019 -16.582 -22.072 1.00 94.31 730 THR A C 1
ATOM 5614 O O . THR A 1 730 ? 43.017 -16.610 -22.793 1.00 94.31 730 THR A O 1
ATOM 5617 N N . PHE A 1 731 ? 41.120 -15.595 -22.158 1.00 92.56 731 PHE A N 1
ATOM 5618 C CA . PHE A 1 731 ? 41.251 -14.474 -23.102 1.00 92.56 731 PHE A CA 1
ATOM 5619 C C . PHE A 1 731 ? 42.538 -13.661 -22.880 1.00 92.56 731 PHE A C 1
ATOM 5621 O O . PHE A 1 731 ? 43.264 -13.396 -23.840 1.00 92.56 731 PHE A O 1
ATOM 5628 N N . ARG A 1 732 ? 42.897 -13.337 -21.626 1.00 94.44 732 ARG A N 1
ATOM 5629 C CA . ARG A 1 732 ? 44.174 -12.654 -21.322 1.00 94.44 732 ARG A CA 1
ATOM 5630 C C . ARG A 1 732 ? 45.410 -13.483 -21.658 1.00 94.44 732 ARG A C 1
ATOM 5632 O O . ARG A 1 732 ? 46.447 -12.909 -21.961 1.00 94.44 732 ARG A O 1
ATOM 5639 N N . LYS A 1 733 ? 45.359 -14.816 -21.548 1.00 93.38 733 LYS A N 1
ATOM 5640 C CA . LYS A 1 733 ? 46.463 -15.690 -21.991 1.00 93.38 733 LYS A CA 1
ATOM 5641 C C . LYS A 1 733 ? 46.573 -15.674 -23.517 1.00 93.38 733 LYS A C 1
ATOM 5643 O O . LYS A 1 733 ? 47.672 -15.509 -24.028 1.00 93.38 733 LYS A O 1
ATOM 5648 N N . LYS A 1 734 ? 45.440 -15.791 -24.217 1.00 93.19 734 LYS A N 1
ATOM 5649 C CA . LYS A 1 734 ? 45.338 -15.857 -25.684 1.00 93.19 734 LYS A CA 1
ATOM 5650 C C . LYS A 1 734 ? 45.787 -14.572 -26.390 1.00 93.19 734 LYS A C 1
ATOM 5652 O O . LYS A 1 734 ? 46.427 -14.659 -27.428 1.00 93.19 734 LYS A O 1
ATOM 5657 N N . TYR A 1 735 ? 45.474 -13.402 -25.828 1.00 92.56 735 TYR A N 1
ATOM 5658 C CA . TYR A 1 735 ? 45.746 -12.090 -26.438 1.00 92.56 735 TYR A CA 1
ATOM 5659 C C . TYR A 1 735 ? 46.741 -11.228 -25.635 1.00 92.56 735 TYR A C 1
ATOM 5661 O O . TYR A 1 735 ? 46.774 -10.002 -25.786 1.00 92.56 735 TYR A O 1
ATOM 5669 N N . ARG A 1 736 ? 47.561 -11.854 -24.774 1.00 91.25 736 ARG A N 1
ATOM 5670 C CA . ARG A 1 736 ? 48.540 -11.170 -23.907 1.00 91.25 736 ARG A CA 1
ATOM 5671 C C . ARG A 1 736 ? 49.450 -10.238 -24.699 1.00 91.25 736 ARG A C 1
ATOM 5673 O O . ARG A 1 736 ? 49.557 -9.055 -24.382 1.00 91.25 736 ARG A O 1
ATOM 5680 N N . ASP A 1 737 ? 50.054 -10.782 -25.748 1.00 88.25 737 ASP A N 1
ATOM 5681 C CA . ASP A 1 737 ? 51.081 -10.116 -26.552 1.00 88.25 737 ASP A CA 1
ATOM 5682 C C . ASP A 1 737 ? 50.482 -9.034 -27.470 1.00 88.25 737 ASP A C 1
ATOM 5684 O O . ASP A 1 737 ? 51.195 -8.204 -28.028 1.00 88.25 737 ASP A O 1
ATOM 5688 N N . ASN A 1 738 ? 49.147 -8.987 -27.572 1.00 88.62 738 ASN A N 1
ATOM 5689 C CA . ASN A 1 738 ? 48.389 -7.929 -28.237 1.00 88.62 738 ASN A CA 1
ATOM 5690 C C . ASN A 1 738 ? 47.888 -6.839 -27.264 1.00 88.62 738 ASN A C 1
ATOM 5692 O O . ASN A 1 738 ? 47.122 -5.966 -27.665 1.00 88.62 738 ASN A O 1
ATOM 5696 N N . GLY A 1 739 ? 48.307 -6.873 -25.993 1.00 85.19 739 GLY A N 1
ATOM 5697 C CA . GLY A 1 739 ? 47.978 -5.860 -24.984 1.00 85.19 739 GLY A CA 1
ATOM 5698 C C . GLY A 1 739 ? 46.755 -6.166 -24.111 1.00 85.19 739 GLY A C 1
ATOM 5699 O O . GLY A 1 739 ? 46.398 -5.339 -23.272 1.00 85.19 739 GLY A O 1
ATOM 5700 N N . ILE A 1 740 ? 46.128 -7.341 -24.240 1.00 93.19 740 ILE A N 1
ATOM 5701 C CA . ILE A 1 740 ? 44.984 -7.745 -23.401 1.00 93.19 740 ILE A CA 1
ATOM 5702 C C . ILE A 1 740 ? 45.492 -8.310 -22.067 1.00 93.19 740 ILE A C 1
ATOM 5704 O O . ILE A 1 740 ? 45.532 -9.517 -21.830 1.00 93.19 740 ILE A O 1
ATOM 5708 N N . THR A 1 741 ? 45.922 -7.412 -21.181 1.00 90.31 741 THR A N 1
ATOM 5709 C CA . THR A 1 741 ? 46.577 -7.756 -19.906 1.00 90.31 741 THR A CA 1
ATOM 5710 C C . THR A 1 741 ? 45.680 -7.613 -18.677 1.00 90.31 741 THR A C 1
ATOM 5712 O O . THR A 1 741 ? 46.013 -8.164 -17.628 1.00 90.31 741 THR A O 1
ATOM 5715 N N . LYS A 1 742 ? 44.530 -6.931 -18.781 1.00 92.25 742 LYS A N 1
ATOM 5716 C CA . LYS A 1 742 ? 43.593 -6.686 -17.666 1.00 92.25 742 LYS A CA 1
ATOM 5717 C C . LYS A 1 742 ? 42.303 -7.517 -17.794 1.00 92.25 742 LYS A C 1
ATOM 5719 O O . LYS A 1 742 ? 41.891 -7.799 -18.924 1.00 92.25 742 LYS A O 1
ATOM 5724 N N . PRO A 1 743 ? 41.623 -7.870 -16.681 1.00 94.44 743 PRO A N 1
ATOM 5725 C CA . PRO A 1 743 ? 40.325 -8.554 -16.720 1.00 94.44 743 PRO A CA 1
ATOM 5726 C C . PRO A 1 743 ? 39.294 -7.814 -17.583 1.00 94.44 743 PRO A C 1
ATOM 5728 O O . PRO A 1 743 ? 38.665 -8.416 -18.444 1.00 94.44 743 PRO A O 1
ATOM 5731 N N . LEU A 1 744 ? 39.194 -6.488 -17.445 1.00 94.25 744 LEU A N 1
ATOM 5732 C CA . LEU A 1 744 ? 38.220 -5.680 -18.189 1.00 94.25 744 LEU A CA 1
ATOM 5733 C C . LEU A 1 744 ? 38.499 -5.601 -19.700 1.00 94.25 744 LEU A C 1
ATOM 5735 O O . LEU A 1 744 ? 37.561 -5.558 -20.489 1.00 94.25 744 LEU A O 1
ATOM 5739 N N . THR A 1 745 ? 39.762 -5.663 -20.133 1.00 94.19 745 THR A N 1
ATOM 5740 C CA . THR A 1 745 ? 40.089 -5.754 -21.571 1.00 94.19 745 THR A CA 1
ATOM 5741 C C . THR A 1 745 ? 39.807 -7.146 -22.134 1.00 94.19 745 THR A C 1
ATOM 5743 O O . THR A 1 745 ? 39.413 -7.271 -23.290 1.00 94.19 745 THR A O 1
ATOM 5746 N N . ALA A 1 746 ? 39.951 -8.195 -21.316 1.00 95.75 746 ALA A N 1
ATOM 5747 C CA . ALA A 1 746 ? 39.492 -9.533 -21.681 1.00 95.75 746 ALA A CA 1
ATOM 5748 C C . ALA A 1 746 ? 37.961 -9.618 -21.726 1.00 95.75 746 ALA A C 1
ATOM 5750 O O . ALA A 1 746 ? 37.440 -10.273 -22.620 1.00 95.75 746 ALA A O 1
ATOM 5751 N N . LEU A 1 747 ? 37.244 -8.904 -20.847 1.00 96.69 747 LEU A N 1
ATOM 5752 C CA . LEU A 1 747 ? 35.782 -8.842 -20.883 1.00 96.69 747 LEU A CA 1
ATOM 5753 C C . LEU A 1 747 ? 35.280 -8.211 -22.185 1.00 96.69 747 LEU A C 1
ATOM 5755 O O . LEU A 1 747 ? 34.345 -8.735 -22.769 1.00 96.69 747 LEU A O 1
ATOM 5759 N N . MET A 1 748 ? 35.923 -7.156 -22.697 1.00 96.31 748 MET A N 1
ATOM 5760 C CA . MET A 1 748 ? 35.590 -6.626 -24.032 1.00 96.31 748 MET A CA 1
ATOM 5761 C C . MET A 1 748 ? 35.784 -7.674 -25.134 1.00 96.31 748 MET A C 1
ATOM 5763 O O . MET A 1 748 ? 34.949 -7.787 -26.023 1.00 96.31 748 MET A O 1
ATOM 5767 N N . CYS A 1 749 ? 36.873 -8.449 -25.072 1.00 95.94 749 CYS A N 1
ATOM 5768 C CA . CYS A 1 749 ? 37.143 -9.508 -26.045 1.00 95.94 749 CYS A CA 1
ATOM 5769 C C . CYS A 1 749 ? 36.109 -10.639 -25.959 1.00 95.94 749 CYS A C 1
ATOM 5771 O O . CYS A 1 749 ? 35.704 -11.151 -26.995 1.00 95.94 749 CYS A O 1
ATOM 5773 N N . TYR A 1 750 ? 35.682 -11.001 -24.746 1.00 96.50 750 TYR A N 1
ATOM 5774 C CA . TYR A 1 750 ? 34.611 -11.967 -24.508 1.00 96.50 750 TYR A CA 1
ATOM 5775 C C . TYR A 1 750 ? 33.272 -11.440 -25.035 1.00 96.50 750 TYR A C 1
ATOM 5777 O O . TYR A 1 750 ? 32.669 -12.094 -25.870 1.00 96.50 750 TYR A O 1
ATOM 5785 N N . LEU A 1 751 ? 32.866 -10.216 -24.677 1.00 96.81 751 LEU A N 1
ATOM 5786 C CA . LEU A 1 751 ? 31.627 -9.612 -25.183 1.00 96.81 751 LEU A CA 1
ATOM 5787 C C . LEU A 1 751 ? 31.583 -9.593 -26.720 1.00 96.81 751 LEU A C 1
ATOM 5789 O O . LEU A 1 751 ? 30.581 -9.989 -27.302 1.00 96.81 751 LEU A O 1
ATOM 5793 N N . VAL A 1 752 ? 32.668 -9.188 -27.393 1.00 96.31 752 VAL A N 1
ATOM 5794 C CA . VAL A 1 752 ? 32.723 -9.222 -28.867 1.00 96.31 752 VAL A CA 1
ATOM 5795 C C . VAL A 1 752 ? 32.700 -10.658 -29.401 1.00 96.31 752 VAL A C 1
ATOM 5797 O O . VAL A 1 752 ? 32.038 -10.894 -30.401 1.00 96.31 752 VAL A O 1
ATOM 5800 N N . GLN A 1 753 ? 33.363 -11.619 -28.744 1.00 95.00 753 GLN A N 1
ATOM 5801 C CA . GLN A 1 753 ? 33.338 -13.042 -29.121 1.00 95.00 753 GLN A CA 1
ATOM 5802 C C . GLN A 1 753 ? 31.933 -13.669 -29.012 1.00 95.00 753 GLN A C 1
ATOM 5804 O O . GLN A 1 753 ? 31.632 -14.579 -29.779 1.00 95.00 753 GLN A O 1
ATOM 5809 N N . GLU A 1 754 ? 31.091 -13.163 -28.109 1.00 94.56 754 GLU A N 1
ATOM 5810 C CA . GLU A 1 754 ? 29.691 -13.567 -27.908 1.00 94.56 754 GLU A CA 1
ATOM 5811 C C . GLU A 1 754 ? 28.690 -12.681 -28.694 1.00 94.56 754 GLU A C 1
ATOM 5813 O O . GLU A 1 754 ? 27.496 -12.682 -28.408 1.00 94.56 754 GLU A O 1
ATOM 5818 N N . GLY A 1 755 ? 29.156 -11.904 -29.683 1.00 92.50 755 GLY A N 1
ATOM 5819 C CA . GLY A 1 755 ? 28.290 -11.169 -30.618 1.00 92.50 755 GLY A CA 1
ATOM 5820 C C . GLY A 1 755 ? 27.977 -9.707 -30.265 1.00 92.50 755 GLY A C 1
ATOM 5821 O O . GLY A 1 755 ? 27.079 -9.115 -30.869 1.00 92.50 755 GLY A O 1
ATOM 5822 N N . ALA A 1 756 ? 28.697 -9.081 -29.325 1.00 95.62 756 ALA A N 1
ATOM 5823 C CA . ALA A 1 756 ? 28.546 -7.647 -29.059 1.00 95.62 756 ALA A CA 1
ATOM 5824 C C . ALA A 1 756 ? 29.040 -6.794 -30.240 1.00 95.62 756 ALA A C 1
ATOM 5826 O O . ALA A 1 756 ? 30.211 -6.847 -30.631 1.00 95.62 756 ALA A O 1
ATOM 5827 N N . SER A 1 757 ? 28.163 -5.940 -30.765 1.00 93.38 757 SER A N 1
ATOM 5828 C CA . SER A 1 757 ? 28.453 -5.086 -31.910 1.00 93.38 757 SER A CA 1
ATOM 5829 C C . SER A 1 757 ? 29.486 -4.003 -31.587 1.00 93.38 757 SER A C 1
ATOM 5831 O O . SER A 1 757 ? 29.305 -3.162 -30.704 1.00 93.38 757 SER A O 1
ATOM 5833 N N . ILE A 1 758 ? 30.559 -3.972 -32.381 1.00 94.69 758 ILE A N 1
ATOM 5834 C CA . ILE A 1 758 ? 31.566 -2.901 -32.363 1.00 94.69 758 ILE A CA 1
ATOM 5835 C C . ILE A 1 758 ? 31.128 -1.643 -33.138 1.00 94.69 758 ILE A C 1
ATOM 5837 O O . ILE A 1 758 ? 31.807 -0.616 -33.067 1.00 94.69 758 ILE A O 1
ATOM 5841 N N . SER A 1 759 ? 30.025 -1.721 -33.894 1.00 93.00 759 SER A N 1
ATOM 5842 C CA . SER A 1 759 ? 29.546 -0.690 -34.828 1.00 93.00 759 SER A CA 1
ATOM 5843 C C . SER A 1 759 ? 28.216 -0.042 -34.425 1.00 93.00 759 SER A C 1
ATOM 5845 O O . SER A 1 759 ? 27.878 1.016 -34.958 1.00 93.00 759 SER A O 1
ATOM 5847 N N . GLN A 1 760 ? 27.484 -0.628 -33.472 1.00 92.75 760 GLN A N 1
ATOM 5848 C CA . GLN A 1 760 ? 26.305 -0.024 -32.849 1.00 92.75 760 GLN A CA 1
ATOM 5849 C C . GLN A 1 760 ? 26.654 1.357 -32.283 1.00 92.75 760 GLN A C 1
ATOM 5851 O O . GLN A 1 760 ? 27.698 1.522 -31.652 1.00 92.75 760 GLN A O 1
ATOM 5856 N N . THR A 1 761 ? 25.783 2.344 -32.495 1.00 94.38 761 THR A N 1
ATOM 5857 C CA . THR A 1 761 ? 25.971 3.705 -31.983 1.00 94.38 761 THR A CA 1
ATOM 5858 C C . THR A 1 761 ? 24.986 4.038 -30.869 1.00 94.38 761 THR A C 1
ATOM 5860 O O . THR A 1 761 ? 23.812 3.679 -30.937 1.00 94.38 761 THR A O 1
ATOM 5863 N N . ASN A 1 762 ? 25.466 4.758 -29.855 1.00 92.94 762 ASN A N 1
ATOM 5864 C CA . ASN A 1 762 ? 24.629 5.328 -28.798 1.00 92.94 762 ASN A CA 1
ATOM 5865 C C . ASN A 1 762 ? 23.887 6.599 -29.263 1.00 92.94 762 ASN A C 1
ATOM 5867 O O . ASN A 1 762 ? 24.076 7.077 -30.388 1.00 92.94 762 ASN A O 1
ATOM 5871 N N . LEU A 1 763 ? 23.082 7.223 -28.390 1.00 92.94 763 LEU A N 1
ATOM 5872 C CA . LEU A 1 763 ? 22.334 8.448 -28.733 1.00 92.94 763 LEU A CA 1
ATOM 5873 C C . LEU A 1 763 ? 23.239 9.643 -29.096 1.00 92.94 763 LEU A C 1
ATOM 5875 O O . LEU A 1 763 ? 22.796 10.584 -29.756 1.00 92.94 763 LEU A O 1
ATOM 5879 N N . LYS A 1 764 ? 24.525 9.596 -28.722 1.00 93.38 764 LYS A N 1
ATOM 5880 C CA . LYS A 1 764 ? 25.559 10.587 -29.081 1.00 93.38 764 LYS A CA 1
ATOM 5881 C C . LYS A 1 764 ? 26.222 10.281 -30.438 1.00 93.38 764 LYS A C 1
ATOM 5883 O O . LYS A 1 764 ? 27.127 11.005 -30.843 1.00 93.38 764 LYS A O 1
ATOM 5888 N N . LYS A 1 765 ? 25.748 9.255 -31.160 1.00 92.94 765 LYS A N 1
ATOM 5889 C CA . LYS A 1 765 ? 26.264 8.746 -32.447 1.00 92.94 765 LYS A CA 1
ATOM 5890 C C . LYS A 1 765 ? 27.714 8.252 -32.395 1.00 92.94 765 LYS A C 1
ATOM 5892 O O . LYS A 1 765 ? 28.391 8.220 -33.421 1.00 92.94 765 LYS A O 1
ATOM 5897 N N . HIS A 1 766 ? 28.189 7.856 -31.219 1.00 94.06 766 HIS A N 1
ATOM 5898 C CA . HIS A 1 766 ? 29.494 7.228 -31.046 1.00 94.06 766 HIS A CA 1
ATOM 5899 C C . HIS A 1 766 ? 29.338 5.711 -30.963 1.00 94.06 766 HIS A C 1
ATOM 5901 O O . HIS A 1 766 ? 28.359 5.236 -30.399 1.00 94.06 766 HIS A O 1
ATOM 5907 N N . THR A 1 767 ? 30.306 4.972 -31.502 1.00 95.56 767 THR A N 1
ATOM 5908 C CA . THR A 1 767 ? 30.472 3.527 -31.285 1.00 95.56 767 THR A CA 1
ATOM 5909 C C . THR A 1 767 ? 31.303 3.264 -30.021 1.00 95.56 767 THR A C 1
ATOM 5911 O O . THR A 1 767 ? 32.005 4.175 -29.558 1.00 95.56 767 THR A O 1
ATOM 5914 N N . PRO A 1 768 ? 31.355 2.023 -29.490 1.00 93.56 768 PRO A N 1
ATOM 5915 C CA . PRO A 1 768 ? 32.229 1.694 -28.363 1.00 93.56 768 PRO A CA 1
ATOM 5916 C C . PRO A 1 768 ? 33.698 2.017 -28.660 1.00 93.56 768 PRO A C 1
ATOM 5918 O O . PRO A 1 768 ? 34.429 2.512 -27.801 1.00 93.56 768 PRO A O 1
ATOM 5921 N N . LEU A 1 769 ? 34.121 1.798 -29.909 1.00 92.81 769 LEU A N 1
ATOM 5922 C CA . LEU A 1 769 ? 35.487 2.033 -30.366 1.00 92.81 769 LEU A CA 1
ATOM 5923 C C . LEU A 1 769 ? 35.870 3.520 -30.375 1.00 92.81 769 LEU A C 1
ATOM 5925 O O . LEU A 1 769 ? 37.022 3.833 -30.088 1.00 92.81 769 LEU A O 1
ATOM 5929 N N . ASN A 1 770 ? 34.928 4.451 -30.593 1.00 92.75 770 ASN A N 1
ATOM 5930 C CA . ASN A 1 770 ? 35.210 5.892 -30.486 1.00 92.75 770 ASN A CA 1
ATOM 5931 C C . ASN A 1 770 ? 35.644 6.317 -29.073 1.00 92.75 770 ASN A C 1
ATOM 5933 O O . ASN A 1 770 ? 36.288 7.356 -28.906 1.00 92.75 770 ASN A O 1
ATOM 5937 N N . TYR A 1 771 ? 35.305 5.532 -28.049 1.00 89.38 771 TYR A N 1
ATOM 5938 C CA . TYR A 1 771 ? 35.728 5.796 -26.681 1.00 89.38 771 TYR A CA 1
ATOM 5939 C C . TYR A 1 771 ? 37.117 5.206 -26.363 1.00 89.38 771 TYR A C 1
ATOM 5941 O O . TYR A 1 771 ? 37.775 5.698 -25.445 1.00 89.38 771 TYR A O 1
ATOM 5949 N N . LEU A 1 772 ? 37.607 4.218 -27.107 1.00 89.00 772 LEU A N 1
ATOM 5950 C CA . LEU A 1 772 ? 38.870 3.525 -26.837 1.00 89.00 772 LEU A CA 1
ATOM 5951 C C . LEU A 1 772 ? 40.072 4.291 -27.431 1.00 89.00 772 LEU A C 1
ATOM 5953 O O . LEU A 1 772 ? 40.029 4.709 -28.584 1.00 89.00 772 LEU A O 1
ATOM 5957 N N . LYS A 1 773 ? 41.158 4.489 -26.666 1.00 84.94 773 LYS A N 1
ATOM 5958 C CA . LYS A 1 773 ? 42.355 5.225 -27.142 1.00 84.94 773 LYS A CA 1
ATOM 5959 C C . LYS A 1 773 ? 43.475 4.299 -27.624 1.00 84.94 773 LYS A C 1
ATOM 5961 O O . LYS A 1 773 ? 44.317 4.687 -28.430 1.00 84.94 773 LYS A O 1
ATOM 5966 N N . GLU A 1 774 ? 43.508 3.082 -27.106 1.00 88.62 774 GLU A N 1
ATOM 5967 C CA . GLU A 1 774 ? 44.586 2.123 -27.265 1.00 88.62 774 GLU A CA 1
ATOM 5968 C C . GLU A 1 774 ? 44.420 1.330 -28.567 1.00 88.62 774 GLU A C 1
ATOM 5970 O O . GLU A 1 774 ? 43.707 0.325 -28.630 1.00 88.62 774 GLU A O 1
ATOM 5975 N N . ALA A 1 775 ? 45.145 1.746 -29.609 1.00 86.38 775 ALA A N 1
ATOM 5976 C CA . ALA A 1 775 ? 45.108 1.118 -30.933 1.00 86.38 775 ALA A CA 1
ATOM 5977 C C . ALA A 1 775 ? 45.433 -0.394 -30.936 1.00 86.38 775 ALA A C 1
ATOM 5979 O O . ALA A 1 775 ? 45.050 -1.099 -31.867 1.00 86.38 775 ALA A O 1
ATOM 5980 N N . ALA A 1 776 ? 46.130 -0.905 -29.915 1.00 88.62 776 ALA A N 1
ATOM 5981 C CA . ALA A 1 776 ? 46.372 -2.338 -29.745 1.00 88.62 776 ALA A CA 1
ATOM 5982 C C . ALA A 1 776 ? 45.076 -3.103 -29.415 1.00 88.62 776 ALA A C 1
ATOM 5984 O O . ALA A 1 776 ? 44.743 -4.067 -30.100 1.00 88.62 776 ALA A O 1
ATOM 5985 N N . ILE A 1 777 ? 44.300 -2.617 -28.438 1.00 91.50 777 ILE A N 1
ATOM 5986 C CA . ILE A 1 777 ? 43.022 -3.219 -28.030 1.00 91.50 777 ILE A CA 1
ATOM 5987 C C . ILE A 1 777 ? 42.002 -3.095 -29.169 1.00 91.50 777 ILE A C 1
ATOM 5989 O O . ILE A 1 777 ? 41.339 -4.073 -29.500 1.00 91.50 777 ILE A O 1
ATOM 5993 N N . HIS A 1 778 ? 41.946 -1.933 -29.833 1.00 92.44 778 HIS A N 1
ATOM 5994 C CA . HIS A 1 778 ? 41.084 -1.697 -30.999 1.00 92.44 778 HIS A CA 1
ATOM 5995 C C . HIS A 1 778 ? 41.272 -2.777 -32.079 1.00 92.44 778 HIS A C 1
ATOM 5997 O O . HIS A 1 778 ? 40.308 -3.419 -32.489 1.00 92.44 778 HIS A O 1
ATOM 6003 N N . LYS A 1 779 ? 42.528 -3.056 -32.462 1.00 92.06 779 LYS A N 1
ATOM 6004 C CA . LYS A 1 779 ? 42.868 -4.096 -33.448 1.00 92.06 779 LYS A CA 1
ATOM 6005 C C . LYS A 1 779 ? 42.457 -5.504 -33.014 1.00 92.06 779 LYS A C 1
ATOM 6007 O O . LYS A 1 779 ? 42.109 -6.307 -33.874 1.00 92.06 779 LYS A O 1
ATOM 6012 N N . VAL A 1 780 ? 42.505 -5.822 -31.717 1.00 94.56 780 VAL A N 1
ATOM 6013 C CA . VAL A 1 780 ? 42.059 -7.131 -31.204 1.00 94.56 780 VAL A CA 1
ATOM 6014 C C . VAL A 1 780 ? 40.542 -7.265 -31.313 1.00 94.56 780 VAL A C 1
ATOM 6016 O O . VAL A 1 780 ? 40.072 -8.278 -31.822 1.00 94.56 780 VAL A O 1
ATOM 6019 N N . LEU A 1 781 ? 39.779 -6.244 -30.909 1.00 94.75 781 LEU A N 1
ATOM 6020 C CA . LEU A 1 781 ? 38.314 -6.269 -31.006 1.00 94.75 781 LEU A CA 1
ATOM 6021 C C . LEU A 1 781 ? 37.850 -6.351 -32.470 1.00 94.75 781 LEU A C 1
ATOM 6023 O O . LEU A 1 781 ? 37.022 -7.197 -32.797 1.00 94.75 781 LEU A O 1
ATOM 6027 N N . GLU A 1 782 ? 38.450 -5.567 -33.372 1.00 93.50 782 GLU A N 1
ATOM 6028 C CA . GLU A 1 782 ? 38.199 -5.679 -34.817 1.00 93.50 782 GLU A CA 1
ATOM 6029 C C . GLU A 1 782 ? 38.577 -7.055 -35.382 1.00 93.50 782 GLU A C 1
ATOM 6031 O O . GLU A 1 782 ? 37.888 -7.572 -36.258 1.00 93.50 782 GLU A O 1
ATOM 6036 N N . HIS A 1 783 ? 39.672 -7.661 -34.913 1.00 92.75 783 HIS A N 1
ATOM 6037 C CA . HIS A 1 783 ? 40.089 -8.988 -35.363 1.00 92.75 783 HIS A CA 1
ATOM 6038 C C . HIS A 1 783 ? 39.098 -10.079 -34.934 1.00 92.75 783 HIS A C 1
ATOM 6040 O O . HIS A 1 783 ? 38.813 -10.969 -35.734 1.00 92.75 783 HIS A O 1
ATOM 6046 N N . ILE A 1 784 ? 38.569 -10.006 -33.706 1.00 93.12 784 ILE A N 1
ATOM 6047 C CA . ILE A 1 784 ? 37.551 -10.940 -33.201 1.00 93.12 784 ILE A CA 1
ATOM 6048 C C . ILE A 1 784 ? 36.239 -10.750 -33.973 1.00 93.12 784 ILE A C 1
ATOM 6050 O O . ILE A 1 784 ? 35.729 -11.725 -34.519 1.00 93.12 784 ILE A O 1
ATOM 6054 N N . ALA A 1 785 ? 35.753 -9.512 -34.123 1.00 92.25 785 ALA A N 1
ATOM 6055 C CA . ALA A 1 785 ? 34.535 -9.214 -34.884 1.00 92.25 785 ALA A CA 1
ATOM 6056 C C . ALA A 1 785 ? 34.625 -9.718 -36.337 1.00 92.25 785 ALA A C 1
ATOM 6058 O O . ALA A 1 785 ? 33.806 -10.524 -36.766 1.00 92.25 785 ALA A O 1
ATOM 6059 N N . ARG A 1 786 ? 35.704 -9.383 -37.062 1.00 91.00 786 ARG A N 1
ATOM 6060 C CA . ARG A 1 786 ? 35.941 -9.889 -38.430 1.00 91.00 786 ARG A CA 1
ATOM 6061 C C . ARG A 1 786 ? 36.179 -11.395 -38.501 1.00 91.00 786 ARG A C 1
ATOM 6063 O O . ARG A 1 786 ? 36.257 -11.940 -39.601 1.00 91.00 786 ARG A O 1
ATOM 6070 N N . LYS A 1 787 ? 36.446 -12.078 -37.385 1.00 90.25 787 LYS A N 1
ATOM 6071 C CA . LYS A 1 787 ? 36.524 -13.544 -37.358 1.00 90.25 787 LYS A CA 1
ATOM 6072 C C . LYS A 1 787 ? 35.113 -14.126 -37.300 1.00 90.25 787 LYS A C 1
ATOM 6074 O O . LYS A 1 787 ? 34.818 -14.962 -38.142 1.00 90.25 787 LYS A O 1
ATOM 6079 N N . LEU A 1 788 ? 34.260 -13.611 -36.414 1.00 86.81 788 LEU A N 1
ATOM 6080 C CA . LEU A 1 788 ? 32.843 -13.979 -36.338 1.00 86.81 788 LEU A CA 1
ATOM 6081 C C . LEU A 1 788 ? 32.109 -13.712 -37.653 1.00 86.81 788 LEU A C 1
ATOM 6083 O O . LEU A 1 788 ? 31.542 -14.641 -38.207 1.00 86.81 788 LEU A O 1
ATOM 6087 N N . GLU A 1 789 ? 32.237 -12.510 -38.226 1.00 83.06 789 GLU A N 1
ATOM 6088 C CA . GLU A 1 789 ? 31.638 -12.167 -39.529 1.00 83.06 789 GLU A CA 1
ATOM 6089 C C . GLU A 1 789 ? 32.023 -13.179 -40.626 1.00 83.06 789 GLU A C 1
ATOM 6091 O O . GLU A 1 789 ? 31.211 -13.519 -41.479 1.00 83.06 789 GLU A O 1
ATOM 6096 N N . ARG A 1 790 ? 33.261 -13.697 -40.612 1.00 81.81 790 ARG A N 1
ATOM 6097 C CA . ARG A 1 790 ? 33.725 -14.713 -41.576 1.00 81.81 790 ARG A CA 1
ATOM 6098 C C . ARG A 1 790 ? 33.282 -16.134 -41.241 1.00 81.81 790 ARG A C 1
ATOM 6100 O O . ARG A 1 790 ? 33.219 -16.952 -42.151 1.00 81.81 790 ARG A O 1
ATOM 6107 N N . GLU A 1 791 ? 33.000 -16.431 -39.979 1.00 77.88 791 GLU A N 1
ATOM 6108 C CA . GLU A 1 791 ? 32.426 -17.710 -39.555 1.00 77.88 791 GLU A CA 1
ATOM 6109 C C . GLU A 1 791 ? 30.919 -17.748 -39.881 1.00 77.88 791 GLU A C 1
ATOM 6111 O O . GLU A 1 791 ? 30.457 -18.739 -40.436 1.00 77.88 791 GLU A O 1
ATOM 6116 N N . GLU A 1 792 ? 30.197 -16.636 -39.705 1.00 68.19 792 GLU A N 1
ATOM 6117 C CA . GLU A 1 792 ? 28.802 -16.452 -40.146 1.00 68.19 792 GLU A CA 1
ATOM 6118 C C . GLU A 1 792 ? 28.659 -16.447 -41.680 1.00 68.19 792 GLU A C 1
ATOM 6120 O O . GLU A 1 792 ? 27.799 -17.131 -42.232 1.00 68.19 792 GLU A O 1
ATOM 6125 N N . LEU A 1 793 ? 29.525 -15.724 -42.403 1.00 60.88 793 LEU A N 1
ATOM 6126 C CA . LEU A 1 793 ? 29.543 -15.736 -43.875 1.00 60.88 793 LEU A CA 1
ATOM 6127 C C . LEU A 1 793 ? 30.017 -17.083 -44.451 1.00 60.88 793 LEU A C 1
ATOM 6129 O O . LEU A 1 793 ? 29.677 -17.418 -45.588 1.00 60.88 793 LEU A O 1
ATOM 6133 N N . GLY A 1 794 ? 30.788 -17.857 -43.682 1.00 49.19 794 GLY A N 1
ATOM 6134 C CA . GLY A 1 794 ? 31.301 -19.168 -44.081 1.00 49.19 794 GLY A CA 1
ATOM 6135 C C . GLY A 1 794 ? 30.200 -20.208 -44.299 1.00 49.19 794 GLY A C 1
ATOM 6136 O O . GLY A 1 794 ? 30.309 -21.013 -45.222 1.00 49.19 794 GLY A O 1
ATOM 6137 N N . ASP A 1 795 ? 29.112 -20.129 -43.529 1.00 43.88 795 ASP A N 1
ATOM 6138 C CA . ASP A 1 795 ? 27.969 -21.056 -43.593 1.00 43.88 795 ASP A CA 1
ATOM 6139 C C . ASP A 1 795 ? 26.935 -20.681 -44.685 1.00 43.88 795 ASP A C 1
ATOM 6141 O O . ASP A 1 795 ? 25.944 -21.373 -44.899 1.00 43.88 795 ASP A O 1
ATOM 6145 N N . SER A 1 796 ? 27.171 -19.584 -45.421 1.00 40.44 796 SER A N 1
ATOM 6146 C CA . SER A 1 796 ? 26.234 -19.007 -46.406 1.00 40.44 796 SER A CA 1
ATOM 6147 C C . SER A 1 796 ? 26.718 -19.107 -47.869 1.00 40.44 796 SER A C 1
ATOM 6149 O O . SER A 1 796 ? 26.126 -18.537 -48.785 1.00 40.44 796 SER A O 1
ATOM 6151 N N . SER A 1 797 ? 27.812 -19.834 -48.131 1.00 35.50 797 SER A N 1
ATOM 6152 C CA . SER A 1 797 ? 28.519 -19.810 -49.427 1.00 35.50 797 SER A CA 1
ATOM 6153 C C . SER A 1 797 ? 28.275 -21.026 -50.341 1.00 35.50 797 SER A C 1
ATOM 6155 O O . SER A 1 797 ? 29.203 -21.671 -50.824 1.00 35.50 797 SER A O 1
ATOM 6157 N N . LEU A 1 798 ? 27.002 -21.277 -50.676 1.00 35.50 798 LEU A N 1
ATOM 6158 C CA . LEU A 1 798 ? 26.603 -22.086 -51.843 1.00 35.50 798 LEU A CA 1
ATOM 6159 C C . LEU A 1 798 ? 25.475 -21.424 -52.666 1.00 35.50 798 LEU A C 1
ATOM 6161 O O . LEU A 1 798 ? 24.384 -21.974 -52.719 1.00 35.50 798 LEU A O 1
ATOM 6165 N N . VAL A 1 799 ? 25.747 -20.307 -53.364 1.00 32.22 799 VAL A N 1
ATOM 6166 C CA . VAL A 1 799 ? 25.273 -20.037 -54.753 1.00 32.22 799 VAL A CA 1
ATOM 6167 C C . VAL A 1 799 ? 26.242 -19.055 -55.457 1.00 32.22 799 VAL A C 1
ATOM 6169 O O . VAL A 1 799 ? 26.785 -18.148 -54.834 1.00 32.22 799 VAL A O 1
ATOM 6172 N N . HIS A 1 800 ? 26.449 -19.262 -56.763 1.00 27.86 800 HIS A N 1
ATOM 6173 C CA . HIS A 1 800 ? 27.152 -18.421 -57.755 1.00 27.86 800 HIS A CA 1
ATOM 6174 C C . HIS A 1 800 ? 26.849 -16.897 -57.680 1.00 27.86 800 HIS A C 1
ATOM 6176 O O . HIS A 1 800 ? 25.728 -16.515 -57.360 1.00 27.86 800 HIS A O 1
ATOM 6182 N N . VAL A 1 801 ? 27.834 -15.986 -57.838 1.00 26.56 801 VAL A N 1
ATOM 6183 C CA . VAL A 1 801 ? 28.424 -15.470 -59.117 1.00 26.56 801 VAL A CA 1
ATOM 6184 C C . VAL A 1 801 ? 27.323 -14.825 -59.998 1.00 26.56 801 VAL A C 1
ATOM 6186 O O . VAL A 1 801 ? 26.328 -15.477 -60.278 1.00 26.56 801 VAL A O 1
ATOM 6189 N N . GLU A 1 802 ? 27.370 -13.549 -60.416 1.00 26.17 802 GLU A N 1
ATOM 6190 C CA . GLU A 1 802 ? 28.487 -12.830 -61.063 1.00 26.17 802 GLU A CA 1
ATOM 6191 C C . GLU A 1 802 ? 28.445 -11.283 -60.895 1.00 26.17 802 GLU A C 1
ATOM 6193 O O . GLU A 1 802 ? 27.573 -10.730 -60.229 1.00 26.17 802 GLU A O 1
ATOM 6198 N N . ALA A 1 803 ? 29.425 -10.581 -61.478 1.00 27.02 803 ALA A N 1
ATOM 6199 C CA . ALA A 1 803 ? 29.712 -9.155 -61.282 1.00 27.02 803 ALA A CA 1
ATOM 6200 C C . ALA A 1 803 ? 28.801 -8.166 -62.043 1.00 27.02 803 ALA A C 1
ATOM 6202 O O . ALA A 1 803 ? 28.264 -8.489 -63.101 1.00 27.02 803 ALA A O 1
ATOM 6203 N N . ASN A 1 804 ? 28.793 -6.896 -61.606 1.00 28.17 804 ASN A N 1
ATOM 6204 C CA . ASN A 1 804 ? 28.950 -5.792 -62.562 1.00 28.17 804 ASN A CA 1
ATOM 6205 C C . ASN A 1 804 ? 29.633 -4.540 -61.965 1.00 28.17 804 ASN A C 1
ATOM 6207 O O . ASN A 1 804 ? 29.658 -4.348 -60.750 1.00 28.17 804 ASN A O 1
ATOM 6211 N N . ASP A 1 805 ? 30.226 -3.739 -62.849 1.00 27.38 805 ASP A N 1
ATOM 6212 C CA . ASP A 1 805 ? 31.238 -2.699 -62.595 1.00 27.38 805 ASP A CA 1
ATOM 6213 C C . ASP A 1 805 ? 30.672 -1.256 -62.653 1.00 27.38 805 ASP A C 1
ATOM 6215 O O . ASP A 1 805 ? 29.582 -1.029 -63.178 1.00 27.38 805 ASP A O 1
ATOM 6219 N N . GLY A 1 806 ? 31.450 -0.262 -62.194 1.00 26.89 806 GLY A N 1
ATOM 6220 C CA . GLY A 1 806 ? 31.444 1.064 -62.833 1.00 26.89 806 GLY A CA 1
ATOM 6221 C C . GLY A 1 806 ? 31.184 2.321 -61.984 1.00 26.89 806 GLY A C 1
ATOM 6222 O O . GLY A 1 806 ? 30.067 2.825 -61.943 1.00 26.89 806 GLY A O 1
ATOM 6223 N N . GLY A 1 807 ? 32.274 2.949 -61.514 1.00 26.48 807 GLY A N 1
ATOM 6224 C CA . GLY A 1 807 ? 32.451 4.417 -61.458 1.00 26.48 807 GLY A CA 1
ATOM 6225 C C . GLY A 1 807 ? 31.817 5.228 -60.305 1.00 26.48 807 GLY A C 1
ATOM 6226 O O . GLY A 1 807 ? 30.789 4.877 -59.754 1.00 26.48 807 GLY A O 1
ATOM 6227 N N . ARG A 1 808 ? 32.317 6.407 -59.907 1.00 26.62 808 ARG A N 1
ATOM 6228 C CA . ARG A 1 808 ? 33.565 7.172 -60.135 1.00 26.62 808 ARG A CA 1
ATOM 6229 C C . ARG A 1 808 ? 33.387 8.526 -59.400 1.00 26.62 808 ARG A C 1
ATOM 6231 O O . ARG A 1 808 ? 32.330 9.116 -59.558 1.00 26.62 808 ARG A O 1
ATOM 6238 N N . GLU A 1 809 ? 34.435 9.065 -58.754 1.00 25.64 809 GLU A N 1
ATOM 6239 C CA . GLU A 1 809 ? 34.639 10.520 -58.473 1.00 25.64 809 GLU A CA 1
ATOM 6240 C C . GLU A 1 809 ? 33.631 11.258 -57.525 1.00 25.64 809 GLU A C 1
ATOM 6242 O O . GLU A 1 809 ? 32.461 10.923 -57.458 1.00 25.64 809 GLU A O 1
ATOM 6247 N N . ARG A 1 810 ? 33.968 12.273 -56.697 1.00 26.44 810 ARG A N 1
ATOM 6248 C CA . ARG A 1 810 ? 35.153 13.156 -56.506 1.00 26.44 810 ARG A CA 1
ATOM 6249 C C . ARG A 1 810 ? 35.263 13.663 -55.042 1.00 26.44 810 ARG A C 1
ATOM 6251 O O . ARG A 1 810 ? 34.258 13.783 -54.351 1.00 26.44 810 ARG A O 1
ATOM 6258 N N . LYS A 1 811 ? 36.465 14.103 -54.633 1.00 27.91 811 LYS A N 1
ATOM 6259 C CA . LYS A 1 811 ? 36.714 15.138 -53.590 1.00 27.91 811 LYS A CA 1
ATOM 6260 C C . LYS A 1 811 ? 37.391 16.361 -54.238 1.00 27.91 811 LYS A C 1
ATOM 6262 O O . LYS A 1 811 ? 38.038 16.190 -55.270 1.00 27.91 811 LYS A O 1
ATOM 6267 N N . PRO A 1 812 ? 37.248 17.565 -53.656 1.00 31.62 812 PRO A N 1
ATOM 6268 C CA . PRO A 1 812 ? 38.387 18.343 -53.103 1.00 31.62 812 PRO A CA 1
ATOM 6269 C C . PRO A 1 812 ? 38.074 18.806 -51.648 1.00 31.62 812 PRO A C 1
ATOM 6271 O O . PRO A 1 812 ? 36.908 18.868 -51.280 1.00 31.62 812 PRO A O 1
ATOM 6274 N N . SER A 1 813 ? 38.989 18.950 -50.672 1.00 24.77 813 SER A N 1
ATOM 6275 C CA . SER A 1 813 ? 40.137 19.883 -50.533 1.00 24.77 813 SER A CA 1
ATOM 6276 C C . SER A 1 813 ? 39.701 21.373 -50.548 1.00 24.77 813 SER A C 1
ATOM 6278 O O . SER A 1 813 ? 38.863 21.741 -51.356 1.00 24.77 813 SER A O 1
ATOM 6280 N N . THR A 1 814 ? 40.178 22.306 -49.705 1.00 26.52 814 THR A N 1
ATOM 6281 C CA . THR A 1 814 ? 41.332 22.339 -48.771 1.00 26.52 814 THR A CA 1
ATOM 6282 C C . THR A 1 814 ? 41.239 23.572 -47.832 1.00 26.52 814 THR A C 1
ATOM 6284 O O . THR A 1 814 ? 40.365 24.409 -48.032 1.00 26.52 814 THR A O 1
ATOM 6287 N N . SER A 1 815 ? 42.237 23.753 -46.945 1.00 25.77 815 SER A N 1
ATOM 6288 C CA . SER A 1 815 ? 42.687 25.027 -46.314 1.00 25.77 815 SER A CA 1
ATOM 6289 C C . SER A 1 815 ? 41.947 25.560 -45.067 1.00 25.77 815 SER A C 1
ATOM 6291 O O . SER A 1 815 ? 40.752 25.339 -44.929 1.00 25.77 815 SER A O 1
ATOM 6293 N N . SER A 1 816 ? 42.570 26.324 -44.149 1.00 25.92 816 SER A N 1
ATOM 6294 C CA . SER A 1 816 ? 43.916 26.239 -43.512 1.00 25.92 816 SER A CA 1
ATOM 6295 C C . SER A 1 816 ? 44.087 27.353 -42.458 1.00 25.92 816 SER A C 1
ATOM 6297 O O . SER A 1 816 ? 43.650 28.473 -42.703 1.00 25.92 816 SER A O 1
ATOM 6299 N N . GLY A 1 817 ? 44.857 27.091 -41.392 1.00 25.55 817 GLY A N 1
ATOM 6300 C CA . GLY A 1 817 ? 45.393 28.105 -40.464 1.00 25.55 817 GLY A CA 1
ATOM 6301 C C . GLY A 1 817 ? 44.566 28.315 -39.183 1.00 25.55 817 GLY A C 1
ATOM 6302 O O . GLY A 1 817 ? 43.344 28.285 -39.226 1.00 25.55 817 GLY A O 1
ATOM 6303 N N . GLY A 1 818 ? 45.171 28.516 -38.007 1.00 24.86 818 GLY A N 1
ATOM 6304 C CA . GLY A 1 818 ? 46.600 28.452 -37.667 1.00 24.86 818 GLY A CA 1
ATOM 6305 C C . GLY A 1 818 ? 46.885 28.994 -36.255 1.00 24.86 818 GLY A C 1
ATOM 6306 O O . GLY A 1 818 ? 46.182 29.895 -35.822 1.00 24.86 818 GLY A O 1
ATOM 6307 N N . SER A 1 819 ? 47.918 28.450 -35.590 1.00 26.08 819 SER A N 1
ATOM 6308 C CA . SER A 1 819 ? 48.683 28.997 -34.434 1.00 26.08 819 SER A CA 1
ATOM 6309 C C . SER A 1 819 ? 47.922 29.604 -33.221 1.00 26.08 819 SER A C 1
ATOM 6311 O O . SER A 1 819 ? 47.281 30.634 -33.375 1.00 26.08 819 SER A O 1
ATOM 6313 N N . SER A 1 820 ? 47.912 29.073 -31.981 1.00 24.92 820 SER A N 1
ATOM 6314 C CA . SER A 1 820 ? 48.953 28.502 -31.071 1.00 24.92 820 SER A CA 1
ATOM 6315 C C . SER A 1 820 ? 49.570 29.493 -30.062 1.00 24.92 820 SER A C 1
ATOM 6317 O O . SER A 1 820 ? 49.684 30.668 -30.392 1.00 24.92 820 SER A O 1
ATOM 6319 N N . VAL A 1 821 ? 50.122 28.934 -28.955 1.00 27.62 821 VAL A N 1
ATOM 6320 C CA . VAL A 1 821 ? 50.879 29.565 -27.826 1.00 27.62 821 VAL A CA 1
ATOM 6321 C C . VAL A 1 821 ? 49.938 30.156 -26.746 1.00 27.62 821 VAL A C 1
ATOM 6323 O O . VAL A 1 821 ? 49.024 30.888 -27.103 1.00 27.62 821 VAL A O 1
ATOM 6326 N N . ASP A 1 822 ? 50.022 29.866 -25.432 1.00 25.16 822 ASP A N 1
ATOM 6327 C CA . ASP A 1 822 ? 50.903 28.983 -24.613 1.00 25.16 822 ASP A CA 1
ATOM 6328 C C . ASP A 1 822 ? 50.106 28.318 -23.435 1.00 25.16 822 ASP A C 1
ATOM 6330 O O . ASP A 1 822 ? 48.927 28.623 -23.277 1.00 25.16 822 ASP A O 1
ATOM 6334 N N . GLN A 1 823 ? 50.517 27.230 -22.744 1.00 26.70 823 GLN A N 1
ATOM 6335 C CA . GLN A 1 823 ? 51.529 27.025 -21.657 1.00 26.70 823 GLN A CA 1
ATOM 6336 C C . GLN A 1 823 ? 51.308 27.893 -20.390 1.00 26.70 823 GLN A C 1
ATOM 6338 O O . GLN A 1 823 ? 50.975 29.061 -20.525 1.00 26.70 823 GLN A O 1
ATOM 6343 N N . ARG A 1 824 ? 51.499 27.470 -19.122 1.00 26.03 824 ARG A N 1
ATOM 6344 C CA . ARG A 1 824 ? 51.942 26.229 -18.409 1.00 26.03 824 ARG A CA 1
ATOM 6345 C C . ARG A 1 824 ? 51.541 26.399 -16.897 1.00 26.03 824 ARG A C 1
ATOM 6347 O O . ARG A 1 824 ? 51.169 27.511 -16.540 1.00 26.03 824 ARG A O 1
ATOM 6354 N N . ASP A 1 825 ? 51.571 25.463 -15.930 1.00 26.84 825 ASP A N 1
ATOM 6355 C CA . ASP A 1 825 ? 51.967 24.039 -15.836 1.00 26.84 825 ASP A CA 1
ATOM 6356 C C . ASP A 1 825 ? 51.358 23.334 -14.572 1.00 26.84 825 ASP A C 1
ATOM 6358 O O . ASP A 1 825 ? 50.896 24.011 -13.659 1.00 26.84 825 ASP A O 1
ATOM 6362 N N . ASN A 1 826 ? 51.426 21.992 -14.509 1.00 26.48 826 ASN A N 1
ATOM 6363 C CA . ASN A 1 826 ? 51.634 21.079 -13.344 1.00 26.48 826 ASN A CA 1
ATOM 6364 C C . ASN A 1 826 ? 51.120 21.371 -11.895 1.00 26.48 826 ASN A C 1
ATOM 6366 O O . ASN A 1 826 ? 51.657 22.238 -11.212 1.00 26.48 826 ASN A O 1
ATOM 6370 N N . ASN A 1 827 ? 50.266 20.485 -11.334 1.00 25.69 827 ASN A N 1
ATOM 6371 C CA . ASN A 1 827 ? 50.622 19.412 -10.354 1.00 25.69 827 ASN A CA 1
ATOM 6372 C C . ASN A 1 827 ? 49.466 18.913 -9.437 1.00 25.69 827 ASN A C 1
ATOM 6374 O O . ASN A 1 827 ? 48.672 19.681 -8.902 1.00 25.69 827 ASN A O 1
ATOM 6378 N N . ASP A 1 828 ? 49.464 17.588 -9.244 1.00 30.73 828 ASP A N 1
ATOM 6379 C CA . ASP A 1 828 ? 48.729 16.724 -8.284 1.00 30.73 828 ASP A CA 1
ATOM 6380 C C . ASP A 1 828 ? 49.072 17.080 -6.794 1.00 30.73 828 ASP A C 1
ATOM 6382 O O . ASP A 1 828 ? 50.046 17.820 -6.613 1.00 30.73 828 ASP A O 1
ATOM 6386 N N . PRO A 1 829 ? 48.417 16.565 -5.706 1.00 34.50 829 PRO A N 1
ATOM 6387 C CA . PRO A 1 829 ? 47.583 15.353 -5.654 1.00 34.50 829 PRO A CA 1
ATOM 6388 C C . PRO A 1 829 ? 46.358 15.306 -4.690 1.00 34.50 829 PRO A C 1
ATOM 6390 O O . PRO A 1 829 ? 46.118 16.174 -3.853 1.00 34.50 829 PRO A O 1
ATOM 6393 N N . SER A 1 830 ? 45.688 14.142 -4.715 1.00 26.56 830 SER A N 1
ATOM 6394 C CA . SER A 1 830 ? 44.856 13.516 -3.657 1.00 26.56 830 SER A CA 1
ATOM 6395 C C . SER A 1 830 ? 43.388 13.953 -3.462 1.00 26.56 830 SER A C 1
ATOM 6397 O O . SER A 1 830 ? 43.076 15.082 -3.094 1.00 26.56 830 SER A O 1
ATOM 6399 N N . ALA A 1 831 ? 42.467 12.983 -3.593 1.00 25.25 831 ALA A N 1
ATOM 6400 C CA . ALA A 1 831 ? 41.111 13.045 -3.036 1.00 25.25 831 ALA A CA 1
ATOM 6401 C C . ALA A 1 831 ? 40.514 11.639 -2.802 1.00 25.25 831 ALA A C 1
ATOM 6403 O O . ALA A 1 831 ? 40.201 10.909 -3.743 1.00 25.25 831 ALA A O 1
ATOM 6404 N N . SER A 1 832 ? 40.329 11.282 -1.530 1.00 26.98 832 SER A N 1
ATOM 6405 C CA . SER A 1 832 ? 39.634 10.069 -1.059 1.00 26.98 832 SER A CA 1
ATOM 6406 C C . SER A 1 832 ? 38.088 10.221 -1.175 1.00 26.98 832 SER A C 1
ATOM 6408 O O . SER A 1 832 ? 37.613 11.265 -1.628 1.00 26.98 832 SER A O 1
ATOM 6410 N N . PRO A 1 833 ? 37.255 9.210 -0.837 1.00 29.69 833 PRO A N 1
ATOM 6411 C CA . PRO A 1 833 ? 35.952 9.016 -1.484 1.00 29.69 833 PRO A CA 1
ATOM 6412 C C . PRO A 1 833 ? 34.894 10.092 -1.186 1.00 29.69 833 PRO A C 1
ATOM 6414 O O . PRO A 1 833 ? 34.694 10.526 -0.046 1.00 29.69 833 PRO A O 1
ATOM 6417 N N . ARG A 1 834 ? 34.140 10.462 -2.232 1.00 27.38 834 ARG A N 1
ATOM 6418 C CA . ARG A 1 834 ? 32.956 11.327 -2.137 1.00 27.38 834 ARG A CA 1
ATOM 6419 C C . ARG A 1 834 ? 31.753 10.547 -1.601 1.00 27.38 834 ARG A C 1
ATOM 6421 O O . ARG A 1 834 ? 31.272 9.614 -2.234 1.00 27.38 834 ARG A O 1
ATOM 6428 N N . SER A 1 835 ? 31.253 10.984 -0.449 1.00 31.11 835 SER A N 1
ATOM 6429 C CA . SER A 1 835 ? 29.938 10.629 0.093 1.00 31.11 835 SER A CA 1
ATOM 6430 C C . SER A 1 835 ? 28.828 11.351 -0.677 1.00 31.11 835 SER A C 1
ATOM 6432 O O . SER A 1 835 ? 28.978 12.532 -0.984 1.00 31.11 835 SER A O 1
ATOM 6434 N N . SER A 1 836 ? 27.717 10.670 -0.940 1.00 38.41 836 SER A N 1
ATOM 6435 C CA . SER A 1 836 ? 26.608 11.138 -1.778 1.00 38.41 836 SER A CA 1
ATOM 6436 C C . SER A 1 836 ? 25.701 12.188 -1.117 1.00 38.41 836 SER A C 1
ATOM 6438 O O . SER A 1 836 ? 24.805 11.832 -0.359 1.00 38.41 836 SER A O 1
ATOM 6440 N N . LEU A 1 837 ? 25.892 13.454 -1.488 1.00 39.53 837 LEU A N 1
ATOM 6441 C CA . LEU A 1 837 ? 24.852 14.477 -1.676 1.00 39.53 837 LEU A CA 1
ATOM 6442 C C . LEU A 1 837 ? 25.299 15.298 -2.901 1.00 39.53 837 LEU A C 1
ATOM 6444 O O . LEU A 1 837 ? 26.495 15.570 -3.030 1.00 39.53 837 LEU A O 1
ATOM 6448 N N . SER A 1 838 ? 24.404 15.622 -3.836 1.00 40.38 838 SER A N 1
ATOM 6449 C CA . SER A 1 838 ? 24.768 16.389 -5.037 1.00 40.38 838 SER A CA 1
ATOM 6450 C C . SER A 1 838 ? 24.870 17.885 -4.725 1.00 40.38 838 SER A C 1
ATOM 6452 O O . SER A 1 838 ? 23.986 18.448 -4.087 1.00 40.38 838 SER A O 1
ATOM 6454 N N . ASP A 1 839 ? 25.919 18.551 -5.226 1.00 46.31 839 ASP A N 1
ATOM 6455 C CA . ASP A 1 839 ? 26.116 20.007 -5.066 1.00 46.31 839 ASP A CA 1
ATOM 6456 C C . ASP A 1 839 ? 24.929 20.845 -5.615 1.00 46.31 839 ASP A C 1
ATOM 6458 O O . ASP A 1 839 ? 24.752 22.007 -5.243 1.00 46.31 839 ASP A O 1
ATOM 6462 N N . ASP A 1 840 ? 24.080 20.251 -6.462 1.00 50.69 840 ASP A N 1
ATOM 6463 C CA . ASP A 1 840 ? 22.920 20.894 -7.084 1.00 50.69 840 ASP A CA 1
ATOM 6464 C C . ASP A 1 840 ? 21.821 21.321 -6.090 1.00 50.69 840 ASP A C 1
ATOM 6466 O O . ASP A 1 840 ? 21.198 22.369 -6.301 1.00 50.69 840 ASP A O 1
ATOM 6470 N N . SER A 1 841 ? 21.575 20.588 -4.989 1.00 49.00 841 SER A N 1
ATOM 6471 C CA . SER A 1 841 ? 20.485 20.940 -4.051 1.00 49.00 841 SER A CA 1
ATOM 6472 C C . SER A 1 841 ? 20.751 22.259 -3.304 1.00 49.00 841 SER A C 1
ATOM 6474 O O . SER A 1 841 ? 19.828 23.035 -3.022 1.00 49.00 841 SER A O 1
ATOM 6476 N N . PHE A 1 842 ? 22.028 22.599 -3.105 1.00 57.50 842 PHE A N 1
ATOM 6477 C CA . PHE A 1 842 ? 22.481 23.821 -2.433 1.00 57.50 842 PHE A CA 1
ATOM 6478 C C . PHE A 1 842 ? 22.890 24.955 -3.391 1.00 57.50 842 PHE A C 1
ATOM 6480 O O . PHE A 1 842 ? 23.346 26.004 -2.934 1.00 57.50 842 PHE A O 1
ATOM 6487 N N . CYS A 1 843 ? 22.660 24.811 -4.704 1.00 52.25 843 CYS A N 1
ATOM 6488 C CA . CYS A 1 843 ? 22.989 25.824 -5.714 1.00 52.25 843 CYS A CA 1
ATOM 6489 C C . CYS A 1 843 ? 22.501 27.236 -5.314 1.00 52.25 843 CYS A C 1
ATOM 6491 O O . CYS A 1 843 ? 21.316 27.439 -5.024 1.00 52.25 843 CYS A O 1
ATOM 6493 N N . GLY A 1 844 ? 23.414 28.213 -5.272 1.00 56.00 844 GLY A N 1
ATOM 6494 C CA . GLY A 1 844 ? 23.134 29.602 -4.879 1.00 56.00 844 GLY A CA 1
ATOM 6495 C C . GLY A 1 844 ? 23.202 29.912 -3.373 1.00 56.00 844 GLY A C 1
ATOM 6496 O O . GLY A 1 844 ? 22.960 31.055 -2.996 1.00 56.00 844 GLY A O 1
ATOM 6497 N N . VAL A 1 845 ? 23.545 28.948 -2.512 1.00 71.50 845 VAL A N 1
ATOM 6498 C CA . VAL A 1 845 ? 23.816 29.162 -1.075 1.00 71.50 845 VAL A CA 1
ATOM 6499 C C . VAL A 1 845 ? 25.299 28.917 -0.791 1.00 71.50 845 VAL A C 1
ATOM 6501 O O . VAL A 1 845 ? 25.909 28.029 -1.382 1.00 71.50 845 VAL A O 1
ATOM 6504 N N . HIS A 1 846 ? 25.910 29.698 0.107 1.00 79.00 846 HIS A N 1
ATOM 6505 C CA . HIS A 1 846 ? 27.316 29.488 0.455 1.00 79.00 846 HIS A CA 1
ATOM 6506 C C . HIS A 1 846 ? 27.489 28.221 1.304 1.00 79.00 846 HIS A C 1
ATOM 6508 O O . HIS A 1 846 ? 26.976 28.146 2.421 1.00 79.00 846 HIS A O 1
ATOM 6514 N N . ILE A 1 847 ? 28.239 27.245 0.791 1.00 80.06 847 ILE A N 1
ATOM 6515 C CA . ILE A 1 847 ? 28.554 26.004 1.506 1.00 80.06 847 ILE A CA 1
ATOM 6516 C C . ILE A 1 847 ? 29.859 26.191 2.287 1.00 80.06 847 ILE A C 1
ATOM 6518 O O . ILE A 1 847 ? 30.924 26.388 1.698 1.00 80.06 847 ILE A O 1
ATOM 6522 N N . ILE A 1 848 ? 29.778 26.112 3.615 1.00 80.69 848 ILE A N 1
ATOM 6523 C CA . ILE A 1 848 ? 30.929 26.163 4.522 1.00 80.69 848 ILE A CA 1
ATOM 6524 C C . ILE A 1 848 ? 31.656 24.822 4.444 1.00 80.69 848 ILE A C 1
ATOM 6526 O O . ILE A 1 848 ? 31.104 23.786 4.824 1.00 80.69 848 ILE A O 1
ATOM 6530 N N . LYS A 1 849 ? 32.891 24.848 3.936 1.00 74.38 849 LYS A N 1
ATOM 6531 C CA . LYS A 1 849 ? 33.682 23.636 3.673 1.00 74.38 849 LYS A CA 1
ATOM 6532 C C . LYS A 1 849 ? 34.426 23.148 4.910 1.00 74.38 849 LYS A C 1
ATOM 6534 O O . LYS A 1 849 ? 34.622 21.944 5.048 1.00 74.38 849 LYS A O 1
ATOM 6539 N N . ASP A 1 850 ? 34.788 24.058 5.815 1.00 75.88 850 ASP A N 1
ATOM 6540 C CA . ASP A 1 850 ? 35.414 23.722 7.095 1.00 75.88 850 ASP A CA 1
ATOM 6541 C C . ASP A 1 850 ? 34.718 24.438 8.269 1.00 75.88 850 ASP A C 1
ATOM 6543 O O . ASP A 1 850 ? 35.184 25.476 8.754 1.00 75.88 850 ASP A O 1
ATOM 6547 N N . PRO A 1 851 ? 33.584 23.901 8.763 1.00 74.75 851 PRO A N 1
ATOM 6548 C CA . PRO A 1 851 ? 32.820 24.563 9.815 1.00 74.75 851 PRO A CA 1
ATOM 6549 C C . PRO A 1 851 ? 33.585 24.738 11.131 1.00 74.75 851 PRO A C 1
ATOM 6551 O O . PRO A 1 851 ? 33.311 25.693 11.852 1.00 74.75 851 PRO A O 1
ATOM 6554 N N . LYS A 1 852 ? 34.566 23.868 11.428 1.00 71.25 852 LYS A N 1
ATOM 6555 C CA . LYS A 1 852 ? 35.347 23.919 12.677 1.00 71.25 852 LYS A CA 1
ATOM 6556 C C . LYS A 1 852 ? 36.262 25.142 12.747 1.00 71.25 852 LYS A C 1
ATOM 6558 O O . LYS A 1 852 ? 36.490 25.659 13.838 1.00 71.25 852 LYS A O 1
ATOM 6563 N N . ASN A 1 853 ? 36.767 25.602 11.602 1.00 74.81 853 ASN A N 1
ATOM 6564 C CA . ASN A 1 853 ? 37.650 26.766 11.521 1.00 74.81 853 ASN A CA 1
ATOM 6565 C C . ASN A 1 853 ? 36.917 28.044 11.080 1.00 74.81 853 ASN A C 1
ATOM 6567 O O . ASN A 1 853 ? 37.274 29.141 11.517 1.00 74.81 853 ASN A O 1
ATOM 6571 N N . GLU A 1 854 ? 35.878 27.928 10.246 1.00 79.44 854 GLU A N 1
ATOM 6572 C CA . GLU A 1 854 ? 35.150 29.083 9.706 1.00 79.44 854 GLU A CA 1
ATOM 6573 C C . GLU A 1 854 ? 34.066 29.648 10.641 1.00 79.44 854 GLU A C 1
ATOM 6575 O O . GLU A 1 854 ? 33.761 30.843 10.542 1.00 79.44 854 GLU A O 1
ATOM 6580 N N . VAL A 1 855 ? 33.483 28.827 11.529 1.00 84.88 855 VAL A N 1
ATOM 6581 C CA . VAL A 1 855 ? 32.376 29.212 12.426 1.00 84.88 855 VAL A CA 1
ATOM 6582 C C . VAL A 1 855 ? 32.767 29.025 13.891 1.00 84.88 855 VAL A C 1
ATOM 6584 O O . VAL A 1 855 ? 33.031 27.920 14.352 1.00 84.88 855 VAL A O 1
ATOM 6587 N N . LYS A 1 856 ? 32.738 30.116 14.661 1.00 85.88 856 LYS A N 1
ATOM 6588 C CA . LYS A 1 856 ? 32.991 30.116 16.110 1.00 85.88 856 LYS A CA 1
ATOM 6589 C C . LYS A 1 856 ? 31.684 30.327 16.865 1.00 85.88 856 LYS A C 1
ATOM 6591 O O . LYS A 1 856 ? 31.156 31.439 16.864 1.00 85.88 856 LYS A O 1
ATOM 6596 N N . LEU A 1 857 ? 31.165 29.277 17.497 1.00 86.56 857 LEU A N 1
ATOM 6597 C CA . LEU A 1 857 ? 30.007 29.360 18.395 1.00 86.56 857 LEU A CA 1
ATOM 6598 C C . LEU A 1 857 ? 30.407 30.046 19.715 1.00 86.56 857 LEU A C 1
ATOM 6600 O O . LEU A 1 857 ? 31.566 29.960 20.121 1.00 86.56 857 LEU A O 1
ATOM 6604 N N . LYS A 1 858 ? 29.472 30.750 20.367 1.00 85.75 858 LYS A N 1
ATOM 6605 C CA . LYS A 1 858 ? 29.709 31.446 21.646 1.00 85.75 858 LYS A CA 1
ATOM 6606 C C . LYS A 1 858 ? 28.707 31.049 22.724 1.00 85.75 858 LYS A C 1
ATOM 6608 O O . LYS A 1 858 ? 29.062 30.336 23.651 1.00 85.75 858 LYS A O 1
ATOM 6613 N N . GLU A 1 859 ? 27.472 31.521 22.599 1.00 87.00 859 GLU A N 1
ATOM 6614 C CA . GLU A 1 859 ? 26.416 31.360 23.603 1.00 87.00 859 GLU A CA 1
ATOM 6615 C C . GLU A 1 859 ? 25.123 30.885 22.938 1.00 87.00 859 GLU A C 1
ATOM 6617 O O . GLU A 1 859 ? 24.850 31.227 21.784 1.00 87.00 859 GLU A O 1
ATOM 6622 N N . ILE A 1 860 ? 24.333 30.085 23.652 1.00 84.38 860 ILE A N 1
ATOM 6623 C CA . ILE A 1 860 ? 23.031 29.621 23.167 1.00 84.38 860 ILE A CA 1
ATOM 6624 C C . ILE A 1 860 ? 22.019 30.753 23.349 1.00 84.38 860 ILE A C 1
ATOM 6626 O O . ILE A 1 860 ? 21.873 31.284 24.447 1.00 84.38 860 ILE A O 1
ATOM 6630 N N . ILE A 1 861 ? 21.313 31.100 22.274 1.00 80.81 861 ILE A N 1
ATOM 6631 C CA . ILE A 1 861 ? 20.276 32.145 22.248 1.00 80.81 861 ILE A CA 1
ATOM 6632 C C . ILE A 1 861 ? 18.863 31.586 22.025 1.00 80.81 861 ILE A C 1
ATOM 6634 O O . ILE A 1 861 ? 17.890 32.322 22.150 1.00 80.81 861 ILE A O 1
ATOM 6638 N N . GLY A 1 862 ? 18.733 30.288 21.736 1.00 72.06 862 GLY A N 1
ATOM 6639 C CA . GLY A 1 862 ? 17.451 29.588 21.685 1.00 72.06 862 GLY A CA 1
ATOM 6640 C C . GLY A 1 862 ? 17.618 28.070 21.750 1.00 72.06 862 GLY A C 1
ATOM 6641 O O . GLY A 1 862 ? 18.610 27.529 21.266 1.00 72.06 862 GLY A O 1
ATOM 6642 N N . LYS A 1 863 ? 16.639 27.379 22.339 1.00 66.94 863 LYS A N 1
ATOM 6643 C CA . LYS A 1 863 ? 16.515 25.913 22.325 1.00 66.94 863 LYS A CA 1
ATOM 6644 C C . LYS A 1 863 ? 15.077 25.543 21.966 1.00 66.94 863 LYS A C 1
ATOM 6646 O O . LYS A 1 863 ? 14.153 26.174 22.474 1.00 66.94 863 LYS A O 1
ATOM 6651 N N . GLY A 1 864 ? 14.889 24.535 21.120 1.00 60.84 864 GLY A N 1
ATOM 6652 C CA . GLY A 1 864 ? 13.568 24.052 20.711 1.00 60.84 864 GLY A CA 1
ATOM 6653 C C . GLY A 1 864 ? 13.607 22.608 20.212 1.00 60.84 864 GLY A C 1
ATOM 6654 O O . GLY A 1 864 ? 14.673 22.002 20.136 1.00 60.84 864 GLY A O 1
ATOM 6655 N N . GLY A 1 865 ? 12.445 22.060 19.843 1.00 52.97 865 GLY A N 1
ATOM 6656 C CA . GLY A 1 865 ? 12.298 20.645 19.458 1.00 52.97 865 GLY A CA 1
ATOM 6657 C C . GLY A 1 865 ? 13.088 20.200 18.217 1.00 52.97 865 GLY A C 1
ATOM 6658 O O . GLY A 1 865 ? 13.211 19.005 17.982 1.00 52.97 865 GLY A O 1
ATOM 6659 N N . PHE A 1 866 ? 13.646 21.144 17.452 1.00 54.62 866 PHE A N 1
ATOM 6660 C CA . PHE A 1 866 ? 14.457 20.886 16.255 1.00 54.62 866 PHE A CA 1
ATOM 6661 C C . PHE A 1 866 ? 15.956 21.173 16.451 1.00 54.62 866 PHE A C 1
ATOM 6663 O O . PHE A 1 866 ? 16.720 21.050 15.501 1.00 54.62 866 PHE A O 1
ATOM 6670 N N . GLY A 1 867 ? 16.397 21.559 17.656 1.00 67.31 867 GLY A N 1
ATOM 6671 C CA . GLY A 1 867 ? 17.812 21.781 17.969 1.00 67.31 867 GLY A CA 1
ATOM 6672 C C . GLY A 1 867 ? 18.103 23.071 18.737 1.00 67.31 867 GLY A C 1
ATOM 6673 O O . GLY A 1 867 ? 17.225 23.693 19.343 1.00 67.31 867 GLY A O 1
ATOM 6674 N N . GLU A 1 868 ? 19.373 23.476 18.717 1.00 80.25 868 GLU A N 1
ATOM 6675 C CA . GLU A 1 868 ? 19.873 24.649 19.439 1.00 80.25 868 GLU A CA 1
ATOM 6676 C C . GLU A 1 868 ? 20.293 25.765 18.478 1.00 80.25 868 GLU A C 1
ATOM 6678 O O . GLU A 1 868 ? 20.983 25.527 17.483 1.00 80.25 868 GLU A O 1
ATOM 6683 N N . VAL A 1 869 ? 19.920 27.002 18.808 1.00 83.19 869 VAL A N 1
ATOM 6684 C CA . VAL A 1 869 ? 20.341 28.211 18.095 1.00 83.19 869 VAL A CA 1
ATOM 6685 C C . VAL A 1 869 ? 21.423 28.910 18.905 1.00 83.19 869 VAL A C 1
ATOM 6687 O O . VAL A 1 869 ? 21.199 29.385 20.020 1.00 83.19 869 VAL A O 1
ATOM 6690 N N . TRP A 1 870 ? 22.604 28.997 18.313 1.00 86.94 870 TRP A N 1
ATOM 6691 C CA . TRP A 1 870 ? 23.803 29.584 18.888 1.00 86.94 870 TRP A CA 1
ATOM 6692 C C . TRP A 1 870 ? 24.083 30.948 18.269 1.00 86.94 870 TRP A C 1
ATOM 6694 O O . TRP A 1 870 ? 24.020 31.128 17.055 1.00 86.94 870 TRP A O 1
ATOM 6704 N N . LYS A 1 871 ? 24.485 31.913 19.088 1.00 88.81 871 LYS A N 1
ATOM 6705 C CA . LYS A 1 871 ? 25.156 33.123 18.620 1.00 88.81 871 LYS A CA 1
ATOM 6706 C C . LYS A 1 871 ? 26.609 32.777 18.334 1.00 88.81 871 LYS A C 1
ATOM 6708 O O . LYS A 1 871 ? 27.290 32.177 19.168 1.00 88.81 871 LYS A O 1
ATOM 6713 N N . GLY A 1 872 ? 27.095 33.159 17.162 1.00 89.94 872 GLY A N 1
ATOM 6714 C CA . GLY A 1 872 ? 28.444 32.837 16.717 1.00 89.94 872 GLY A CA 1
ATOM 6715 C C . GLY A 1 872 ? 29.062 33.914 15.836 1.00 89.94 872 GLY A C 1
ATOM 6716 O O . GLY A 1 872 ? 28.524 35.008 15.665 1.00 89.94 872 GLY A O 1
ATOM 6717 N N . GLN A 1 873 ? 30.228 33.595 15.285 1.00 89.31 873 GLN A N 1
ATOM 6718 C CA . GLN A 1 873 ? 30.907 34.384 14.264 1.00 89.31 873 GLN A CA 1
ATOM 6719 C C . GLN A 1 873 ? 31.296 33.487 13.093 1.00 89.31 873 GLN A C 1
ATOM 6721 O O . GLN A 1 873 ? 32.023 32.516 13.287 1.00 89.31 873 GLN A O 1
ATOM 6726 N N . TRP A 1 874 ? 30.862 33.842 11.886 1.00 89.06 874 TRP A N 1
ATOM 6727 C CA . TRP A 1 874 ? 31.291 33.211 10.638 1.00 89.06 874 TRP A CA 1
ATOM 6728 C C . TRP A 1 874 ? 32.209 34.184 9.897 1.00 89.06 874 TRP A C 1
ATOM 6730 O O . TRP A 1 874 ? 31.803 35.301 9.581 1.00 89.06 874 TRP A O 1
ATOM 6740 N N . ARG A 1 875 ? 33.480 33.803 9.704 1.00 84.44 875 ARG A N 1
ATOM 6741 C CA . ARG A 1 875 ? 34.537 34.669 9.122 1.00 84.44 875 ARG A CA 1
ATOM 6742 C C . ARG A 1 875 ? 34.631 36.077 9.755 1.00 84.44 875 ARG A C 1
ATOM 6744 O O . ARG A 1 875 ? 34.976 37.047 9.092 1.00 84.44 875 ARG A O 1
ATOM 6751 N N . GLY A 1 876 ? 34.326 36.186 11.051 1.00 81.56 876 GLY A N 1
ATOM 6752 C CA . GLY A 1 876 ? 34.315 37.443 11.817 1.00 81.56 876 GLY A CA 1
ATOM 6753 C C . GLY A 1 876 ? 32.945 38.133 11.910 1.00 81.56 876 GLY A C 1
ATOM 6754 O O . GLY A 1 876 ? 32.681 38.807 12.909 1.00 81.56 876 GLY A O 1
ATOM 6755 N N . THR A 1 877 ? 32.045 37.894 10.955 1.00 87.88 877 THR A N 1
ATOM 6756 C CA . THR A 1 877 ? 30.674 38.427 10.945 1.00 87.88 877 THR A CA 1
ATOM 6757 C C . THR A 1 877 ? 29.827 37.774 12.045 1.00 87.88 877 THR A C 1
ATOM 6759 O O . THR A 1 877 ? 29.769 36.542 12.094 1.00 87.88 877 THR A O 1
ATOM 6762 N N . PRO A 1 878 ? 29.156 38.541 12.929 1.00 90.19 878 PRO A N 1
ATOM 6763 C CA . PRO A 1 878 ? 28.208 37.994 13.901 1.00 90.19 878 PRO A CA 1
ATOM 6764 C C . PRO A 1 878 ? 27.010 37.329 13.211 1.00 90.19 878 PRO A C 1
ATOM 6766 O O . PRO A 1 878 ? 26.382 37.930 12.342 1.00 90.19 878 PRO A O 1
ATOM 6769 N N . VAL A 1 879 ? 26.687 36.100 13.610 1.00 93.00 879 VAL A N 1
ATOM 6770 C CA . VAL A 1 879 ? 25.641 35.266 12.990 1.00 93.00 879 VAL A CA 1
ATOM 6771 C C . VAL A 1 879 ? 24.854 34.483 14.041 1.00 93.00 879 VAL A C 1
ATOM 6773 O O . VAL A 1 879 ? 25.358 34.216 15.135 1.00 93.00 879 VAL A O 1
ATOM 6776 N N . ALA A 1 880 ? 23.627 34.100 13.698 1.00 90.88 880 ALA A N 1
ATOM 6777 C CA . ALA A 1 880 ? 22.877 33.064 14.398 1.00 90.88 880 ALA A CA 1
ATOM 6778 C C . ALA A 1 880 ? 23.103 31.723 13.680 1.00 90.88 880 ALA A C 1
ATOM 6780 O O . ALA A 1 880 ? 23.101 31.668 12.453 1.00 90.88 880 ALA A O 1
ATOM 6781 N N . VAL A 1 881 ? 23.323 30.644 14.425 1.00 88.00 881 VAL A N 1
ATOM 6782 C CA . VAL A 1 881 ? 23.668 29.322 13.889 1.00 88.00 881 VAL A CA 1
ATOM 6783 C C . VAL A 1 881 ? 22.747 28.283 14.513 1.00 88.00 881 VAL A C 1
ATOM 6785 O O . VAL A 1 881 ? 22.863 27.993 15.701 1.00 88.00 881 VAL A O 1
ATOM 6788 N N . LYS A 1 882 ? 21.829 27.724 13.723 1.00 87.12 882 LYS A N 1
ATOM 6789 C CA . LYS A 1 882 ? 20.958 26.617 14.138 1.00 87.12 882 LYS A CA 1
ATOM 6790 C C . LYS A 1 882 ? 21.687 25.301 13.869 1.00 87.12 882 LYS A C 1
ATOM 6792 O O . LYS A 1 882 ? 22.105 25.054 12.735 1.00 87.12 882 LYS A O 1
ATOM 6797 N N . LEU A 1 883 ? 21.884 24.497 14.913 1.00 79.88 883 LEU A N 1
ATOM 6798 C CA . LEU A 1 883 ? 22.479 23.163 14.828 1.00 79.88 883 LEU A CA 1
ATOM 6799 C C . LEU A 1 883 ? 21.370 22.109 14.786 1.00 79.88 883 LEU A C 1
ATOM 6801 O O . LEU A 1 883 ? 20.547 22.054 15.698 1.00 79.88 883 LEU A O 1
ATOM 6805 N N . LEU A 1 884 ? 21.387 21.268 13.751 1.00 72.75 884 LEU A N 1
ATOM 6806 C CA . LEU A 1 884 ? 20.442 20.170 13.529 1.00 72.75 884 LEU A CA 1
ATOM 6807 C C . LEU A 1 884 ? 21.197 18.832 13.619 1.00 72.75 884 LEU A C 1
ATOM 6809 O O . LEU A 1 884 ? 22.262 18.696 13.010 1.00 72.75 884 LEU A O 1
ATOM 6813 N N . ASN A 1 885 ? 20.680 17.856 14.372 1.00 63.31 885 ASN A N 1
ATOM 6814 C CA . ASN A 1 885 ? 21.358 16.578 14.638 1.00 63.31 885 ASN A CA 1
ATOM 6815 C C . ASN A 1 885 ? 20.958 15.505 13.604 1.00 63.31 885 ASN A C 1
ATOM 6817 O O . ASN A 1 885 ? 19.789 15.156 13.506 1.00 63.31 885 ASN A O 1
ATOM 6821 N N . ARG A 1 886 ? 21.903 14.954 12.834 1.00 57.94 886 ARG A N 1
ATOM 6822 C CA . ARG A 1 886 ? 21.634 14.049 11.693 1.00 57.94 886 ARG A CA 1
ATOM 6823 C C . ARG A 1 886 ? 21.575 12.573 12.100 1.00 57.94 886 ARG A C 1
ATOM 6825 O O . ARG A 1 886 ? 22.294 11.739 11.547 1.00 57.94 886 ARG A O 1
ATOM 6832 N N . GLU A 1 887 ? 20.709 12.236 13.049 1.00 50.09 887 GLU A N 1
ATOM 6833 C CA . GLU A 1 887 ? 20.383 10.837 13.349 1.00 50.09 887 GLU A CA 1
ATOM 6834 C C . GLU A 1 887 ? 19.126 10.406 12.574 1.00 50.09 887 GLU A C 1
ATOM 6836 O O . GLU A 1 887 ? 18.006 10.815 12.870 1.00 50.09 887 GLU A O 1
ATOM 6841 N N . GLY A 1 888 ? 19.310 9.562 11.554 1.00 49.56 888 GLY A N 1
ATOM 6842 C CA . GLY A 1 888 ? 18.210 8.974 10.783 1.00 49.56 888 GLY A CA 1
ATOM 6843 C C . GLY A 1 888 ? 17.687 9.845 9.633 1.00 49.56 888 GLY A C 1
ATOM 6844 O O . GLY A 1 888 ? 18.452 10.448 8.887 1.00 49.56 888 GLY A O 1
ATOM 6845 N N . SER A 1 889 ? 16.367 9.849 9.435 1.00 42.22 889 SER A N 1
ATOM 6846 C CA . SER A 1 889 ? 15.681 10.337 8.224 1.00 42.22 889 SER A CA 1
ATOM 6847 C C . SER A 1 889 ? 15.546 11.866 8.106 1.00 42.22 889 SER A C 1
ATOM 6849 O O . SER A 1 889 ? 14.577 12.338 7.518 1.00 42.22 889 SER A O 1
ATOM 6851 N N . GLN A 1 890 ? 16.467 12.643 8.684 1.00 51.81 890 GLN A N 1
ATOM 6852 C CA . GLN A 1 890 ? 16.343 14.106 8.807 1.00 51.81 890 GLN A CA 1
ATOM 6853 C C . GLN A 1 890 ? 17.041 14.912 7.698 1.00 51.81 890 GLN A C 1
ATOM 6855 O O . GLN A 1 890 ? 16.862 16.126 7.624 1.00 51.81 890 GLN A O 1
ATOM 6860 N N . ASP A 1 891 ? 17.787 14.270 6.793 1.00 56.53 891 ASP A N 1
ATOM 6861 C CA . ASP A 1 891 ? 18.467 14.971 5.689 1.00 56.53 891 ASP A CA 1
ATOM 6862 C C . ASP A 1 891 ? 17.488 15.765 4.795 1.00 56.53 891 ASP A C 1
ATOM 6864 O O . ASP A 1 891 ? 17.813 16.866 4.351 1.00 56.53 891 ASP A O 1
ATOM 6868 N N . SER A 1 892 ? 16.256 15.275 4.613 1.00 60.03 892 SER A N 1
ATOM 6869 C CA . SER A 1 892 ? 15.199 15.986 3.881 1.00 60.03 892 SER A CA 1
ATOM 6870 C C . SER A 1 892 ? 14.626 17.201 4.625 1.00 60.03 892 SER A C 1
ATOM 6872 O O . SER A 1 892 ? 14.167 18.138 3.972 1.00 60.03 892 SER A O 1
ATOM 6874 N N . GLU A 1 893 ? 14.654 17.228 5.963 1.00 66.06 893 GLU A N 1
ATOM 6875 C CA . GLU A 1 893 ? 14.182 18.379 6.750 1.00 66.06 893 GLU A CA 1
ATOM 6876 C C . GLU A 1 893 ? 15.174 19.556 6.634 1.00 66.06 893 GLU A C 1
ATOM 6878 O O . GLU A 1 893 ? 14.753 20.700 6.453 1.00 66.06 893 GLU A O 1
ATOM 6883 N N . VAL A 1 894 ? 16.486 19.275 6.602 1.00 69.38 894 VAL A N 1
ATOM 6884 C CA . VAL A 1 894 ? 17.539 20.282 6.347 1.00 69.38 894 VAL A CA 1
ATOM 6885 C C . VAL A 1 894 ? 17.394 20.892 4.948 1.00 69.38 894 VAL A C 1
ATOM 6887 O O . VAL A 1 894 ? 17.431 22.116 4.791 1.00 69.38 894 VAL A O 1
ATOM 6890 N N . GLU A 1 895 ? 17.204 20.058 3.920 1.00 72.94 895 GLU A N 1
ATOM 6891 C CA . GLU A 1 895 ? 16.991 20.530 2.545 1.00 72.94 895 GLU A CA 1
ATOM 6892 C C . GLU A 1 895 ? 15.694 21.346 2.410 1.00 72.94 895 GLU A C 1
ATOM 6894 O O . GLU A 1 895 ? 15.680 22.367 1.715 1.00 72.94 895 GLU A O 1
ATOM 6899 N N . GLN A 1 896 ? 14.622 20.960 3.116 1.00 75.88 896 GLN A N 1
ATOM 6900 C CA . GLN A 1 896 ? 13.364 21.708 3.156 1.00 75.88 896 GLN A CA 1
ATOM 6901 C C . GLN A 1 896 ? 13.537 23.092 3.804 1.00 75.88 896 GLN A C 1
ATOM 6903 O O . GLN A 1 896 ? 13.136 24.085 3.191 1.00 75.88 896 GLN A O 1
ATOM 6908 N N . GLU A 1 897 ? 14.153 23.195 4.988 1.00 81.06 897 GLU A N 1
ATOM 6909 C CA . GLU A 1 897 ? 14.357 24.483 5.681 1.00 81.06 897 GLU A CA 1
ATOM 6910 C C . GLU A 1 897 ? 15.221 25.441 4.833 1.00 81.06 897 GLU A C 1
ATOM 6912 O O . GLU A 1 897 ? 14.879 26.615 4.655 1.00 81.06 897 GLU A O 1
ATOM 6917 N N . VAL A 1 898 ? 16.276 24.931 4.184 1.00 81.62 898 VAL A N 1
ATOM 6918 C CA . VAL A 1 898 ? 17.107 25.714 3.250 1.00 81.62 898 VAL A CA 1
ATOM 6919 C C . VAL A 1 898 ? 16.323 26.143 2.001 1.00 81.62 898 VAL A C 1
ATOM 6921 O O . VAL A 1 898 ? 16.411 27.302 1.586 1.00 81.62 898 VAL A O 1
ATOM 6924 N N . ALA A 1 899 ? 15.514 25.260 1.407 1.00 81.31 899 ALA A N 1
ATOM 6925 C CA . ALA A 1 899 ? 14.677 25.590 0.249 1.00 81.31 899 ALA A CA 1
ATOM 6926 C C . ALA A 1 899 ? 13.586 26.631 0.564 1.00 81.31 899 ALA A C 1
ATOM 6928 O O . ALA A 1 899 ? 13.176 27.381 -0.329 1.00 81.31 899 ALA A O 1
ATOM 6929 N N . ILE A 1 900 ? 13.125 26.693 1.816 1.00 84.94 900 ILE A N 1
ATOM 6930 C CA . ILE A 1 900 ? 12.194 27.714 2.309 1.00 84.94 900 ILE A CA 1
ATOM 6931 C C . ILE A 1 900 ? 12.918 29.047 2.480 1.00 84.94 900 ILE A C 1
ATOM 6933 O O . ILE A 1 900 ? 12.480 30.040 1.900 1.00 84.94 900 ILE A O 1
ATOM 6937 N N . HIS A 1 901 ? 14.057 29.079 3.179 1.00 86.19 901 HIS A N 1
ATOM 6938 C CA . HIS A 1 901 ? 14.839 30.308 3.351 1.00 86.19 901 HIS A CA 1
ATOM 6939 C C . HIS A 1 901 ? 15.270 30.936 2.014 1.00 86.19 901 HIS A C 1
ATOM 6941 O O . HIS A 1 901 ? 15.184 32.152 1.865 1.00 86.19 901 HIS A O 1
ATOM 6947 N N . LYS A 1 902 ? 15.636 30.129 1.004 1.00 82.88 902 LYS A N 1
ATOM 6948 C CA . LYS A 1 902 ? 15.935 30.606 -0.367 1.00 82.88 902 LYS A CA 1
ATOM 6949 C C . LYS A 1 902 ? 14.757 31.315 -1.052 1.00 82.88 902 LYS A C 1
ATOM 6951 O O . LYS A 1 902 ? 14.973 32.064 -2.000 1.00 82.88 902 LYS A O 1
ATOM 6956 N N . ARG A 1 903 ? 13.518 31.055 -0.619 1.00 85.81 903 ARG A N 1
ATOM 6957 C CA . ARG A 1 903 ? 12.287 31.676 -1.141 1.00 85.81 903 ARG A CA 1
ATOM 6958 C C . ARG A 1 903 ? 11.755 32.790 -0.230 1.00 85.81 903 ARG A C 1
ATOM 6960 O O . ARG A 1 903 ? 11.094 33.696 -0.722 1.00 85.81 903 ARG A O 1
ATOM 6967 N N . ALA A 1 904 ? 12.064 32.756 1.066 1.00 88.12 904 ALA A N 1
ATOM 6968 C CA . ALA A 1 904 ? 11.604 33.697 2.092 1.00 88.12 904 ALA A CA 1
ATOM 6969 C C . ALA A 1 904 ? 12.436 35.006 2.158 1.00 88.12 904 ALA A C 1
ATOM 6971 O O . ALA A 1 904 ? 12.771 35.507 3.236 1.00 88.12 904 ALA A O 1
ATOM 6972 N N . LEU A 1 905 ? 12.777 35.569 0.995 1.00 88.81 905 LEU A N 1
ATOM 6973 C CA . LEU A 1 905 ? 13.609 36.770 0.863 1.00 88.81 905 LEU A CA 1
ATOM 6974 C C . LEU A 1 905 ? 12.784 38.053 1.091 1.00 88.81 905 LEU A C 1
ATOM 6976 O O . LEU A 1 905 ? 12.321 38.684 0.143 1.00 88.81 905 LEU A O 1
ATOM 6980 N N . HIS A 1 906 ? 12.588 38.444 2.354 1.00 93.31 906 HIS A N 1
ATOM 6981 C CA . HIS A 1 906 ? 11.804 39.626 2.743 1.00 93.31 906 HIS A CA 1
ATOM 6982 C C . HIS A 1 906 ? 12.504 40.415 3.863 1.00 93.31 906 HIS A C 1
ATOM 6984 O O . HIS A 1 906 ? 13.071 39.803 4.772 1.00 93.31 906 HIS A O 1
ATOM 6990 N N . PRO A 1 907 ? 12.466 41.765 3.855 1.00 91.62 907 PRO A N 1
ATOM 6991 C CA . PRO A 1 907 ? 13.166 42.595 4.838 1.00 91.62 907 PRO A CA 1
ATOM 6992 C C . PRO A 1 907 ? 12.749 42.372 6.300 1.00 91.62 907 PRO A C 1
ATOM 6994 O O . PRO A 1 907 ? 13.487 42.808 7.180 1.00 91.62 907 PRO A O 1
ATOM 6997 N N . ASN A 1 908 ? 11.612 41.731 6.576 1.00 95.00 908 ASN A N 1
ATOM 6998 C CA . ASN A 1 908 ? 11.113 41.403 7.916 1.00 95.00 908 ASN A CA 1
ATOM 6999 C C . ASN A 1 908 ? 11.135 39.888 8.206 1.00 95.00 908 ASN A C 1
ATOM 7001 O O . ASN A 1 908 ? 10.421 39.419 9.089 1.00 95.00 908 ASN A O 1
ATOM 7005 N N . ILE A 1 909 ? 11.957 39.116 7.487 1.00 94.88 909 ILE A N 1
ATOM 7006 C CA . ILE A 1 909 ? 12.212 37.688 7.740 1.00 94.88 909 ILE A CA 1
ATOM 7007 C C . ILE A 1 909 ? 13.715 37.481 7.956 1.00 94.88 909 ILE A C 1
ATOM 7009 O O . ILE A 1 909 ? 14.536 38.125 7.296 1.00 94.88 909 ILE A O 1
ATOM 7013 N N . VAL A 1 910 ? 14.093 36.591 8.876 1.00 92.44 910 VAL A N 1
ATOM 7014 C CA . VAL A 1 910 ? 15.499 36.224 9.115 1.00 92.44 910 VAL A CA 1
ATOM 7015 C C . VAL A 1 910 ? 16.104 35.535 7.884 1.00 92.44 910 VAL A C 1
ATOM 7017 O O . VAL A 1 910 ? 15.647 34.481 7.446 1.00 92.44 910 VAL A O 1
ATOM 7020 N N . GLN A 1 911 ? 17.148 36.149 7.323 1.00 91.06 911 GLN A N 1
ATOM 7021 C CA . GLN A 1 911 ? 17.797 35.695 6.093 1.00 91.06 911 GLN A CA 1
ATOM 7022 C C . GLN A 1 911 ? 18.889 34.645 6.340 1.00 91.06 911 GLN A C 1
ATOM 7024 O O . GLN A 1 911 ? 19.671 34.741 7.291 1.00 91.06 911 GLN A O 1
ATOM 7029 N N . LEU A 1 912 ? 18.950 33.662 5.438 1.00 91.00 912 LEU A N 1
ATOM 7030 C CA . LEU A 1 912 ? 19.996 32.643 5.366 1.00 91.00 912 LEU A CA 1
ATOM 7031 C C . LEU A 1 912 ? 21.261 33.228 4.731 1.00 91.00 912 LEU A C 1
ATOM 7033 O O . LEU A 1 912 ? 21.191 33.895 3.702 1.00 91.00 912 LEU A O 1
ATOM 7037 N N . MET A 1 913 ? 22.417 32.940 5.325 1.00 87.25 913 MET A N 1
ATOM 7038 C CA . MET A 1 913 ? 23.724 33.406 4.853 1.00 87.25 913 MET A CA 1
ATOM 7039 C C . MET A 1 913 ? 24.585 32.259 4.315 1.00 87.25 913 MET A C 1
ATOM 7041 O O . MET A 1 913 ? 25.228 32.409 3.277 1.00 87.25 913 MET A O 1
ATOM 7045 N N . ALA A 1 914 ? 24.601 31.116 5.006 1.00 86.25 914 ALA A N 1
ATOM 7046 C CA . ALA A 1 914 ? 25.407 29.955 4.633 1.00 86.25 914 ALA A CA 1
ATOM 7047 C C . ALA A 1 914 ? 24.866 28.650 5.246 1.00 86.25 914 ALA A C 1
ATOM 7049 O O . ALA A 1 914 ? 24.075 28.671 6.190 1.00 86.25 914 ALA A O 1
ATOM 7050 N N . VAL A 1 915 ? 25.323 27.509 4.727 1.00 85.88 915 VAL A N 1
ATOM 7051 C CA . VAL A 1 915 ? 25.030 26.166 5.256 1.00 85.88 915 VAL A CA 1
ATOM 7052 C C . VAL A 1 915 ? 26.338 25.396 5.423 1.00 85.88 915 VAL A C 1
ATOM 7054 O O . VAL A 1 915 ? 27.195 25.432 4.543 1.00 85.88 915 VAL A O 1
ATOM 7057 N N . GLY A 1 916 ? 26.513 24.704 6.547 1.00 77.44 916 GLY A N 1
ATOM 7058 C CA . GLY A 1 916 ? 27.694 23.890 6.845 1.00 77.44 916 GLY A CA 1
ATOM 7059 C C . GLY A 1 916 ? 27.336 22.450 7.204 1.00 77.44 916 GLY A C 1
ATOM 7060 O O . GLY A 1 916 ? 26.276 22.188 7.768 1.00 77.44 916 GLY A O 1
ATOM 7061 N N . HIS A 1 917 ? 28.244 21.519 6.911 1.00 70.44 917 HIS A N 1
ATOM 7062 C CA . HIS A 1 917 ? 28.096 20.102 7.250 1.00 70.44 917 HIS A CA 1
ATOM 7063 C C . HIS A 1 917 ? 29.268 19.639 8.114 1.00 70.44 917 HIS A C 1
ATOM 7065 O O . HIS A 1 917 ? 30.409 19.599 7.650 1.00 70.44 917 HIS A O 1
ATOM 7071 N N . GLN A 1 918 ? 29.000 19.243 9.357 1.00 58.75 918 GLN A N 1
ATOM 7072 C CA . GLN A 1 918 ? 30.015 18.679 10.239 1.00 58.75 918 GLN A CA 1
ATOM 7073 C C . GLN A 1 918 ? 29.947 17.146 10.195 1.00 58.75 918 GLN A C 1
ATOM 7075 O O . GLN A 1 918 ? 28.925 16.544 10.509 1.00 58.75 918 GLN A O 1
ATOM 7080 N N . ARG A 1 919 ? 31.047 16.498 9.780 1.00 49.75 919 ARG A N 1
ATOM 7081 C CA . ARG A 1 919 ? 31.123 15.026 9.672 1.00 49.75 919 ARG A CA 1
ATOM 7082 C C . ARG A 1 919 ? 31.206 14.304 11.028 1.00 49.75 919 ARG A C 1
ATOM 7084 O O . ARG A 1 919 ? 30.909 13.118 11.070 1.00 49.75 919 ARG A O 1
ATOM 7091 N N . THR A 1 920 ? 31.601 14.986 12.108 1.00 44.38 920 THR A N 1
ATOM 7092 C CA . THR A 1 920 ? 31.660 14.434 13.478 1.00 44.38 920 THR A CA 1
ATOM 7093 C C . THR A 1 920 ? 31.520 15.530 14.558 1.00 44.38 920 THR A C 1
ATOM 7095 O O . THR A 1 920 ? 32.349 16.453 14.577 1.00 44.38 920 THR A O 1
ATOM 7098 N N . PRO A 1 921 ? 30.534 15.439 15.481 1.00 48.94 921 PRO A N 1
ATOM 7099 C CA . PRO A 1 921 ? 29.326 14.606 15.379 1.00 48.94 921 PRO A CA 1
ATOM 7100 C C . PRO A 1 921 ? 28.500 15.023 14.150 1.00 48.94 921 PRO A C 1
ATOM 7102 O O . PRO A 1 921 ? 28.742 16.090 13.584 1.00 48.94 921 PRO A O 1
ATOM 7105 N N . GLY A 1 922 ? 27.601 14.154 13.685 1.00 56.84 922 GLY A N 1
ATOM 7106 C CA . GLY A 1 922 ? 26.863 14.365 12.439 1.00 56.84 922 GLY A CA 1
ATOM 7107 C C . GLY A 1 922 ? 25.826 15.477 12.564 1.00 56.84 922 GLY A C 1
ATOM 7108 O O . GLY A 1 922 ? 24.665 15.186 12.797 1.00 56.84 922 GLY A O 1
ATOM 7109 N N . CYS A 1 923 ? 26.221 16.736 12.380 1.00 65.50 923 CYS A N 1
ATOM 7110 C CA . CYS A 1 923 ? 25.318 17.883 12.498 1.00 65.50 923 CYS A CA 1
ATOM 7111 C C . CYS A 1 923 ? 25.302 18.724 11.216 1.00 65.50 923 CYS A C 1
ATOM 7113 O O . CYS A 1 923 ? 26.346 18.976 10.603 1.00 65.50 923 CYS A O 1
ATOM 7115 N N . ALA A 1 924 ? 24.116 19.194 10.830 1.00 76.31 924 ALA A N 1
ATOM 7116 C CA . ALA A 1 924 ? 23.956 20.255 9.842 1.00 76.31 924 ALA A CA 1
ATOM 7117 C C . ALA A 1 924 ? 23.902 21.619 10.547 1.00 76.31 924 ALA A C 1
ATOM 7119 O O . ALA A 1 924 ? 23.399 21.739 11.665 1.00 76.31 924 ALA A O 1
ATOM 7120 N N . MET A 1 925 ? 24.444 22.647 9.897 1.00 82.62 925 MET A N 1
ATOM 7121 C CA . MET A 1 925 ? 24.535 24.006 10.430 1.00 82.62 925 MET A CA 1
ATOM 7122 C C . MET A 1 925 ? 23.848 24.976 9.475 1.00 82.62 925 MET A C 1
ATOM 7124 O O . MET A 1 925 ? 24.323 25.169 8.356 1.00 82.62 925 MET A O 1
ATOM 7128 N N . ILE A 1 926 ? 22.773 25.622 9.921 1.00 87.06 926 ILE A N 1
ATOM 7129 C CA . ILE A 1 926 ? 22.098 26.689 9.172 1.00 87.06 926 ILE A CA 1
ATOM 7130 C C . ILE A 1 926 ? 22.546 28.031 9.760 1.00 87.06 926 ILE A C 1
ATOM 7132 O O . ILE A 1 926 ? 22.272 28.332 10.923 1.00 87.06 926 ILE A O 1
ATOM 7136 N N . VAL A 1 927 ? 23.276 28.825 8.972 1.00 88.19 927 VAL A N 1
ATOM 7137 C CA . VAL A 1 927 ? 23.888 30.094 9.397 1.00 88.19 927 VAL A CA 1
ATOM 7138 C C . VAL A 1 927 ? 23.069 31.257 8.847 1.00 88.19 927 VAL A C 1
ATOM 7140 O O . VAL A 1 927 ? 22.950 31.434 7.635 1.00 88.19 927 VAL A O 1
ATOM 7143 N N . MET A 1 928 ? 22.514 32.059 9.747 1.00 91.81 928 MET A N 1
ATOM 7144 C CA . MET A 1 928 ? 21.542 33.121 9.490 1.00 91.81 928 MET A CA 1
ATOM 7145 C C . MET A 1 928 ? 22.032 34.474 10.017 1.00 91.81 928 MET A C 1
ATOM 7147 O O . MET A 1 928 ? 22.914 34.545 10.880 1.00 91.81 928 MET A O 1
ATOM 7151 N N . GLN A 1 929 ? 21.412 35.559 9.547 1.00 91.81 929 GLN A N 1
ATOM 7152 C CA . GLN A 1 929 ? 21.654 36.893 10.099 1.00 91.81 929 GLN A CA 1
ATOM 7153 C C . GLN A 1 929 ? 21.315 36.941 11.600 1.00 91.81 929 GLN A C 1
ATOM 7155 O O . GLN A 1 929 ? 20.257 36.476 12.028 1.00 91.81 929 GLN A O 1
ATOM 7160 N N . LEU A 1 930 ? 22.208 37.521 12.405 1.00 91.88 930 LEU A N 1
ATOM 7161 C CA . LEU A 1 930 ? 21.948 37.780 13.820 1.00 91.88 930 LEU A CA 1
ATOM 7162 C C . LEU A 1 930 ? 21.176 39.096 13.966 1.00 91.88 930 LEU A C 1
ATOM 7164 O O . LEU A 1 930 ? 21.676 40.144 13.559 1.00 91.88 930 LEU A O 1
ATOM 7168 N N . ILE A 1 931 ? 19.993 39.054 14.579 1.00 93.00 931 ILE A N 1
ATOM 7169 C CA . ILE A 1 931 ? 19.235 40.259 14.937 1.00 93.00 931 ILE A CA 1
ATOM 7170 C C . ILE A 1 931 ? 19.568 40.654 16.378 1.00 93.00 931 ILE A C 1
ATOM 7172 O O . ILE A 1 931 ? 19.411 39.859 17.302 1.00 93.00 931 ILE A O 1
ATOM 7176 N N . ASP A 1 932 ? 20.020 41.892 16.563 1.00 89.31 932 ASP A N 1
ATOM 7177 C CA . ASP A 1 932 ? 20.281 42.502 17.871 1.00 89.31 932 ASP A CA 1
ATOM 7178 C C . ASP A 1 932 ? 18.957 43.010 18.468 1.00 89.31 932 ASP A C 1
ATOM 7180 O O . ASP A 1 932 ? 18.545 44.142 18.209 1.00 89.31 932 ASP A O 1
ATOM 7184 N N . GLY A 1 933 ? 18.232 42.145 19.185 1.00 88.38 933 GLY A N 1
ATOM 7185 C CA . GLY A 1 933 ? 16.880 42.428 19.673 1.00 88.38 933 GLY A CA 1
ATOM 7186 C C . GLY A 1 933 ? 16.294 41.356 20.596 1.00 88.38 933 GLY A C 1
ATOM 7187 O O . GLY A 1 933 ? 16.763 40.220 20.622 1.00 88.38 933 GLY A O 1
ATOM 7188 N N . SER A 1 934 ? 15.238 41.719 21.327 1.00 87.00 934 SER A N 1
ATOM 7189 C CA . SER A 1 934 ? 14.449 40.791 22.154 1.00 87.00 934 SER A CA 1
ATOM 7190 C C . SER A 1 934 ? 13.361 40.107 21.324 1.00 87.00 934 SER A C 1
ATOM 7192 O O . SER A 1 934 ? 12.812 40.704 20.395 1.00 87.00 934 SER A O 1
ATOM 7194 N N . ASN A 1 935 ? 12.989 38.876 21.685 1.00 91.81 935 ASN A N 1
ATOM 7195 C CA . ASN A 1 935 ? 11.767 38.265 21.156 1.00 91.81 935 ASN A CA 1
ATOM 7196 C C . ASN A 1 935 ? 10.524 39.016 21.679 1.00 91.81 935 ASN A C 1
ATOM 7198 O O . ASN A 1 935 ? 10.535 39.576 22.779 1.00 91.81 935 ASN A O 1
ATOM 7202 N N . LEU A 1 936 ? 9.442 39.019 20.904 1.00 92.19 936 LEU A N 1
ATOM 7203 C CA . LEU A 1 936 ? 8.218 39.756 21.208 1.00 92.19 936 LEU A CA 1
ATOM 7204 C C . LEU A 1 936 ? 7.538 39.240 22.489 1.00 92.19 936 LEU A C 1
ATOM 7206 O O . LEU A 1 936 ? 6.911 40.022 23.195 1.00 92.19 936 LEU A O 1
ATOM 7210 N N . GLY A 1 937 ? 7.715 37.965 22.849 1.00 89.31 937 GLY A N 1
ATOM 7211 C CA . GLY A 1 937 ? 7.240 37.410 24.122 1.00 89.31 937 GLY A CA 1
ATOM 7212 C C . GLY A 1 937 ? 7.890 38.069 25.346 1.00 89.31 937 GLY A C 1
ATOM 7213 O O . GLY A 1 937 ? 7.188 38.447 26.283 1.00 89.31 937 GLY A O 1
ATOM 7214 N N . THR A 1 938 ? 9.210 38.277 25.317 1.00 88.12 938 THR A N 1
ATOM 7215 C CA . THR A 1 938 ? 9.947 39.064 26.325 1.00 88.12 938 THR A CA 1
ATOM 7216 C C . THR A 1 938 ? 9.435 40.505 26.364 1.00 88.12 938 THR A C 1
ATOM 7218 O O . THR A 1 938 ? 9.072 40.989 27.436 1.00 88.12 938 THR A O 1
ATOM 7221 N N . VAL A 1 939 ? 9.279 41.149 25.202 1.00 89.62 939 VAL A N 1
ATOM 7222 C CA . VAL A 1 939 ? 8.759 42.527 25.115 1.00 89.62 939 VAL A CA 1
ATOM 7223 C C . VAL A 1 939 ? 7.368 42.655 25.747 1.00 89.62 939 VAL A C 1
ATOM 7225 O O . VAL A 1 939 ? 7.115 43.610 26.476 1.00 89.62 939 VAL A O 1
ATOM 7228 N N . ILE A 1 940 ? 6.461 41.705 25.496 1.00 89.88 940 ILE A N 1
ATOM 7229 C CA . ILE A 1 940 ? 5.089 41.739 26.024 1.00 89.88 940 ILE A CA 1
ATOM 7230 C C . ILE A 1 940 ? 5.056 41.446 27.531 1.00 89.88 940 ILE A C 1
ATOM 7232 O O . ILE A 1 940 ? 4.400 42.175 28.273 1.00 89.88 940 ILE A O 1
ATOM 7236 N N . PHE A 1 941 ? 5.725 40.380 27.985 1.00 88.44 941 PHE A N 1
ATOM 7237 C CA . PHE A 1 941 ? 5.491 39.799 29.316 1.00 88.44 941 PHE A CA 1
ATOM 7238 C C . PHE A 1 941 ? 6.581 40.059 30.359 1.00 88.44 941 PHE A C 1
ATOM 7240 O O . PHE A 1 941 ? 6.321 39.843 31.541 1.00 88.44 941 PHE A O 1
ATOM 7247 N N . GLN A 1 942 ? 7.781 40.477 29.950 1.00 87.00 942 GLN A N 1
ATOM 7248 C CA . GLN A 1 942 ? 8.898 40.786 30.853 1.00 87.00 942 GLN A CA 1
ATOM 7249 C C . GLN A 1 942 ? 9.171 42.293 30.871 1.00 87.00 942 GLN A C 1
ATOM 7251 O O . GLN A 1 942 ? 9.209 42.887 31.944 1.00 87.00 942 GLN A O 1
ATOM 7256 N N . ASP A 1 943 ? 9.236 42.930 29.697 1.00 85.62 943 ASP A N 1
ATOM 7257 C CA . ASP A 1 943 ? 9.534 44.366 29.567 1.00 85.62 943 ASP A CA 1
ATOM 7258 C C . ASP A 1 943 ? 8.306 45.275 29.817 1.00 85.62 943 ASP A C 1
ATOM 7260 O O . ASP A 1 943 ? 8.379 46.492 29.648 1.00 85.62 943 ASP A O 1
ATOM 7264 N N . GLY A 1 944 ? 7.153 44.701 30.185 1.00 79.31 944 GLY A N 1
ATOM 7265 C CA . GLY A 1 944 ? 5.913 45.443 30.452 1.00 79.31 944 GLY A CA 1
ATOM 7266 C C . GLY A 1 944 ? 5.208 45.999 29.206 1.00 79.31 944 GLY A C 1
ATOM 7267 O O . GLY A 1 944 ? 4.355 46.875 29.328 1.00 79.31 944 GLY A O 1
ATOM 7268 N N . ASN A 1 945 ? 5.540 45.497 28.012 1.00 86.56 945 ASN A N 1
ATOM 7269 C CA . ASN A 1 945 ? 4.993 45.919 26.720 1.00 86.56 945 ASN A CA 1
ATOM 7270 C C . ASN A 1 945 ? 5.128 47.438 26.438 1.00 86.56 945 ASN A C 1
ATOM 7272 O O . ASN A 1 945 ? 4.124 48.110 26.156 1.00 86.56 945 ASN A O 1
ATOM 7276 N N . PRO A 1 946 ? 6.363 47.984 26.458 1.00 85.62 946 PRO A N 1
ATOM 7277 C CA . PRO A 1 946 ? 6.659 49.416 26.586 1.00 85.62 946 PRO A CA 1
ATOM 7278 C C . PRO A 1 946 ? 6.440 50.226 25.295 1.00 85.62 946 PRO A C 1
ATOM 7280 O O . PRO A 1 946 ? 6.969 51.326 25.144 1.00 85.62 946 PRO A O 1
ATOM 7283 N N . TYR A 1 947 ? 5.731 49.673 24.309 1.00 91.44 947 TYR A N 1
ATOM 7284 C CA . TYR A 1 947 ? 5.539 50.306 23.007 1.00 91.44 947 TYR A CA 1
ATOM 7285 C C . TYR A 1 947 ? 4.201 51.038 22.930 1.00 91.44 947 TYR A C 1
ATOM 7287 O O . TYR A 1 947 ? 3.135 50.459 23.154 1.00 91.44 947 TYR A O 1
ATOM 7295 N N . GLU A 1 948 ? 4.278 52.307 22.541 1.00 91.31 948 GLU A N 1
ATOM 7296 C CA . GLU A 1 948 ? 3.125 53.154 22.250 1.00 91.31 948 GLU A CA 1
ATOM 7297 C C . GLU A 1 948 ? 2.267 52.612 21.102 1.00 91.31 948 GLU A C 1
ATOM 7299 O O . GLU A 1 948 ? 2.747 51.884 20.224 1.00 91.31 948 GLU A O 1
ATOM 7304 N N . PHE A 1 949 ? 0.989 53.002 21.084 1.00 91.25 949 PHE A N 1
ATOM 7305 C CA . PHE A 1 949 ? -0.008 52.488 20.139 1.00 91.25 949 PHE A CA 1
ATOM 7306 C C . PHE A 1 949 ? 0.455 52.556 18.673 1.00 91.25 949 PHE A C 1
ATOM 7308 O O . PHE A 1 949 ? 0.454 51.540 17.978 1.00 91.25 949 PHE A O 1
ATOM 7315 N N . THR A 1 950 ? 0.935 53.714 18.213 1.00 91.12 950 THR A N 1
ATOM 7316 C CA . THR A 1 950 ? 1.397 53.915 16.827 1.00 91.12 950 THR A CA 1
ATOM 7317 C C . THR A 1 950 ? 2.568 52.996 16.462 1.00 91.12 950 THR A C 1
ATOM 7319 O O . THR A 1 950 ? 2.632 52.473 15.348 1.00 91.12 950 THR A O 1
ATOM 7322 N N . LEU A 1 951 ? 3.478 52.732 17.409 1.00 92.25 951 LEU A N 1
ATOM 7323 C CA . LEU A 1 951 ? 4.585 51.798 17.200 1.00 92.25 951 LEU A CA 1
ATOM 7324 C C . LEU A 1 951 ? 4.078 50.350 17.121 1.00 92.25 951 LEU A C 1
ATOM 7326 O O . LEU A 1 951 ? 4.523 49.606 16.248 1.00 92.25 951 LEU A O 1
ATOM 7330 N N . LYS A 1 952 ? 3.106 49.965 17.960 1.00 94.31 952 LYS A N 1
ATOM 7331 C CA . LYS A 1 952 ? 2.447 48.648 17.890 1.00 94.31 952 LYS A CA 1
ATOM 7332 C C . LYS A 1 952 ? 1.755 48.427 16.544 1.00 94.31 952 LYS A C 1
ATOM 7334 O O . LYS A 1 952 ? 1.938 47.373 15.937 1.00 94.31 952 LYS A O 1
ATOM 7339 N N . VAL A 1 953 ? 1.028 49.422 16.028 1.00 94.00 953 VAL A N 1
ATOM 7340 C CA . VAL A 1 953 ? 0.375 49.364 14.704 1.00 94.00 953 VAL A CA 1
ATOM 7341 C C . VAL A 1 953 ? 1.410 49.220 13.581 1.00 94.00 953 VAL A C 1
ATOM 7343 O O . VAL A 1 953 ? 1.279 48.316 12.753 1.00 94.00 953 VAL A O 1
ATOM 7346 N N . ARG A 1 954 ? 2.490 50.018 13.592 1.00 94.56 954 ARG A N 1
ATOM 7347 C CA . ARG A 1 954 ? 3.593 49.920 12.614 1.00 94.56 954 ARG A CA 1
ATOM 7348 C C . ARG A 1 954 ? 4.255 48.538 12.616 1.00 94.56 954 ARG A C 1
ATOM 7350 O O . ARG A 1 954 ? 4.383 47.921 11.565 1.00 94.56 954 ARG A O 1
ATOM 7357 N N . LEU A 1 955 ? 4.628 48.037 13.795 1.00 94.81 955 LEU A N 1
ATOM 7358 C CA . LEU A 1 955 ? 5.222 46.706 13.968 1.00 94.81 955 LEU A CA 1
ATOM 7359 C C . LEU A 1 955 ? 4.282 45.593 13.476 1.00 94.81 955 LEU A C 1
ATOM 7361 O O . LEU A 1 955 ? 4.722 44.662 12.806 1.00 94.81 955 LEU A O 1
ATOM 7365 N N . SER A 1 956 ? 2.981 45.714 13.749 1.00 95.69 956 SER A N 1
ATOM 7366 C CA . SER A 1 956 ? 1.971 44.744 13.306 1.00 95.69 956 SER A CA 1
ATOM 7367 C C . SER A 1 956 ? 1.838 44.712 11.783 1.00 95.69 956 SER A C 1
ATOM 7369 O O . SER A 1 956 ? 1.809 43.634 11.195 1.00 95.69 956 SER A O 1
ATOM 7371 N N . ARG A 1 957 ? 1.822 45.883 11.130 1.00 95.12 957 ARG A N 1
ATOM 7372 C CA . ARG A 1 957 ? 1.820 46.013 9.664 1.00 95.12 957 ARG A CA 1
ATOM 7373 C C . ARG A 1 957 ? 3.066 45.384 9.034 1.00 95.12 957 ARG A C 1
ATOM 7375 O O . ARG A 1 957 ? 2.948 44.650 8.058 1.00 95.12 957 ARG A O 1
ATOM 7382 N N . ASP A 1 958 ? 4.245 45.652 9.587 1.00 93.94 958 ASP A N 1
ATOM 7383 C CA . ASP A 1 958 ? 5.514 45.155 9.039 1.00 93.94 958 ASP A CA 1
ATOM 7384 C C . ASP A 1 958 ? 5.636 43.622 9.188 1.00 93.94 958 ASP A C 1
ATOM 7386 O O . ASP A 1 958 ? 6.121 42.943 8.282 1.00 93.94 958 ASP A O 1
ATOM 7390 N N . LEU A 1 959 ? 5.107 43.053 10.280 1.00 95.62 959 LEU A N 1
ATOM 7391 C CA . LEU A 1 959 ? 4.966 41.602 10.462 1.00 95.62 959 LEU A CA 1
ATOM 7392 C C . LEU A 1 959 ? 3.927 40.994 9.498 1.00 95.62 959 LEU A C 1
ATOM 7394 O O . LEU A 1 959 ? 4.172 39.955 8.887 1.00 95.62 959 LEU A O 1
ATOM 7398 N N . LEU A 1 960 ? 2.787 41.663 9.305 1.00 95.88 960 LEU A N 1
ATOM 7399 C CA . LEU A 1 960 ? 1.765 41.271 8.329 1.00 95.88 960 LEU A CA 1
ATOM 7400 C C . LEU A 1 960 ? 2.296 41.290 6.886 1.00 95.88 960 LEU A C 1
ATOM 7402 O O . LEU A 1 960 ? 1.900 40.438 6.089 1.00 95.88 960 LEU A O 1
ATOM 7406 N N . SER A 1 961 ? 3.229 42.190 6.557 1.00 95.75 961 SER A N 1
ATOM 7407 C CA . SER A 1 961 ? 3.932 42.201 5.267 1.00 95.75 961 SER A CA 1
ATOM 7408 C C . SER A 1 961 ? 4.768 40.934 5.056 1.00 95.75 961 SER A C 1
ATOM 7410 O O . SER A 1 961 ? 4.681 40.325 3.990 1.00 95.75 961 SER A O 1
ATOM 7412 N N . ALA A 1 962 ? 5.506 40.482 6.078 1.00 95.00 962 ALA A N 1
ATOM 7413 C CA . ALA A 1 962 ? 6.279 39.237 6.018 1.00 95.00 962 ALA A CA 1
ATOM 7414 C C . ALA A 1 962 ? 5.384 38.008 5.779 1.00 95.00 962 ALA A C 1
ATOM 7416 O O . ALA A 1 962 ? 5.650 37.207 4.883 1.00 95.00 962 ALA A O 1
ATOM 7417 N N . VAL A 1 963 ? 4.284 37.880 6.529 1.00 96.00 963 VAL A N 1
ATOM 7418 C CA . VAL A 1 963 ? 3.346 36.748 6.384 1.00 96.00 963 VAL A CA 1
ATOM 7419 C C . VAL A 1 963 ? 2.622 36.795 5.033 1.00 96.00 963 VAL A C 1
ATOM 7421 O O . VAL A 1 963 ? 2.502 35.774 4.357 1.00 96.00 963 VAL A O 1
ATOM 7424 N N . THR A 1 964 ? 2.223 37.986 4.578 1.00 95.12 964 THR A N 1
ATOM 7425 C CA . THR A 1 964 ? 1.639 38.185 3.241 1.00 95.12 964 THR A CA 1
ATOM 7426 C C . THR A 1 964 ? 2.609 37.757 2.138 1.00 95.12 964 THR A C 1
ATOM 7428 O O . THR A 1 964 ? 2.197 37.089 1.188 1.00 95.12 964 THR A O 1
ATOM 7431 N N . PHE A 1 965 ? 3.898 38.083 2.265 1.00 94.44 965 PHE A N 1
ATOM 7432 C CA . PHE A 1 965 ? 4.935 37.652 1.328 1.00 94.44 965 PHE A CA 1
ATOM 7433 C C . PHE A 1 965 ? 5.100 36.123 1.311 1.00 94.44 965 PHE A C 1
ATOM 7435 O O . PHE A 1 965 ? 5.071 35.526 0.235 1.00 94.44 965 PHE A O 1
ATOM 7442 N N . LEU A 1 966 ? 5.170 35.468 2.478 1.00 92.75 966 LEU A N 1
ATOM 7443 C CA . LEU A 1 966 ? 5.217 34.000 2.566 1.00 92.75 966 LEU A CA 1
ATOM 7444 C C . LEU A 1 966 ? 4.023 33.351 1.846 1.00 92.75 966 LEU A C 1
ATOM 7446 O O . LEU A 1 966 ? 4.212 32.453 1.022 1.00 92.75 966 LEU A O 1
ATOM 7450 N N . HIS A 1 967 ? 2.804 33.858 2.063 1.00 93.00 967 HIS A N 1
ATOM 7451 C CA . HIS A 1 967 ? 1.588 33.345 1.415 1.00 93.00 967 HIS A CA 1
ATOM 7452 C C . HIS A 1 967 ? 1.593 33.542 -0.110 1.00 93.00 967 HIS A C 1
ATOM 7454 O O . HIS A 1 967 ? 1.117 32.671 -0.847 1.00 93.00 967 HIS A O 1
ATOM 7460 N N . HIS A 1 968 ? 2.183 34.632 -0.611 1.00 88.31 968 HIS A N 1
ATOM 7461 C CA . HIS A 1 968 ? 2.417 34.837 -2.046 1.00 88.31 968 HIS A CA 1
ATOM 7462 C C . HIS A 1 968 ? 3.416 33.817 -2.610 1.00 88.31 968 HIS A C 1
ATOM 7464 O O . HIS A 1 968 ? 3.113 33.162 -3.612 1.00 88.31 968 HIS A O 1
ATOM 7470 N N . CYS A 1 969 ? 4.530 33.588 -1.908 1.00 85.44 969 CYS A N 1
ATOM 7471 C CA . CYS A 1 969 ? 5.529 32.552 -2.199 1.00 85.44 969 CYS A CA 1
ATOM 7472 C C . CYS A 1 969 ? 5.031 31.106 -1.991 1.00 85.44 969 CYS A C 1
ATOM 7474 O O . CYS A 1 969 ? 5.791 30.164 -2.215 1.00 85.44 969 CYS A O 1
ATOM 7476 N N . LYS A 1 970 ? 3.761 30.919 -1.601 1.00 85.69 970 LYS A N 1
ATOM 7477 C CA . LYS A 1 970 ? 3.112 29.626 -1.311 1.00 85.69 970 LYS A CA 1
ATOM 7478 C C . LYS A 1 970 ? 3.753 28.860 -0.149 1.00 85.69 970 LYS A C 1
ATOM 7480 O O . LYS A 1 970 ? 3.687 27.632 -0.113 1.00 85.69 970 LYS A O 1
ATOM 7485 N N . ILE A 1 971 ? 4.324 29.597 0.799 1.00 87.75 971 ILE A N 1
ATOM 7486 C CA . ILE A 1 971 ? 4.878 29.100 2.057 1.00 87.75 971 ILE A CA 1
ATOM 7487 C C . ILE A 1 971 ? 3.843 29.332 3.167 1.00 87.75 971 ILE A C 1
ATOM 7489 O O . ILE A 1 971 ? 3.276 30.421 3.260 1.00 87.75 971 ILE A O 1
ATOM 7493 N N . LEU A 1 972 ? 3.600 28.318 3.995 1.00 88.94 972 LEU A N 1
ATOM 7494 C CA . LEU A 1 972 ? 2.904 28.438 5.283 1.00 88.94 972 LEU A CA 1
ATOM 7495 C C . LEU A 1 972 ? 3.939 28.368 6.411 1.00 88.94 972 LEU A C 1
ATOM 7497 O O . LEU A 1 972 ? 4.906 27.620 6.269 1.00 88.94 972 LEU A O 1
ATOM 7501 N N . HIS A 1 973 ? 3.759 29.117 7.501 1.00 89.56 973 HIS A N 1
ATOM 7502 C CA . HIS A 1 973 ? 4.738 29.178 8.600 1.00 89.56 973 HIS A CA 1
ATOM 7503 C C . HIS A 1 973 ? 4.442 28.189 9.737 1.00 89.56 973 HIS A C 1
ATOM 7505 O O . HIS A 1 973 ? 5.373 27.644 10.324 1.00 89.56 973 HIS A O 1
ATOM 7511 N N . LEU A 1 974 ? 3.164 27.965 10.053 1.00 86.00 974 LEU A N 1
ATOM 7512 C CA . LEU A 1 974 ? 2.641 26.942 10.976 1.00 86.00 974 LEU A CA 1
ATOM 7513 C C . LEU A 1 974 ? 3.037 27.047 12.469 1.00 86.00 974 LEU A C 1
ATOM 7515 O O . LEU A 1 974 ? 2.463 26.339 13.289 1.00 86.00 974 LEU A O 1
ATOM 7519 N N . ASP A 1 975 ? 3.933 27.961 12.855 1.00 87.50 975 ASP A N 1
ATOM 7520 C CA . ASP A 1 975 ? 4.315 28.220 14.259 1.00 87.50 975 ASP A CA 1
ATOM 7521 C C . ASP A 1 975 ? 4.566 29.722 14.525 1.00 87.50 975 ASP A C 1
ATOM 7523 O O . ASP A 1 975 ? 5.586 30.131 15.080 1.00 87.50 975 ASP A O 1
ATOM 7527 N N . ILE A 1 976 ? 3.638 30.583 14.086 1.00 91.50 976 ILE A N 1
ATOM 7528 C CA . ILE A 1 976 ? 3.698 32.028 14.369 1.00 91.50 976 ILE A CA 1
ATOM 7529 C C . ILE A 1 976 ? 3.292 32.276 15.827 1.00 91.50 976 ILE A C 1
ATOM 7531 O O . ILE A 1 976 ? 2.137 32.081 16.202 1.00 91.50 976 ILE A O 1
ATOM 7535 N N . LYS A 1 977 ? 4.242 32.747 16.637 1.00 91.12 977 LYS A N 1
ATOM 7536 C CA . LYS A 1 977 ? 4.068 33.064 18.064 1.00 91.12 977 LYS A CA 1
ATOM 7537 C C . LYS A 1 977 ? 5.021 34.191 18.494 1.00 91.12 977 LYS A C 1
ATOM 7539 O O . LYS A 1 977 ? 6.025 34.406 17.809 1.00 91.12 977 LYS A O 1
ATOM 7544 N N . PRO A 1 978 ? 4.802 34.874 19.635 1.00 90.88 978 PRO A N 1
ATOM 7545 C CA . PRO A 1 978 ? 5.668 35.960 20.106 1.00 90.88 978 PRO A CA 1
ATOM 7546 C C . PRO A 1 978 ? 7.150 35.584 20.272 1.00 90.88 978 PRO A C 1
ATOM 7548 O O . PRO A 1 978 ? 8.021 36.437 20.133 1.00 90.88 978 PRO A O 1
ATOM 7551 N N . GLN A 1 979 ? 7.469 34.319 20.554 1.00 89.00 979 GLN A N 1
ATOM 7552 C CA . GLN A 1 979 ? 8.856 33.853 20.672 1.00 89.00 979 GLN A CA 1
ATOM 7553 C C . GLN A 1 979 ? 9.575 33.794 19.311 1.00 89.00 979 GLN A C 1
ATOM 7555 O O . GLN A 1 979 ? 10.789 33.976 19.266 1.00 89.00 979 GLN A O 1
ATOM 7560 N N . ASN A 1 980 ? 8.827 33.626 18.213 1.00 92.00 980 ASN A N 1
ATOM 7561 C CA . ASN A 1 980 ? 9.337 33.524 16.840 1.00 92.00 980 ASN A CA 1
ATOM 7562 C C . ASN A 1 980 ? 9.299 34.878 16.092 1.00 92.00 980 ASN A C 1
ATOM 7564 O O . ASN A 1 980 ? 9.390 34.939 14.867 1.00 92.00 980 ASN A O 1
ATOM 7568 N N . VAL A 1 981 ? 9.155 35.989 16.825 1.00 94.00 981 VAL A N 1
ATOM 7569 C CA . VAL A 1 981 ? 9.229 37.358 16.291 1.00 94.00 981 VAL A CA 1
ATOM 7570 C C . VAL A 1 981 ? 10.258 38.138 17.102 1.00 94.00 981 VAL A C 1
ATOM 7572 O O . VAL A 1 981 ? 10.058 38.361 18.291 1.00 94.00 981 VAL A O 1
ATOM 7575 N N . ILE A 1 982 ? 11.348 38.582 16.479 1.00 93.81 982 ILE A N 1
ATOM 7576 C CA . ILE A 1 982 ? 12.399 39.382 17.129 1.00 93.81 982 ILE A CA 1
ATOM 7577 C C . ILE A 1 982 ? 12.191 40.860 16.794 1.00 93.81 982 ILE A C 1
ATOM 7579 O O . ILE A 1 982 ? 12.045 41.216 15.625 1.00 93.81 982 ILE A O 1
ATOM 7583 N N . ILE A 1 983 ? 12.203 41.733 17.802 1.00 93.69 983 ILE A N 1
ATOM 7584 C CA . ILE A 1 983 ? 12.146 43.188 17.624 1.00 93.69 983 ILE A CA 1
ATOM 7585 C C . ILE A 1 983 ? 13.552 43.763 17.773 1.00 93.69 983 ILE A C 1
ATOM 7587 O O . ILE A 1 983 ? 14.118 43.776 18.865 1.00 93.69 983 ILE A O 1
ATOM 7591 N N . GLU A 1 984 ? 14.116 44.268 16.677 1.00 93.62 984 GLU A N 1
ATOM 7592 C CA . GLU A 1 984 ? 15.471 44.822 16.669 1.00 93.62 984 GLU A CA 1
ATOM 7593 C C . GLU A 1 984 ? 15.576 46.071 17.559 1.00 93.62 984 GLU A C 1
ATOM 7595 O O . GLU A 1 984 ? 14.821 47.041 17.411 1.00 93.62 984 GLU A O 1
ATOM 7600 N N . SER A 1 985 ? 16.551 46.064 18.468 1.00 89.00 985 SER A N 1
ATOM 7601 C CA . SER A 1 985 ? 16.738 47.052 19.531 1.00 89.00 985 SER A CA 1
ATOM 7602 C C . SER A 1 985 ? 16.858 48.482 19.016 1.00 89.00 985 SER A C 1
ATOM 7604 O O . SER A 1 985 ? 16.324 49.390 19.657 1.00 89.00 985 SER A O 1
ATOM 7606 N N . LYS A 1 986 ? 17.527 48.683 17.872 1.00 87.94 986 LYS A N 1
ATOM 7607 C CA . LYS A 1 986 ? 17.852 50.009 17.320 1.00 87.94 986 LYS A CA 1
ATOM 7608 C C . LYS A 1 986 ? 16.725 50.598 16.474 1.00 87.94 986 LYS A C 1
ATOM 7610 O O . LYS A 1 986 ? 16.278 51.703 16.755 1.00 87.94 986 LYS A O 1
ATOM 7615 N N . THR A 1 987 ? 16.249 49.879 15.456 1.00 89.44 987 THR A N 1
ATOM 7616 C CA . THR A 1 987 ? 15.238 50.413 14.519 1.00 89.44 987 THR A CA 1
ATOM 7617 C C . THR A 1 987 ? 13.791 50.208 14.980 1.00 89.44 987 THR A C 1
ATOM 7619 O O . THR A 1 987 ? 12.878 50.844 14.444 1.00 89.44 987 THR A O 1
ATOM 7622 N N . LYS A 1 988 ? 13.563 49.333 15.975 1.00 91.12 988 LYS A N 1
ATOM 7623 C CA . LYS A 1 988 ? 12.235 48.817 16.354 1.00 91.12 988 LYS A CA 1
ATOM 7624 C C . LYS A 1 988 ? 11.497 48.282 15.123 1.00 91.12 988 LYS A C 1
ATOM 7626 O O . LYS A 1 988 ? 10.420 48.762 14.759 1.00 91.12 988 LYS A O 1
ATOM 7631 N N . LYS A 1 989 ? 12.129 47.312 14.464 1.00 93.00 989 LYS A N 1
ATOM 7632 C CA . LYS A 1 989 ? 11.635 46.597 13.284 1.00 93.00 989 LYS A CA 1
ATOM 7633 C C . LYS A 1 989 ? 11.443 45.115 13.636 1.00 93.00 989 LYS A C 1
ATOM 7635 O O . LYS A 1 989 ? 12.310 44.566 14.320 1.00 93.00 989 LYS A O 1
ATOM 7640 N N . PRO A 1 990 ? 10.344 44.469 13.204 1.00 95.75 990 PRO A N 1
ATOM 7641 C CA . PRO A 1 990 ? 10.100 43.065 13.496 1.00 95.75 990 PRO A CA 1
ATOM 7642 C C . PRO A 1 990 ? 10.789 42.169 12.464 1.00 95.75 990 PRO A C 1
ATOM 7644 O O . PRO A 1 990 ? 10.808 42.485 11.270 1.00 95.75 990 PRO A O 1
ATOM 7647 N N . TYR A 1 991 ? 11.294 41.032 12.926 1.00 95.69 991 TYR A N 1
ATOM 7648 C CA . TYR A 1 991 ? 11.817 39.948 12.105 1.00 95.69 991 TYR A CA 1
ATOM 7649 C C . TYR A 1 991 ? 11.152 38.635 12.515 1.00 95.69 991 TYR A C 1
ATOM 7651 O O . TYR A 1 991 ? 11.283 38.203 13.658 1.00 95.69 991 TYR A O 1
ATOM 7659 N N . LEU A 1 992 ? 10.448 38.009 11.578 1.00 94.25 992 LEU A N 1
ATOM 7660 C CA . LEU A 1 992 ? 9.885 36.669 11.718 1.00 94.25 992 LEU A CA 1
ATOM 7661 C C . LEU A 1 992 ? 11.007 35.627 11.559 1.00 94.25 992 LEU A C 1
ATOM 7663 O O . LEU A 1 992 ? 11.837 35.743 10.647 1.00 94.25 992 LEU A O 1
ATOM 7667 N N . CYS A 1 993 ? 11.072 34.654 12.467 1.00 88.19 993 CYS A N 1
ATOM 7668 C CA . CYS A 1 993 ? 12.138 33.653 12.540 1.00 88.19 993 CYS A CA 1
ATOM 7669 C C . CYS A 1 993 ? 11.609 32.232 12.821 1.00 88.19 993 CYS A C 1
ATOM 7671 O O . CYS A 1 993 ? 10.425 32.036 13.061 1.00 88.19 993 CYS A O 1
ATOM 7673 N N . ASP A 1 994 ? 12.521 31.255 12.764 1.00 82.00 994 ASP A N 1
ATOM 7674 C CA . ASP A 1 994 ? 12.279 29.804 12.851 1.00 82.00 994 ASP A CA 1
ATOM 7675 C C . ASP A 1 994 ? 11.322 29.238 11.783 1.00 82.00 994 ASP A C 1
ATOM 7677 O O . ASP A 1 994 ? 10.139 28.987 12.006 1.00 82.00 994 ASP A O 1
ATOM 7681 N N . LEU A 1 995 ? 11.877 28.994 10.591 1.00 81.19 995 LEU A N 1
ATOM 7682 C CA . LEU A 1 995 ? 11.165 28.403 9.453 1.00 81.19 995 LEU A CA 1
ATOM 7683 C C . LEU A 1 995 ? 11.257 26.863 9.418 1.00 81.19 995 LEU A C 1
ATOM 7685 O O . LEU A 1 995 ? 10.873 26.259 8.418 1.00 81.19 995 LEU A O 1
ATOM 7689 N N . GLY A 1 996 ? 11.715 26.210 10.495 1.00 69.75 996 GLY A N 1
ATOM 7690 C CA . GLY A 1 996 ? 11.869 24.745 10.554 1.00 69.75 996 GLY A CA 1
ATOM 7691 C C . GLY A 1 996 ? 10.555 23.958 10.444 1.00 69.75 996 GLY A C 1
ATOM 7692 O O . GLY A 1 996 ? 10.555 22.814 10.002 1.00 69.75 996 GLY A O 1
ATOM 7693 N N . LEU A 1 997 ? 9.423 24.581 10.793 1.00 63.72 997 LEU A N 1
ATOM 7694 C CA . LEU A 1 997 ? 8.074 24.021 10.619 1.00 63.72 997 LEU A CA 1
ATOM 7695 C C . LEU A 1 997 ? 7.344 24.527 9.368 1.00 63.72 997 LEU A C 1
ATOM 7697 O O . LEU A 1 997 ? 6.222 24.100 9.092 1.00 63.72 997 LEU A O 1
ATOM 7701 N N . ALA A 1 998 ? 7.959 25.426 8.599 1.00 71.31 998 ALA A N 1
ATOM 7702 C CA . ALA A 1 998 ? 7.321 25.997 7.427 1.00 71.31 998 ALA A CA 1
ATOM 7703 C C . ALA A 1 998 ? 7.236 24.977 6.271 1.00 71.31 998 ALA A C 1
ATOM 7705 O O . ALA A 1 998 ? 7.992 24.004 6.186 1.00 71.31 998 ALA A O 1
ATOM 7706 N N . HIS A 1 999 ? 6.293 25.193 5.351 1.00 76.31 999 HIS A N 1
ATOM 7707 C CA . HIS A 1 999 ? 6.007 24.239 4.277 1.00 76.31 999 HIS A CA 1
ATOM 7708 C C . HIS A 1 999 ? 5.595 24.922 2.965 1.00 76.31 999 HIS A C 1
ATOM 7710 O O . HIS A 1 999 ? 4.843 25.896 2.971 1.00 76.31 999 HIS A O 1
ATOM 7716 N N . ILE A 1 1000 ? 6.068 24.397 1.829 1.00 72.62 1000 ILE A N 1
ATOM 7717 C CA . ILE A 1 1000 ? 5.791 24.922 0.480 1.00 72.62 1000 ILE A CA 1
ATOM 7718 C C . ILE A 1 1000 ? 4.657 24.124 -0.170 1.00 72.62 1000 ILE A C 1
ATOM 7720 O O . ILE A 1 1000 ? 4.769 22.909 -0.327 1.00 72.62 1000 ILE A O 1
ATOM 7724 N N . LYS A 1 1001 ? 3.600 24.792 -0.644 1.00 62.16 1001 LYS A N 1
ATOM 7725 C CA . LYS A 1 1001 ? 2.524 24.112 -1.385 1.00 62.16 1001 LYS A CA 1
ATOM 7726 C C . LYS A 1 1001 ? 3.000 23.605 -2.750 1.00 62.16 1001 LYS A C 1
ATOM 7728 O O . LYS A 1 1001 ? 3.519 24.360 -3.572 1.00 62.16 1001 LYS A O 1
ATOM 7733 N N . THR A 1 1002 ? 2.761 22.325 -3.016 1.00 53.34 1002 THR A N 1
ATOM 7734 C CA . THR A 1 1002 ? 3.077 21.654 -4.286 1.00 53.34 1002 THR A CA 1
ATOM 7735 C C . THR A 1 1002 ? 2.060 21.981 -5.387 1.00 53.34 1002 THR A C 1
ATOM 7737 O O . THR A 1 1002 ? 0.921 22.355 -5.107 1.00 53.34 1002 THR A O 1
ATOM 7740 N N . ARG A 1 1003 ? 2.428 21.788 -6.668 1.00 40.78 1003 ARG A N 1
ATOM 7741 C CA . ARG A 1 1003 ? 1.522 22.037 -7.817 1.00 40.78 1003 ARG A CA 1
ATOM 7742 C C . ARG A 1 1003 ? 0.190 21.275 -7.729 1.00 40.78 1003 ARG A C 1
ATOM 7744 O O . ARG A 1 1003 ? -0.826 21.791 -8.179 1.00 40.78 1003 ARG A O 1
ATOM 7751 N N . SER A 1 1004 ? 0.173 20.092 -7.112 1.00 38.59 1004 SER A N 1
ATOM 7752 C CA . SER A 1 1004 ? -1.035 19.281 -6.893 1.00 38.59 1004 SER A CA 1
ATOM 7753 C C . SER A 1 1004 ? -1.940 19.778 -5.755 1.00 38.59 1004 SER A C 1
ATOM 7755 O O . SER A 1 1004 ? -3.097 19.370 -5.685 1.00 38.59 1004 SER A O 1
ATOM 7757 N N . THR A 1 1005 ? -1.457 20.667 -4.878 1.00 48.41 1005 THR A N 1
ATOM 7758 C CA . THR A 1 1005 ? -2.196 21.164 -3.698 1.00 48.41 1005 THR A CA 1
ATOM 7759 C C . THR A 1 1005 ? -2.552 22.655 -3.773 1.00 48.41 1005 THR A C 1
ATOM 7761 O O . THR A 1 1005 ? -3.083 23.215 -2.815 1.00 48.41 1005 THR A O 1
ATOM 7764 N N . MET A 1 1006 ? -2.337 23.313 -4.921 1.00 39.44 1006 MET A N 1
ATOM 7765 C CA . MET A 1 1006 ? -2.527 24.768 -5.082 1.00 39.44 1006 MET A CA 1
ATOM 7766 C C . MET A 1 1006 ? -3.956 25.282 -4.813 1.00 39.44 1006 MET A C 1
ATOM 7768 O O . MET A 1 1006 ? -4.110 26.464 -4.514 1.00 39.44 1006 MET A O 1
ATOM 7772 N N . SER A 1 1007 ? -4.981 24.425 -4.884 1.00 36.62 1007 SER A N 1
ATOM 7773 C CA . SER A 1 1007 ? -6.397 24.766 -4.652 1.00 36.62 1007 SER A CA 1
ATOM 7774 C C . SER A 1 1007 ? -7.041 24.057 -3.450 1.00 36.62 1007 SER A C 1
ATOM 7776 O O . SER A 1 1007 ? -8.236 24.223 -3.216 1.00 36.62 1007 SER A O 1
ATOM 7778 N N . ARG A 1 1008 ? -6.285 23.256 -2.685 1.00 45.38 1008 ARG A N 1
ATOM 7779 C CA . ARG A 1 1008 ? -6.804 22.449 -1.564 1.00 45.38 1008 ARG A CA 1
ATOM 7780 C C . ARG A 1 1008 ? -6.012 22.717 -0.278 1.00 45.38 1008 ARG A C 1
ATOM 7782 O O . ARG A 1 1008 ? -4.968 23.379 -0.286 1.00 45.38 1008 ARG A O 1
ATOM 7789 N N . ALA A 1 1009 ? -6.537 22.238 0.846 1.00 48.53 1009 ALA A N 1
ATOM 7790 C CA . ALA A 1 1009 ? -5.768 22.183 2.081 1.00 48.53 1009 ALA A CA 1
ATOM 7791 C C . ALA A 1 1009 ? -4.589 21.216 1.927 1.00 48.53 1009 ALA A C 1
ATOM 7793 O O . ALA A 1 1009 ? -4.690 20.212 1.218 1.00 48.53 1009 ALA A O 1
ATOM 7794 N N . THR A 1 1010 ? -3.469 21.539 2.566 1.00 46.53 1010 THR A N 1
ATOM 7795 C CA . THR A 1 1010 ? -2.282 20.684 2.549 1.00 46.53 1010 THR A CA 1
ATOM 7796 C C . THR A 1 1010 ? -2.335 19.783 3.774 1.00 46.53 1010 THR A C 1
ATOM 7798 O O . THR A 1 1010 ? -2.478 20.295 4.881 1.00 46.53 1010 THR A O 1
ATOM 7801 N N . LEU A 1 1011 ? -2.238 18.465 3.577 1.00 47.22 1011 LEU A N 1
ATOM 7802 C CA . LEU A 1 1011 ? -2.060 17.515 4.674 1.00 47.22 1011 LEU A CA 1
ATOM 7803 C C . LEU A 1 1011 ? -0.631 17.664 5.201 1.00 47.22 1011 LEU A C 1
ATOM 7805 O O . LEU A 1 1011 ? 0.324 17.380 4.480 1.00 47.22 1011 LEU A O 1
ATOM 7809 N N . VAL A 1 1012 ? -0.500 18.149 6.432 1.00 49.66 1012 VAL A N 1
ATOM 7810 C CA . VAL A 1 1012 ? 0.775 18.314 7.143 1.00 49.66 1012 VAL A CA 1
ATOM 7811 C C . VAL A 1 1012 ? 0.638 17.625 8.497 1.00 49.66 1012 VAL A C 1
ATOM 7813 O O . VAL A 1 1012 ? -0.408 17.743 9.132 1.00 49.66 1012 VAL A O 1
ATOM 7816 N N . THR A 1 1013 ? 1.663 16.910 8.961 1.00 47.41 1013 THR A N 1
ATOM 7817 C CA . THR A 1 1013 ? 1.666 16.319 10.308 1.00 47.41 1013 THR A CA 1
ATOM 7818 C C . THR A 1 1013 ? 1.420 17.405 11.359 1.00 47.41 1013 THR A C 1
ATOM 7820 O O . THR A 1 1013 ? 1.954 18.508 11.222 1.00 47.41 1013 THR A O 1
ATOM 7823 N N . ALA A 1 1014 ? 0.635 17.123 12.403 1.00 52.22 1014 ALA A N 1
ATOM 7824 C CA . ALA A 1 1014 ? 0.377 18.112 13.448 1.00 52.22 1014 ALA A CA 1
ATOM 7825 C C . ALA A 1 1014 ? 1.678 18.542 14.144 1.00 52.22 1014 ALA A C 1
ATOM 7827 O O . ALA A 1 1014 ? 2.361 17.732 14.764 1.00 52.22 1014 ALA A O 1
ATOM 7828 N N . ARG A 1 1015 ? 2.058 19.814 13.976 1.00 52.78 1015 ARG A N 1
ATOM 7829 C CA . ARG A 1 1015 ? 3.273 20.422 14.535 1.00 52.78 1015 ARG A CA 1
ATOM 7830 C C . ARG A 1 1015 ? 3.026 21.923 14.735 1.00 52.78 1015 ARG A C 1
ATOM 7832 O O . ARG A 1 1015 ? 2.529 22.577 13.823 1.00 52.78 1015 ARG A O 1
ATOM 7839 N N . GLY A 1 1016 ? 3.380 22.455 15.905 1.00 57.53 1016 GLY A N 1
ATOM 7840 C CA . GLY A 1 1016 ? 3.211 23.871 16.262 1.00 57.53 1016 GLY A CA 1
ATOM 7841 C C . GLY A 1 1016 ? 2.908 24.071 17.752 1.00 57.53 1016 GLY A C 1
ATOM 7842 O O . GLY A 1 1016 ? 2.625 23.121 18.481 1.00 57.53 1016 GLY A O 1
ATOM 7843 N N . THR A 1 1017 ? 2.978 25.312 18.233 1.00 69.62 1017 THR A N 1
ATOM 7844 C CA . THR A 1 1017 ? 2.744 25.631 19.653 1.00 69.62 1017 THR A CA 1
ATOM 7845 C C . THR A 1 1017 ? 1.251 25.622 19.983 1.00 69.62 1017 THR A C 1
ATOM 7847 O O . THR A 1 1017 ? 0.506 26.478 19.511 1.00 69.62 1017 THR A O 1
ATOM 7850 N N . PHE A 1 1018 ? 0.816 24.685 20.833 1.00 68.94 1018 PHE A N 1
ATOM 7851 C CA . PHE A 1 1018 ? -0.601 24.338 21.028 1.00 68.94 1018 PHE A CA 1
ATOM 7852 C C . PHE A 1 1018 ? -1.559 25.522 21.242 1.00 68.94 1018 PHE A C 1
ATOM 7854 O O . PHE A 1 1018 ? -2.595 25.609 20.590 1.00 68.94 1018 PHE A O 1
ATOM 7861 N N . THR A 1 1019 ? -1.200 26.471 22.107 1.00 76.00 1019 THR A N 1
ATOM 7862 C CA . THR A 1 1019 ? -2.025 27.649 22.438 1.00 76.00 1019 THR A CA 1
ATOM 7863 C C . THR A 1 1019 ? -2.231 28.631 21.276 1.00 76.00 1019 THR A C 1
ATOM 7865 O O . THR A 1 1019 ? -3.112 29.489 21.352 1.00 76.00 1019 THR A O 1
ATOM 7868 N N . TYR A 1 1020 ? -1.457 28.498 20.196 1.00 84.25 1020 TYR A N 1
ATOM 7869 C CA . TYR A 1 1020 ? -1.512 29.324 18.986 1.00 84.25 1020 TYR A CA 1
ATOM 7870 C C . TYR A 1 1020 ? -2.105 28.585 17.781 1.00 84.25 1020 TYR A C 1
ATOM 7872 O O . TYR A 1 1020 ? -2.281 29.198 16.727 1.00 84.25 1020 TYR A O 1
ATOM 7880 N N . MET A 1 1021 ? -2.423 27.295 17.909 1.00 79.69 1021 MET A N 1
ATOM 7881 C CA . MET A 1 1021 ? -3.033 26.527 16.825 1.00 79.69 1021 MET A CA 1
ATOM 7882 C C . MET A 1 1021 ? -4.530 26.842 16.675 1.00 79.69 1021 MET A C 1
ATOM 7884 O O . MET A 1 1021 ? -5.202 27.142 17.668 1.00 79.69 1021 MET A O 1
ATOM 7888 N N . PRO A 1 1022 ? -5.072 26.780 15.447 1.00 82.19 1022 PRO A N 1
ATOM 7889 C CA . PRO A 1 1022 ? -6.490 26.988 15.191 1.00 82.19 1022 PRO A CA 1
ATOM 7890 C C . PRO A 1 1022 ? -7.331 25.709 15.404 1.00 82.19 1022 PRO A C 1
ATOM 7892 O O . PRO A 1 1022 ? -6.789 24.602 15.367 1.00 82.19 1022 PRO A O 1
ATOM 7895 N N . PRO A 1 1023 ? -8.666 25.824 15.566 1.00 77.19 1023 PRO A N 1
ATOM 7896 C CA . PRO A 1 1023 ? -9.552 24.691 15.855 1.00 77.19 1023 PRO A CA 1
ATOM 7897 C C . PRO A 1 1023 ? -9.473 23.529 14.854 1.00 77.19 1023 PRO A C 1
ATOM 7899 O O . PRO A 1 1023 ? -9.508 22.373 15.266 1.00 77.19 1023 PRO A O 1
ATOM 7902 N N . GLU A 1 1024 ? -9.321 23.807 13.553 1.00 75.19 1024 GLU A N 1
ATOM 7903 C CA . GLU A 1 1024 ? -9.267 22.779 12.498 1.00 75.19 1024 GLU A CA 1
ATOM 7904 C C . GLU A 1 1024 ? -8.035 21.859 12.564 1.00 75.19 1024 GLU A C 1
ATOM 7906 O O . GLU A 1 1024 ? -7.989 20.832 11.888 1.00 75.19 1024 GLU A O 1
ATOM 7911 N N . CYS A 1 1025 ? -7.030 22.217 13.365 1.00 65.19 1025 CYS A N 1
ATOM 7912 C CA . CYS A 1 1025 ? -5.851 21.390 13.602 1.00 65.19 1025 CYS A CA 1
ATOM 7913 C C . CYS A 1 1025 ? -6.124 20.234 14.579 1.00 65.19 1025 CYS A C 1
ATOM 7915 O O . CYS A 1 1025 ? -5.413 19.235 14.536 1.00 65.19 1025 CYS A O 1
ATOM 7917 N N . GLY A 1 1026 ? -7.153 20.350 15.427 1.00 52.69 1026 GLY A N 1
ATOM 7918 C CA . GLY A 1 1026 ? -7.492 19.390 16.485 1.00 52.69 1026 GLY A CA 1
ATOM 7919 C C . GLY A 1 1026 ? -8.742 18.549 16.209 1.00 52.69 1026 GLY A C 1
ATOM 7920 O O . GLY A 1 1026 ? -9.433 18.186 17.152 1.00 52.69 1026 GLY A O 1
ATOM 7921 N N . THR A 1 1027 ? -9.090 18.294 14.942 1.00 48.78 1027 THR A N 1
ATOM 7922 C CA . THR A 1 1027 ? -10.332 17.578 14.566 1.00 48.78 1027 THR A CA 1
ATOM 7923 C C . THR A 1 1027 ? -10.146 16.548 13.440 1.00 48.78 1027 THR A C 1
ATOM 7925 O O . THR A 1 1027 ? -11.104 16.218 12.748 1.00 48.78 1027 THR A O 1
ATOM 7928 N N . SER A 1 1028 ? -8.917 16.082 13.199 1.00 44.22 1028 SER A N 1
ATOM 7929 C CA . SER A 1 1028 ? -8.592 15.131 12.123 1.00 44.22 1028 SER A CA 1
ATOM 7930 C C . SER A 1 1028 ? -8.417 13.715 12.672 1.00 44.22 1028 SER A C 1
ATOM 7932 O O . SER A 1 1028 ? -7.526 13.487 13.488 1.00 44.22 1028 SER A O 1
ATOM 7934 N N . GLU A 1 1029 ? -9.232 12.766 12.204 1.00 36.22 1029 GLU A N 1
ATOM 7935 C CA . GLU A 1 1029 ? -9.199 11.356 12.640 1.00 36.22 1029 GLU A CA 1
ATOM 7936 C C . GLU A 1 1029 ? -7.885 10.637 12.256 1.00 36.22 1029 GLU A C 1
ATOM 7938 O O . GLU A 1 1029 ? -7.487 9.683 12.920 1.00 36.22 1029 GLU A O 1
ATOM 7943 N N . ASP A 1 1030 ? -7.174 11.138 11.236 1.00 35.19 1030 ASP A N 1
ATOM 7944 C CA . ASP A 1 1030 ? -5.942 10.546 10.687 1.00 35.19 1030 ASP A CA 1
ATOM 7945 C C . ASP A 1 1030 ? -4.637 11.173 11.238 1.00 35.19 1030 ASP A C 1
ATOM 7947 O O . ASP A 1 1030 ? -3.547 10.888 10.736 1.00 35.19 1030 ASP A O 1
ATOM 7951 N N . GLY A 1 1031 ? -4.712 12.109 12.194 1.00 42.66 1031 GLY A N 1
ATOM 7952 C CA . GLY A 1 1031 ? -3.541 12.813 12.760 1.00 42.66 1031 GLY A CA 1
ATOM 7953 C C . GLY A 1 1031 ? -2.832 13.816 11.825 1.00 42.66 1031 GLY A C 1
ATOM 7954 O O . GLY A 1 1031 ? -1.892 14.500 12.237 1.00 42.66 1031 GLY A O 1
ATOM 7955 N N . ASN A 1 1032 ? -3.286 13.954 10.575 1.00 43.53 1032 ASN A N 1
ATOM 7956 C CA . ASN A 1 1032 ? -2.802 14.959 9.622 1.00 43.53 1032 ASN A CA 1
ATOM 7957 C C . ASN A 1 1032 ? -3.664 16.230 9.672 1.00 43.53 1032 ASN A C 1
ATOM 7959 O O . ASN A 1 1032 ? -4.879 16.170 9.482 1.00 43.53 1032 ASN A O 1
ATOM 7963 N N . MET A 1 1033 ? -3.044 17.397 9.849 1.00 56.25 1033 MET A N 1
ATOM 7964 C CA . MET A 1 1033 ? -3.721 18.695 9.812 1.00 56.25 1033 MET A CA 1
ATOM 7965 C C . MET A 1 1033 ? -4.015 19.141 8.379 1.00 56.25 1033 MET A C 1
ATOM 7967 O O . MET A 1 1033 ? -3.172 19.050 7.489 1.00 56.25 1033 MET A O 1
ATOM 7971 N N . SER A 1 1034 ? -5.195 19.729 8.190 1.00 62.28 1034 SER A N 1
ATOM 7972 C CA . SER A 1 1034 ? -5.627 20.403 6.962 1.00 62.28 1034 SER A CA 1
ATOM 7973 C C . SER A 1 1034 ? -5.149 21.870 6.954 1.00 62.28 1034 SER A C 1
ATOM 7975 O O . SER A 1 1034 ? -5.941 22.801 7.120 1.00 62.28 1034 SER A O 1
ATOM 7977 N N . ALA A 1 1035 ? -3.845 22.097 6.776 1.00 70.31 1035 ALA A N 1
ATOM 7978 C CA . ALA A 1 1035 ? -3.234 23.421 6.923 1.00 70.31 1035 ALA A CA 1
ATOM 7979 C C . ALA A 1 1035 ? -3.509 24.369 5.733 1.00 70.31 1035 ALA A C 1
ATOM 7981 O O . ALA A 1 1035 ? -3.451 23.990 4.553 1.00 70.31 1035 ALA A O 1
ATOM 7982 N N . THR A 1 1036 ? -3.779 25.645 6.036 1.00 83.75 1036 THR A N 1
ATOM 7983 C CA . THR A 1 1036 ? -4.019 26.711 5.043 1.00 83.75 1036 THR A CA 1
ATOM 7984 C C . THR A 1 1036 ? -3.429 28.056 5.490 1.00 83.75 1036 THR A C 1
ATOM 7986 O O . THR A 1 1036 ? -2.994 28.205 6.626 1.00 83.75 1036 THR A O 1
ATOM 7989 N N . SER A 1 1037 ? -3.457 29.077 4.627 1.00 87.25 1037 SER A N 1
ATOM 7990 C CA . SER A 1 1037 ? -3.087 30.452 5.008 1.00 87.25 1037 SER A CA 1
ATOM 7991 C C . SER A 1 1037 ? -3.981 31.029 6.116 1.00 87.25 1037 SER A C 1
ATOM 7993 O O . SER A 1 1037 ? -3.530 31.865 6.893 1.00 87.25 1037 SER A O 1
ATOM 7995 N N . ALA A 1 1038 ? -5.225 30.549 6.239 1.00 88.06 1038 ALA A N 1
ATOM 7996 C CA . ALA A 1 1038 ? -6.132 30.909 7.327 1.00 88.06 1038 ALA A CA 1
ATOM 7997 C C . ALA A 1 1038 ? -5.705 30.324 8.692 1.00 88.06 1038 ALA A C 1
ATOM 7999 O O . ALA A 1 1038 ? -6.192 30.778 9.729 1.00 88.06 1038 ALA A O 1
ATOM 8000 N N . SER A 1 1039 ? -4.795 29.344 8.703 1.00 88.69 1039 SER A N 1
ATOM 8001 C CA . SER A 1 1039 ? -4.192 28.791 9.918 1.00 88.69 1039 SER A CA 1
ATOM 8002 C C . SER A 1 1039 ? -3.093 29.726 10.447 1.00 88.69 1039 SER A C 1
ATOM 8004 O O . SER A 1 1039 ? -3.158 30.134 11.602 1.00 88.69 1039 SER A O 1
ATOM 8006 N N . ASP A 1 1040 ? -2.186 30.202 9.581 1.00 92.12 1040 ASP A N 1
ATOM 8007 C CA . ASP A 1 1040 ? -1.202 31.247 9.934 1.00 92.12 1040 ASP A CA 1
ATOM 8008 C C . ASP A 1 1040 ? -1.882 32.548 10.409 1.00 92.12 1040 ASP A C 1
ATOM 8010 O O . ASP A 1 1040 ? -1.413 33.189 11.348 1.00 92.12 1040 ASP A O 1
ATOM 8014 N N . VAL A 1 1041 ? -3.006 32.938 9.788 1.00 94.50 1041 VAL A N 1
ATOM 8015 C CA . VAL A 1 1041 ? -3.801 34.115 10.195 1.00 94.50 1041 VAL A CA 1
ATOM 8016 C C . VAL A 1 1041 ? -4.314 33.992 11.632 1.00 94.50 1041 VAL A C 1
ATOM 8018 O O . VAL A 1 1041 ? -4.321 34.988 12.353 1.00 94.50 1041 VAL A O 1
ATOM 8021 N N . TRP A 1 1042 ? -4.710 32.796 12.076 1.00 94.12 1042 TRP A N 1
ATOM 8022 C CA . TRP A 1 1042 ? -5.144 32.572 13.458 1.00 94.12 1042 TRP A CA 1
ATOM 8023 C C . TRP A 1 1042 ? -3.979 32.732 14.441 1.00 94.12 1042 TRP A C 1
ATOM 8025 O O . TRP A 1 1042 ? -4.078 33.507 15.390 1.00 94.12 1042 TRP A O 1
ATOM 8035 N N . SER A 1 1043 ? -2.848 32.069 14.190 1.00 92.44 1043 SER A N 1
ATOM 8036 C CA . SER A 1 1043 ? -1.657 32.142 15.052 1.00 92.44 1043 SER A CA 1
ATOM 8037 C C . SER A 1 1043 ? -1.069 33.563 15.113 1.00 92.44 1043 SER A C 1
ATOM 8039 O O . SER A 1 1043 ? -0.658 34.047 16.174 1.00 92.44 1043 SER A O 1
ATOM 8041 N N . LEU A 1 1044 ? -1.129 34.295 13.996 1.00 94.50 1044 LEU A N 1
ATOM 8042 C CA . LEU A 1 1044 ? -0.798 35.717 13.940 1.00 94.50 1044 LEU A CA 1
ATOM 8043 C C . LEU A 1 1044 ? -1.804 36.579 14.718 1.00 94.50 1044 LEU A C 1
ATOM 8045 O O . LEU A 1 1044 ? -1.387 37.472 15.451 1.00 94.50 1044 LEU A O 1
ATOM 8049 N N . ALA A 1 1045 ? -3.110 36.312 14.621 1.00 95.19 1045 ALA A N 1
ATOM 8050 C CA . ALA A 1 1045 ? -4.122 37.027 15.398 1.00 95.19 1045 ALA A CA 1
ATOM 8051 C C . ALA A 1 1045 ? -3.968 36.792 16.909 1.00 95.19 1045 ALA A C 1
ATOM 8053 O O . ALA A 1 1045 ? -4.088 37.751 17.669 1.00 95.19 1045 ALA A O 1
ATOM 8054 N N . CYS A 1 1046 ? -3.618 35.574 17.341 1.00 93.56 1046 CYS A N 1
ATOM 8055 C CA . CYS A 1 1046 ? -3.187 35.282 18.712 1.00 93.56 1046 CYS A CA 1
ATOM 8056 C C . CYS A 1 1046 ? -1.989 36.159 19.118 1.00 93.56 1046 CYS A C 1
ATOM 8058 O O . CYS A 1 1046 ? -2.055 36.877 20.112 1.00 93.56 1046 CYS A O 1
ATOM 8060 N N . THR A 1 1047 ? -0.924 36.169 18.310 1.00 94.50 1047 THR A N 1
ATOM 8061 C CA . THR A 1 1047 ? 0.295 36.962 18.565 1.00 94.50 1047 THR A CA 1
ATOM 8062 C C . THR A 1 1047 ? 0.001 38.465 18.691 1.00 94.50 1047 THR A C 1
ATOM 8064 O O . THR A 1 1047 ? 0.481 39.123 19.615 1.00 94.50 1047 THR A O 1
ATOM 8067 N N . LEU A 1 1048 ? -0.826 39.022 17.800 1.00 95.25 1048 LEU A N 1
ATOM 8068 C CA . LEU A 1 1048 ? -1.214 40.438 17.831 1.00 95.25 1048 LEU A CA 1
ATOM 8069 C C . LEU A 1 1048 ? -2.154 40.766 19.002 1.00 95.25 1048 LEU A C 1
ATOM 8071 O O . LEU A 1 1048 ? -2.057 41.844 19.586 1.00 95.25 1048 LEU A O 1
ATOM 8075 N N . LEU A 1 1049 ? -3.039 39.846 19.381 1.00 94.50 1049 LEU A N 1
ATOM 8076 C CA . LEU A 1 1049 ? -3.925 39.991 20.535 1.00 94.50 1049 LEU A CA 1
ATOM 8077 C C . LEU A 1 1049 ? -3.133 40.110 21.845 1.00 94.50 1049 LEU A C 1
ATOM 8079 O O . LEU A 1 1049 ? -3.429 41.003 22.642 1.00 94.50 1049 LEU A O 1
ATOM 8083 N N . GLU A 1 1050 ? -2.095 39.293 22.053 1.00 93.56 1050 GLU A N 1
ATOM 8084 C CA . GLU A 1 1050 ? -1.191 39.463 23.203 1.00 93.56 1050 GLU A CA 1
ATOM 8085 C C . GLU A 1 1050 ? -0.434 40.793 23.122 1.00 93.56 1050 GLU A C 1
ATOM 8087 O O . GLU A 1 1050 ? -0.343 41.525 24.108 1.00 93.56 1050 GLU A O 1
ATOM 8092 N N . PHE A 1 1051 ? 0.038 41.163 21.928 1.00 94.31 1051 PHE A N 1
ATOM 8093 C CA . PHE A 1 1051 ? 0.814 42.385 21.729 1.00 94.31 1051 PHE A CA 1
ATOM 8094 C C . PHE A 1 1051 ? 0.026 43.677 21.995 1.00 94.31 1051 PHE A C 1
ATOM 8096 O O . PHE A 1 1051 ? 0.583 44.629 22.545 1.00 94.31 1051 PHE A O 1
ATOM 8103 N N . PHE A 1 1052 ? -1.268 43.726 21.673 1.00 93.75 1052 PHE A N 1
ATOM 8104 C CA . PHE A 1 1052 ? -2.109 44.888 21.986 1.00 93.75 1052 PHE A CA 1
ATOM 8105 C C . PHE A 1 1052 ? -2.728 44.849 23.387 1.00 93.75 1052 PHE A C 1
ATOM 8107 O O . PHE A 1 1052 ? -2.944 45.915 23.960 1.00 93.75 1052 PHE A O 1
ATOM 8114 N N . SER A 1 1053 ? -3.007 43.670 23.952 1.00 90.62 1053 SER A N 1
ATOM 8115 C CA . SER A 1 1053 ? -3.638 43.564 25.279 1.00 90.62 1053 SER A CA 1
ATOM 8116 C C . SER A 1 1053 ? -2.651 43.511 26.450 1.00 90.62 1053 SER A C 1
ATOM 8118 O O . SER A 1 1053 ? -3.046 43.801 27.578 1.00 90.62 1053 SER A O 1
ATOM 8120 N N . GLY A 1 1054 ? -1.396 43.104 26.222 1.00 88.00 1054 GLY A N 1
ATOM 8121 C CA . GLY A 1 1054 ? -0.447 42.769 27.294 1.00 88.00 1054 GLY A CA 1
ATOM 8122 C C . GLY A 1 1054 ? -0.837 41.523 28.104 1.00 88.00 1054 GLY A C 1
ATOM 8123 O O . GLY A 1 1054 ? -0.211 41.227 29.118 1.00 88.00 1054 GLY A O 1
ATOM 8124 N N . GLN A 1 1055 ? -1.882 40.801 27.689 1.00 87.94 1055 GLN A N 1
ATOM 8125 C CA . GLN A 1 1055 ? -2.417 39.620 28.362 1.00 87.94 1055 GLN A CA 1
ATOM 8126 C C . GLN A 1 1055 ? -2.258 38.411 27.445 1.00 87.94 1055 GLN A C 1
ATOM 8128 O O . GLN A 1 1055 ? -2.480 38.518 26.241 1.00 87.94 1055 GLN A O 1
ATOM 8133 N N . SER A 1 1056 ? -1.910 37.255 28.013 1.00 84.94 1056 SER A N 1
ATOM 8134 C CA . SER A 1 1056 ? -1.866 36.008 27.248 1.00 84.94 1056 SER A CA 1
ATOM 8135 C C . SER A 1 1056 ? -3.239 35.709 26.625 1.00 84.94 1056 SER A C 1
ATOM 8137 O O . SER A 1 1056 ? -4.261 35.999 27.253 1.00 84.94 1056 SER A O 1
ATOM 8139 N N . VAL A 1 1057 ? -3.283 35.150 25.406 1.00 85.75 1057 VAL A N 1
ATOM 8140 C CA . VAL A 1 1057 ? -4.546 34.834 24.688 1.00 85.75 1057 VAL A CA 1
ATOM 8141 C C . VAL A 1 1057 ? -5.471 33.994 25.561 1.00 85.75 1057 VAL A C 1
ATOM 8143 O O . VAL A 1 1057 ? -6.676 34.231 25.642 1.00 85.75 1057 VAL A O 1
ATOM 8146 N N . TRP A 1 1058 ? -4.865 33.034 26.249 1.00 85.00 1058 TRP A N 1
ATOM 8147 C CA . TRP A 1 1058 ? -5.515 32.129 27.172 1.00 85.00 1058 TRP A CA 1
ATOM 8148 C C . TRP A 1 1058 ? -4.856 32.242 28.556 1.00 85.00 1058 TRP A C 1
ATOM 8150 O O . TRP A 1 1058 ? -3.690 32.642 28.647 1.00 85.00 1058 TRP A O 1
ATOM 8160 N N . PRO A 1 1059 ? -5.558 31.892 29.649 1.00 74.94 1059 PRO A N 1
ATOM 8161 C CA . PRO A 1 1059 ? -4.953 31.829 30.978 1.00 74.94 1059 PRO A CA 1
ATOM 8162 C C . PRO A 1 1059 ? -3.693 30.953 30.977 1.00 74.94 1059 PRO A C 1
ATOM 8164 O O . PRO A 1 1059 ? -3.702 29.878 30.388 1.00 74.94 1059 PRO A O 1
ATOM 8167 N N . LYS A 1 1060 ? -2.631 31.345 31.693 1.00 64.44 1060 LYS A N 1
ATOM 8168 C CA . LYS A 1 1060 ? -1.408 30.518 31.814 1.00 64.44 1060 LYS A CA 1
ATOM 8169 C C . LYS A 1 1060 ? -1.659 29.140 32.449 1.00 64.44 1060 LYS A C 1
ATOM 8171 O O . LYS A 1 1060 ? -0.835 28.250 32.308 1.00 64.44 1060 LYS A O 1
ATOM 8176 N N . THR A 1 1061 ? -2.788 28.985 33.139 1.00 58.41 1061 THR A N 1
ATOM 8177 C CA . THR A 1 1061 ? -3.281 27.745 33.753 1.00 58.41 1061 THR A CA 1
ATOM 8178 C C . THR A 1 1061 ? -4.227 26.943 32.853 1.00 58.41 1061 THR A C 1
ATOM 8180 O O . THR A 1 1061 ? -4.749 25.920 33.295 1.00 58.41 1061 THR A O 1
ATOM 8183 N N . ILE A 1 1062 ? -4.507 27.385 31.618 1.00 62.50 1062 ILE A N 1
ATOM 8184 C CA . ILE A 1 1062 ? -5.345 26.608 30.701 1.00 62.50 1062 ILE A CA 1
ATOM 8185 C C . ILE A 1 1062 ? -4.583 25.338 30.314 1.00 62.50 1062 ILE A C 1
ATOM 8187 O O . ILE A 1 1062 ? -3.511 25.397 29.713 1.00 62.50 1062 ILE A O 1
ATOM 8191 N N . ASN A 1 1063 ? -5.119 24.171 30.668 1.00 57.28 1063 ASN A N 1
ATOM 8192 C CA . ASN A 1 1063 ? -4.561 22.937 30.135 1.00 57.28 1063 ASN A CA 1
ATOM 8193 C C . ASN A 1 1063 ? -4.973 22.794 28.651 1.00 57.28 1063 ASN A C 1
ATOM 8195 O O . ASN A 1 1063 ? -6.002 23.349 28.237 1.00 57.28 1063 ASN A O 1
ATOM 8199 N N . PRO A 1 1064 ? -4.198 22.058 27.832 1.00 52.44 1064 PRO A N 1
ATOM 8200 C CA . PRO A 1 1064 ? -4.501 21.868 26.414 1.00 52.44 1064 PRO A CA 1
ATOM 8201 C C . PRO A 1 1064 ? -5.933 21.375 26.158 1.00 52.44 1064 PRO A C 1
ATOM 8203 O O . PRO A 1 1064 ? -6.594 21.782 25.204 1.00 52.44 1064 PRO A O 1
ATOM 8206 N N . MET A 1 1065 ? -6.454 20.558 27.072 1.00 51.81 1065 MET A N 1
ATOM 8207 C CA . MET A 1 1065 ? -7.770 19.944 26.956 1.00 51.81 1065 MET A CA 1
ATOM 8208 C C . MET A 1 1065 ? -8.943 20.892 27.184 1.00 51.81 1065 MET A C 1
ATOM 8210 O O . MET A 1 1065 ? -9.944 20.787 26.486 1.00 51.81 1065 MET A O 1
ATOM 8214 N N . ALA A 1 1066 ? -8.833 21.848 28.103 1.00 61.09 1066 ALA A N 1
ATOM 8215 C CA . ALA A 1 1066 ? -9.852 22.872 28.309 1.00 61.09 1066 ALA A CA 1
ATOM 8216 C C . ALA A 1 1066 ? -9.990 23.765 27.066 1.00 61.09 1066 ALA A C 1
ATOM 8218 O O . ALA A 1 1066 ? -11.102 24.127 26.679 1.00 61.09 1066 ALA A O 1
ATOM 8219 N N . LEU A 1 1067 ? -8.866 24.066 26.406 1.00 66.12 1067 LEU A N 1
ATOM 8220 C CA . LEU A 1 1067 ? -8.856 24.796 25.141 1.00 66.12 1067 LEU A CA 1
ATOM 8221 C C . LEU A 1 1067 ? -9.418 23.948 23.987 1.00 66.12 1067 LEU A C 1
ATOM 8223 O O . LEU A 1 1067 ? -10.212 24.452 23.198 1.00 66.12 1067 LEU A O 1
ATOM 8227 N N . LEU A 1 1068 ? -9.097 22.653 23.926 1.00 59.75 1068 LEU A N 1
ATOM 8228 C CA . LEU A 1 1068 ? -9.648 21.747 22.916 1.00 59.75 1068 LEU A CA 1
ATOM 8229 C C . LEU A 1 1068 ? -11.167 21.555 23.063 1.00 59.75 1068 LEU A C 1
ATOM 8231 O O . LEU A 1 1068 ? -11.896 21.669 22.083 1.00 59.75 1068 LEU A O 1
ATOM 8235 N N . CYS A 1 1069 ? -11.671 21.370 24.287 1.00 59.50 1069 CYS A N 1
ATOM 8236 C CA . CYS A 1 1069 ? -13.110 21.338 24.570 1.00 59.50 1069 CYS A CA 1
ATOM 8237 C C . CYS A 1 1069 ? -13.805 22.641 24.136 1.00 59.50 1069 CYS A C 1
ATOM 8239 O O . CYS A 1 1069 ? -14.910 22.603 23.594 1.00 59.50 1069 CYS A O 1
ATOM 8241 N N . ARG A 1 1070 ? -13.143 23.793 24.316 1.00 67.94 1070 ARG A N 1
ATOM 8242 C CA . ARG A 1 1070 ? -13.621 25.097 23.828 1.00 67.94 1070 ARG A CA 1
ATOM 8243 C C . ARG A 1 1070 ? -13.630 25.177 22.295 1.00 67.94 1070 ARG A C 1
ATOM 8245 O O . ARG A 1 1070 ? -14.570 25.724 21.734 1.00 67.94 1070 ARG A O 1
ATOM 8252 N N . PHE A 1 1071 ? -12.641 24.595 21.616 1.00 71.31 1071 PHE A N 1
ATOM 8253 C CA . PHE A 1 1071 ? -12.598 24.495 20.149 1.00 71.31 1071 PHE A CA 1
ATOM 8254 C C . PHE A 1 1071 ? -13.656 23.541 19.569 1.00 71.31 1071 PHE A C 1
ATOM 8256 O O . PHE A 1 1071 ? -14.169 23.789 18.474 1.00 71.31 1071 PHE A O 1
ATOM 8263 N N . MET A 1 1072 ? -14.018 22.484 20.301 1.00 59.59 1072 MET A N 1
ATOM 8264 C CA . MET A 1 1072 ? -15.111 21.578 19.931 1.00 59.59 1072 MET A CA 1
ATOM 8265 C C . MET A 1 1072 ? -16.484 22.256 20.061 1.00 59.59 1072 MET A C 1
ATOM 8267 O O . MET A 1 1072 ? -17.304 22.114 19.153 1.00 59.59 1072 MET A O 1
ATOM 8271 N N . GLY A 1 1073 ? -16.709 23.042 21.122 1.00 60.34 1073 GLY A N 1
ATOM 8272 C CA . GLY A 1 1073 ? -17.926 23.843 21.328 1.00 60.34 1073 GLY A CA 1
ATOM 8273 C C . GLY A 1 1073 ? -18.089 25.027 20.360 1.00 60.34 1073 GLY A C 1
ATOM 8274 O O . GLY A 1 1073 ? -17.255 25.263 19.483 1.00 60.34 1073 GLY A O 1
ATOM 8275 N N . ASP A 1 1074 ? -19.183 25.778 20.489 1.00 58.25 1074 ASP A N 1
ATOM 8276 C CA . ASP A 1 1074 ? -19.529 26.847 19.533 1.00 58.25 1074 ASP A CA 1
ATOM 8277 C C . ASP A 1 1074 ? -18.708 28.138 19.699 1.00 58.25 1074 ASP A C 1
ATOM 8279 O O . ASP A 1 1074 ? -18.464 28.848 18.720 1.00 58.25 1074 ASP A O 1
ATOM 8283 N N . ASP A 1 1075 ? -18.234 28.433 20.913 1.00 67.44 1075 ASP A N 1
ATOM 8284 C CA . ASP A 1 1075 ? -17.460 29.640 21.221 1.00 67.44 1075 ASP A CA 1
ATOM 8285 C C . ASP A 1 1075 ? -15.944 29.386 21.234 1.00 67.44 1075 ASP A C 1
ATOM 8287 O O . ASP A 1 1075 ? -15.340 29.081 22.265 1.00 67.44 1075 ASP A O 1
ATOM 8291 N N . VAL A 1 1076 ? -15.317 29.594 20.075 1.00 78.62 1076 VAL A N 1
ATOM 8292 C CA . VAL A 1 1076 ? -13.856 29.511 19.897 1.00 78.62 1076 VAL A CA 1
ATOM 8293 C C . VAL A 1 1076 ? -13.129 30.851 20.120 1.00 78.62 1076 VAL A C 1
ATOM 8295 O O . VAL A 1 1076 ? -11.915 30.930 19.941 1.00 78.62 1076 VAL A O 1
ATOM 8298 N N . MET A 1 1077 ? -13.843 31.922 20.491 1.00 84.44 1077 MET A N 1
ATOM 8299 C CA . MET A 1 1077 ? -13.296 33.283 20.597 1.00 84.44 1077 MET A CA 1
ATOM 8300 C C . MET A 1 1077 ? -12.468 33.454 21.887 1.00 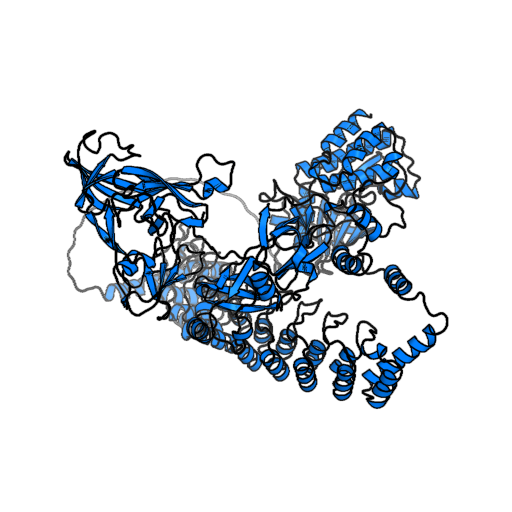84.44 1077 MET A C 1
ATOM 8302 O O . MET A 1 1077 ? -12.926 33.057 22.962 1.00 84.44 1077 MET A O 1
ATOM 8306 N N . PRO A 1 1078 ? -11.283 34.090 21.865 1.00 86.19 1078 PRO A N 1
ATOM 8307 C CA . PRO A 1 1078 ? -10.594 34.480 23.095 1.00 86.19 1078 PRO A CA 1
ATOM 8308 C C . PRO A 1 1078 ? -11.299 35.656 23.791 1.00 86.19 1078 PRO A C 1
ATOM 8310 O O . PRO A 1 1078 ? -11.547 36.702 23.188 1.00 86.19 1078 PRO A O 1
ATOM 8313 N N . ALA A 1 1079 ? -11.599 35.527 25.087 1.00 83.50 1079 ALA A N 1
ATOM 8314 C CA . ALA A 1 1079 ? -12.378 36.527 25.832 1.00 83.50 1079 ALA A CA 1
ATOM 8315 C C . ALA A 1 1079 ? -11.684 37.902 25.960 1.00 83.50 1079 ALA A C 1
ATOM 8317 O O . ALA A 1 1079 ? -12.341 38.931 26.121 1.00 83.50 1079 ALA A O 1
ATOM 8318 N N . ASN A 1 1080 ? -10.352 37.954 25.869 1.00 85.44 1080 ASN A N 1
ATOM 8319 C CA . ASN A 1 1080 ? -9.579 39.198 25.884 1.00 85.44 1080 ASN A CA 1
ATOM 8320 C C . ASN A 1 1080 ? -9.663 40.000 24.568 1.00 85.44 1080 ASN A C 1
ATOM 8322 O O . ASN A 1 1080 ? -9.362 41.192 24.599 1.00 85.44 1080 ASN A O 1
ATOM 8326 N N . VAL A 1 1081 ? -10.158 39.428 23.457 1.00 89.69 1081 VAL A N 1
ATOM 8327 C CA . VAL A 1 1081 ? -10.471 40.187 22.221 1.00 89.69 1081 VAL A CA 1
ATOM 8328 C C . VAL A 1 1081 ? -11.461 41.315 22.507 1.00 89.69 1081 VAL A C 1
ATOM 8330 O O . VAL A 1 1081 ? -11.355 42.406 21.946 1.00 89.69 1081 VAL A O 1
ATOM 8333 N N . GLU A 1 1082 ? -12.404 41.090 23.423 1.00 86.44 1082 GLU A N 1
ATOM 8334 C CA . GLU A 1 1082 ? -13.413 42.086 23.775 1.00 86.44 1082 GLU A CA 1
ATOM 8335 C C . GLU A 1 1082 ? -12.834 43.313 24.499 1.00 86.44 1082 GLU A C 1
ATOM 8337 O O . GLU A 1 1082 ? -13.451 44.377 24.420 1.00 86.44 1082 GLU A O 1
ATOM 8342 N N . LYS A 1 1083 ? -11.645 43.182 25.115 1.00 84.00 1083 LYS A N 1
ATOM 8343 C CA . LYS A 1 1083 ? -10.915 44.237 25.847 1.00 84.00 1083 LYS A CA 1
ATOM 8344 C C . LYS A 1 1083 ? -10.038 45.129 24.954 1.00 84.00 1083 LYS A C 1
ATOM 8346 O O . LYS A 1 1083 ? -9.451 46.089 25.447 1.00 84.00 1083 LYS A O 1
ATOM 8351 N N . LEU A 1 1084 ? -9.898 44.805 23.668 1.00 91.06 1084 LEU A N 1
ATOM 8352 C CA . LEU A 1 1084 ? -9.101 45.588 22.720 1.00 91.06 1084 LEU A CA 1
ATOM 8353 C C . LEU A 1 1084 ? -9.782 46.916 22.353 1.00 91.06 1084 LEU A C 1
ATOM 8355 O O . LEU A 1 1084 ? -11.010 47.018 22.339 1.00 91.06 1084 LEU A O 1
ATOM 8359 N N . GLN A 1 1085 ? -8.978 47.913 21.964 1.00 89.25 1085 GLN A N 1
ATOM 8360 C CA . GLN A 1 1085 ? -9.492 49.165 21.398 1.00 89.25 1085 GLN A CA 1
ATOM 8361 C C . GLN A 1 1085 ? -10.380 48.890 20.161 1.00 89.25 1085 GLN A C 1
ATOM 8363 O O . GLN A 1 1085 ? -10.068 47.971 19.395 1.00 89.25 1085 GLN A O 1
ATOM 8368 N N . PRO A 1 1086 ? -11.463 49.661 19.916 1.00 90.81 1086 PRO A N 1
ATOM 8369 C CA . PRO A 1 1086 ? -12.467 49.331 18.896 1.00 90.81 1086 PRO A CA 1
ATOM 8370 C C . PRO A 1 1086 ? -11.914 49.138 17.476 1.00 90.81 1086 PRO A C 1
ATOM 8372 O O . PRO A 1 1086 ? -12.372 48.260 16.744 1.00 90.81 1086 PRO A O 1
ATOM 8375 N N . ASN A 1 1087 ? -10.905 49.925 17.102 1.00 91.19 1087 ASN A N 1
ATOM 8376 C CA . ASN A 1 1087 ? -10.187 49.834 15.831 1.00 91.19 1087 ASN A CA 1
ATOM 8377 C C . ASN A 1 1087 ? -9.417 48.507 15.681 1.00 91.19 1087 ASN A C 1
ATOM 8379 O O . ASN A 1 1087 ? -9.601 47.816 14.684 1.00 91.19 1087 ASN A O 1
ATOM 8383 N N . ILE A 1 1088 ? -8.627 48.099 16.680 1.00 94.19 1088 ILE A N 1
ATOM 8384 C CA . ILE A 1 1088 ? -7.885 46.824 16.669 1.00 94.19 1088 ILE A CA 1
ATOM 8385 C C . ILE A 1 1088 ? -8.843 45.629 16.768 1.00 94.19 1088 ILE A C 1
ATOM 8387 O O . ILE A 1 1088 ? -8.706 44.648 16.036 1.00 94.19 1088 ILE A O 1
ATOM 8391 N N . LYS A 1 1089 ? -9.866 45.732 17.625 1.00 94.25 1089 LYS A N 1
ATOM 8392 C CA . LYS A 1 1089 ? -10.919 44.722 17.809 1.00 94.25 1089 LYS A CA 1
ATOM 8393 C C . LYS A 1 1089 ? -11.641 44.402 16.500 1.00 94.25 1089 LYS A C 1
ATOM 8395 O O . LYS A 1 1089 ? -11.877 43.230 16.214 1.00 94.25 1089 LYS A O 1
ATOM 8400 N N . LYS A 1 1090 ? -11.943 45.421 15.685 1.00 93.50 1090 LYS A N 1
ATOM 8401 C CA . LYS A 1 1090 ? -12.566 45.264 14.359 1.00 93.50 1090 LYS A CA 1
ATOM 8402 C C . LYS A 1 1090 ? -11.717 44.415 13.402 1.00 93.50 1090 LYS A C 1
ATOM 8404 O O . LYS A 1 1090 ? -12.292 43.661 12.624 1.00 93.50 1090 LYS A O 1
ATOM 8409 N N . ILE A 1 1091 ? -10.386 44.504 13.486 1.00 94.44 1091 ILE A N 1
ATOM 8410 C CA . ILE A 1 1091 ? -9.458 43.752 12.624 1.00 94.44 1091 ILE A CA 1
ATOM 8411 C C . ILE A 1 1091 ? -9.235 42.327 13.150 1.00 94.44 1091 ILE A C 1
ATOM 8413 O O . ILE A 1 1091 ? -9.258 41.373 12.375 1.00 94.44 1091 ILE A O 1
ATOM 8417 N N . LEU A 1 1092 ? -9.027 42.158 14.463 1.00 95.25 1092 LEU A N 1
ATOM 8418 C CA . LEU A 1 1092 ? -8.664 40.853 15.033 1.00 95.25 1092 LEU A CA 1
ATOM 8419 C C . LEU A 1 1092 ? -9.865 39.922 15.263 1.00 95.25 1092 LEU A C 1
ATOM 8421 O O . LEU A 1 1092 ? -9.730 38.718 15.063 1.00 95.25 1092 LEU A O 1
ATOM 8425 N N . LYS A 1 1093 ? -11.053 40.434 15.617 1.00 93.62 1093 LYS A N 1
ATOM 8426 C CA . LYS A 1 1093 ? -12.228 39.588 15.919 1.00 93.62 1093 LYS A CA 1
ATOM 8427 C C . LYS A 1 1093 ? -12.641 38.643 14.767 1.00 93.62 1093 LYS A C 1
ATOM 8429 O O . LYS A 1 1093 ? -12.900 37.476 15.057 1.00 93.62 1093 LYS A O 1
ATOM 8434 N N . PRO A 1 1094 ? -12.650 39.053 13.480 1.00 93.62 1094 PRO A N 1
ATOM 8435 C CA . PRO A 1 1094 ? -12.934 38.146 12.358 1.00 93.62 1094 PRO A CA 1
ATOM 8436 C C . PRO A 1 1094 ? -11.913 37.012 12.160 1.00 93.62 1094 PRO A C 1
ATOM 8438 O O . PRO A 1 1094 ? -12.225 36.012 11.516 1.00 93.62 1094 PRO A O 1
ATOM 8441 N N . CYS A 1 1095 ? -10.697 37.140 12.702 1.00 93.81 1095 CYS A N 1
ATOM 8442 C CA . CYS A 1 1095 ? -9.652 36.122 12.564 1.00 93.81 1095 CYS A CA 1
ATOM 8443 C C . CYS A 1 1095 ? -9.952 34.862 13.388 1.00 93.81 1095 CYS A C 1
ATOM 8445 O O . CYS A 1 1095 ? -9.530 33.773 13.012 1.00 93.81 1095 CYS A O 1
ATOM 8447 N N . PHE A 1 1096 ? -10.741 34.983 14.459 1.00 91.81 1096 PHE A N 1
ATOM 8448 C CA . PHE A 1 1096 ? -11.105 33.876 15.347 1.00 91.81 1096 PHE A CA 1
ATOM 8449 C C . PHE A 1 1096 ? -12.380 33.132 14.911 1.00 91.81 1096 PHE A C 1
ATOM 8451 O O . PHE A 1 1096 ? -13.125 32.605 15.732 1.00 91.81 1096 PHE A O 1
ATOM 8458 N N . HIS A 1 1097 ? -12.669 33.082 13.608 1.00 88.88 1097 HIS A N 1
ATOM 8459 C CA . HIS A 1 1097 ? -13.810 32.324 13.095 1.00 88.88 1097 HIS A CA 1
ATOM 8460 C C . HIS A 1 1097 ? -13.500 30.810 13.040 1.00 88.88 1097 HIS A C 1
ATOM 8462 O O . HIS A 1 1097 ? -12.461 30.410 12.507 1.00 88.88 1097 HIS A O 1
ATOM 8468 N N . LYS A 1 1098 ? -14.414 29.955 13.538 1.00 81.62 1098 LYS A N 1
ATOM 8469 C CA . LYS A 1 1098 ? -14.255 28.480 13.583 1.00 81.62 1098 LYS A CA 1
ATOM 8470 C C . LYS A 1 1098 ? -14.017 27.873 12.192 1.00 81.62 1098 LYS A C 1
ATOM 8472 O O . LYS A 1 1098 ? -13.053 27.150 11.994 1.00 81.62 1098 LYS A O 1
ATOM 8477 N N . VAL A 1 1099 ? -14.837 28.246 11.204 1.00 83.56 1099 VAL A N 1
ATOM 8478 C CA . VAL A 1 1099 ? -14.630 27.889 9.782 1.00 83.56 1099 VAL A CA 1
ATOM 8479 C C . VAL A 1 1099 ? -13.470 28.710 9.181 1.00 83.56 1099 VAL A C 1
ATOM 8481 O O . VAL A 1 1099 ? -13.604 29.938 9.141 1.00 83.56 1099 VAL A O 1
ATOM 8484 N N . PRO A 1 1100 ? -12.389 28.092 8.653 1.00 85.62 1100 PRO A N 1
ATOM 8485 C CA . PRO A 1 1100 ? -11.197 28.819 8.192 1.00 85.62 1100 PRO A CA 1
ATOM 8486 C C . PRO A 1 1100 ? -11.432 29.742 6.990 1.00 85.62 1100 PRO A C 1
ATOM 8488 O O . PRO A 1 1100 ? -10.866 30.829 6.933 1.00 85.62 1100 PRO A O 1
ATOM 8491 N N . SER A 1 1101 ? -12.309 29.364 6.053 1.00 82.88 1101 SER A N 1
ATOM 8492 C CA . SER A 1 1101 ? -12.606 30.151 4.841 1.00 82.88 1101 SER A CA 1
ATOM 8493 C C . SER A 1 1101 ? -13.321 31.484 5.099 1.00 82.88 1101 SER A C 1
ATOM 8495 O O . SER A 1 1101 ? -13.453 32.287 4.179 1.00 82.88 1101 SER A O 1
ATOM 8497 N N . LYS A 1 1102 ? -13.777 31.730 6.334 1.00 88.69 1102 LYS A N 1
ATOM 8498 C CA . LYS A 1 1102 ? -14.389 32.996 6.768 1.00 88.69 1102 LYS A CA 1
ATOM 8499 C C . LYS A 1 1102 ? -13.402 33.944 7.470 1.00 88.69 1102 LYS A C 1
ATOM 8501 O O . LYS A 1 1102 ? -13.794 35.055 7.819 1.00 88.69 1102 LYS A O 1
ATOM 8506 N N . ARG A 1 1103 ? -12.144 33.535 7.684 1.00 93.25 1103 ARG A N 1
ATOM 8507 C CA . ARG A 1 1103 ? -11.083 34.402 8.229 1.00 93.25 1103 ARG A CA 1
ATOM 8508 C C . ARG A 1 1103 ? -10.547 35.335 7.125 1.00 93.25 1103 ARG A C 1
ATOM 8510 O O . ARG A 1 1103 ? -10.495 34.917 5.967 1.00 93.25 1103 ARG A O 1
ATOM 8517 N N . PRO A 1 1104 ? -10.141 36.579 7.442 1.00 94.38 1104 PRO A N 1
ATOM 8518 C CA . PRO A 1 1104 ? -9.526 37.480 6.466 1.00 94.38 1104 PRO A CA 1
ATOM 8519 C C . PRO A 1 1104 ? -8.149 36.966 6.012 1.00 94.38 1104 PRO A C 1
ATOM 8521 O O . PRO A 1 1104 ? -7.530 36.139 6.678 1.00 94.38 1104 PRO A O 1
ATOM 8524 N N . SER A 1 1105 ? -7.631 37.481 4.895 1.00 95.12 1105 SER A N 1
ATOM 8525 C CA . SER A 1 1105 ? -6.233 37.253 4.507 1.00 95.12 1105 SER A CA 1
ATOM 8526 C C . SER A 1 1105 ? -5.276 38.138 5.316 1.00 95.12 1105 SER A C 1
ATOM 8528 O O . SER A 1 1105 ? -5.644 39.236 5.742 1.00 95.12 1105 SER A O 1
ATOM 8530 N N . ALA A 1 1106 ? -4.016 37.707 5.459 1.00 93.62 1106 ALA A N 1
ATOM 8531 C CA . ALA A 1 1106 ? -2.955 38.537 6.043 1.00 93.62 1106 ALA A CA 1
ATOM 8532 C C . ALA A 1 1106 ? -2.798 39.879 5.296 1.00 93.62 1106 ALA A C 1
ATOM 8534 O O . ALA A 1 1106 ? -2.595 40.918 5.918 1.00 93.62 1106 ALA A O 1
ATOM 8535 N N . GLU A 1 1107 ? -3.004 39.888 3.977 1.00 94.62 1107 GLU A N 1
ATOM 8536 C CA . GLU A 1 1107 ? -3.005 41.106 3.163 1.00 94.62 1107 GLU A CA 1
ATOM 8537 C C . GLU A 1 1107 ? -4.155 42.059 3.531 1.00 94.62 1107 GLU A C 1
ATOM 8539 O O . GLU A 1 1107 ? -3.941 43.256 3.717 1.00 94.62 1107 GLU A O 1
ATOM 8544 N N . SER A 1 1108 ? -5.373 41.535 3.711 1.00 94.94 1108 SER A N 1
ATOM 8545 C CA . SER A 1 1108 ? -6.533 42.332 4.133 1.00 94.94 1108 SER A CA 1
ATOM 8546 C C . SER A 1 1108 ? -6.342 42.913 5.537 1.00 94.94 1108 SER A C 1
ATOM 8548 O O . SER A 1 1108 ? -6.709 44.062 5.791 1.00 94.94 1108 SER A O 1
ATOM 8550 N N . MET A 1 1109 ? -5.720 42.158 6.446 1.00 95.88 1109 MET A N 1
ATOM 8551 C CA . MET A 1 1109 ? -5.308 42.671 7.755 1.00 95.88 1109 MET A CA 1
ATOM 8552 C C . MET A 1 1109 ? -4.235 43.763 7.612 1.00 95.88 1109 MET A C 1
ATOM 8554 O O . MET A 1 1109 ? -4.355 44.808 8.246 1.00 95.88 1109 MET A O 1
ATOM 8558 N N . MET A 1 1110 ? -3.221 43.573 6.757 1.00 94.25 1110 MET A N 1
ATOM 8559 C CA . MET A 1 1110 ? -2.152 44.552 6.506 1.00 94.25 1110 MET A CA 1
ATOM 8560 C C . MET A 1 1110 ? -2.705 45.893 6.010 1.00 94.25 1110 MET A C 1
ATOM 8562 O O . MET A 1 1110 ? -2.290 46.948 6.492 1.00 94.25 1110 MET A O 1
ATOM 8566 N N . GLN A 1 1111 ? -3.664 45.860 5.080 1.00 92.25 1111 GLN A N 1
ATOM 8567 C CA . GLN A 1 1111 ? -4.348 47.052 4.570 1.00 92.25 1111 GLN A CA 1
ATOM 8568 C C . GLN A 1 1111 ? -5.133 47.762 5.683 1.00 92.25 1111 GLN A C 1
ATOM 8570 O O . GLN A 1 1111 ? -5.001 48.973 5.848 1.00 92.25 1111 GLN A O 1
ATOM 8575 N N . GLN A 1 1112 ? -5.877 47.015 6.506 1.00 92.81 1112 GLN A N 1
ATOM 8576 C CA . GLN A 1 1112 ? -6.626 47.586 7.630 1.00 92.81 1112 GLN A CA 1
ATOM 8577 C C . GLN A 1 1112 ? -5.713 48.203 8.700 1.00 92.81 1112 GLN A C 1
ATOM 8579 O O . GLN A 1 1112 ? -5.992 49.306 9.156 1.00 92.81 1112 GLN A O 1
ATOM 8584 N N . PHE A 1 1113 ? -4.602 47.549 9.060 1.00 91.62 1113 PHE A N 1
ATOM 8585 C CA . PHE A 1 1113 ? -3.597 48.111 9.974 1.00 91.62 1113 PHE A CA 1
ATOM 8586 C C . PHE A 1 1113 ? -2.897 49.346 9.390 1.00 91.62 1113 PHE A C 1
ATOM 8588 O O . PHE A 1 1113 ? -2.570 50.267 10.132 1.00 91.62 1113 PHE A O 1
ATOM 8595 N N . SER A 1 1114 ? -2.696 49.397 8.070 1.00 88.81 1114 SER A N 1
ATOM 8596 C CA . SER A 1 1114 ? -2.117 50.570 7.398 1.00 88.81 1114 SER A CA 1
ATOM 8597 C C . SER A 1 1114 ? -3.039 51.792 7.449 1.00 88.81 1114 SER A C 1
ATOM 8599 O O . SER A 1 1114 ? -2.541 52.908 7.475 1.00 88.81 1114 SER A O 1
ATOM 8601 N N . GLY A 1 1115 ? -4.360 51.592 7.518 1.00 86.62 1115 GLY A N 1
ATOM 8602 C CA . GLY A 1 1115 ? -5.352 52.658 7.713 1.00 86.62 1115 GLY A CA 1
ATOM 8603 C C . GLY A 1 1115 ? -5.535 53.124 9.166 1.00 86.62 1115 GLY A C 1
ATOM 8604 O O . GLY A 1 1115 ? -6.481 53.859 9.437 1.00 86.62 1115 GLY A O 1
ATOM 8605 N N . LEU A 1 1116 ? -4.686 52.674 10.102 1.00 85.75 1116 LEU A N 1
ATOM 8606 C CA . LEU A 1 1116 ? -4.669 53.109 11.509 1.00 85.75 1116 LEU A CA 1
ATOM 8607 C C . LEU A 1 1116 ? -3.433 53.956 11.879 1.00 85.75 1116 LEU A C 1
ATOM 8609 O O . LEU A 1 1116 ? -3.258 54.261 13.061 1.00 85.75 1116 LEU A O 1
ATOM 8613 N N . ILE A 1 1117 ? -2.569 54.272 10.906 1.00 70.56 1117 ILE A N 1
ATOM 8614 C CA . ILE A 1 1117 ? -1.339 55.075 11.060 1.00 70.56 1117 ILE A CA 1
ATOM 8615 C C . ILE A 1 1117 ? -1.557 56.457 10.444 1.00 70.56 1117 ILE A C 1
ATOM 8617 O O . ILE A 1 1117 ? -2.076 56.493 9.307 1.00 70.56 1117 ILE A O 1
#

pLDDT: mean 79.28, std 20.02, range [24.77, 98.06]

Sequence (1117 aa):
MAMGVGTRVVRGPDWKWSDQDDGEGHLGTVVTIGKGVSNPAHQKIVVVCWDMGKSADYRAGFDENYDLLIYDNAAAGVKHNGVTCDECKENDIAGMRWKCSSCYDYDLCNKCYMTSKHDLKHSFLRIIIPKSAGKLMSPRAACRKTEAKGSFPGAKVCRGRDWQWQQQDGGSGHNGVVIREANWANIQRSAIAVRWEAGGAYEYRVGHDGKVDIKCLKATSGYAYYKDHLPKFGEFNALEIGDRVVVKLDKDVLKPLQENHGGWVSGMEKFIGKVGRLASLTANSDVRIKYPNGQTLIFNAVAVTKLPSFNTGDKVRVMSDQAAVKELQKEHGGWNSKMSKALGEEGRVLNIDADGDVKVNVGGAFWTFNPEALSMVEQGTGAEGIFEQDIRAGVMAHLLKQLLDPLGLVDSDEIRQMMTAAATEAATKDGEVTAQSAKEFIKAVMEGDVKRVAEALKKNKGFVNVVVQDNTPLHLAAYQDHFQVVELLIKNGAKLDVKDDDGDTALANAVHQDNARIVKYLLDHGADPNTTNVKGGRSPLHIGASKNHTQCVRLILGKGGNPNVKDNVGDTPLHDAIRKTQKEITELLINARNIDLELNNKRGFNPLHHAALSDNPHATRLLIKKQRSLVDIRKDDGYAALHLAVHNGNQNIAEILITEGHCAIDLYNEQHQTPLLLAIAKGRTAIIEDLIKHGADINSSDGDGDSCLHIAVMKYRQGQDIPDTDNLRTFRKKYRDNGITKPLTALMCYLVQEGASISQTNLKKHTPLNYLKEAAIHKVLEHIARKLEREELGDSSLVHVEANDGGRERKPSTSSGGSSVDQRDNNDPSASPRSSLSDDSFCGVHIIKDPKNEVKLKEIIGKGGFGEVWKGQWRGTPVAVKLLNREGSQDSEVEQEVAIHKRALHPNIVQLMAVGHQRTPGCAMIVMQLIDGSNLGTVIFQDGNPYEFTLKVRLSRDLLSAVTFLHHCKILHLDIKPQNVIIESKTKKPYLCDLGLAHIKTRSTMSRATLVTARGTFTYMPPECGTSEDGNMSATSASDVWSLACTLLEFFSGQSVWPKTINPMALLCRFMGDDVMPANVEKLQPNIKKILKPCFHKVPSKRPSAESMMQQFSGLI

Secondary structure (DSSP, 8-state):
--S-TT-EEEE-TT--STTTTSSTTB-EEEEEESSS-S-GGGGGEEEEEETTS-EEEEEEEETTEE-EEEEE-GGGT-B-TT-B-TTT--BS-BS-EEEESSSTT-EEEHHHHHTT-S-SSS-EEEE-STTSPPEEE--GGG---BPPEES-TT-EEEE-TT--STTTTSSTT--EEEEEEEEETTEEEEEEEEEETTS-EEEEEBSGGG-B-EEEEE-EE---B-GGGSPBTT------TT-EEEE-S-HHHHHHHTTTTT---TTGGGGBT-EEEEEEE-TTSEEEEEPTTS-EEEEEGGGEEEPPP--TT-EEEE-S-HHHHHHHTTTTT---GGGGGGTT-EEEEEEE-TTS-EEEEETTEEEEE-GGGEEEEE---SS------S--SHHHHHHHHHHHGGGT----HHHHHHHHHTT-SS-SSSHHHHHHHHHHHHHHHHTT-HHHHHHHHHH-GGGGG--BTTB-HHHHHHHTT-HHHHHHHHHTT--SS---TTS--HHHHHHHTT-HHHHHHHHHTT--TT---TTT---HHHHHHHHT-HHHHHHHHHTT--TT---TTS--HHHHHHHTT-HHHHHHHHTSTT--SS---TTS--HHHHHHHTT-HHHHHHHHHH-GGGTT---TTS--HHHHHHHHT-HHHHHHHHHTT---TT---TTS--HHHHHHHHT-HHHHHHHHHTT--TT-B-TT--BHHHHHHHHHHTT------HHHHHHHHHTGGGT--SHHHHHHHHHHHTT--SS---TTS--HHHH---HHHHHHHHHHHHHHHHHHHHTT--S---------------------------------PPPS--TTTTTTSEEES-HHHHEEEEEEEEEETTEEEEEEEETTEEEEEEEEE-SSTTHHHHHHHHHHHTT---TTBPPEEEEEEETTTTEEEEEEEPP-EEEHHHHHHTS-----HHHHHHHHHHHHHHHHHHHHTTEE-S---GGGEEEETTT--EEE---TT-EEPPGGGTTS-EEEE--S-GGG--GGGG--TTSEEEE-HHHHHHHHHHHHHHHHHSS-SS-TT--HHHHHHHHHSS----GGGGGS-HHHHHHHGGGG-SSGGGSPPHHHHHHHHHTT-

InterPro domains:
  IPR000433 Zinc finger, ZZ-type [PF00569] (79-118)
  IPR000433 Zinc finger, ZZ-type [PS01357] (85-112)
  IPR000433 Zinc finger, ZZ-type [PS50135] (80-132)
  IPR000433 Zinc finger, ZZ-type [SM00291] (79-124)
  IPR000719 Protein kinase domain [PF00069] (857-1112)
  IPR000719 Protein kinase domain [PS50011] (855-1117)
  IPR000719 Protein kinase domain [SM00220] (855-1114)
  IPR002110 Ankyrin repeat [PF00023] (537-568)
  IPR002110 Ankyrin repeat [PF12796] (443-533)
  IPR002110 Ankyrin repeat [PF12796] (596-661)
  IPR002110 Ankyrin repeat [PF13637] (678-714)
  IPR002110 Ankyrin repeat [PR01415] (470-485)
  IPR002110 Ankyrin repeat [PR01415] (518-532)
  IPR002110 Ankyrin repeat [PS50088] (469-501)
  IPR002110 Ankyrin repeat [PS50088] (502-534)
  IPR002110 Ankyrin repeat [PS50088] (536-568)
  IPR002110 Ankyrin repeat [PS50088] (637-661)
  IPR002110 Ankyrin repeat [PS50088] (671-703)
  IPR002110 Ankyrin repeat [SM00248] (469-498)
  IPR002110 Ankyrin repeat [SM00248] (502-531)

Organism: Strongylocentrotus purpuratus (NCBI:txid7668)

Radius of gyration: 38.88 Å; chains: 1; bounding box: 98×83×119 Å